Protein AF-0000000076689898 (afdb_homodimer)

Organism: Amanita muscaria (strain Koide BX008) (NCBI:txid946122)

Foldseek 3Di:
DPPPPPPPPPDDPPDPPPPPDDDQPDPPPPPVVPPDQKDKDAQFFAFDQAALLLHGQFFAAEEEEAEAAQQQSSVLVVLLVSLLHRDGIEIEAEQQQFFDFDDPVLQVCVVVLNHFCLDPVRGPVVLVLVQLVLQRSQFKDWTWGADLLSRGIDPHTDIDGDHNYYYYYYNQQLQDPSSLVSHPAYEYEDDDPVVSLVSQQVCCVPPVVDDNVSSVVSCVPHRVVSCVPGRVVSNVVHPYYAYSPPRVVVSNVVSVVVVVVSVVSVVVHQPRLLPPPVLDPDPDDDPPPPCDVVNLQAAADDDDPVLVVLVVLLLDPPRDLVSNLVSLLVLLLVQLVVLCVLFDKDWDWDFDPPPRDIDIDIDGPADAEAEEAEPDQQVSNVNSNCVNDPPHYYWYWYWDADQPSRTITTNDGGGDPQLSAQVSQCRYQYEYGGAEQAQCRSVSSVLSNSVSSNHDLLSYEYEYAEYEPSHCSNSCCSSRVNHHYTYHYYAYDKDWDWAQAPCDPRNVPSGTGTDIATVVHSPDNSVSD/DPPPPPPPPPPDPPDPPPPPDDPQPDPPPPPPPPPDQKDKDAAFFAFDQAALLLHGQFFAAEEEEAEAAQQQSSVLVVVLVVVLHRDGIEIEAEQQQFFDFDDPVQQVCVVVLNHFCLDPVRGPVVLVLVQLVLQRSQFKDWTWGADLLSRGIDPHTDIDGDHNYYYYYYNQQLQDPSSLVSHPAYEYEDDDPVSSLVSQQVCCVPPVVDDNVSSVVSCVPHRVVSCVPGRVVSNVVHPYYAYSPPRVVVSNVVSVVVVVVSVVSVVVHQPPLQDLPVLDPDPDDDPPPPCDVVNLQAAADDDDPVLVVLVVLLLDPPRDLVSNLVSLLVLLLVQLVVLCVLFDKDWDWDADPPPRDIDIDIDGPADAEAEEAEPDQQVSNVNSNCVNDPPHYYWYWYWDADQPSRTITTNDGGGDPQLSAQVSQCRYQYEYGGAEQAQCRSVSSVLSNSVSSNHDLLSYEYEYAEYEPSHCSNSCCSSRVNHHYTYHYYAYDKDWDWAQAPCDPRNVPSGTGTDIATVVHSPDNSVSD

Secondary structure (DSSP, 8-state):
-----------------------TTS----------SSEEEE-SPBPP-B-TTS-B--PPEEEEEEE-TTSSHHHHHHHHHHHH-S-SEEEEEEGGGGBPP--HHHHHHHHTT-S-TTSGGGB-HHHHHHHHHHHHTT--EEEEEEETTTTEEEEEEEEE---SEEEEEETTTTT-HHHHTT-SEEEEEE--HHHHHHHHHHHHHHHS---HHHHHHHIIIIIHHHIIIIIGGGGGG-SEEEESSS-HHHHHHHHHHHHHHHHHHHHHHHHHHS-SGGGS--SSSS------GGGGTEEEPP--HHHHHHHHHHH-TT--HHHHHHHHHHHHHHHHHHHGGGS-EEEEEEE-TTTT-EEEEEEE--S-EEEEEEETGGGGGHHHHHHHSTT--EEEEEEEE-TTT--EEEEEEE--GGGSSHHHHTT-EEEEE-SEESS-HHHHHHHHHHHHTT--GGGEEEEEEEEETTTTHHHHHHH-TTSEEEEEEEE-EEEEEEEPPP-BTTBTT-PPEEEEEEES----HHHH-/-----------------------TTS----------SSEEEE-SPBPP-B-TTS-B--PPEEEEEEE-TTSSHHHHHHHHHHHH-S-SEEEEEEGGGGBPP--HHHHHHHHTT-S-TTSGGGB-HHHHHHHHHHHHTT--EEEEEEETTTTEEEEEEEEE---SEEEEEETTTTT-HHHHHH-SEEEEEE--HHHHHHHHHHHHHHHS---HHHHHHHIIIIIHHHIIIIIGGGGGG-SEEEESSS-HHHHHHHHHHHHHHHHHHHHHHHHHHS-GGGGS--SSSS------GGGGTEEEPP--HHHHHHHHHHH-TT--HHHHHHHHHHHHHHHHHHHGGGS-EEEEEEE-TTT--EEEEEEE--S-EEEEEEETGGGGGHHHHHHHSTT--EEEEEEEE-TTT--EEEEEEE--GGGSSHHHHTT-EEEEE-SEESS-HHHHHHHHHHHHTT--GGGEEEEEEEEETTTTHHHHHHH-TTSEEEEEEEE-EEEEEEEPPP-BTTBTT-PPEEEEEEES----HHHH-

pLDDT: mean 81.01, std 20.51, range [20.47, 98.69]

Sequence (1058 aa):
MPDEFIQNDSSNPLAPNEVQVIPPDLPSRNLWIKPQKNTVLVSHGRPPWYDEDGVRRGDAFVIGIAGGSASGKTHVAEQIVKSLGSIPTVIILSQDSFYKFHTPEELELAHANKLDFDHPDALDIPMFASCLADLKACKQSNIPVYSFSEHQRLAETKYLYGATVIIAEGIMALHDAALRELYDLKIFVQCDSDLMLARRIKRDLEQRGRNVEGVLDQYLRFVKPSYDNFVRPTSSHADIIVPGHNNKVAIELICTHIRRQLQERSHQFRSKLAIPHRYLPSRGGSPLGKDKSEDLNLSVHPQTPQLQGIYTILRSKDTSRQDFIFFADRLATMLIEFALQHLPYTPHHIVTPVDESVFNGLKIDSKYMCGVTILRSGGTFERGFRRVINDSPVGSLLIQSDAQTGEPLLLHVQLPIYVRFRHIAEKAYVFLMDAQIGTAAAAFMSIRVLLDHGVKQDHIVFVTFLVAKGGGISVLRRAFPHVKFVCGAVDDVMKERWVEGYRGEGNPEGLPKKIWVMQPGMGQIGVFIMPDEFIQNDSSNPLAPNEVQVIPPDLPSRNLWIKPQKNTVLVSHGRPPWYDEDGVRRGDAFVIGIAGGSASGKTHVAEQIVKSLGSIPTVIILSQDSFYKFHTPEELELAHANKLDFDHPDALDIPMFASCLADLKACKQSNIPVYSFSEHQRLAETKYLYGATVIIAEGIMALHDAALRELYDLKIFVQCDSDLMLARRIKRDLEQRGRNVEGVLDQYLRFVKPSYDNFVRPTSSHADIIVPGHNNKVAIELICTHIRRQLQERSHQFRSKLAIPHRYLPSRGGSPLGKDKSEDLNLSVHPQTPQLQGIYTILRSKDTSRQDFIFFADRLATMLIEFALQHLPYTPHHIVTPVDESVFNGLKIDSKYMCGVTILRSGGTFERGFRRVINDSPVGSLLIQSDAQTGEPLLLHVQLPIYVRFRHIAEKAYVFLMDAQIGTAAAAFMSIRVLLDHGVKQDHIVFVTFLVAKGGGISVLRRAFPHVKFVCGAVDDVMKERWVEGYRGEGNPEGLPKKIWVMQPGMGQIGVFI

Nearest PDB structures (foldseek):
  6n53-assembly1_A-2  TM=9.751E-01  e=2.437E-23  Homo sapiens
  1uej-assembly1_A  TM=9.728E-01  e=6.730E-23  Homo sapiens
  1uei-assembly2_B  TM=9.731E-01  e=1.183E-22  Homo sapiens
  7sql-assembly1_C  TM=9.240E-01  e=1.499E-21  Homo sapiens
  1ufq-assembly1_B  TM=9.291E-01  e=6.146E-21  Homo sapiens

Solvent-accessible surface area (backbone atoms only — not comparable to full-atom values): 56890 Å² total; per-residue (Å²): 131,84,75,74,76,75,76,70,78,78,70,80,71,78,70,75,82,71,76,70,74,58,62,82,83,57,69,90,60,77,75,74,64,70,89,48,71,69,40,78,45,54,55,42,51,38,60,78,51,44,49,82,58,64,46,74,74,57,62,31,48,26,34,30,30,15,22,53,74,57,16,36,41,71,56,51,54,51,49,43,58,62,66,54,57,82,43,30,21,39,31,36,44,42,50,71,31,30,44,46,77,59,50,74,68,52,40,55,32,43,77,67,66,68,50,65,73,58,42,77,83,34,41,36,56,69,60,49,42,50,46,50,48,31,31,29,66,45,16,49,32,67,41,57,36,48,36,76,91,71,60,32,49,50,90,56,61,44,75,45,70,63,38,49,30,35,38,36,35,28,50,56,41,54,55,44,67,75,45,48,70,64,38,74,41,36,35,22,26,44,55,56,66,66,57,16,50,54,45,36,52,55,47,36,43,74,75,64,74,46,55,72,68,57,51,52,50,41,33,67,69,37,44,52,52,27,34,66,69,51,30,59,63,29,50,75,74,33,78,42,78,38,53,40,60,95,38,65,68,59,44,51,52,51,41,51,50,51,52,51,54,51,52,61,62,48,64,73,52,58,77,73,68,65,55,65,63,78,65,44,79,72,85,69,78,77,68,79,67,87,71,46,70,74,70,68,65,55,49,63,47,78,87,41,65,48,55,39,24,49,49,36,50,50,23,26,59,82,49,50,70,68,57,42,54,52,49,43,29,44,49,27,31,54,49,47,59,60,48,48,57,78,52,57,67,39,83,40,78,38,43,18,66,50,74,62,35,80,42,87,27,31,36,74,67,65,90,39,57,34,36,33,22,37,37,62,32,7,56,55,33,51,65,14,41,51,66,72,44,72,97,46,50,65,21,38,33,33,49,46,60,38,84,84,74,58,44,52,19,46,66,43,82,42,75,29,75,55,46,63,36,52,85,45,5,54,58,22,36,35,39,38,28,32,43,60,39,46,73,30,55,62,60,49,53,50,52,49,54,42,44,34,25,41,30,42,54,71,30,31,37,37,41,28,51,35,35,23,63,57,36,21,54,62,51,46,41,67,40,42,67,54,42,42,42,32,28,56,43,74,34,61,42,63,40,83,38,76,40,82,29,62,68,40,97,84,28,76,79,28,54,61,39,82,39,79,41,52,42,65,46,56,52,75,60,36,77,78,101,130,82,78,76,76,77,76,72,76,78,67,79,72,77,71,75,81,72,75,68,75,57,63,82,82,58,69,89,62,76,74,71,65,73,88,48,72,69,40,77,45,52,55,42,49,38,60,78,52,45,50,83,57,64,45,74,73,58,62,29,48,25,33,27,31,16,23,53,73,57,16,36,41,71,56,50,53,50,49,42,56,62,66,54,57,80,43,30,22,38,31,35,44,43,50,70,31,31,44,48,76,59,52,75,70,51,41,54,31,45,77,67,66,67,51,66,74,59,42,78,82,35,41,37,58,68,58,47,40,49,44,50,49,31,32,29,67,46,16,49,31,69,41,56,36,49,36,75,91,72,59,32,48,50,92,59,61,44,75,46,68,64,37,48,30,34,40,36,34,28,52,56,41,54,55,45,65,75,44,48,71,65,38,76,41,36,35,22,26,45,56,58,67,67,56,14,51,54,45,38,53,54,46,34,43,74,75,64,73,47,54,71,68,57,50,53,49,40,33,68,69,37,44,51,54,28,34,66,70,51,31,58,63,31,49,76,71,33,76,42,77,38,53,41,60,94,38,66,67,59,45,51,53,51,42,52,50,51,52,50,54,51,50,60,61,48,66,74,53,59,78,73,70,65,56,66,63,79,66,43,80,72,85,68,81,79,69,79,64,87,71,46,70,75,72,68,66,55,48,63,49,81,87,42,66,49,54,40,23,50,49,36,50,51,22,26,60,81,50,48,69,69,56,41,53,52,52,44,29,45,49,28,31,54,49,48,60,60,48,48,56,76,52,57,68,39,82,40,77,38,43,18,65,66,72,64,39,78,43,88,28,31,35,73,66,64,90,39,57,35,37,34,23,37,36,62,31,6,55,54,35,52,66,13,40,50,65,72,44,73,96,45,50,65,20,39,33,34,51,44,59,38,83,85,73,57,44,53,19,47,66,43,84,42,73,27,75,56,46,64,37,51,86,45,6,52,58,24,35,35,40,37,28,32,43,61,37,44,74,30,54,62,57,50,53,51,54,50,51,43,44,33,26,41,30,42,54,71,32,32,37,37,40,29,51,35,34,23,62,60,37,20,55,61,49,47,42,68,41,40,69,52,42,42,41,32,28,56,44,76,35,61,42,62,40,83,37,75,41,81,27,62,67,40,96,84,27,76,81,29,54,61,40,82,38,79,40,48,41,59,44,56,51,76,61,37,77,77,103

InterPro domains:
  IPR000764 Uridine kinase-like [TIGR00235] (60-262)
  IPR000764 Uridine kinase-like [cd02023] (62-261)
  IPR000836 Phosphoribosyltransferase domain [PF14681] (302-497)
  IPR006083 Phosphoribulokinase/uridine kinase [PF00485] (62-244)
  IPR027417 P-loop containing nucleoside triphosphate hydrolase [G3DSA:3.40.50.300] (60-272)
  IPR027417 P-loop containing nucleoside triphosphate hydrolase [SSF52540] (58-245)
  IPR029057 Phosphoribosyltransferase-like [G3DSA:3.40.50.2020] (290-528)
  IPR029057 Phosphoribosyltransferase-like [SSF53271] (300-498)

Structure (mmCIF, N/CA/C/O backbone):
data_AF-0000000076689898-model_v1
#
loop_
_entity.id
_entity.type
_entity.pdbx_description
1 polymer 'Uridine kinase'
#
loop_
_atom_site.group_PDB
_atom_site.id
_atom_site.type_symbol
_atom_site.label_atom_id
_atom_site.label_alt_id
_atom_site.label_comp_id
_atom_site.label_asym_id
_atom_site.label_entity_id
_atom_site.label_seq_id
_atom_site.pdbx_PDB_ins_code
_atom_site.Cartn_x
_atom_site.Cartn_y
_atom_site.Cartn_z
_atom_site.occupancy
_atom_site.B_iso_or_equiv
_atom_site.auth_seq_id
_atom_site.auth_comp_id
_atom_site.auth_asym_id
_atom_site.auth_atom_id
_atom_site.pdbx_PDB_model_num
ATOM 1 N N . MET A 1 1 ? -37.219 12.062 -17.141 1 20.52 1 MET A N 1
ATOM 2 C CA . MET A 1 1 ? -36.812 13.43 -17.438 1 20.52 1 MET A CA 1
ATOM 3 C C . MET A 1 1 ? -35.312 13.586 -17.266 1 20.52 1 MET A C 1
ATOM 5 O O . MET A 1 1 ? -34.688 12.977 -16.375 1 20.52 1 MET A O 1
ATOM 9 N N . PRO A 1 2 ? -34.5 13.984 -18.328 1 20.73 2 PRO A N 1
ATOM 10 C CA . PRO A 1 2 ? -33.094 13.914 -18.719 1 20.73 2 PRO A CA 1
ATOM 11 C C . PRO A 1 2 ? -32.188 14.719 -17.797 1 20.73 2 PRO A C 1
ATOM 13 O O . PRO A 1 2 ? -32.344 15.93 -17.656 1 20.73 2 PRO A O 1
ATOM 16 N N . ASP A 1 3 ? -32.125 14.305 -16.547 1 20.62 3 ASP A N 1
ATOM 17 C CA . ASP A 1 3 ? -31.641 15.195 -15.492 1 20.62 3 ASP A CA 1
ATOM 18 C C . ASP A 1 3 ? -30.297 15.797 -15.852 1 20.62 3 ASP A C 1
ATOM 20 O O . ASP A 1 3 ? -29.359 15.07 -16.219 1 20.62 3 ASP A O 1
ATOM 24 N N . GLU A 1 4 ? -30.266 16.938 -16.453 1 21.14 4 GLU A N 1
ATOM 25 C CA . GLU A 1 4 ? -29.281 17.859 -17.016 1 21.14 4 GLU A CA 1
ATOM 26 C C . GLU A 1 4 ? -28.078 18 -16.109 1 21.14 4 GLU A C 1
ATOM 28 O O . GLU A 1 4 ? -28.219 18.297 -14.922 1 21.14 4 GLU A O 1
ATOM 33 N N . PHE A 1 5 ? -27.031 17.234 -16.375 1 20.97 5 PHE A N 1
ATOM 34 C CA . PHE A 1 5 ? -25.672 17.156 -15.875 1 20.97 5 PHE A CA 1
ATOM 35 C C . PHE A 1 5 ? -25.062 18.547 -15.703 1 20.97 5 PHE A C 1
ATOM 37 O O . PHE A 1 5 ? -24.859 19.266 -16.688 1 20.97 5 PHE A O 1
ATOM 44 N N . ILE A 1 6 ? -25.547 19.219 -14.602 1 20.47 6 ILE A N 1
ATOM 45 C CA . ILE A 1 6 ? -25.141 20.594 -14.305 1 20.47 6 ILE A CA 1
ATOM 46 C C . ILE A 1 6 ? -23.641 20.734 -14.492 1 20.47 6 ILE A C 1
ATOM 48 O O . ILE A 1 6 ? -22.859 19.938 -13.945 1 20.47 6 ILE A O 1
ATOM 52 N N . GLN A 1 7 ? -23.125 21.219 -15.625 1 22.7 7 GLN A N 1
ATOM 53 C CA . GLN A 1 7 ? -21.812 21.719 -16.062 1 22.7 7 GLN A CA 1
ATOM 54 C C . GLN A 1 7 ? -21.156 22.562 -14.984 1 22.7 7 GLN A C 1
ATOM 56 O O . GLN A 1 7 ? -21.531 23.719 -14.789 1 22.7 7 GLN A O 1
ATOM 61 N N . ASN A 1 8 ? -21.188 22.047 -13.766 1 22.83 8 ASN A N 1
ATOM 62 C CA . ASN A 1 8 ? -20.672 22.969 -12.758 1 22.83 8 ASN A CA 1
ATOM 63 C C . ASN A 1 8 ? -19.297 23.516 -13.133 1 22.83 8 ASN A C 1
ATOM 65 O O . ASN A 1 8 ? -18.375 22.75 -13.422 1 22.83 8 ASN A O 1
ATOM 69 N N . ASP A 1 9 ? -19.234 24.641 -13.773 1 24.61 9 ASP A N 1
ATOM 70 C CA . ASP A 1 9 ? -18.141 25.547 -14.125 1 24.61 9 ASP A CA 1
ATOM 71 C C . ASP A 1 9 ? -17.172 25.703 -12.953 1 24.61 9 ASP A C 1
ATOM 73 O O . ASP A 1 9 ? -17.516 26.297 -11.922 1 24.61 9 ASP A O 1
ATOM 77 N N . SER A 1 10 ? -16.516 24.625 -12.609 1 26.83 10 SER A N 1
ATOM 78 C CA . SER A 1 10 ? -15.539 24.5 -11.531 1 26.83 10 SER A CA 1
ATOM 79 C C . SER A 1 10 ? -14.531 25.641 -11.578 1 26.83 10 SER A C 1
ATOM 81 O O . SER A 1 10 ? -13.703 25.703 -12.484 1 26.83 10 SER A O 1
ATOM 83 N N . SER A 1 11 ? -14.914 26.875 -11.234 1 25.22 11 SER A N 1
ATOM 84 C CA . SER A 1 11 ? -14.18 28.125 -11.094 1 25.22 11 SER A CA 1
ATOM 85 C C . SER A 1 11 ? -12.797 27.891 -10.484 1 25.22 11 SER A C 1
ATOM 87 O O . SER A 1 11 ? -12.57 26.875 -9.828 1 25.22 11 SER A O 1
ATOM 89 N N . ASN A 1 12 ? -11.773 28.688 -10.977 1 24.59 12 ASN A N 1
ATOM 90 C CA . ASN A 1 12 ? -10.328 28.844 -10.852 1 24.59 12 ASN A CA 1
ATOM 91 C C . ASN A 1 12 ? -9.898 28.875 -9.391 1 24.59 12 ASN A C 1
ATOM 93 O O . ASN A 1 12 ? -10.211 29.828 -8.672 1 24.59 12 ASN A O 1
ATOM 97 N N . PRO A 1 13 ? -9.867 27.766 -8.727 1 28.39 13 PRO A N 1
ATOM 98 C CA . PRO A 1 13 ? -9.438 27.875 -7.332 1 28.39 13 PRO A CA 1
ATOM 99 C C . PRO A 1 13 ? -8.203 28.75 -7.164 1 28.39 13 PRO A C 1
ATOM 101 O O . PRO A 1 13 ? -7.277 28.688 -7.977 1 28.39 13 PRO A O 1
ATOM 104 N N . LEU A 1 14 ? -8.367 29.938 -6.684 1 26.89 14 LEU A N 1
ATOM 105 C CA . LEU A 1 14 ? -7.281 30.859 -6.352 1 26.89 14 LEU A CA 1
ATOM 106 C C . LEU A 1 14 ? -6.066 30.094 -5.824 1 26.89 14 LEU A C 1
ATOM 108 O O . LEU A 1 14 ? -6.199 29.234 -4.949 1 26.89 14 LEU A O 1
ATOM 112 N N . ALA A 1 15 ? -4.98 30.062 -6.625 1 27.86 15 ALA A N 1
ATOM 113 C CA . ALA A 1 15 ? -3.641 29.531 -6.418 1 27.86 15 ALA A CA 1
ATOM 114 C C . ALA A 1 15 ? -3.135 29.828 -5.012 1 27.86 15 ALA A C 1
ATOM 116 O O . ALA A 1 15 ? -3.357 30.922 -4.492 1 27.86 15 ALA A O 1
ATOM 117 N N . PRO A 1 16 ? -2.854 28.734 -4.301 1 29.41 16 PRO A N 1
ATOM 118 C CA . PRO A 1 16 ? -2.33 28.922 -2.943 1 29.41 16 PRO A CA 1
ATOM 119 C C . PRO A 1 16 ? -1.322 30.062 -2.848 1 29.41 16 PRO A C 1
ATOM 121 O O . PRO A 1 16 ? -0.649 30.375 -3.832 1 29.41 16 PRO A O 1
ATOM 124 N N . ASN A 1 17 ? -1.64 31.031 -2.049 1 30.64 17 ASN A N 1
ATOM 125 C CA . ASN A 1 17 ? -0.781 32.188 -1.755 1 30.64 17 ASN A CA 1
ATOM 126 C C . ASN A 1 17 ? 0.681 31.75 -1.621 1 30.64 17 ASN A C 1
ATOM 128 O O . ASN A 1 17 ? 1.012 30.891 -0.807 1 30.64 17 ASN A O 1
ATOM 132 N N . GLU A 1 18 ? 1.424 31.844 -2.682 1 30.36 18 GLU A N 1
ATOM 133 C CA . GLU A 1 18 ? 2.85 31.578 -2.834 1 30.36 18 GLU A CA 1
ATOM 134 C C . GLU A 1 18 ? 3.658 32.219 -1.717 1 30.36 18 GLU A C 1
ATOM 136 O O . GLU A 1 18 ? 3.615 33.438 -1.544 1 30.36 18 GLU A O 1
ATOM 141 N N . VAL A 1 19 ? 3.832 31.562 -0.716 1 30.86 19 VAL A N 1
ATOM 142 C CA . VAL A 1 19 ? 4.93 32 0.141 1 30.86 19 VAL A CA 1
ATOM 143 C C . VAL A 1 19 ? 6.18 32.25 -0.704 1 30.86 19 VAL A C 1
ATOM 145 O O . VAL A 1 19 ? 6.625 31.359 -1.438 1 30.86 19 VAL A O 1
ATOM 148 N N . GLN A 1 20 ? 6.379 33.375 -1.168 1 30.52 20 GLN A N 1
ATOM 149 C CA . GLN A 1 20 ? 7.613 33.656 -1.893 1 30.52 20 GLN A CA 1
ATOM 150 C C . GLN A 1 20 ? 8.836 33.438 -1.01 1 30.52 20 GLN A C 1
ATOM 152 O O . GLN A 1 20 ? 9.016 34.125 -0.005 1 30.52 20 GLN A O 1
ATOM 157 N N . VAL A 1 21 ? 9.25 32.281 -1.034 1 31.58 21 VAL A N 1
ATOM 158 C CA . VAL A 1 21 ? 10.539 32 -0.404 1 31.58 21 VAL A CA 1
ATOM 159 C C . VAL A 1 21 ? 11.641 32.781 -1.127 1 31.58 21 VAL A C 1
ATOM 161 O O . VAL A 1 21 ? 11.805 32.656 -2.344 1 31.58 21 VAL A O 1
ATOM 164 N N . ILE A 1 22 ? 12.164 33.781 -0.568 1 32.34 22 ILE A N 1
ATOM 165 C CA . ILE A 1 22 ? 13.312 34.469 -1.137 1 32.34 22 ILE A CA 1
ATOM 166 C C . ILE A 1 22 ? 14.578 33.656 -0.938 1 32.34 22 ILE A C 1
ATOM 168 O O . ILE A 1 22 ? 14.914 33.281 0.191 1 32.34 22 ILE A O 1
ATOM 172 N N . PRO A 1 23 ? 15.07 32.969 -1.912 1 32.19 23 PRO A N 1
ATOM 173 C CA . PRO A 1 23 ? 16.344 32.281 -1.731 1 32.19 23 PRO A CA 1
ATOM 174 C C . PRO A 1 23 ? 17.391 33.156 -1.042 1 32.19 23 PRO A C 1
ATOM 176 O O . PRO A 1 23 ? 17.359 34.375 -1.17 1 32.19 23 PRO A O 1
ATOM 179 N N . PRO A 1 24 ? 18.188 32.531 -0.131 1 32.34 24 PRO A N 1
ATOM 180 C CA . PRO A 1 24 ? 19.172 33.312 0.617 1 32.34 24 PRO A CA 1
ATOM 181 C C . PRO A 1 24 ? 20.047 34.188 -0.285 1 32.34 24 PRO A C 1
ATOM 183 O O . PRO A 1 24 ? 20.453 35.281 0.118 1 32.34 24 PRO A O 1
ATOM 186 N N . ASP A 1 25 ? 20.797 33.5 -1.261 1 31.83 25 ASP A N 1
ATOM 187 C CA . ASP A 1 25 ? 21.828 34.188 -2.021 1 31.83 25 ASP A CA 1
ATOM 188 C C . ASP A 1 25 ? 21.234 35.188 -2.99 1 31.83 25 ASP A C 1
ATOM 190 O O . ASP A 1 25 ? 21.875 35.594 -3.963 1 31.83 25 ASP A O 1
ATOM 194 N N . LEU A 1 26 ? 19.922 35.219 -3.193 1 31.23 26 LEU A N 1
ATOM 195 C CA . LEU A 1 26 ? 19.625 36.219 -4.227 1 31.23 26 LEU A CA 1
ATOM 196 C C . LEU A 1 26 ? 20.031 37.625 -3.766 1 31.23 26 LEU A C 1
ATOM 198 O O . LEU A 1 26 ? 19.812 37.969 -2.609 1 31.23 26 LEU A O 1
ATOM 202 N N . PRO A 1 27 ? 20.969 38.344 -4.508 1 30.05 27 PRO A N 1
ATOM 203 C CA . PRO A 1 27 ? 21.109 39.781 -4.281 1 30.05 27 PRO A CA 1
ATOM 204 C C . PRO A 1 27 ? 19.797 40.469 -3.885 1 30.05 27 PRO A C 1
ATOM 206 O O . PRO A 1 27 ? 18.719 39.906 -4.113 1 30.05 27 PRO A O 1
ATOM 209 N N . SER A 1 28 ? 19.844 41.688 -3.219 1 28.73 28 SER A N 1
ATOM 210 C CA . SER A 1 28 ? 18.766 42.594 -2.828 1 28.73 28 SER A CA 1
ATOM 211 C C . SER A 1 28 ? 17.672 42.656 -3.898 1 28.73 28 SER A C 1
ATOM 213 O O . SER A 1 28 ? 17.672 43.531 -4.75 1 28.73 28 SER A O 1
ATOM 215 N N . ARG A 1 29 ? 17.375 41.594 -4.621 1 30.39 29 ARG A N 1
ATOM 216 C CA . ARG A 1 29 ? 16.297 41.875 -5.555 1 30.39 29 ARG A CA 1
ATOM 217 C C . ARG A 1 29 ? 15.125 42.562 -4.848 1 30.39 29 ARG A C 1
ATOM 219 O O . ARG A 1 29 ? 14.828 42.25 -3.693 1 30.39 29 ARG A O 1
ATOM 226 N N . ASN A 1 30 ? 14.805 43.719 -5.375 1 29.27 30 ASN A N 1
ATOM 227 C CA . ASN A 1 30 ? 13.672 44.562 -5.027 1 29.27 30 ASN A CA 1
ATOM 228 C C . ASN A 1 30 ? 12.438 43.719 -4.66 1 29.27 30 ASN A C 1
ATOM 230 O O . ASN A 1 30 ? 11.906 43 -5.496 1 29.27 30 ASN A O 1
ATOM 234 N N . LEU A 1 31 ? 12.531 43.094 -3.506 1 34.06 31 LEU A N 1
ATOM 235 C CA . LEU A 1 31 ? 11.289 42.531 -3.002 1 34.06 31 LEU A CA 1
ATOM 236 C C . LEU A 1 31 ? 10.086 43.375 -3.426 1 34.06 31 LEU A C 1
ATOM 238 O O . LEU A 1 31 ? 9.891 44.469 -2.93 1 34.06 31 LEU A O 1
ATOM 242 N N . TRP A 1 32 ? 9.828 43.406 -4.688 1 29.2 32 TRP A N 1
ATOM 243 C CA . TRP A 1 32 ? 8.57 44.062 -5.047 1 29.2 32 TRP A CA 1
ATOM 244 C C . TRP A 1 32 ? 7.402 43.438 -4.289 1 29.2 32 TRP A C 1
ATOM 246 O O . TRP A 1 32 ? 7.117 42.25 -4.441 1 29.2 32 TRP A O 1
ATOM 256 N N . ILE A 1 33 ? 7.359 43.75 -3.084 1 35.09 33 ILE A N 1
ATOM 257 C CA . ILE A 1 33 ? 6.164 43.375 -2.328 1 35.09 33 ILE A CA 1
ATOM 258 C C . ILE A 1 33 ? 4.922 43.906 -3.053 1 35.09 33 ILE A C 1
ATOM 260 O O . ILE A 1 33 ? 4.762 45.094 -3.244 1 35.09 33 ILE A O 1
ATOM 264 N N . LYS A 1 34 ? 4.379 43.188 -3.797 1 37.31 34 LYS A N 1
ATOM 265 C CA . LYS A 1 34 ? 3.053 43.656 -4.203 1 37.31 34 LYS A CA 1
ATOM 266 C C . LYS A 1 34 ? 2.217 44.062 -2.994 1 37.31 34 LYS A C 1
ATOM 268 O O . LYS A 1 34 ? 2.135 43.312 -2.012 1 37.31 34 LYS A O 1
ATOM 273 N N . PRO A 1 35 ? 1.995 45.281 -2.879 1 40.72 35 PRO A N 1
ATOM 274 C CA . PRO A 1 35 ? 1.277 45.906 -1.75 1 40.72 35 PRO A CA 1
ATOM 275 C C . PRO A 1 35 ? -0.001 45.125 -1.397 1 40.72 35 PRO A C 1
ATOM 277 O O . PRO A 1 35 ? -1.032 45.312 -2.049 1 40.72 35 PRO A O 1
ATOM 280 N N . GLN A 1 36 ? 0.176 43.812 -1.103 1 49.78 36 GLN A N 1
ATOM 281 C CA . GLN A 1 36 ? -1.047 43.25 -0.534 1 49.78 36 GLN A CA 1
ATOM 282 C C . GLN A 1 36 ? -1.173 43.625 0.946 1 49.78 36 GLN A C 1
ATOM 284 O O . GLN A 1 36 ? -0.167 43.781 1.639 1 49.78 36 GLN A O 1
ATOM 289 N N . LYS A 1 37 ? -2.27 44.094 1.363 1 56.81 37 LYS A N 1
ATOM 290 C CA . LYS A 1 37 ? -2.564 44.656 2.676 1 56.81 37 LYS A CA 1
ATOM 291 C C . LYS A 1 37 ? -1.986 43.812 3.791 1 56.81 37 LYS A C 1
ATOM 293 O O . LYS A 1 37 ? -1.44 44.312 4.77 1 56.81 37 LYS A O 1
ATOM 298 N N . ASN A 1 38 ? -2.18 42.531 3.754 1 56.47 38 ASN A N 1
ATOM 299 C CA . ASN A 1 38 ? -1.592 41.656 4.75 1 56.47 38 ASN A CA 1
ATOM 300 C C . ASN A 1 38 ? -0.427 40.844 4.172 1 56.47 38 ASN A C 1
ATOM 302 O O . ASN A 1 38 ? -0.611 40.062 3.248 1 56.47 38 ASN A O 1
ATOM 306 N N . THR A 1 39 ? 0.866 41.344 4.543 1 59.22 39 THR A N 1
ATOM 307 C CA . THR A 1 39 ? 2.043 40.75 3.908 1 59.22 39 THR A CA 1
ATOM 308 C C . THR A 1 39 ? 2.867 39.969 4.918 1 59.22 39 THR A C 1
ATOM 310 O O . THR A 1 39 ? 2.967 40.344 6.086 1 59.22 39 THR A O 1
ATOM 313 N N . VAL A 1 40 ? 3.137 38.75 4.578 1 59.88 40 VAL A N 1
ATOM 314 C CA . VAL A 1 40 ? 4.062 37.938 5.359 1 59.88 40 VAL A CA 1
ATOM 315 C C . VAL A 1 40 ? 5.422 37.875 4.672 1 59.88 40 VAL A C 1
ATOM 317 O O . VAL A 1 40 ? 5.52 37.531 3.49 1 59.88 40 VAL A O 1
ATOM 320 N N . LEU A 1 41 ? 6.473 38.438 5.383 1 59 41 LEU A N 1
ATOM 321 C CA . LEU A 1 41 ? 7.828 38.375 4.848 1 59 41 LEU A CA 1
ATOM 322 C C . LEU A 1 41 ? 8.68 37.375 5.625 1 59 41 LEU A C 1
ATOM 324 O O . LEU A 1 41 ? 8.719 37.406 6.855 1 59 41 LEU A O 1
ATOM 328 N N . VAL A 1 42 ? 9.125 36.344 4.93 1 57.38 42 VAL A N 1
ATOM 329 C CA . VAL A 1 42 ? 9.953 35.312 5.57 1 57.38 42 VAL A CA 1
ATOM 330 C C . VAL A 1 42 ? 11.398 35.438 5.074 1 57.38 42 VAL A C 1
ATOM 332 O O . VAL A 1 42 ? 11.641 35.5 3.865 1 57.38 42 VAL A O 1
ATOM 335 N N . SER A 1 43 ? 12.367 35.812 5.875 1 59.22 43 SER A N 1
ATOM 336 C CA . SER A 1 43 ? 13.742 35.969 5.418 1 59.22 43 SER A CA 1
ATOM 337 C C . SER A 1 43 ? 14.594 34.781 5.828 1 59.22 43 SER A C 1
ATOM 339 O O . SER A 1 43 ? 15.406 34.281 5.039 1 59.22 43 SER A O 1
ATOM 341 N N . HIS A 1 44 ? 14.547 34.438 7.1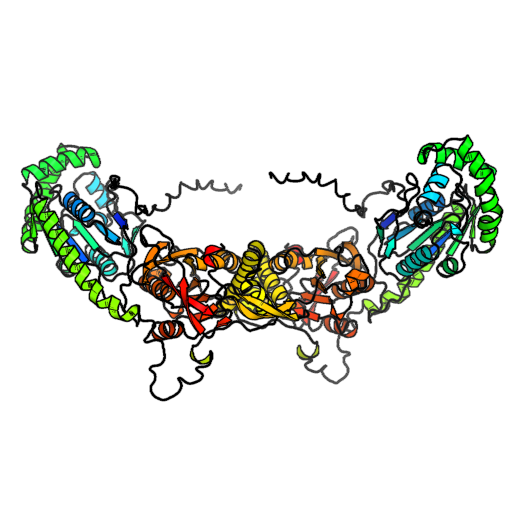48 1 72.94 44 HIS A N 1
ATOM 342 C CA . HIS A 1 44 ? 15.375 33.344 7.695 1 72.94 44 HIS A CA 1
ATOM 343 C C . HIS A 1 44 ? 14.547 32.375 8.5 1 72.94 44 HIS A C 1
ATOM 345 O O . HIS A 1 44 ? 13.336 32.531 8.656 1 72.94 44 HIS A O 1
ATOM 351 N N . GLY A 1 45 ? 15.102 31.281 8.828 1 80.44 45 GLY A N 1
ATOM 352 C CA . GLY A 1 45 ? 14.414 30.281 9.633 1 80.44 45 GLY A CA 1
ATOM 353 C C . GLY A 1 45 ? 14.055 30.781 11.023 1 80.44 45 GLY A C 1
ATOM 354 O O . GLY A 1 45 ? 14.766 31.609 11.594 1 80.44 45 GLY A O 1
ATOM 355 N N . ARG A 1 46 ? 12.961 30.469 11.523 1 83.12 46 ARG A N 1
ATOM 356 C CA . ARG A 1 46 ? 12.5 30.844 12.859 1 83.12 46 ARG A CA 1
ATOM 357 C C . ARG A 1 46 ? 13.117 29.953 13.922 1 83.12 46 ARG A C 1
ATOM 359 O O . ARG A 1 46 ? 12.961 28.734 13.883 1 83.12 46 ARG A O 1
ATOM 366 N N . PRO A 1 47 ? 13.82 30.5 14.828 1 83.31 47 PRO A N 1
ATOM 367 C CA . PRO A 1 47 ? 14.352 29.719 15.945 1 83.31 47 PRO A CA 1
ATOM 368 C C . PRO A 1 47 ? 13.273 29.312 16.953 1 83.31 47 PRO A C 1
ATOM 370 O O . PRO A 1 47 ? 12.133 29.766 16.859 1 83.31 47 PRO A O 1
ATOM 373 N N . PRO A 1 48 ? 13.641 28.5 17.891 1 85.56 48 PRO A N 1
ATOM 374 C CA . PRO A 1 48 ? 12.641 28.047 18.859 1 85.56 48 PRO A CA 1
ATOM 375 C C . PRO A 1 48 ? 12.07 29.188 19.703 1 85.56 48 PRO A C 1
ATOM 377 O O . PRO A 1 48 ? 12.812 30.078 20.109 1 85.56 48 PRO A O 1
ATOM 380 N N . TRP A 1 49 ? 10.859 29.297 19.875 1 85.12 49 TRP A N 1
ATOM 381 C CA . TRP A 1 49 ? 10.156 30.297 20.688 1 85.12 49 TRP A CA 1
ATOM 382 C C . TRP A 1 49 ? 9.617 29.656 21.969 1 85.12 49 TRP A C 1
ATOM 384 O O . TRP A 1 49 ? 8.734 30.234 22.609 1 85.12 49 TRP A O 1
ATOM 394 N N . TYR A 1 50 ? 10.039 28.438 22.328 1 87.12 50 TYR A N 1
ATOM 395 C CA . TYR A 1 50 ? 9.609 27.641 23.469 1 87.12 50 TYR A CA 1
ATOM 396 C C . TYR A 1 50 ? 10.805 27.188 24.297 1 87.12 50 TYR A C 1
ATOM 398 O O . TYR A 1 50 ? 11.945 27.219 23.812 1 87.12 50 TYR A O 1
ATOM 406 N N . ASP A 1 51 ? 10.578 26.781 25.547 1 85.56 51 ASP A N 1
ATOM 407 C CA . ASP A 1 51 ? 11.641 26.266 26.406 1 85.56 51 ASP A CA 1
ATOM 408 C C . ASP A 1 51 ? 11.695 24.734 26.359 1 85.56 51 ASP A C 1
ATOM 410 O O . ASP A 1 51 ? 11.07 24.125 25.5 1 85.56 51 ASP A O 1
ATOM 414 N N . GLU A 1 52 ? 12.453 24.094 27.219 1 81.44 52 GLU A N 1
ATOM 415 C CA . GLU A 1 52 ? 12.695 22.656 27.203 1 81.44 52 GLU A CA 1
ATOM 416 C C . GLU A 1 52 ? 11.438 21.875 27.578 1 81.44 52 GLU A C 1
ATOM 418 O O . GLU A 1 52 ? 11.32 20.688 27.25 1 81.44 52 GLU A O 1
ATOM 423 N N . ASP A 1 53 ? 10.539 22.594 28.234 1 85.69 53 ASP A N 1
ATOM 424 C CA . ASP A 1 53 ? 9.297 21.938 28.625 1 85.69 53 ASP A CA 1
ATOM 425 C C . ASP A 1 53 ? 8.188 22.203 27.609 1 85.69 53 ASP A C 1
ATOM 427 O O . ASP A 1 53 ? 7.047 21.781 27.812 1 85.69 53 ASP A O 1
ATOM 431 N N . GLY A 1 54 ? 8.531 22.953 26.578 1 86.44 54 GLY A N 1
ATOM 432 C CA . GLY A 1 54 ? 7.562 23.219 25.531 1 86.44 54 GLY A CA 1
ATOM 433 C C . GLY A 1 54 ? 6.715 24.453 25.797 1 86.44 54 GLY A C 1
ATOM 434 O O . GLY A 1 54 ? 5.766 24.734 25.078 1 86.44 54 GLY A O 1
ATOM 435 N N . VAL A 1 55 ? 7.059 25.109 26.797 1 86.94 55 VAL A N 1
ATOM 436 C CA . VAL A 1 55 ? 6.297 26.297 27.156 1 86.94 55 VAL A CA 1
ATOM 437 C C . VAL A 1 55 ? 6.812 27.5 26.375 1 86.94 55 VAL A C 1
ATOM 439 O O . VAL A 1 55 ? 8.023 27.688 26.234 1 86.94 55 VAL A O 1
ATOM 442 N N . ARG A 1 56 ? 5.914 28.25 25.969 1 84.75 56 ARG A N 1
ATOM 443 C CA . ARG A 1 56 ? 6.258 29.438 25.188 1 84.75 56 ARG A CA 1
ATOM 444 C C . ARG A 1 56 ? 7.043 30.438 26.016 1 84.75 56 ARG A C 1
ATOM 446 O O . ARG A 1 56 ? 6.691 30.703 27.172 1 84.75 56 ARG A O 1
ATOM 453 N N . ARG A 1 57 ? 8.086 31.031 25.547 1 75.25 57 ARG A N 1
ATOM 454 C CA . ARG A 1 57 ? 8.891 31.984 26.312 1 75.25 57 ARG A CA 1
ATOM 455 C C . ARG A 1 57 ? 8.875 33.375 25.656 1 75.25 57 ARG A C 1
ATOM 457 O O . ARG A 1 57 ? 9.086 34.375 26.328 1 75.25 57 ARG A O 1
ATOM 464 N N . GLY A 1 58 ? 8.625 33.406 24.422 1 75.5 58 GLY A N 1
ATOM 465 C CA . GLY A 1 58 ? 8.664 34.719 23.797 1 75.5 58 GLY A CA 1
ATOM 466 C C . GLY A 1 58 ? 7.469 35 22.906 1 75.5 58 GLY A C 1
ATOM 467 O O . GLY A 1 58 ? 6.969 34.094 22.234 1 75.5 58 GLY A O 1
ATOM 468 N N . ASP A 1 59 ? 6.898 36.281 23.156 1 85.62 59 ASP A N 1
ATOM 469 C CA . ASP A 1 59 ? 5.84 36.75 22.266 1 85.62 59 ASP A CA 1
ATOM 470 C C . ASP A 1 59 ? 6.418 37.5 21.062 1 85.62 59 ASP A C 1
ATOM 472 O O . ASP A 1 59 ? 7.59 37.875 21.078 1 85.62 59 ASP A O 1
ATOM 476 N N . ALA A 1 60 ? 5.66 37.5 20.078 1 90.38 60 ALA A N 1
ATOM 477 C CA . ALA A 1 60 ? 6.059 38.344 18.953 1 90.38 60 ALA A CA 1
ATOM 478 C C . ALA A 1 60 ? 6.148 39.812 19.344 1 90.38 60 ALA A C 1
ATOM 480 O O . ALA A 1 60 ? 5.43 40.25 20.25 1 90.38 60 ALA A O 1
ATOM 481 N N . PHE A 1 61 ? 7.125 40.438 18.75 1 92.06 61 PHE A N 1
ATOM 482 C CA . PHE A 1 61 ? 7.227 41.875 18.953 1 92.06 61 PHE A CA 1
ATOM 483 C C . PHE A 1 61 ? 6.203 42.625 18.109 1 92.06 61 PHE A C 1
ATOM 485 O O . PHE A 1 61 ? 6.227 42.531 16.875 1 92.06 61 PHE A O 1
ATOM 492 N N . VAL A 1 62 ? 5.32 43.406 18.75 1 95.69 62 VAL A N 1
ATOM 493 C CA . VAL A 1 62 ? 4.211 44 18.031 1 95.69 62 VAL A CA 1
ATOM 494 C C . VAL A 1 62 ? 4.422 45.531 17.953 1 95.69 62 VAL A C 1
ATOM 496 O O . VAL A 1 62 ? 4.605 46.188 18.984 1 95.69 62 VAL A O 1
ATOM 499 N N . ILE A 1 63 ? 4.367 46.062 16.781 1 95.5 63 ILE A N 1
ATOM 500 C CA . ILE A 1 63 ? 4.48 47.5 16.516 1 95.5 63 ILE A CA 1
ATOM 501 C C . ILE A 1 63 ? 3.137 48.062 16.047 1 95.5 63 ILE A C 1
ATOM 503 O O . ILE A 1 63 ? 2.582 47.594 15.055 1 95.5 63 ILE A O 1
ATOM 507 N N . GLY A 1 64 ? 2.617 49 16.766 1 96.94 64 GLY A N 1
ATOM 508 C CA . GLY A 1 64 ? 1.437 49.719 16.312 1 96.94 64 GLY A CA 1
ATOM 509 C C . GLY A 1 64 ? 1.763 51 15.617 1 96.94 64 GLY A C 1
ATOM 510 O O . GLY A 1 64 ? 2.494 51.844 16.141 1 96.94 64 GLY A O 1
ATOM 511 N N . ILE A 1 65 ? 1.245 51.156 14.406 1 96.25 65 ILE A N 1
ATOM 512 C CA . ILE A 1 65 ? 1.478 52.375 13.641 1 96.25 65 ILE A CA 1
ATOM 513 C C . ILE A 1 65 ? 0.143 53.062 13.297 1 96.25 65 ILE A C 1
ATOM 515 O O . ILE A 1 65 ? -0.699 52.438 12.625 1 96.25 65 ILE A O 1
ATOM 519 N N . ALA A 1 66 ? -0.019 54.219 13.766 1 96.88 66 ALA A N 1
ATOM 520 C CA . ALA A 1 66 ? -1.229 54.969 13.469 1 96.88 66 ALA A CA 1
ATOM 521 C C . ALA A 1 66 ? -0.894 56.281 12.734 1 96.88 66 ALA A C 1
ATOM 523 O O . ALA A 1 66 ? 0.263 56.688 12.711 1 96.88 66 ALA A O 1
ATOM 524 N N . GLY A 1 67 ? -1.82 56.906 12.141 1 94.12 67 GLY A N 1
ATOM 525 C CA . GLY A 1 67 ? -1.712 58.156 11.398 1 94.12 67 GLY A CA 1
ATOM 526 C C . GLY A 1 67 ? -2.916 58.438 10.516 1 94.12 67 GLY A C 1
ATOM 527 O O . GLY A 1 67 ? -3.693 57.531 10.219 1 94.12 67 GLY A O 1
ATOM 528 N N . GLY A 1 68 ? -2.994 59.625 10.148 1 92.19 68 GLY A N 1
ATOM 529 C CA . GLY A 1 68 ? -4.117 60 9.305 1 92.19 68 GLY A CA 1
ATOM 530 C C . GLY A 1 68 ? -4.109 59.312 7.957 1 92.19 68 GLY A C 1
ATOM 531 O O . GLY A 1 68 ? -3.115 58.688 7.578 1 92.19 68 GLY A O 1
ATOM 532 N N . SER A 1 69 ? -5.285 59.312 7.281 1 90.19 69 SER A N 1
ATOM 533 C CA . SER A 1 69 ? -5.383 58.75 5.938 1 90.19 69 SER A CA 1
ATOM 534 C C . SER A 1 69 ? -4.391 59.438 4.992 1 90.19 69 SER A C 1
ATOM 536 O O . SER A 1 69 ? -4.316 60.656 4.922 1 90.19 69 SER A O 1
ATOM 538 N N . ALA A 1 70 ? -3.512 58.719 4.34 1 88.81 70 ALA A N 1
ATOM 539 C CA . ALA A 1 70 ? -2.5 59.156 3.385 1 88.81 70 ALA A CA 1
ATOM 540 C C . ALA A 1 70 ? -1.378 59.906 4.086 1 88.81 70 ALA A C 1
ATOM 542 O O . ALA A 1 70 ? -0.738 60.781 3.486 1 88.81 70 ALA A O 1
ATOM 543 N N . SER A 1 71 ? -1.192 59.688 5.414 1 91.12 71 SER A N 1
ATOM 544 C CA . SER A 1 71 ? -0.11 60.312 6.164 1 91.12 71 SER A CA 1
ATOM 545 C C . SER A 1 71 ? 1.234 59.656 5.84 1 91.12 71 SER A C 1
ATOM 547 O O . SER A 1 71 ? 2.287 60.25 6.09 1 91.12 71 SER A O 1
ATOM 549 N N . GLY A 1 72 ? 1.225 58.469 5.398 1 89.25 72 GLY A N 1
ATOM 550 C CA . GLY A 1 72 ? 2.439 57.719 5.105 1 89.25 72 GLY A CA 1
ATOM 551 C C . GLY A 1 72 ? 2.648 56.531 6.023 1 89.25 72 GLY A C 1
ATOM 552 O O . GLY A 1 72 ? 3.725 55.938 6.039 1 89.25 72 GLY A O 1
ATOM 553 N N . LYS A 1 73 ? 1.696 56.188 6.852 1 89.25 73 LYS A N 1
ATOM 554 C CA . LYS A 1 73 ? 1.806 55.094 7.789 1 89.25 73 LYS A CA 1
ATOM 555 C C . LYS A 1 73 ? 2.182 53.781 7.07 1 89.25 73 LYS A C 1
ATOM 557 O O . LYS A 1 73 ? 3.055 53.062 7.527 1 89.25 73 LYS A O 1
ATOM 562 N N . THR A 1 74 ? 1.455 53.5 5.918 1 87.25 74 THR A N 1
ATOM 563 C CA . THR A 1 74 ? 1.738 52.281 5.156 1 87.25 74 THR A CA 1
ATOM 564 C C . THR A 1 74 ? 3.172 52.281 4.633 1 87.25 74 THR A C 1
ATOM 566 O O . THR A 1 74 ? 3.859 51.25 4.668 1 87.25 74 THR A O 1
ATOM 569 N N . HIS A 1 75 ? 3.598 53.406 4.18 1 87.19 75 HIS A N 1
ATOM 570 C CA . HIS A 1 75 ? 4.965 53.531 3.689 1 87.19 75 HIS A CA 1
ATOM 571 C C . HIS A 1 75 ? 5.977 53.312 4.809 1 87.19 75 HIS A C 1
ATOM 573 O O . HIS A 1 75 ? 6.992 52.656 4.613 1 87.19 75 HIS A O 1
ATOM 579 N N . VAL A 1 76 ? 5.766 53.906 5.914 1 90.12 76 VAL A N 1
ATOM 580 C CA . VAL A 1 76 ? 6.641 53.75 7.07 1 90.12 76 VAL A CA 1
ATOM 581 C C . VAL A 1 76 ? 6.719 52.25 7.457 1 90.12 76 VAL A C 1
ATOM 583 O O . VAL A 1 76 ? 7.805 51.75 7.707 1 90.12 76 VAL A O 1
ATOM 586 N N . ALA A 1 77 ? 5.594 51.625 7.57 1 89.19 77 ALA A N 1
ATOM 587 C CA . ALA A 1 77 ? 5.543 50.219 7.883 1 89.19 77 ALA A CA 1
ATOM 588 C C . ALA A 1 77 ? 6.391 49.406 6.902 1 89.19 77 ALA A C 1
ATOM 590 O O . ALA A 1 77 ? 7.172 48.531 7.312 1 89.19 77 ALA A O 1
ATOM 591 N N . GLU A 1 78 ? 6.242 49.656 5.672 1 87.25 78 GLU A N 1
ATOM 592 C CA . GLU A 1 78 ? 6.984 48.938 4.629 1 87.25 78 GLU A CA 1
ATOM 593 C C . GLU A 1 78 ? 8.484 49.188 4.766 1 87.25 78 GLU A C 1
ATOM 595 O O . GLU A 1 78 ? 9.281 48.25 4.578 1 87.25 78 GLU A O 1
ATOM 600 N N . GLN A 1 79 ? 8.828 50.375 5.035 1 87.38 79 GLN A N 1
ATOM 601 C CA . GLN A 1 79 ? 10.234 50.719 5.176 1 87.38 79 GLN A CA 1
ATOM 602 C C . GLN A 1 79 ? 10.859 50.031 6.383 1 87.38 79 GLN A C 1
ATOM 604 O O . GLN A 1 79 ? 12.023 49.625 6.34 1 87.38 79 GLN A O 1
ATOM 609 N N . ILE A 1 80 ? 10.109 49.969 7.379 1 87.75 80 ILE A N 1
ATOM 610 C CA . ILE A 1 80 ? 10.586 49.281 8.562 1 87.75 80 ILE A CA 1
ATOM 611 C C . ILE A 1 80 ? 10.875 47.812 8.203 1 87.75 80 ILE A C 1
ATOM 613 O O . ILE A 1 80 ? 11.93 47.281 8.547 1 87.75 80 ILE A O 1
ATOM 617 N N . VAL A 1 81 ? 9.984 47.188 7.539 1 84.31 81 VAL A N 1
ATOM 618 C CA . VAL A 1 81 ? 10.125 45.812 7.137 1 84.31 81 VAL A CA 1
ATOM 619 C C . VAL A 1 81 ? 11.367 45.625 6.27 1 84.31 81 VAL A C 1
ATOM 621 O O . VAL A 1 81 ? 12.148 44.719 6.465 1 84.31 81 VAL A O 1
ATOM 624 N N . LYS A 1 82 ? 11.531 46.5 5.371 1 82.25 82 LYS A N 1
ATOM 625 C CA . LYS A 1 82 ? 12.672 46.438 4.465 1 82.25 82 LYS A CA 1
ATOM 626 C C . LYS A 1 82 ? 13.984 46.625 5.219 1 82.25 82 LYS A C 1
ATOM 628 O O . LYS A 1 82 ? 14.992 46 4.902 1 82.25 82 LYS A O 1
ATOM 633 N N . SER A 1 83 ? 13.914 47.438 6.102 1 84.25 83 SER A N 1
ATOM 634 C CA . SER A 1 83 ? 15.125 47.781 6.828 1 84.25 83 SER A CA 1
ATOM 635 C C . SER A 1 83 ? 15.508 46.719 7.84 1 84.25 83 SER A C 1
ATOM 637 O O . SER A 1 83 ? 16.672 46.594 8.234 1 84.25 83 SER A O 1
ATOM 639 N N . LEU A 1 84 ? 14.578 46.062 8.406 1 82 84 LEU A N 1
ATOM 640 C CA . LEU A 1 84 ? 14.844 45.031 9.391 1 82 84 LEU A CA 1
ATOM 641 C C . LEU A 1 84 ? 15.625 43.875 8.758 1 82 84 LEU A C 1
ATOM 643 O O . LEU A 1 84 ? 16.422 43.219 9.438 1 82 84 LEU A O 1
ATOM 647 N N . GLY A 1 85 ? 15.648 43.688 7.59 1 65.06 85 GLY A N 1
ATOM 648 C CA . GLY A 1 85 ? 16.484 42.75 6.867 1 65.06 85 GLY A CA 1
ATOM 649 C C . GLY A 1 85 ? 16.141 41.281 7.16 1 65.06 85 GLY A C 1
ATOM 650 O O . GLY A 1 85 ? 15.047 40.844 6.84 1 65.06 85 GLY A O 1
ATOM 651 N N . SER A 1 86 ? 17.062 40.656 8.109 1 66.25 86 SER A N 1
ATOM 652 C CA . SER A 1 86 ? 17.172 39.219 8.328 1 66.25 86 SER A CA 1
ATOM 653 C C . SER A 1 86 ? 16.266 38.781 9.484 1 66.25 86 SER A C 1
ATOM 655 O O . SER A 1 86 ? 16.75 38.25 10.477 1 66.25 86 SER A O 1
ATOM 657 N N . ILE A 1 87 ? 15.016 39.188 9.43 1 68.62 87 ILE A N 1
ATOM 658 C CA . ILE A 1 87 ? 14.062 38.719 10.43 1 68.62 87 ILE A CA 1
ATOM 659 C C . ILE A 1 87 ? 13.266 37.531 9.875 1 68.62 87 ILE A C 1
ATOM 661 O O . ILE A 1 87 ? 12.828 37.562 8.719 1 68.62 87 ILE A O 1
ATOM 665 N N . PRO A 1 88 ? 13.125 36.531 10.742 1 68.44 88 PRO A N 1
ATOM 666 C CA . PRO A 1 88 ? 12.5 35.312 10.25 1 68.44 88 PRO A CA 1
ATOM 667 C C . PRO A 1 88 ? 11.141 35.562 9.602 1 68.44 88 PRO A C 1
ATOM 669 O O . PRO A 1 88 ? 10.898 35.094 8.477 1 68.44 88 PRO A O 1
ATOM 672 N N . THR A 1 89 ? 10.211 36.188 10.32 1 80 89 THR A N 1
ATOM 673 C CA . THR A 1 89 ? 8.883 36.438 9.766 1 80 89 THR A CA 1
ATOM 674 C C . THR A 1 89 ? 8.297 37.719 10.297 1 80 89 THR A C 1
ATOM 676 O O . THR A 1 89 ? 8.25 37.938 11.516 1 80 89 THR A O 1
ATOM 679 N N . VAL A 1 90 ? 8.031 38.594 9.375 1 85.12 90 VAL A N 1
ATOM 680 C CA . VAL A 1 90 ? 7.332 39.844 9.711 1 85.12 90 VAL A CA 1
ATOM 681 C C . VAL A 1 90 ? 5.941 39.844 9.086 1 85.12 90 VAL A C 1
ATOM 683 O O . VAL A 1 90 ? 5.785 39.5 7.906 1 85.12 90 VAL A O 1
ATOM 686 N N . ILE A 1 91 ? 4.953 40.156 9.953 1 87.94 91 ILE A N 1
ATOM 687 C CA . ILE A 1 91 ? 3.584 40.219 9.461 1 87.94 91 ILE A CA 1
ATOM 688 C C . ILE A 1 91 ? 3.08 41.656 9.57 1 87.94 91 ILE A C 1
ATOM 690 O O . ILE A 1 91 ? 3.271 42.312 10.594 1 87.94 91 ILE A O 1
ATOM 694 N N . ILE A 1 92 ? 2.57 42.125 8.484 1 89.62 92 ILE A N 1
ATOM 695 C CA . ILE A 1 92 ? 1.863 43.406 8.523 1 89.62 92 ILE A CA 1
ATOM 696 C C . ILE A 1 92 ? 0.358 43.156 8.578 1 89.62 92 ILE A C 1
ATOM 698 O O . ILE A 1 92 ? -0.207 42.531 7.676 1 89.62 92 ILE A O 1
ATOM 702 N N . LEU A 1 93 ? -0.218 43.594 9.602 1 92.06 93 LEU A N 1
ATOM 703 C CA . LEU A 1 93 ? -1.661 43.469 9.789 1 92.06 93 LEU A CA 1
ATOM 704 C C . LEU A 1 93 ? -2.336 44.844 9.602 1 92.06 93 LEU A C 1
ATOM 706 O O . LEU A 1 93 ? -2.156 45.75 10.414 1 92.06 93 LEU A O 1
ATOM 710 N N . SER A 1 94 ? -3.143 44.938 8.602 1 92.81 94 SER A N 1
ATOM 711 C CA . SER A 1 94 ? -3.822 46.188 8.297 1 92.81 94 SER A CA 1
ATOM 712 C C . SER A 1 94 ? -5.172 46.281 9.008 1 92.81 94 SER A C 1
ATOM 714 O O . SER A 1 94 ? -5.984 45.375 8.914 1 92.81 94 SER A O 1
ATOM 716 N N . GLN A 1 95 ? -5.387 47.344 9.617 1 93.75 95 GLN A N 1
ATOM 717 C CA . GLN A 1 95 ? -6.664 47.594 10.289 1 93.75 95 GLN A CA 1
ATOM 718 C C . GLN A 1 95 ? -7.816 47.594 9.289 1 93.75 95 GLN A C 1
ATOM 720 O O . GLN A 1 95 ? -8.953 47.281 9.641 1 93.75 95 GLN A O 1
ATOM 725 N N . ASP A 1 96 ? -7.535 47.844 8.039 1 90.56 96 ASP A N 1
ATOM 726 C CA . ASP A 1 96 ? -8.547 47.938 6.988 1 90.56 96 ASP A CA 1
ATOM 727 C C . ASP A 1 96 ? -9.242 46.594 6.793 1 90.56 96 ASP A C 1
ATOM 729 O O . ASP A 1 96 ? -10.367 46.531 6.285 1 90.56 96 ASP A O 1
ATOM 733 N N . SER A 1 97 ? -8.555 45.594 7.203 1 93.25 97 SER A N 1
ATOM 734 C CA . SER A 1 97 ? -9.125 44.25 7.035 1 93.25 97 SER A CA 1
ATOM 735 C C . SER A 1 97 ? -10.25 44 8.039 1 93.25 97 SER A C 1
ATOM 737 O O . SER A 1 97 ? -11.023 43.062 7.887 1 93.25 97 SER A O 1
ATOM 739 N N . PHE A 1 98 ? -10.43 44.875 8.961 1 95.75 98 PHE A N 1
ATOM 740 C CA . PHE A 1 98 ? -11.297 44.594 10.086 1 95.75 98 PHE A CA 1
ATOM 741 C C . PHE A 1 98 ? -12.508 45.5 10.102 1 95.75 98 PHE A C 1
ATOM 743 O O . PHE A 1 98 ? -13.102 45.75 11.156 1 95.75 98 PHE A O 1
ATOM 750 N N . TYR A 1 99 ? -12.828 46.094 8.977 1 94.5 99 TYR A N 1
ATOM 751 C CA . TYR A 1 99 ? -14.117 46.781 8.891 1 94.5 99 TYR A CA 1
ATOM 752 C C . TYR A 1 99 ? -15.258 45.781 9.164 1 94.5 99 TYR A C 1
ATOM 754 O O . TYR A 1 99 ? -15.172 44.625 8.812 1 94.5 99 TYR A O 1
ATOM 762 N N . LYS A 1 100 ? -16.281 46.281 9.742 1 94.31 100 LYS A N 1
ATOM 763 C CA . LYS A 1 100 ? -17.438 45.438 10.078 1 94.31 100 LYS A CA 1
ATOM 764 C C . LYS A 1 100 ? -18.203 45.031 8.82 1 94.31 100 LYS A C 1
ATOM 766 O O . LYS A 1 100 ? -18.078 45.688 7.777 1 94.31 100 LYS A O 1
ATOM 771 N N . PHE A 1 101 ? -18.891 43.875 9 1 94 101 PHE A N 1
ATOM 772 C CA . PHE A 1 101 ? -19.812 43.469 7.953 1 94 101 PHE A CA 1
ATOM 773 C C . PHE A 1 101 ? -20.984 44.406 7.84 1 94 101 PHE A C 1
ATOM 775 O O . PHE A 1 101 ? -21.547 44.844 8.852 1 94 101 PHE A O 1
ATOM 782 N N . HIS A 1 102 ? -21.359 44.719 6.59 1 93.5 102 HIS A N 1
ATOM 783 C CA . HIS A 1 102 ? -22.406 45.719 6.383 1 93.5 102 HIS A CA 1
ATOM 784 C C . HIS A 1 102 ? -23.703 45.062 5.922 1 93.5 102 HIS A C 1
ATOM 786 O O . HIS A 1 102 ? -23.672 44.125 5.133 1 93.5 102 HIS A O 1
ATOM 792 N N . THR A 1 103 ? -24.766 45.594 6.441 1 93.5 103 THR A N 1
ATOM 793 C CA . THR A 1 103 ? -26.078 45.188 5.984 1 93.5 103 THR A CA 1
ATOM 794 C C . THR A 1 103 ? -26.375 45.719 4.594 1 93.5 103 THR A C 1
ATOM 796 O O . THR A 1 103 ? -25.656 46.625 4.109 1 93.5 103 THR A O 1
ATOM 799 N N . PRO A 1 104 ? -27.438 45.188 3.98 1 92.75 104 PRO A N 1
ATOM 800 C CA . PRO A 1 104 ? -27.781 45.719 2.66 1 92.75 104 PRO A CA 1
ATOM 801 C C . PRO A 1 104 ? -28.062 47.219 2.68 1 92.75 104 PRO A C 1
ATOM 803 O O . PRO A 1 104 ? -27.688 47.938 1.746 1 92.75 104 PRO A O 1
ATOM 806 N N . GLU A 1 105 ? -28.703 47.656 3.695 1 92.94 105 GLU A N 1
ATOM 807 C CA . GLU A 1 105 ? -28.984 49.094 3.822 1 92.94 105 GLU A CA 1
ATOM 808 C C . GLU A 1 105 ? -27.703 49.906 3.961 1 92.94 105 GLU A C 1
ATOM 810 O O . GLU A 1 105 ? -27.547 50.969 3.342 1 92.94 105 GLU A O 1
ATOM 815 N N . GLU A 1 106 ? -26.859 49.406 4.758 1 91.69 106 GLU A N 1
ATOM 816 C CA . GLU A 1 106 ? -25.578 50.062 4.957 1 91.69 106 GLU A CA 1
ATOM 817 C C . GLU A 1 106 ? -24.766 50.062 3.672 1 91.69 106 GLU A C 1
ATOM 819 O O . GLU A 1 106 ? -24.031 51.031 3.393 1 91.69 106 GLU A O 1
ATOM 824 N N . LEU A 1 107 ? -24.844 49.094 2.908 1 91.25 107 LEU A N 1
ATOM 825 C CA . LEU A 1 107 ? -24.125 48.969 1.648 1 91.25 107 LEU A CA 1
ATOM 826 C C . LEU A 1 107 ? -24.594 50.031 0.655 1 91.25 107 LEU A C 1
ATOM 828 O O . LEU A 1 107 ? -23.781 50.594 -0.089 1 91.25 107 LEU A O 1
ATOM 832 N N . GLU A 1 108 ? -25.844 50.188 0.632 1 91.31 108 GLU A N 1
ATOM 833 C CA . GLU A 1 108 ? -26.391 51.25 -0.229 1 91.31 108 GLU A CA 1
ATOM 834 C C . GLU A 1 108 ? -25.828 52.594 0.148 1 91.31 108 GLU A C 1
ATOM 836 O O . GLU A 1 108 ? -25.469 53.406 -0.727 1 91.31 108 GLU A O 1
ATOM 841 N N . LEU A 1 109 ? -25.812 52.812 1.414 1 89.38 109 LEU A N 1
ATOM 842 C CA . LEU A 1 109 ? -25.25 54.094 1.898 1 89.38 109 LEU A CA 1
ATOM 843 C C . LEU A 1 109 ? -23.766 54.188 1.541 1 89.38 109 LEU A C 1
ATOM 845 O O . LEU A 1 109 ? -23.297 55.281 1.207 1 89.38 109 LEU A O 1
ATOM 849 N N . ALA A 1 110 ? -23.078 53.188 1.644 1 86.25 110 ALA A N 1
ATOM 850 C CA . ALA A 1 110 ? -21.656 53.188 1.34 1 86.25 110 ALA A CA 1
ATOM 851 C C . ALA A 1 110 ? -21.391 53.531 -0.126 1 86.25 110 ALA A C 1
ATOM 853 O O . ALA A 1 110 ? -20.516 54.312 -0.439 1 86.25 110 ALA A O 1
ATOM 854 N N . HIS A 1 111 ? -22.156 52.938 -0.978 1 85.12 111 HIS A N 1
ATOM 855 C CA . HIS A 1 111 ? -22 53.188 -2.404 1 85.12 111 HIS A CA 1
ATOM 856 C C . HIS A 1 111 ? -22.391 54.594 -2.762 1 85.12 111 HIS A C 1
ATOM 858 O O . HIS A 1 111 ? -21.906 55.156 -3.756 1 85.12 111 HIS A O 1
ATOM 864 N N . ALA A 1 112 ? -23.234 55.125 -1.878 1 83.12 112 ALA A N 1
ATOM 865 C CA . ALA A 1 112 ? -23.641 56.5 -2.086 1 83.12 112 ALA A CA 1
ATOM 866 C C . ALA A 1 112 ? -22.703 57.469 -1.374 1 83.12 112 ALA A C 1
ATOM 868 O O . ALA A 1 112 ? -22.984 58.688 -1.314 1 83.12 112 ALA A O 1
ATOM 869 N N . ASN A 1 113 ? -21.625 56.969 -0.811 1 80.69 113 ASN A N 1
ATOM 870 C CA . ASN A 1 113 ? -20.641 57.75 -0.079 1 80.69 113 ASN A CA 1
ATOM 871 C C . ASN A 1 113 ? -21.266 58.438 1.144 1 80.69 113 ASN A C 1
ATOM 873 O O . ASN A 1 113 ? -20.922 59.562 1.472 1 80.69 113 ASN A O 1
ATOM 877 N N . LYS A 1 114 ? -22.188 57.812 1.738 1 85.56 114 LYS A N 1
ATOM 878 C CA . LYS A 1 114 ? -22.891 58.406 2.867 1 85.56 114 LYS A CA 1
ATOM 879 C C . LYS A 1 114 ? -22.641 57.625 4.152 1 85.56 114 LYS A C 1
ATOM 881 O O . LYS A 1 114 ? -23.188 57.938 5.207 1 85.56 114 LYS A O 1
ATOM 886 N N . LEU A 1 115 ? -21.891 56.656 4.039 1 87.56 115 LEU A N 1
ATOM 887 C CA . LEU A 1 115 ? -21.531 55.875 5.219 1 87.56 115 LEU A CA 1
ATOM 888 C C . LEU A 1 115 ? -20.203 56.344 5.789 1 87.56 115 LEU A C 1
ATOM 890 O O . LEU A 1 115 ? -19.25 56.562 5.039 1 87.56 115 LEU A O 1
ATOM 894 N N . ASP A 1 116 ? -20.094 56.438 7.086 1 90.25 116 ASP A N 1
ATOM 895 C CA . ASP A 1 116 ? -18.891 56.906 7.758 1 90.25 116 ASP A CA 1
ATOM 896 C C . ASP A 1 116 ? -17.969 55.75 8.102 1 90.25 116 ASP A C 1
ATOM 898 O O . ASP A 1 116 ? -18.094 55.156 9.172 1 90.25 116 ASP A O 1
ATOM 902 N N . PHE A 1 117 ? -16.953 55.594 7.293 1 88.62 117 PHE A N 1
ATOM 903 C CA . PHE A 1 117 ? -15.984 54.531 7.512 1 88.62 117 PHE A CA 1
ATOM 904 C C . PHE A 1 117 ? -14.875 54.969 8.461 1 88.62 117 PHE A C 1
ATOM 906 O O . PHE A 1 117 ? -14.07 54.188 8.922 1 88.62 117 PHE A O 1
ATOM 913 N N . ASP A 1 118 ? -14.875 56.188 8.781 1 89.38 118 ASP A N 1
ATOM 914 C CA . ASP A 1 118 ? -13.773 56.781 9.547 1 89.38 118 ASP A CA 1
ATOM 915 C C . ASP A 1 118 ? -14.148 56.938 11.016 1 89.38 118 ASP A C 1
ATOM 917 O O . ASP A 1 118 ? -13.383 57.5 11.797 1 89.38 118 ASP A O 1
ATOM 921 N N . HIS A 1 119 ? -15.297 56.469 11.383 1 92.44 119 HIS A N 1
ATOM 922 C CA . HIS A 1 119 ? -15.672 56.375 12.789 1 92.44 119 HIS A CA 1
ATOM 923 C C . HIS A 1 119 ? -15.156 55.062 13.414 1 92.44 119 HIS A C 1
ATOM 925 O O . HIS A 1 119 ? -15.141 54.031 12.766 1 92.44 119 HIS A O 1
ATOM 931 N N . PRO A 1 120 ? -14.734 55.156 14.688 1 93.31 120 PRO A N 1
ATOM 932 C CA . PRO A 1 120 ? -14.234 53.938 15.352 1 93.31 120 PRO A CA 1
ATOM 933 C C . PRO A 1 120 ? -15.234 52.812 15.312 1 93.31 120 PRO A C 1
ATOM 935 O O . PRO A 1 120 ? -14.836 51.625 15.305 1 93.31 120 PRO A O 1
ATOM 938 N N . ASP A 1 121 ? -16.5 53.094 15.195 1 92.38 121 ASP A N 1
ATOM 939 C CA . ASP A 1 121 ? -17.562 52.094 15.219 1 92.38 121 ASP A CA 1
ATOM 940 C C . ASP A 1 121 ? -17.609 51.312 13.906 1 92.38 121 ASP A C 1
ATOM 942 O O . ASP A 1 121 ? -18.25 50.25 13.82 1 92.38 121 ASP A O 1
ATOM 946 N N . ALA A 1 122 ? -16.969 51.812 12.938 1 93.12 122 ALA A N 1
ATOM 947 C CA . ALA A 1 122 ? -16.938 51.125 11.656 1 93.12 122 ALA A CA 1
ATOM 948 C C . ALA A 1 122 ? -16.016 49.906 11.695 1 93.12 122 ALA A C 1
ATOM 950 O O . ALA A 1 122 ? -16.094 49.031 10.844 1 93.12 122 ALA A O 1
ATOM 951 N N . LEU A 1 123 ? -15.156 49.875 12.664 1 94.88 123 LEU A N 1
ATOM 952 C CA . LEU A 1 123 ? -14.141 48.812 12.758 1 94.88 123 LEU A CA 1
ATOM 953 C C . LEU A 1 123 ? -14.531 47.781 13.805 1 94.88 123 LEU A C 1
ATOM 955 O O . LEU A 1 123 ? -15.117 48.125 14.836 1 94.88 123 LEU A O 1
ATOM 959 N N . ASP A 1 124 ? -14.305 46.562 13.5 1 95.56 124 ASP A N 1
ATOM 960 C CA . ASP A 1 124 ? -14.461 45.469 14.453 1 95.56 124 ASP A CA 1
ATOM 961 C C . ASP A 1 124 ? -13.219 45.344 15.336 1 95.56 124 ASP A C 1
ATOM 963 O O . ASP A 1 124 ? -12.43 44.406 15.172 1 95.56 124 ASP A O 1
ATOM 967 N N . ILE A 1 125 ? -13.148 46.125 16.328 1 94.56 125 ILE A N 1
ATOM 968 C CA . ILE A 1 125 ? -11.953 46.281 17.156 1 94.56 125 ILE A CA 1
ATOM 969 C C . ILE A 1 125 ? -11.734 45 17.953 1 94.56 125 ILE A C 1
ATOM 971 O O . ILE A 1 125 ? -10.609 44.5 18.047 1 94.56 125 ILE A O 1
ATOM 975 N N . PRO A 1 126 ? -12.797 44.406 18.516 1 95.06 126 PRO A N 1
ATOM 976 C CA . PRO A 1 126 ? -12.586 43.156 19.25 1 95.06 126 PRO A CA 1
ATOM 977 C C . PRO A 1 126 ? -11.961 42.062 18.375 1 95.06 126 PRO A C 1
ATOM 979 O O . PRO A 1 126 ? -11.062 41.344 18.828 1 95.06 126 PRO A O 1
ATOM 982 N N . MET A 1 127 ? -12.414 41.938 17.203 1 95.75 127 MET A N 1
ATOM 983 C CA . MET A 1 127 ? -11.836 40.969 16.297 1 95.75 127 MET A CA 1
ATOM 984 C C . MET A 1 127 ? -10.375 41.281 15.992 1 95.75 127 MET A C 1
ATOM 986 O O . MET A 1 127 ? -9.531 40.375 15.977 1 95.75 127 MET A O 1
ATOM 990 N N . PHE A 1 128 ? -10.133 42.531 15.727 1 96.19 128 PHE A N 1
ATOM 991 C CA . PHE A 1 128 ? -8.766 43 15.477 1 96.19 128 PHE A CA 1
ATOM 992 C C . PHE A 1 128 ? -7.855 42.656 16.656 1 96.19 128 PHE A C 1
ATOM 994 O O . PHE A 1 128 ? -6.789 42.062 16.469 1 96.19 128 PHE A O 1
ATOM 1001 N N . ALA A 1 129 ? -8.281 42.938 17.781 1 96.31 129 ALA A N 1
ATOM 1002 C CA . ALA A 1 129 ? -7.508 42.656 19 1 96.31 129 ALA A CA 1
ATOM 1003 C C . ALA A 1 129 ? -7.297 41.156 19.203 1 96.31 129 ALA A C 1
ATOM 1005 O O . ALA A 1 129 ? -6.211 40.75 19.594 1 96.31 129 ALA A O 1
ATOM 1006 N N . SER A 1 130 ? -8.305 40.469 19.016 1 95.88 130 SER A N 1
ATOM 1007 C CA . SER A 1 130 ? -8.219 39.031 19.188 1 95.88 130 SER A CA 1
ATOM 1008 C C . SER A 1 130 ? -7.207 38.406 18.234 1 95.88 130 SER A C 1
ATOM 1010 O O . SER A 1 130 ? -6.371 37.594 18.641 1 95.88 130 SER A O 1
ATOM 1012 N N . CYS A 1 131 ? -7.332 38.75 16.969 1 95.5 131 CYS A N 1
ATOM 1013 C CA . CYS A 1 131 ? -6.395 38.25 15.977 1 95.5 131 CYS A CA 1
ATOM 1014 C C . CYS A 1 131 ? -4.965 38.656 16.312 1 95.5 131 CYS A C 1
ATOM 1016 O O . CYS A 1 131 ? -4.051 37.812 16.219 1 95.5 131 CYS A O 1
ATOM 1018 N N . LEU A 1 132 ? -4.801 39.844 16.672 1 96.06 132 LEU A N 1
ATOM 1019 C CA . LEU A 1 132 ? -3.479 40.344 17.031 1 96.06 132 LEU A CA 1
ATOM 1020 C C . LEU A 1 132 ? -2.934 39.625 18.266 1 96.06 132 LEU A C 1
ATOM 1022 O O . LEU A 1 132 ? -1.751 39.281 18.312 1 96.06 132 LEU A O 1
ATOM 1026 N N . ALA A 1 133 ? -3.754 39.438 19.234 1 95.88 133 ALA A N 1
ATOM 1027 C CA . ALA A 1 133 ? -3.355 38.719 20.438 1 95.88 133 ALA A CA 1
ATOM 1028 C C . ALA A 1 133 ? -2.904 37.312 20.125 1 95.88 133 ALA A C 1
ATOM 1030 O O . ALA A 1 133 ? -1.92 36.812 20.688 1 95.88 133 ALA A O 1
ATOM 1031 N N . ASP A 1 134 ? -3.672 36.688 19.344 1 94.5 134 ASP A N 1
ATOM 1032 C CA . ASP A 1 134 ? -3.305 35.344 18.922 1 94.5 134 ASP A CA 1
ATOM 1033 C C . ASP A 1 134 ? -1.924 35.312 18.266 1 94.5 134 ASP A C 1
ATOM 1035 O O . ASP A 1 134 ? -1.069 34.5 18.625 1 94.5 134 ASP A O 1
ATOM 1039 N N . LEU A 1 135 ? -1.754 36.156 17.297 1 94.12 135 LEU A N 1
ATOM 1040 C CA . LEU A 1 135 ? -0.487 36.219 16.578 1 94.12 135 LEU A CA 1
ATOM 1041 C C . LEU A 1 135 ? 0.661 36.562 17.516 1 94.12 135 LEU A C 1
ATOM 1043 O O . LEU A 1 135 ? 1.758 36 17.406 1 94.12 135 LEU A O 1
ATOM 1047 N N . LYS A 1 136 ? 0.421 37.5 18.422 1 94.44 136 LYS A N 1
ATOM 1048 C CA . LYS A 1 136 ? 1.439 37.875 19.391 1 94.44 136 LYS A CA 1
ATOM 1049 C C . LYS A 1 136 ? 1.843 36.656 20.25 1 94.44 136 LYS A C 1
ATOM 1051 O O . LYS A 1 136 ? 3.02 36.5 20.578 1 94.44 136 LYS A O 1
ATOM 1056 N N . ALA A 1 137 ? 0.877 35.875 20.594 1 92.69 137 ALA A N 1
ATOM 1057 C CA . ALA A 1 137 ? 1.109 34.688 21.422 1 92.69 137 ALA A CA 1
ATOM 1058 C C . ALA A 1 137 ? 1.652 33.531 20.578 1 92.69 137 ALA A C 1
ATOM 1060 O O . ALA A 1 137 ? 1.669 32.375 21.016 1 92.69 137 ALA A O 1
ATOM 1061 N N . CYS A 1 138 ? 1.97 33.719 19.391 1 90.25 138 CYS A N 1
ATOM 1062 C CA . CYS A 1 138 ? 2.578 32.781 18.469 1 90.25 138 CYS A CA 1
ATOM 1063 C C . CYS A 1 138 ? 1.576 31.719 18.047 1 90.25 138 CYS A C 1
ATOM 1065 O O . CYS A 1 138 ? 1.959 30.578 17.734 1 90.25 138 CYS A O 1
ATOM 1067 N N . LYS A 1 139 ? 0.356 32.094 18.109 1 92.81 139 LYS A N 1
ATOM 1068 C CA . LYS A 1 139 ? -0.696 31.219 17.625 1 92.81 139 LYS A CA 1
ATOM 1069 C C . LYS A 1 139 ? -1.133 31.594 16.219 1 92.81 139 LYS A C 1
ATOM 1071 O O . LYS A 1 139 ? -0.861 32.688 15.758 1 92.81 139 LYS A O 1
ATOM 1076 N N . GLN A 1 140 ? -1.709 30.578 15.578 1 92.56 140 GLN A N 1
ATOM 1077 C CA . GLN A 1 140 ? -2.271 30.875 14.266 1 92.56 140 GLN A CA 1
ATOM 1078 C C . GLN A 1 140 ? -3.539 31.719 14.383 1 92.56 140 GLN A C 1
ATOM 1080 O O . GLN A 1 140 ? -4.203 31.703 15.422 1 92.56 140 GLN A O 1
ATOM 1085 N N . SER A 1 141 ? -3.785 32.469 13.359 1 93.75 141 SER A N 1
ATOM 1086 C CA . SER A 1 141 ? -5.02 33.25 13.297 1 93.75 141 SER A CA 1
ATOM 1087 C C . SER A 1 141 ? -5.547 33.344 11.875 1 93.75 141 SER A C 1
ATOM 1089 O O . SER A 1 141 ? -4.797 33.156 10.914 1 93.75 141 SER A O 1
ATOM 1091 N N . ASN A 1 142 ? -6.852 33.531 11.781 1 93.88 142 ASN A N 1
ATOM 1092 C CA . ASN A 1 142 ? -7.508 33.75 10.5 1 93.88 142 ASN A CA 1
ATOM 1093 C C . ASN A 1 142 ? -7.977 35.219 10.375 1 93.88 142 ASN A C 1
ATOM 1095 O O . ASN A 1 142 ? -8.969 35.594 11 1 93.88 142 ASN A O 1
ATOM 1099 N N . ILE A 1 143 ? -7.336 35.938 9.484 1 94.31 143 ILE A N 1
ATOM 1100 C CA . ILE A 1 143 ? -7.578 37.344 9.336 1 94.31 143 ILE A CA 1
ATOM 1101 C C . ILE A 1 143 ? -8.688 37.594 8.312 1 94.31 143 ILE A C 1
ATOM 1103 O O . ILE A 1 143 ? -8.656 37.031 7.215 1 94.31 143 ILE A O 1
ATOM 1107 N N . PRO A 1 144 ? -9.641 38.406 8.695 1 94.56 144 PRO A N 1
ATOM 1108 C CA . PRO A 1 144 ? -10.68 38.719 7.711 1 94.56 144 PRO A CA 1
ATOM 1109 C C . PRO A 1 144 ? -10.141 39.469 6.496 1 94.56 144 PRO A C 1
ATOM 1111 O O . PRO A 1 144 ? -9.086 40.125 6.578 1 94.56 144 PRO A O 1
ATOM 1114 N N . VAL A 1 145 ? -10.867 39.406 5.445 1 92.31 145 VAL A N 1
ATOM 1115 C CA . VAL A 1 145 ? -10.555 40.125 4.215 1 92.31 145 VAL A CA 1
ATOM 1116 C C . VAL A 1 145 ? -11.688 41.094 3.875 1 92.31 145 VAL A C 1
ATOM 1118 O O . VAL A 1 145 ? -12.859 40.688 3.885 1 92.31 145 VAL A O 1
ATOM 1121 N N . TYR A 1 146 ? -11.266 42.312 3.629 1 91.38 146 TYR A N 1
ATOM 1122 C CA . TYR A 1 146 ? -12.258 43.312 3.289 1 91.38 146 TYR A CA 1
ATOM 1123 C C . TYR A 1 146 ? -12.086 43.781 1.852 1 91.38 146 TYR A C 1
ATOM 1125 O O . TYR A 1 146 ? -10.969 44.094 1.423 1 91.38 146 TYR A O 1
ATOM 1133 N N . SER A 1 147 ? -13.148 43.875 1.123 1 87.75 147 SER A N 1
ATOM 1134 C CA . SER A 1 147 ? -13.148 44.406 -0.238 1 87.75 147 SER A CA 1
ATOM 1135 C C . SER A 1 147 ? -13.578 45.875 -0.263 1 87.75 147 SER A C 1
ATOM 1137 O O . SER A 1 147 ? -14.727 46.188 0.054 1 87.75 147 SER A O 1
ATOM 1139 N N . PHE A 1 148 ? -12.75 46.656 -0.687 1 81.56 148 PHE A N 1
ATOM 1140 C CA . PHE A 1 148 ? -13.07 48.094 -0.76 1 81.56 148 PHE A CA 1
ATOM 1141 C C . PHE A 1 148 ? -14 48.375 -1.936 1 81.56 148 PHE A C 1
ATOM 1143 O O . PHE A 1 148 ? -14.812 49.312 -1.883 1 81.56 148 PHE A O 1
ATOM 1150 N N . SER A 1 149 ? -13.789 47.625 -2.98 1 80.69 149 SER A N 1
ATOM 1151 C CA . SER A 1 149 ? -14.664 47.812 -4.137 1 80.69 149 SER A CA 1
ATOM 1152 C C . SER A 1 149 ? -16.109 47.406 -3.801 1 80.69 149 SER A C 1
ATOM 1154 O O . SER A 1 149 ? -17.047 48.094 -4.18 1 80.69 149 SER A O 1
ATOM 1156 N N . GLU A 1 150 ? -16.188 46.375 -2.957 1 85.31 150 GLU A N 1
ATOM 1157 C CA . GLU A 1 150 ? -17.516 45.906 -2.604 1 85.31 150 GLU A CA 1
ATOM 1158 C C . GLU A 1 150 ? -18 46.5 -1.286 1 85.31 150 GLU A C 1
ATOM 1160 O O . GLU A 1 150 ? -19.172 46.406 -0.945 1 85.31 150 GLU A O 1
ATOM 1165 N N . HIS A 1 151 ? -17.141 47.125 -0.683 1 87 151 HIS A N 1
ATOM 1166 C CA . HIS A 1 151 ? -17.406 47.719 0.629 1 87 151 HIS A CA 1
ATOM 1167 C C . HIS A 1 151 ? -17.953 46.656 1.592 1 87 151 HIS A C 1
ATOM 1169 O O . HIS A 1 151 ? -18.953 46.906 2.275 1 87 151 HIS A O 1
ATOM 1175 N N . GLN A 1 152 ? -17.297 45.5 1.521 1 91 152 GLN A N 1
ATOM 1176 C CA . GLN A 1 152 ? -17.828 44.375 2.311 1 91 152 GLN A CA 1
ATOM 1177 C C . GLN A 1 152 ? -16.703 43.438 2.775 1 91 152 GLN A C 1
ATOM 1179 O O . GLN A 1 152 ? -15.711 43.25 2.072 1 91 152 GLN A O 1
ATOM 1184 N N . ARG A 1 153 ? -16.938 42.906 3.996 1 92.81 153 ARG A N 1
ATOM 1185 C CA . ARG A 1 153 ? -16.094 41.812 4.445 1 92.81 153 ARG A CA 1
ATOM 1186 C C . ARG A 1 153 ? -16.406 40.531 3.691 1 92.81 153 ARG A C 1
ATOM 1188 O O . ARG A 1 153 ? -17.562 40.094 3.623 1 92.81 153 ARG A O 1
ATOM 1195 N N . LEU A 1 154 ? -15.43 39.938 3.201 1 92.44 154 LEU A N 1
ATOM 1196 C CA . LEU A 1 154 ? -15.609 38.719 2.42 1 92.44 154 LEU A CA 1
ATOM 1197 C C . LEU A 1 154 ? -15.695 37.469 3.328 1 92.44 154 LEU A C 1
ATOM 1199 O O . LEU A 1 154 ? -15.383 37.562 4.516 1 92.44 154 LEU A O 1
ATOM 1203 N N . ALA A 1 155 ? -16.172 36.406 2.742 1 90.69 155 ALA A N 1
ATOM 1204 C CA . ALA A 1 155 ? -16.266 35.156 3.48 1 90.69 155 ALA A CA 1
ATOM 1205 C C . ALA A 1 155 ? -14.898 34.531 3.68 1 90.69 155 ALA A C 1
ATOM 1207 O O . ALA A 1 155 ? -14.656 33.875 4.691 1 90.69 155 ALA A O 1
ATOM 1208 N N . GLU A 1 156 ? -14.078 34.75 2.834 1 90.88 156 GLU A N 1
ATOM 1209 C CA . GLU A 1 156 ? -12.734 34.188 2.887 1 90.88 156 GLU A CA 1
ATOM 1210 C C . GLU A 1 156 ? -11.883 34.875 3.955 1 90.88 156 GLU A C 1
ATOM 1212 O O . GLU A 1 156 ? -12.117 36.031 4.297 1 90.88 156 GLU A O 1
ATOM 1217 N N . THR A 1 157 ? -11.039 34.156 4.594 1 92.06 157 THR A N 1
ATOM 1218 C CA . THR A 1 157 ? -10.07 34.688 5.555 1 92.06 157 THR A CA 1
ATOM 1219 C C . THR A 1 157 ? -8.648 34.312 5.141 1 92.06 157 THR A C 1
ATOM 1221 O O . THR A 1 157 ? -8.453 33.469 4.273 1 92.06 157 THR A O 1
ATOM 1224 N N . LYS A 1 158 ? -7.777 35 5.688 1 90.69 158 LYS A N 1
ATOM 1225 C CA . LYS A 1 158 ? -6.367 34.719 5.441 1 90.69 158 LYS A CA 1
ATOM 1226 C C . LYS A 1 158 ? -5.707 34.094 6.672 1 90.69 158 LYS A C 1
ATOM 1228 O O . LYS A 1 158 ? -5.727 34.688 7.754 1 90.69 158 LYS A O 1
ATOM 1233 N N . TYR A 1 159 ? -5.191 32.938 6.41 1 89.69 159 TYR A N 1
ATOM 1234 C CA . TYR A 1 159 ? -4.492 32.188 7.449 1 89.69 159 TYR A CA 1
ATOM 1235 C C . TYR A 1 159 ? -3.09 32.75 7.668 1 89.69 159 TYR A C 1
ATOM 1237 O O . TYR A 1 159 ? -2.322 32.906 6.719 1 89.69 159 TYR A O 1
ATOM 1245 N N . LEU A 1 160 ? -2.736 33.188 9 1 90.44 160 LEU A N 1
ATOM 1246 C CA . LEU A 1 160 ? -1.406 33.688 9.328 1 90.44 160 LEU A CA 1
ATOM 1247 C C . LEU A 1 160 ? -0.834 32.969 10.539 1 90.44 160 LEU A C 1
ATOM 1249 O O . LEU A 1 160 ? -1.566 32.656 11.484 1 90.44 160 LEU A O 1
ATOM 1253 N N . TYR A 1 161 ? 0.476 32.75 10.461 1 90.06 161 TYR A N 1
ATOM 1254 C CA . TYR A 1 161 ? 1.184 32.094 11.57 1 90.06 161 TYR A CA 1
ATOM 1255 C C . TYR A 1 161 ? 2.668 32.438 11.539 1 90.06 161 TYR A C 1
ATOM 1257 O O . TYR A 1 161 ? 3.219 32.75 10.477 1 90.06 161 TYR A O 1
ATOM 1265 N N . GLY A 1 162 ? 3.248 32.469 12.789 1 83.94 162 GLY A N 1
ATOM 1266 C CA . GLY A 1 162 ? 4.695 32.406 12.891 1 83.94 162 GLY A CA 1
ATOM 1267 C C . GLY A 1 162 ? 5.359 33.781 12.883 1 83.94 162 GLY A C 1
ATOM 1268 O O . GLY A 1 162 ? 6.484 33.938 12.398 1 83.94 162 GLY A O 1
ATOM 1269 N N . ALA A 1 163 ? 4.82 34.719 13.367 1 85.75 163 ALA A N 1
ATOM 1270 C CA . ALA A 1 163 ? 5.387 36.062 13.32 1 85.75 163 ALA A CA 1
ATOM 1271 C C . ALA A 1 163 ? 6.387 36.281 14.453 1 85.75 163 ALA A C 1
ATOM 1273 O O . ALA A 1 163 ? 6.148 35.844 15.594 1 85.75 163 ALA A O 1
ATOM 1274 N N . THR A 1 164 ? 7.508 36.75 14.008 1 86 164 THR A N 1
ATOM 1275 C CA . THR A 1 164 ? 8.445 37.25 15.008 1 86 164 THR A CA 1
ATOM 1276 C C . THR A 1 164 ? 8.172 38.719 15.336 1 86 164 THR A C 1
ATOM 1278 O O . THR A 1 164 ? 8.281 39.125 16.484 1 86 164 THR A O 1
ATOM 1281 N N . VAL A 1 165 ? 7.855 39.375 14.258 1 89.94 165 VAL A N 1
ATOM 1282 C CA . VAL A 1 165 ? 7.465 40.781 14.375 1 89.94 165 VAL A CA 1
ATOM 1283 C C . VAL A 1 165 ? 6.125 41 13.68 1 89.94 165 VAL A C 1
ATOM 1285 O O . VAL A 1 165 ? 5.883 40.5 12.594 1 89.94 165 VAL A O 1
ATOM 1288 N N . ILE A 1 166 ? 5.293 41.781 14.352 1 93.44 166 ILE A N 1
ATOM 1289 C CA . ILE A 1 166 ? 3.996 42.125 13.773 1 93.44 166 ILE A CA 1
ATOM 1290 C C . ILE A 1 166 ? 3.848 43.656 13.711 1 93.44 166 ILE A C 1
ATOM 1292 O O . ILE A 1 166 ? 4.09 44.344 14.703 1 93.44 166 ILE A O 1
ATOM 1296 N N . ILE A 1 167 ? 3.547 44.125 12.539 1 94 167 ILE A N 1
ATOM 1297 C CA . ILE A 1 167 ? 3.234 45.531 12.383 1 94 167 ILE A CA 1
ATOM 1298 C C . ILE A 1 167 ? 1.734 45.719 12.156 1 94 167 ILE A C 1
ATOM 1300 O O . ILE A 1 167 ? 1.202 45.281 11.133 1 94 167 ILE A O 1
ATOM 1304 N N . ALA A 1 168 ? 1.109 46.219 13.141 1 95.94 168 ALA A N 1
ATOM 1305 C CA . ALA A 1 168 ? -0.304 46.562 13.016 1 95.94 168 ALA A CA 1
ATOM 1306 C C . ALA A 1 168 ? -0.476 48.031 12.602 1 95.94 168 ALA A C 1
ATOM 1308 O O . ALA A 1 168 ? -0.132 48.938 13.367 1 95.94 168 ALA A O 1
ATOM 1309 N N . GLU A 1 169 ? -1.013 48.25 11.445 1 94.56 169 GLU A N 1
ATOM 1310 C CA . GLU A 1 169 ? -1.118 49.625 10.977 1 94.56 169 GLU A CA 1
ATOM 1311 C C . GLU A 1 169 ? -2.562 50 10.648 1 94.56 169 GLU A C 1
ATOM 1313 O O . GLU A 1 169 ? -3.33 49.156 10.188 1 94.56 169 GLU A O 1
ATOM 1318 N N . GLY A 1 170 ? -2.895 51.219 10.883 1 94.31 170 GLY A N 1
ATOM 1319 C CA . GLY A 1 170 ? -4.227 51.719 10.602 1 94.31 170 GLY A CA 1
ATOM 1320 C C . GLY A 1 170 ? -4.453 53.125 11.117 1 94.31 170 GLY A C 1
ATOM 1321 O O . GLY A 1 170 ? -3.666 53.625 11.922 1 94.31 170 GLY A O 1
ATOM 1322 N N . ILE A 1 171 ? -5.535 53.75 10.68 1 93.62 171 ILE A N 1
ATOM 1323 C CA . ILE A 1 171 ? -5.852 55.094 11.055 1 93.62 171 ILE A CA 1
ATOM 1324 C C . ILE A 1 171 ? -6.172 55.188 12.547 1 93.62 171 ILE A C 1
ATOM 1326 O O . ILE A 1 171 ? -5.82 56.156 13.227 1 93.62 171 ILE A O 1
ATOM 1330 N N . MET A 1 172 ? -6.723 54.188 13.078 1 94.69 172 MET A N 1
ATOM 1331 C CA . MET A 1 172 ? -7.137 54.188 14.477 1 94.69 172 MET A CA 1
ATOM 1332 C C . MET A 1 172 ? -6.422 53.094 15.258 1 94.69 172 MET A C 1
ATOM 1334 O O . MET A 1 172 ? -6.977 52.531 16.219 1 94.69 172 MET A O 1
ATOM 1338 N N . ALA A 1 173 ? -5.246 52.781 14.844 1 95.81 173 ALA A N 1
ATOM 1339 C CA . ALA A 1 173 ? -4.504 51.688 15.469 1 95.81 173 ALA A CA 1
ATOM 1340 C C . ALA A 1 173 ? -4.184 52 16.922 1 95.81 173 ALA A C 1
ATOM 1342 O O . ALA A 1 173 ? -4.016 51.094 17.734 1 95.81 173 ALA A O 1
ATOM 1343 N N . LEU A 1 174 ? -4.129 53.281 17.281 1 96.88 174 LEU A N 1
ATOM 1344 C CA . LEU A 1 174 ? -3.756 53.625 18.641 1 96.88 174 LEU A CA 1
ATOM 1345 C C . LEU A 1 174 ? -4.969 54.125 19.422 1 96.88 174 LEU A C 1
ATOM 1347 O O . LEU A 1 174 ? -4.828 54.625 20.547 1 96.88 174 LEU A O 1
ATOM 1351 N N . HIS A 1 175 ? -6.137 53.969 18.906 1 96.06 175 HIS A N 1
ATOM 1352 C CA . HIS A 1 175 ? -7.344 54.531 19.5 1 96.06 175 HIS A CA 1
ATOM 1353 C C . HIS A 1 175 ? -7.824 53.688 20.672 1 96.06 175 HIS A C 1
ATOM 1355 O O . HIS A 1 175 ? -8.156 54.219 21.734 1 96.06 175 HIS A O 1
ATOM 1361 N N . ASP A 1 176 ? -7.93 52.469 20.5 1 95.56 176 ASP A N 1
ATOM 1362 C CA . ASP A 1 176 ? -8.516 51.562 21.484 1 95.56 176 ASP A CA 1
ATOM 1363 C C . ASP A 1 176 ? -7.473 51.094 22.5 1 95.56 176 ASP A C 1
ATOM 1365 O O . ASP A 1 176 ? -6.348 50.75 22.125 1 95.56 176 ASP A O 1
ATOM 1369 N N . ALA A 1 177 ? -7.863 51.031 23.734 1 95.31 177 ALA A N 1
ATOM 1370 C CA . ALA A 1 177 ? -6.949 50.719 24.828 1 95.31 177 ALA A CA 1
ATOM 1371 C C . ALA A 1 177 ? -6.547 49.25 24.766 1 95.31 177 ALA A C 1
ATOM 1373 O O . ALA A 1 177 ? -5.406 48.875 25.078 1 95.31 177 ALA A O 1
ATOM 1374 N N . ALA A 1 178 ? -7.473 48.469 24.438 1 94.19 178 ALA A N 1
ATOM 1375 C CA . ALA A 1 178 ? -7.188 47.031 24.359 1 94.19 178 ALA A CA 1
ATOM 1376 C C . ALA A 1 178 ? -6.109 46.75 23.328 1 94.19 178 ALA A C 1
ATOM 1378 O O . ALA A 1 178 ? -5.254 45.875 23.531 1 94.19 178 ALA A O 1
ATOM 1379 N N . LEU A 1 179 ? -6.137 47.438 22.219 1 96.31 179 LEU A N 1
ATOM 1380 C CA . LEU A 1 179 ? -5.117 47.281 21.172 1 96.31 179 LEU A CA 1
ATOM 1381 C C . LEU A 1 179 ? -3.773 47.812 21.656 1 96.31 179 LEU A C 1
ATOM 1383 O O . LEU A 1 179 ? -2.732 47.219 21.438 1 96.31 179 LEU A O 1
ATOM 1387 N N . ARG A 1 180 ? -3.775 48.875 22.344 1 97.12 180 ARG A N 1
ATOM 1388 C CA . ARG A 1 180 ? -2.549 49.531 22.812 1 97.12 180 ARG A CA 1
ATOM 1389 C C . ARG A 1 180 ? -1.812 48.625 23.797 1 97.12 180 ARG A C 1
ATOM 1391 O O . ARG A 1 180 ? -0.581 48.625 23.859 1 97.12 180 ARG A O 1
ATOM 1398 N N . GLU A 1 181 ? -2.562 47.875 24.531 1 96.25 181 GLU A N 1
ATOM 1399 C CA . GLU A 1 181 ? -1.965 46.969 25.5 1 96.25 181 GLU A CA 1
ATOM 1400 C C . GLU A 1 181 ? -1.178 45.875 24.812 1 96.25 181 GLU A C 1
ATOM 1402 O O . GLU A 1 181 ? -0.285 45.281 25.422 1 96.25 181 GLU A O 1
ATOM 1407 N N . LEU A 1 182 ? -1.504 45.594 23.625 1 96.75 182 LEU A N 1
ATOM 1408 C CA . LEU A 1 182 ? -0.854 44.5 22.875 1 96.75 182 LEU A CA 1
ATOM 1409 C C . LEU A 1 182 ? 0.434 45 22.219 1 96.75 182 LEU A C 1
ATOM 1411 O O . LEU A 1 182 ? 1.285 44.188 21.844 1 96.75 182 LEU A O 1
ATOM 1415 N N . TYR A 1 183 ? 0.593 46.312 22.062 1 97.25 183 TYR A N 1
ATOM 1416 C CA . TYR A 1 183 ? 1.733 46.844 21.344 1 97.25 183 TYR A CA 1
ATOM 1417 C C . TYR A 1 183 ? 2.967 46.906 22.234 1 97.25 183 TYR A C 1
ATOM 1419 O O . TYR A 1 183 ? 2.869 47.25 23.406 1 97.25 183 TYR A O 1
ATOM 1427 N N . ASP A 1 184 ? 4.086 46.562 21.672 1 94.75 184 ASP A N 1
ATOM 1428 C CA . ASP A 1 184 ? 5.375 46.75 22.344 1 94.75 184 ASP A CA 1
ATOM 1429 C C . ASP A 1 184 ? 5.984 48.094 21.984 1 94.75 184 ASP A C 1
ATOM 1431 O O . ASP A 1 184 ? 6.785 48.656 22.75 1 94.75 184 ASP A O 1
ATOM 1435 N N . LEU A 1 185 ? 5.715 48.562 20.844 1 95.62 185 LEU A N 1
ATOM 1436 C CA . LEU A 1 185 ? 6.133 49.875 20.344 1 95.62 185 LEU A CA 1
ATOM 1437 C C . LEU A 1 185 ? 4.988 50.562 19.609 1 95.62 185 LEU A C 1
ATOM 1439 O O . LEU A 1 185 ? 4.336 49.969 18.75 1 95.62 185 LEU A O 1
ATOM 1443 N N . LYS A 1 186 ? 4.734 51.781 19.969 1 97.56 186 LYS A N 1
ATOM 1444 C CA . LYS A 1 186 ? 3.66 52.594 19.359 1 97.56 186 LYS A CA 1
ATOM 1445 C C . LYS A 1 186 ? 4.223 53.75 18.578 1 97.56 186 LYS A C 1
ATOM 1447 O O . LYS A 1 186 ? 4.914 54.625 19.141 1 97.56 186 LYS A O 1
ATOM 1452 N N . ILE A 1 187 ? 3.836 53.844 17.312 1 96.25 187 ILE A N 1
ATOM 1453 C CA . ILE A 1 187 ? 4.34 54.875 16.422 1 96.25 187 ILE A CA 1
ATOM 1454 C C . ILE A 1 187 ? 3.174 55.688 15.852 1 96.25 187 ILE A C 1
ATOM 1456 O O . ILE A 1 187 ? 2.148 55.094 15.469 1 96.25 187 ILE A O 1
ATOM 1460 N N . PHE A 1 188 ? 3.316 56.969 15.883 1 96.88 188 PHE A N 1
ATOM 1461 C CA . PHE A 1 188 ? 2.357 57.812 15.211 1 96.88 188 PHE A CA 1
ATOM 1462 C C . PHE A 1 188 ? 3.025 58.594 14.062 1 96.88 188 PHE A C 1
ATOM 1464 O O . PHE A 1 188 ? 4.039 59.25 14.266 1 96.88 188 PHE A O 1
ATOM 1471 N N . VAL A 1 189 ? 2.51 58.469 12.906 1 95.75 189 VAL A N 1
ATOM 1472 C CA . VAL A 1 189 ? 3.051 59.156 11.742 1 95.75 189 VAL A CA 1
ATOM 1473 C C . VAL A 1 189 ? 2.35 60.5 11.562 1 95.75 189 VAL A C 1
ATOM 1475 O O . VAL A 1 189 ? 1.145 60.562 11.305 1 95.75 189 VAL A O 1
ATOM 1478 N N . GLN A 1 190 ? 3.07 61.469 11.648 1 93.75 190 GLN A N 1
ATOM 1479 C CA . GLN A 1 190 ? 2.533 62.812 11.562 1 93.75 190 GLN A CA 1
ATOM 1480 C C . GLN A 1 190 ? 2.795 63.438 10.188 1 93.75 190 GLN A C 1
ATOM 1482 O O . GLN A 1 190 ? 3.889 63.281 9.633 1 93.75 190 GLN A O 1
ATOM 1487 N N . CYS A 1 191 ? 1.746 64.062 9.641 1 91.5 191 CYS A N 1
ATOM 1488 C CA . CYS A 1 191 ? 1.798 64.75 8.359 1 91.5 191 CYS A CA 1
ATOM 1489 C C . CYS A 1 191 ? 0.799 65.875 8.32 1 91.5 191 CYS A C 1
ATOM 1491 O O . CYS A 1 191 ? -0.25 65.812 8.969 1 91.5 191 CYS A O 1
ATOM 1493 N N . ASP A 1 192 ? 1.175 66.875 7.516 1 89 192 ASP A N 1
ATOM 1494 C CA . ASP A 1 192 ? 0.288 68 7.41 1 89 192 ASP A CA 1
ATOM 1495 C C . ASP A 1 192 ? -1.01 67.625 6.695 1 89 192 ASP A C 1
ATOM 1497 O O . ASP A 1 192 ? -0.999 66.875 5.738 1 89 192 ASP A O 1
ATOM 1501 N N . SER A 1 193 ? -2.074 68.312 7.109 1 88.56 193 SER A N 1
ATOM 1502 C CA . SER A 1 193 ? -3.4 67.938 6.613 1 88.56 193 SER A CA 1
ATOM 1503 C C . SER A 1 193 ? -3.518 68.188 5.113 1 88.56 193 SER A C 1
ATOM 1505 O O . SER A 1 193 ? -4.191 67.438 4.398 1 88.56 193 SER A O 1
ATOM 1507 N N . ASP A 1 194 ? -2.918 69.25 4.738 1 84.38 194 ASP A N 1
ATOM 1508 C CA . ASP A 1 194 ? -3.002 69.562 3.318 1 84.38 194 ASP A CA 1
ATOM 1509 C C . ASP A 1 194 ? -2.285 68.562 2.465 1 84.38 194 ASP A C 1
ATOM 1511 O O . ASP A 1 194 ? -2.779 68.125 1.403 1 84.38 194 ASP A O 1
ATOM 1515 N N . LEU A 1 195 ? -1.259 68.188 2.928 1 85.44 195 LEU A N 1
ATOM 1516 C CA . LEU A 1 195 ? -0.513 67.188 2.215 1 85.44 195 LEU A CA 1
ATOM 1517 C C . LEU A 1 195 ? -1.261 65.812 2.24 1 85.44 195 LEU A C 1
ATOM 1519 O O . LEU A 1 195 ? -1.298 65.125 1.237 1 85.44 195 LEU A O 1
ATOM 1523 N N . MET A 1 196 ? -1.81 65.5 3.328 1 88.19 196 MET A N 1
ATOM 1524 C CA . MET A 1 196 ? -2.594 64.25 3.455 1 88.19 196 MET A CA 1
ATOM 1525 C C . MET A 1 196 ? -3.764 64.25 2.475 1 88.19 196 MET A C 1
ATOM 1527 O O . MET A 1 196 ? -4.023 63.25 1.811 1 88.19 196 MET A O 1
ATOM 1531 N N . LEU A 1 197 ? -4.387 65.375 2.402 1 87.06 197 LEU A N 1
ATOM 1532 C CA . LEU A 1 197 ? -5.52 65.5 1.492 1 87.06 197 LEU A CA 1
ATOM 1533 C C . LEU A 1 197 ? -5.074 65.312 0.043 1 87.06 197 LEU A C 1
ATOM 1535 O O . LEU A 1 197 ? -5.715 64.625 -0.733 1 87.06 197 LEU A O 1
ATOM 1539 N N . ALA A 1 198 ? -3.977 66 -0.255 1 84.56 198 ALA A N 1
ATOM 1540 C CA . ALA A 1 198 ? -3.455 65.938 -1.617 1 84.56 198 ALA A CA 1
ATOM 1541 C C . ALA A 1 198 ? -3.135 64.438 -1.991 1 84.56 198 ALA A C 1
ATOM 1543 O O . ALA A 1 198 ? -3.5 64 -3.074 1 84.56 198 ALA A O 1
ATOM 1544 N N . ARG A 1 199 ? -2.518 63.781 -1.188 1 88.06 199 ARG A N 1
ATOM 1545 C CA . ARG A 1 199 ? -2.127 62.406 -1.41 1 88.06 199 ARG A CA 1
ATOM 1546 C C . ARG A 1 199 ? -3.35 61.5 -1.498 1 88.06 199 ARG A C 1
ATOM 1548 O O . ARG A 1 199 ? -3.375 60.562 -2.295 1 88.06 199 ARG A O 1
ATOM 1555 N N . ARG A 1 200 ? -4.328 61.719 -0.655 1 87.62 200 ARG A N 1
ATOM 1556 C CA . ARG A 1 200 ? -5.551 60.938 -0.646 1 87.62 200 ARG A CA 1
ATOM 1557 C C . ARG A 1 200 ? -6.297 61.062 -1.973 1 87.62 200 ARG A C 1
ATOM 1559 O O . ARG A 1 200 ? -6.789 60.062 -2.512 1 87.62 200 ARG A O 1
ATOM 1566 N N . ILE A 1 201 ? -6.352 62.281 -2.396 1 84.81 201 ILE A N 1
ATOM 1567 C CA . ILE A 1 201 ? -7.031 62.5 -3.666 1 84.81 201 ILE A CA 1
ATOM 1568 C C . ILE A 1 201 ? -6.355 61.688 -4.773 1 84.81 201 ILE A C 1
ATOM 1570 O O . ILE A 1 201 ? -7.02 60.969 -5.523 1 84.81 201 ILE A O 1
ATOM 1574 N N . LYS A 1 202 ? -5.086 61.812 -4.809 1 87 202 LYS A N 1
ATOM 1575 C CA . LYS A 1 202 ? -4.328 61.094 -5.824 1 87 202 LYS A CA 1
ATOM 1576 C C . LYS A 1 202 ? -4.543 59.594 -5.711 1 87 202 LYS A C 1
ATOM 1578 O O . LYS A 1 202 ? -4.84 58.938 -6.703 1 87 202 LYS A O 1
ATOM 1583 N N . ARG A 1 203 ? -4.406 59 -4.566 1 84.12 203 ARG A N 1
ATOM 1584 C CA . ARG A 1 203 ? -4.523 57.562 -4.297 1 84.12 203 ARG A CA 1
ATOM 1585 C C . ARG A 1 203 ? -5.926 57.062 -4.625 1 84.12 203 ARG A C 1
ATOM 1587 O O . ARG A 1 203 ? -6.086 56.031 -5.266 1 84.12 203 ARG A O 1
ATOM 1594 N N . ASP A 1 204 ? -6.996 57.719 -4.145 1 80.19 204 ASP A N 1
ATOM 1595 C CA . ASP A 1 204 ? -8.367 57.25 -4.293 1 80.19 204 ASP A CA 1
ATOM 1596 C C . ASP A 1 204 ? -8.82 57.344 -5.75 1 80.19 204 ASP A C 1
ATOM 1598 O O . ASP A 1 204 ? -9.609 56.5 -6.199 1 80.19 204 ASP A O 1
ATOM 1602 N N . LEU A 1 205 ? -8.273 58.312 -6.406 1 80.69 205 LEU A N 1
ATOM 1603 C CA . LEU A 1 205 ? -8.594 58.406 -7.824 1 80.69 205 LEU A CA 1
ATOM 1604 C C . LEU A 1 205 ? -7.914 57.281 -8.609 1 80.69 205 LEU A C 1
ATOM 1606 O O . LEU A 1 205 ? -8.531 56.656 -9.477 1 80.69 205 LEU A O 1
ATOM 1610 N N . GLU A 1 206 ? -6.719 57 -8.312 1 82.12 206 GLU A N 1
ATOM 1611 C CA . GLU A 1 206 ? -5.906 56.062 -9.086 1 82.12 206 GLU A CA 1
ATOM 1612 C C . GLU A 1 206 ? -6.168 54.625 -8.664 1 82.12 206 GLU A C 1
ATOM 1614 O O . GLU A 1 206 ? -6.234 53.719 -9.508 1 82.12 206 GLU A O 1
ATOM 1619 N N . GLN A 1 207 ? -6.359 54.438 -7.359 1 77.56 207 GLN A N 1
ATOM 1620 C CA . GLN A 1 207 ? -6.312 53.062 -6.867 1 77.56 207 GLN A CA 1
ATOM 1621 C C . GLN A 1 207 ? -7.691 52.594 -6.422 1 77.56 207 GLN A C 1
ATOM 1623 O O . GLN A 1 207 ? -7.938 51.375 -6.32 1 77.56 207 GLN A O 1
ATOM 1628 N N . ARG A 1 208 ? -8.586 53.531 -6.145 1 73.5 208 ARG A N 1
ATOM 1629 C CA . ARG A 1 208 ? -9.836 53.094 -5.531 1 73.5 208 ARG A CA 1
ATOM 1630 C C . ARG A 1 208 ? -11.023 53.469 -6.414 1 73.5 208 ARG A C 1
ATOM 1632 O O . ARG A 1 208 ? -12.18 53.25 -6.023 1 73.5 208 ARG A O 1
ATOM 1639 N N . GLY A 1 209 ? -10.758 54.062 -7.57 1 71.19 209 GLY A N 1
ATOM 1640 C CA . GLY A 1 209 ? -11.789 54.344 -8.562 1 71.19 209 GLY A CA 1
ATOM 1641 C C . GLY A 1 209 ? -12.812 55.344 -8.109 1 71.19 209 GLY A C 1
ATOM 1642 O O . GLY A 1 209 ? -13.992 55.25 -8.445 1 71.19 209 GLY A O 1
ATOM 1643 N N . ARG A 1 210 ? -12.414 56.281 -7.289 1 77.5 210 ARG A N 1
ATOM 1644 C CA . ARG A 1 210 ? -13.336 57.281 -6.789 1 77.5 210 ARG A CA 1
ATOM 1645 C C . ARG A 1 210 ? -13.219 58.594 -7.594 1 77.5 210 ARG A C 1
ATOM 1647 O O . ARG A 1 210 ? -12.289 58.75 -8.391 1 77.5 210 ARG A O 1
ATOM 1654 N N . ASN A 1 211 ? -14.25 59.469 -7.508 1 80.75 211 ASN A N 1
ATOM 1655 C CA . ASN A 1 211 ? -14.172 60.781 -8.164 1 80.75 211 ASN A CA 1
ATOM 1656 C C . ASN A 1 211 ? -13.805 61.875 -7.176 1 80.75 211 ASN A C 1
ATOM 1658 O O . ASN A 1 211 ? -13.969 61.719 -5.969 1 80.75 211 ASN A O 1
ATOM 1662 N N . VAL A 1 212 ? -13.25 63.031 -7.73 1 83.81 212 VAL A N 1
ATOM 1663 C CA . VAL A 1 212 ? -12.664 64.062 -6.922 1 83.81 212 VAL A CA 1
ATOM 1664 C C . VAL A 1 212 ? -13.734 64.688 -6.031 1 83.81 212 VAL A C 1
ATOM 1666 O O . VAL A 1 212 ? -13.484 65 -4.855 1 83.81 212 VAL A O 1
ATOM 1669 N N . GLU A 1 213 ? -14.875 64.938 -6.562 1 82.31 213 GLU A N 1
ATOM 1670 C CA . GLU A 1 213 ? -15.953 65.562 -5.793 1 82.31 213 GLU A CA 1
ATOM 1671 C C . GLU A 1 213 ? -16.359 64.688 -4.613 1 82.31 213 GLU A C 1
ATOM 1673 O O . GLU A 1 213 ? -16.547 65.188 -3.498 1 82.31 213 GLU A O 1
ATOM 1678 N N . GLY A 1 214 ? -16.469 63.562 -4.898 1 78.94 214 GLY A N 1
ATOM 1679 C CA . GLY A 1 214 ? -16.828 62.625 -3.85 1 78.94 214 GLY A CA 1
ATOM 1680 C C . GLY A 1 214 ? -15.781 62.531 -2.756 1 78.94 214 GLY A C 1
ATOM 1681 O O . GLY A 1 214 ? -16.125 62.469 -1.571 1 78.94 214 GLY A O 1
ATOM 1682 N N . VAL A 1 215 ? -14.57 62.531 -3.141 1 83.81 215 VAL A N 1
ATOM 1683 C CA . VAL A 1 215 ? -13.461 62.438 -2.191 1 83.81 215 VAL A CA 1
ATOM 1684 C C . VAL A 1 215 ? -13.453 63.656 -1.28 1 83.81 215 VAL A C 1
ATOM 1686 O O . VAL A 1 215 ? -13.281 63.531 -0.066 1 83.81 215 VAL A O 1
ATOM 1689 N N . LEU A 1 216 ? -13.617 64.75 -1.885 1 85.75 216 LEU A N 1
ATOM 1690 C CA . LEU A 1 216 ? -13.586 66 -1.123 1 85.75 216 LEU A CA 1
ATOM 1691 C C . LEU A 1 216 ? -14.773 66.125 -0.169 1 85.75 216 LEU A C 1
ATOM 1693 O O . LEU A 1 216 ? -14.633 66.562 0.968 1 85.75 216 LEU A O 1
ATOM 1697 N N . ASP A 1 217 ? -15.875 65.688 -0.674 1 85.44 217 ASP A N 1
ATOM 1698 C CA . ASP A 1 217 ? -17.062 65.688 0.175 1 85.44 217 ASP A CA 1
ATOM 1699 C C . ASP A 1 217 ? -16.875 64.75 1.382 1 85.44 217 ASP A C 1
ATOM 1701 O O . ASP A 1 217 ? -17.172 65.125 2.514 1 85.44 217 ASP A O 1
ATOM 1705 N N . GLN A 1 218 ? -16.469 63.625 1.133 1 84.81 218 GLN A N 1
ATOM 1706 C CA . GLN A 1 218 ? -16.203 62.656 2.195 1 84.81 218 GLN A CA 1
ATOM 1707 C C . GLN A 1 218 ? -15.164 63.188 3.172 1 84.81 218 GLN A C 1
ATOM 1709 O O . GLN A 1 218 ? -15.242 62.938 4.375 1 84.81 218 GLN A O 1
ATOM 1714 N N . TYR A 1 219 ? -14.156 63.781 2.572 1 87.06 219 TYR A N 1
ATOM 1715 C CA . TYR A 1 219 ? -13.078 64.312 3.4 1 87.06 219 TYR A CA 1
ATOM 1716 C C . TYR A 1 219 ? -13.609 65.312 4.395 1 87.06 219 TYR A C 1
ATOM 1718 O O . TYR A 1 219 ? -13.312 65.25 5.586 1 87.06 219 TYR A O 1
ATOM 1726 N N . LEU A 1 220 ? -14.406 66.25 3.963 1 88.56 220 LEU A N 1
ATOM 1727 C CA . LEU A 1 220 ? -14.898 67.312 4.805 1 88.56 220 LEU A CA 1
ATOM 1728 C C . LEU A 1 220 ? -15.961 66.812 5.777 1 88.56 220 LEU A C 1
ATOM 1730 O O . LEU A 1 220 ? -16.031 67.25 6.922 1 88.56 220 LEU A O 1
ATOM 1734 N N . ARG A 1 221 ? -16.656 65.875 5.359 1 89.06 221 ARG A N 1
ATOM 1735 C CA . ARG A 1 221 ? -17.781 65.375 6.16 1 89.06 221 ARG A CA 1
ATOM 1736 C C . ARG A 1 221 ? -17.312 64.375 7.219 1 89.06 221 ARG A C 1
ATOM 1738 O O . ARG A 1 221 ? -17.828 64.375 8.344 1 89.06 221 ARG A O 1
ATOM 1745 N N . PHE A 1 222 ? -16.453 63.562 6.781 1 89.38 222 PHE A N 1
ATOM 1746 C CA . PHE A 1 222 ? -16.188 62.406 7.656 1 89.38 222 PHE A CA 1
ATOM 1747 C C . PHE A 1 222 ? -14.711 62.344 8.023 1 89.38 222 PHE A C 1
ATOM 1749 O O . PHE A 1 222 ? -14.359 62.219 9.195 1 89.38 222 PHE A O 1
ATOM 1756 N N . VAL A 1 223 ? -13.789 62.469 7.117 1 90.06 223 VAL A N 1
ATOM 1757 C CA . VAL A 1 223 ? -12.383 62.156 7.293 1 90.06 223 VAL A CA 1
ATOM 1758 C C . VAL A 1 223 ? -11.719 63.156 8.211 1 90.06 223 VAL A C 1
ATOM 1760 O O . VAL A 1 223 ? -11.086 62.812 9.203 1 90.06 223 VAL A O 1
ATOM 1763 N N . LYS A 1 224 ? -11.891 64.438 7.855 1 92.19 224 LYS A N 1
ATOM 1764 C CA . LYS A 1 224 ? -11.242 65.5 8.625 1 92.19 224 LYS A CA 1
ATOM 1765 C C . LYS A 1 224 ? -11.758 65.5 10.055 1 92.19 224 LYS A C 1
ATOM 1767 O O . LYS A 1 224 ? -10.977 65.562 11.008 1 92.19 224 LYS A O 1
ATOM 1772 N N . PRO A 1 225 ? -13.023 65.438 10.234 1 92.12 225 PRO A N 1
ATOM 1773 C CA . PRO A 1 225 ? -13.523 65.375 11.609 1 92.12 225 PRO A CA 1
ATOM 1774 C C . PRO A 1 225 ? -13.023 64.188 12.375 1 92.12 225 PRO A C 1
ATOM 1776 O O . PRO A 1 225 ? -12.688 64.25 13.555 1 92.12 225 PRO A O 1
ATOM 1779 N N . SER A 1 226 ? -13.062 63.125 11.719 1 93.19 226 SER A N 1
ATOM 1780 C CA . SER A 1 226 ? -12.562 61.906 12.344 1 93.19 226 SER A CA 1
ATOM 1781 C C . SER A 1 226 ? -11.102 62.062 12.75 1 93.19 226 SER A C 1
ATOM 1783 O O . SER A 1 226 ? -10.711 61.625 13.844 1 93.19 226 SER A O 1
ATOM 1785 N N . TYR A 1 227 ? -10.289 62.594 11.883 1 93.88 227 TYR A N 1
ATOM 1786 C CA . TYR A 1 227 ? -8.875 62.781 12.18 1 93.88 227 TYR A CA 1
ATOM 1787 C C . TYR A 1 227 ? -8.703 63.656 13.414 1 93.88 227 TYR A C 1
ATOM 1789 O O . TYR A 1 227 ? -7.906 63.344 14.305 1 93.88 227 TYR A O 1
ATOM 1797 N N . ASP A 1 228 ? -9.445 64.688 13.5 1 93.62 228 ASP A N 1
ATOM 1798 C CA . ASP A 1 228 ? -9.297 65.688 14.578 1 93.62 228 ASP A CA 1
ATOM 1799 C C . ASP A 1 228 ? -9.82 65.125 15.898 1 93.62 228 ASP A C 1
ATOM 1801 O O . ASP A 1 228 ? -9.273 65.438 16.969 1 93.62 228 ASP A O 1
ATOM 1805 N N . ASN A 1 229 ? -10.766 64.312 15.805 1 94.12 229 ASN A N 1
ATOM 1806 C CA . ASN A 1 229 ? -11.438 63.875 17.031 1 94.12 229 ASN A CA 1
ATOM 1807 C C . ASN A 1 229 ? -10.914 62.5 17.516 1 94.12 229 ASN A C 1
ATOM 1809 O O . ASN A 1 229 ? -10.875 62.25 18.719 1 94.12 229 ASN A O 1
ATOM 1813 N N . PHE A 1 230 ? -10.523 61.688 16.547 1 94.25 230 PHE A N 1
ATOM 1814 C CA . PHE A 1 230 ? -10.289 60.312 16.953 1 94.25 230 PHE A CA 1
ATOM 1815 C C . PHE A 1 230 ? -8.859 59.906 16.641 1 94.25 230 PHE A C 1
ATOM 1817 O O . PHE A 1 230 ? -8.32 58.969 17.266 1 94.25 230 PHE A O 1
ATOM 1824 N N . VAL A 1 231 ? -8.18 60.469 15.695 1 95.62 231 VAL A N 1
ATOM 1825 C CA . VAL A 1 231 ? -6.887 59.969 15.219 1 95.62 231 VAL A CA 1
ATOM 1826 C C . VAL A 1 231 ? -5.773 60.844 15.812 1 95.62 231 VAL A C 1
ATOM 1828 O O . VAL A 1 231 ? -4.957 60.344 16.594 1 95.62 231 VAL A O 1
ATOM 1831 N N . ARG A 1 232 ? -5.832 62.062 15.547 1 94.31 232 ARG A N 1
ATOM 1832 C CA . ARG A 1 232 ? -4.773 63 15.945 1 94.31 232 ARG A CA 1
ATOM 1833 C C . ARG A 1 232 ? -4.547 62.938 17.453 1 94.31 232 ARG A C 1
ATOM 1835 O O . ARG A 1 232 ? -3.402 62.906 17.906 1 94.31 232 ARG A O 1
ATOM 1842 N N . PRO A 1 233 ? -5.57 62.875 18.25 1 95.06 233 PRO A N 1
ATOM 1843 C CA . PRO A 1 233 ? -5.355 62.875 19.688 1 95.06 233 PRO A CA 1
ATOM 1844 C C . PRO A 1 233 ? -4.59 61.625 20.156 1 95.06 233 PRO A C 1
ATOM 1846 O O . PRO A 1 233 ? -3.996 61.625 21.234 1 95.06 233 PRO A O 1
ATOM 1849 N N . THR A 1 234 ? -4.656 60.594 19.406 1 95.75 234 THR A N 1
ATOM 1850 C CA . THR A 1 234 ? -4.027 59.344 19.828 1 95.75 234 THR A CA 1
ATOM 1851 C C . THR A 1 234 ? -2.508 59.469 19.734 1 95.75 234 THR A C 1
ATOM 1853 O O . THR A 1 234 ? -1.79 58.594 20.219 1 95.75 234 THR A O 1
ATOM 1856 N N . SER A 1 235 ? -1.944 60.469 19.125 1 95.69 235 SER A N 1
ATOM 1857 C CA . SER A 1 235 ? -0.507 60.719 19.094 1 95.69 235 SER A CA 1
ATOM 1858 C C . SER A 1 235 ? 0.068 60.812 20.5 1 95.69 235 SER A C 1
ATOM 1860 O O . SER A 1 235 ? 1.249 60.531 20.719 1 95.69 235 SER A O 1
ATOM 1862 N N . SER A 1 236 ? -0.792 61.125 21.422 1 95.75 236 SER A N 1
ATOM 1863 C CA . SER A 1 236 ? -0.361 61.25 22.812 1 95.75 236 SER A CA 1
ATOM 1864 C C . SER A 1 236 ? -0.012 59.875 23.391 1 95.75 236 SER A C 1
ATOM 1866 O O . SER A 1 236 ? 0.708 59.781 24.391 1 95.75 236 SER A O 1
ATOM 1868 N N . HIS A 1 237 ? -0.516 58.875 22.828 1 96.12 237 HIS A N 1
ATOM 1869 C CA . HIS A 1 237 ? -0.248 57.531 23.297 1 96.12 237 HIS A CA 1
ATOM 1870 C C . HIS A 1 237 ? 1.002 56.938 22.641 1 96.12 237 HIS A C 1
ATOM 1872 O O . HIS A 1 237 ? 1.472 55.875 23.016 1 96.12 237 HIS A O 1
ATOM 1878 N N . ALA A 1 238 ? 1.581 57.594 21.656 1 96.56 238 ALA A N 1
ATOM 1879 C CA . ALA A 1 238 ? 2.701 57.062 20.875 1 96.56 238 ALA A CA 1
ATOM 1880 C C . ALA A 1 238 ? 4.004 57.156 21.672 1 96.56 238 ALA A C 1
ATOM 1882 O O . ALA A 1 238 ? 4.199 58.094 22.453 1 96.56 238 ALA A O 1
ATOM 1883 N N . ASP A 1 239 ? 4.812 56.188 21.453 1 94.12 239 ASP A N 1
ATOM 1884 C CA . ASP A 1 239 ? 6.168 56.25 22 1 94.12 239 ASP A CA 1
ATOM 1885 C C . ASP A 1 239 ? 7.07 57.125 21.125 1 94.12 239 ASP A C 1
ATOM 1887 O O . ASP A 1 239 ? 8.023 57.719 21.641 1 94.12 239 ASP A O 1
ATOM 1891 N N . ILE A 1 240 ? 6.801 57.094 19.859 1 93.75 240 ILE A N 1
ATOM 1892 C CA . ILE A 1 240 ? 7.586 57.875 18.906 1 93.75 240 ILE A CA 1
ATOM 1893 C C . ILE A 1 240 ? 6.664 58.5 17.844 1 93.75 240 ILE A C 1
ATOM 1895 O O . ILE A 1 240 ? 5.73 57.844 17.375 1 93.75 240 ILE A O 1
ATOM 1899 N N . ILE A 1 241 ? 6.93 59.688 17.5 1 94.31 241 ILE A N 1
ATOM 1900 C CA . ILE A 1 241 ? 6.242 60.344 16.406 1 94.31 241 ILE A CA 1
ATOM 1901 C C . ILE A 1 241 ? 7.195 60.5 15.211 1 94.31 241 ILE A C 1
ATOM 1903 O O . ILE A 1 241 ? 8.297 61.031 15.359 1 94.31 241 ILE A O 1
ATOM 1907 N N . VAL A 1 242 ? 6.781 60 14.086 1 94.06 242 VAL A N 1
ATOM 1908 C CA . VAL A 1 242 ? 7.598 60 12.883 1 94.06 242 VAL A CA 1
ATOM 1909 C C . VAL A 1 242 ? 6.969 60.906 11.82 1 94.06 242 VAL A C 1
ATOM 1911 O O . VAL A 1 242 ? 5.754 60.875 11.609 1 94.06 242 VAL A O 1
ATOM 1914 N N . PRO A 1 243 ? 7.797 61.688 11.234 1 91.44 243 PRO A N 1
ATOM 1915 C CA . PRO A 1 243 ? 7.23 62.469 10.141 1 91.44 243 PRO A CA 1
ATOM 1916 C C . PRO A 1 243 ? 6.816 61.625 8.945 1 91.44 243 PRO A C 1
ATOM 1918 O O . PRO A 1 243 ? 7.469 60.625 8.641 1 91.44 243 PRO A O 1
ATOM 1921 N N . GLY A 1 244 ? 5.781 62.062 8.297 1 87.88 244 GLY A N 1
ATOM 1922 C CA . GLY A 1 244 ? 5.266 61.344 7.141 1 87.88 244 GLY A CA 1
ATOM 1923 C C . GLY A 1 244 ? 6.16 61.438 5.922 1 87.88 244 GLY A C 1
ATOM 1924 O O . GLY A 1 244 ? 5.914 60.781 4.906 1 87.88 244 GLY A O 1
ATOM 1925 N N . HIS A 1 245 ? 7.141 62.281 5.992 1 83.19 245 HIS A N 1
ATOM 1926 C CA . HIS A 1 245 ? 8.125 62.438 4.93 1 83.19 245 HIS A CA 1
ATOM 1927 C C . HIS A 1 245 ? 9.516 62.656 5.496 1 83.19 245 HIS A C 1
ATOM 1929 O O . HIS A 1 245 ? 9.664 63.125 6.633 1 83.19 245 HIS A O 1
ATOM 1935 N N . ASN A 1 246 ? 10.562 62.281 4.676 1 84.25 246 ASN A N 1
ATOM 1936 C CA . ASN A 1 246 ? 11.953 62.469 5.062 1 84.25 246 ASN A CA 1
ATOM 1937 C C . ASN A 1 246 ? 12.242 61.844 6.43 1 84.25 246 ASN A C 1
ATOM 1939 O O . ASN A 1 246 ? 12.75 62.531 7.328 1 84.25 246 ASN A O 1
ATOM 1943 N N . ASN A 1 247 ? 11.82 60.625 6.598 1 88 247 ASN A N 1
ATOM 1944 C CA . ASN A 1 247 ? 11.867 59.969 7.91 1 88 247 ASN A CA 1
ATOM 1945 C C . ASN A 1 247 ? 12.906 58.844 7.949 1 88 247 ASN A C 1
ATOM 1947 O O . ASN A 1 247 ? 12.789 57.906 8.742 1 88 247 ASN A O 1
ATOM 1951 N N . LYS A 1 248 ? 13.93 58.812 7.145 1 89.88 248 LYS A N 1
ATOM 1952 C CA . LYS A 1 248 ? 14.93 57.75 7.035 1 89.88 248 LYS A CA 1
ATOM 1953 C C . LYS A 1 248 ? 15.641 57.531 8.367 1 89.88 248 LYS A C 1
ATOM 1955 O O . LYS A 1 248 ? 15.844 56.375 8.781 1 89.88 248 LYS A O 1
ATOM 1960 N N . VAL A 1 249 ? 16 58.594 8.984 1 85.25 249 VAL A N 1
ATOM 1961 C CA . VAL A 1 249 ? 16.734 58.5 10.242 1 85.25 249 VAL A CA 1
ATOM 1962 C C . VAL A 1 249 ? 15.844 57.875 11.32 1 85.25 249 VAL A C 1
ATOM 1964 O O . VAL A 1 249 ? 16.297 57.031 12.078 1 85.25 249 VAL A O 1
ATOM 1967 N N . ALA A 1 250 ? 14.625 58.375 11.375 1 88.31 250 ALA A N 1
ATOM 1968 C CA . ALA A 1 250 ? 13.688 57.844 12.352 1 88.31 250 ALA A CA 1
ATOM 1969 C C . ALA A 1 250 ? 13.484 56.344 12.164 1 88.31 250 ALA A C 1
ATOM 1971 O O . ALA A 1 250 ? 13.453 55.562 13.133 1 88.31 250 ALA A O 1
ATOM 1972 N N . ILE A 1 251 ? 13.375 55.906 10.969 1 91.69 251 ILE A N 1
ATOM 1973 C CA . ILE A 1 251 ? 13.172 54.5 10.633 1 91.69 251 ILE A CA 1
ATOM 1974 C C . ILE A 1 251 ? 14.383 53.688 11.07 1 91.69 251 ILE A C 1
ATOM 1976 O O . ILE A 1 251 ? 14.242 52.594 11.625 1 91.69 251 ILE A O 1
ATOM 1980 N N . GLU A 1 252 ? 15.516 54.188 10.805 1 89.69 252 GLU A N 1
ATOM 1981 C CA . GLU A 1 252 ? 16.734 53.469 11.195 1 89.69 252 GLU A CA 1
ATOM 1982 C C . GLU A 1 252 ? 16.812 53.312 12.711 1 89.69 252 GLU A C 1
ATOM 1984 O O . GLU A 1 252 ? 17.25 52.281 13.211 1 89.69 252 GLU A O 1
ATOM 1989 N N . LEU A 1 253 ? 16.453 54.312 13.375 1 86.75 253 LEU A N 1
ATOM 1990 C CA . LEU A 1 253 ? 16.469 54.281 14.836 1 86.75 253 LEU A CA 1
ATOM 1991 C C . LEU A 1 253 ? 15.469 53.25 15.352 1 86.75 253 LEU A C 1
ATOM 1993 O O . LEU A 1 253 ? 15.766 52.5 16.281 1 86.75 253 LEU A O 1
ATOM 1997 N N . ILE A 1 254 ? 14.367 53.281 14.797 1 90.38 254 ILE A N 1
ATOM 1998 C CA . ILE A 1 254 ? 13.32 52.344 15.172 1 90.38 254 ILE A CA 1
ATOM 1999 C C . ILE A 1 254 ? 13.805 50.906 14.922 1 90.38 254 ILE A C 1
ATOM 2001 O O . ILE A 1 254 ? 13.656 50.031 15.781 1 90.38 254 ILE A O 1
ATOM 2005 N N . CYS A 1 255 ? 14.383 50.656 13.781 1 90.56 255 CYS A N 1
ATOM 2006 C CA . CYS A 1 255 ? 14.867 49.312 13.414 1 90.56 255 CYS A CA 1
ATOM 2007 C C . CYS A 1 255 ? 15.969 48.875 14.367 1 90.56 255 CYS A C 1
ATOM 2009 O O . CYS A 1 255 ? 16.031 47.688 14.727 1 90.56 255 CYS A O 1
ATOM 2011 N N . THR A 1 256 ? 16.812 49.719 14.695 1 88.88 256 THR A N 1
ATOM 2012 C CA . THR A 1 256 ? 17.859 49.406 15.648 1 88.88 256 THR A CA 1
ATOM 2013 C C . THR A 1 256 ? 17.266 48.969 16.984 1 88.88 256 THR A C 1
ATOM 2015 O O . THR A 1 256 ? 17.734 48 17.609 1 88.88 256 THR A O 1
ATOM 2018 N N . HIS A 1 257 ? 16.312 49.688 17.375 1 89.31 257 HIS A N 1
ATOM 2019 C CA . HIS A 1 257 ? 15.625 49.344 18.625 1 89.31 257 HIS A CA 1
ATOM 2020 C C . HIS A 1 257 ? 14.969 47.969 18.547 1 89.31 257 HIS A C 1
ATOM 2022 O O . HIS A 1 257 ? 15.07 47.188 19.484 1 89.31 257 HIS A O 1
ATOM 2028 N N . ILE A 1 258 ? 14.289 47.75 17.516 1 87.31 258 ILE A N 1
ATOM 2029 C CA . ILE A 1 258 ? 13.602 46.5 17.328 1 87.31 258 ILE A CA 1
ATOM 2030 C C . ILE A 1 258 ? 14.617 45.344 17.344 1 87.31 258 ILE A C 1
ATOM 2032 O O . ILE A 1 258 ? 14.406 44.312 18.016 1 87.31 258 ILE A O 1
ATOM 2036 N N . ARG A 1 259 ? 15.695 45.469 16.641 1 85.62 259 ARG A N 1
ATOM 2037 C CA . ARG A 1 259 ? 16.75 44.469 16.609 1 85.62 259 ARG A CA 1
ATOM 2038 C C . ARG A 1 259 ? 17.281 44.188 18 1 85.62 259 ARG A C 1
ATOM 2040 O O . ARG A 1 259 ? 17.516 43.031 18.359 1 85.62 259 ARG A O 1
ATOM 2047 N N . ARG A 1 260 ? 17.5 45.219 18.688 1 85.56 260 ARG A N 1
ATOM 2048 C CA . ARG A 1 260 ? 18 45.062 20.062 1 85.56 260 ARG A CA 1
ATOM 2049 C C . ARG A 1 260 ? 17 44.281 20.922 1 85.56 260 ARG A C 1
ATOM 2051 O O . ARG A 1 260 ? 17.391 43.406 21.688 1 85.56 260 ARG A O 1
ATOM 2058 N N . GLN A 1 261 ? 15.766 44.625 20.812 1 83.19 261 GLN A N 1
ATOM 2059 C CA . GLN A 1 261 ? 14.727 43.938 21.578 1 83.19 261 GLN A CA 1
ATOM 2060 C C . GLN A 1 261 ? 14.641 42.469 21.188 1 83.19 261 GLN A C 1
ATOM 2062 O O . GLN A 1 261 ? 14.438 41.625 22.062 1 83.19 261 GLN A O 1
ATOM 2067 N N . LEU A 1 262 ? 14.758 42.188 19.969 1 81.06 262 LEU A N 1
ATOM 2068 C CA . LEU A 1 262 ? 14.711 40.812 19.484 1 81.06 262 LEU A CA 1
ATOM 2069 C C . LEU A 1 262 ? 15.914 40.031 20 1 81.06 262 LEU A C 1
ATOM 2071 O O . LEU A 1 262 ? 15.789 38.844 20.344 1 81.06 262 LEU A O 1
ATOM 2075 N N . GLN A 1 263 ? 17.062 40.562 19.969 1 77.12 263 GLN A N 1
ATOM 2076 C CA . GLN A 1 263 ? 18.266 39.938 20.469 1 77.12 263 GLN A CA 1
ATOM 2077 C C . GLN A 1 263 ? 18.156 39.625 21.969 1 77.12 263 GLN A C 1
ATOM 2079 O O . GLN A 1 263 ? 18.578 38.562 22.422 1 77.12 263 GLN A O 1
ATOM 2084 N N . GLU A 1 264 ? 17.656 40.469 22.672 1 76.38 264 GLU A N 1
ATOM 2085 C CA . GLU A 1 264 ? 17.469 40.281 24.109 1 76.38 264 GLU A CA 1
ATOM 2086 C C . GLU A 1 264 ? 16.5 39.125 24.375 1 76.38 264 GLU A C 1
ATOM 2088 O O . GLU A 1 264 ? 16.719 38.344 25.312 1 76.38 264 GLU A O 1
ATOM 2093 N N . ARG A 1 265 ? 15.547 39.062 23.609 1 72.25 265 ARG A N 1
ATOM 2094 C CA . ARG A 1 265 ? 14.562 38 23.75 1 72.25 265 ARG A CA 1
ATOM 2095 C C . ARG A 1 265 ? 15.156 36.625 23.375 1 72.25 265 ARG A C 1
ATOM 2097 O O . ARG A 1 265 ? 14.789 35.625 23.953 1 72.25 265 ARG A O 1
ATOM 2104 N N . SER A 1 266 ? 15.961 36.531 22.344 1 68 266 SER A N 1
ATOM 2105 C CA . SER A 1 266 ? 16.594 35.281 21.875 1 68 266 SER A CA 1
ATOM 2106 C C . SER A 1 266 ? 17.594 34.75 22.891 1 68 266 SER A C 1
ATOM 2108 O O . SER A 1 266 ? 17.703 33.531 23.062 1 68 266 SER A O 1
ATOM 2110 N N . HIS A 1 267 ? 18.5 35.438 23.344 1 55.84 267 HIS A N 1
ATOM 2111 C CA . HIS A 1 267 ? 19.547 35.062 24.281 1 55.84 267 HIS A CA 1
ATOM 2112 C C . HIS A 1 267 ? 18.953 34.406 25.516 1 55.84 267 HIS A C 1
ATOM 2114 O O . HIS A 1 267 ? 19.594 33.531 26.109 1 55.84 267 HIS A O 1
ATOM 2120 N N . GLN A 1 268 ? 17.938 34.594 25.797 1 53.09 268 GLN A N 1
ATOM 2121 C CA . GLN A 1 268 ? 17.312 33.969 26.969 1 53.09 268 GLN A CA 1
ATOM 2122 C C . GLN A 1 268 ? 17.016 32.5 26.703 1 53.09 268 GLN A C 1
ATOM 2124 O O . GLN A 1 268 ? 17.031 31.688 27.625 1 53.09 268 GLN A O 1
ATOM 2129 N N . PHE A 1 269 ? 16.922 32.062 25.438 1 51.03 269 PHE A N 1
ATOM 2130 C CA . PHE A 1 269 ? 16.406 30.719 25.109 1 51.03 269 PHE A CA 1
ATOM 2131 C C . PHE A 1 269 ? 17.547 29.781 24.766 1 51.03 269 PHE A C 1
ATOM 2133 O O . PHE A 1 269 ? 17.469 28.578 25.062 1 51.03 269 PHE A O 1
ATOM 2140 N N . ARG A 1 270 ? 18.594 30.109 23.953 1 46.16 270 ARG A N 1
ATOM 2141 C CA . ARG A 1 270 ? 19.625 29.266 23.359 1 46.16 270 ARG A CA 1
ATOM 2142 C C . ARG A 1 270 ? 20.391 28.5 24.438 1 46.16 270 ARG A C 1
ATOM 2144 O O . ARG A 1 270 ? 20.781 27.344 24.219 1 46.16 270 ARG A O 1
ATOM 2151 N N . SER A 1 271 ? 20.641 29.078 25.453 1 42.5 271 SER A N 1
ATOM 2152 C CA . SER A 1 271 ? 21.594 28.438 26.328 1 42.5 271 SER A CA 1
ATOM 2153 C C . SER A 1 271 ? 21.109 27.062 26.766 1 42.5 271 SER A C 1
ATOM 2155 O O . SER A 1 271 ? 21.906 26.156 27 1 42.5 271 SER A O 1
ATOM 2157 N N . LYS A 1 272 ? 19.844 26.766 26.859 1 44.06 272 LYS A N 1
ATOM 2158 C CA . LYS A 1 272 ? 19.438 25.547 27.547 1 44.06 272 LYS A CA 1
ATOM 2159 C C . LYS A 1 272 ? 19.016 24.469 26.547 1 44.06 272 LYS A C 1
ATOM 2161 O O . LYS A 1 272 ? 18.844 23.297 26.906 1 44.06 272 LYS A O 1
ATOM 2166 N N . LEU A 1 273 ? 18.688 24.828 25.344 1 43.09 273 LEU A N 1
ATOM 2167 C CA . LEU A 1 273 ? 18.094 23.828 24.453 1 43.09 273 LEU A CA 1
ATOM 2168 C C . LEU A 1 273 ? 19.172 23.031 23.719 1 43.09 273 LEU A C 1
ATOM 2170 O O . LEU A 1 273 ? 18.891 21.938 23.203 1 43.09 273 LEU A O 1
ATOM 2174 N N . ALA A 1 274 ? 20.422 23.656 23.422 1 37.97 274 ALA A N 1
ATOM 2175 C CA . ALA A 1 274 ? 21.406 22.922 22.656 1 37.97 274 ALA A CA 1
ATOM 2176 C C . ALA A 1 274 ? 21.906 21.703 23.406 1 37.97 274 ALA A C 1
ATOM 2178 O O . ALA A 1 274 ? 22.859 21.031 22.984 1 37.97 274 ALA A O 1
ATOM 2179 N N . ILE A 1 275 ? 22.016 21.734 24.75 1 38.22 275 ILE A N 1
ATOM 2180 C CA . ILE A 1 275 ? 22.953 20.891 25.484 1 38.22 275 ILE A CA 1
ATOM 2181 C C . ILE A 1 275 ? 22.594 19.422 25.281 1 38.22 275 ILE A C 1
ATOM 2183 O O . ILE A 1 275 ? 21.547 18.953 25.719 1 38.22 275 ILE A O 1
ATOM 2187 N N . PRO A 1 276 ? 23.047 18.875 24.328 1 39.09 276 PRO A N 1
ATOM 2188 C CA . PRO A 1 276 ? 23.125 17.406 24.422 1 39.09 276 PRO A CA 1
ATOM 2189 C C . PRO A 1 276 ? 23.516 16.922 25.812 1 39.09 276 PRO A C 1
ATOM 2191 O O . PRO A 1 276 ? 23.438 15.727 26.094 1 39.09 276 PRO A O 1
ATOM 2194 N N . HIS A 1 277 ? 24.344 17.688 26.562 1 37.56 277 HIS A N 1
ATOM 2195 C CA . HIS A 1 277 ? 25.062 17.25 27.75 1 37.56 277 HIS A CA 1
ATOM 2196 C C . HIS A 1 277 ? 24.094 16.781 28.828 1 37.56 277 HIS A C 1
ATOM 2198 O O . HIS A 1 277 ? 24.484 16.047 29.734 1 37.56 277 HIS A O 1
ATOM 2204 N N . ARG A 1 278 ? 23.109 17.562 29.047 1 38.78 278 ARG A N 1
ATOM 2205 C CA . ARG A 1 278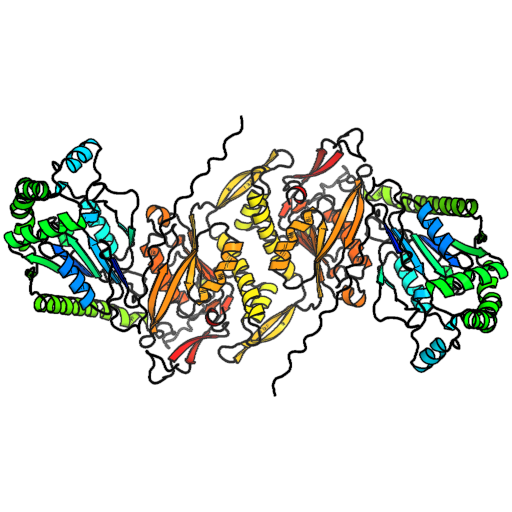 ? 22.219 17.125 30.125 1 38.78 278 ARG A CA 1
ATOM 2206 C C . ARG A 1 278 ? 21.562 15.789 29.781 1 38.78 278 ARG A C 1
ATOM 2208 O O . ARG A 1 278 ? 20.875 15.203 30.625 1 38.78 278 ARG A O 1
ATOM 2215 N N . TYR A 1 279 ? 21.656 15.508 28.547 1 38.22 279 TYR A N 1
ATOM 2216 C CA . TYR A 1 279 ? 20.984 14.258 28.203 1 38.22 279 TYR A CA 1
ATOM 2217 C C . TYR A 1 279 ? 21.812 13.055 28.625 1 38.22 279 TYR A C 1
ATOM 2219 O O . TYR A 1 279 ? 21.406 11.906 28.422 1 38.22 279 TYR A O 1
ATOM 2227 N N . LEU A 1 280 ? 23.203 13.336 28.766 1 36.81 280 LEU A N 1
ATOM 2228 C CA . LEU A 1 280 ? 24.047 12.242 29.266 1 36.81 280 LEU A CA 1
ATOM 2229 C C . LEU A 1 280 ? 23.844 12.031 30.75 1 36.81 280 LEU A C 1
ATOM 2231 O O . LEU A 1 280 ? 23.656 12.992 31.5 1 36.81 280 LEU A O 1
ATOM 2235 N N . PRO A 1 281 ? 23.703 10.898 31.281 1 33.97 281 PRO A N 1
ATOM 2236 C CA . PRO A 1 281 ? 23.719 10.633 32.719 1 33.97 281 PRO A CA 1
ATOM 2237 C C . PRO A 1 281 ? 24.812 11.406 33.469 1 33.97 281 PRO A C 1
ATOM 2239 O O . PRO A 1 281 ? 25.906 11.609 32.906 1 33.97 281 PRO A O 1
ATOM 2242 N N . SER A 1 282 ? 24.641 12.461 34.25 1 30.45 282 SER A N 1
ATOM 2243 C CA . SER A 1 282 ? 25.656 12.805 35.25 1 30.45 282 SER A CA 1
ATOM 2244 C C . SER A 1 282 ? 26.453 11.57 35.656 1 30.45 282 SER A C 1
ATOM 2246 O O . SER A 1 282 ? 25.922 10.461 35.719 1 30.45 282 SER A O 1
ATOM 2248 N N . ARG A 1 283 ? 27.797 11.508 35.781 1 32.62 283 ARG A N 1
ATOM 2249 C CA . ARG A 1 283 ? 28.688 10.508 36.375 1 32.62 283 ARG A CA 1
ATOM 2250 C C . ARG A 1 283 ? 28.156 10.008 37.688 1 32.62 283 ARG A C 1
ATOM 2252 O O . ARG A 1 283 ? 28.828 9.258 38.406 1 32.62 283 ARG A O 1
ATOM 2259 N N . GLY A 1 284 ? 27.703 10.883 38.688 1 30.95 284 GLY A N 1
ATOM 2260 C CA . GLY A 1 284 ? 27.484 10.227 39.969 1 30.95 284 GLY A CA 1
ATOM 2261 C C . GLY A 1 284 ? 26.719 8.914 39.844 1 30.95 284 GLY A C 1
ATOM 2262 O O . GLY A 1 284 ? 26.172 8.609 38.781 1 30.95 284 GLY A O 1
ATOM 2263 N N . GLY A 1 285 ? 26.438 8.227 41.094 1 31.78 285 GLY A N 1
ATOM 2264 C CA . GLY A 1 285 ? 26.312 6.812 41.406 1 31.78 285 GLY A CA 1
ATOM 2265 C C . GLY A 1 285 ? 25.344 6.078 40.5 1 31.78 285 GLY A C 1
ATOM 2266 O O . GLY A 1 285 ? 25.703 5.082 39.844 1 31.78 285 GLY A O 1
ATOM 2267 N N . SER A 1 286 ? 23.938 6.129 40.938 1 31.11 286 SER A N 1
ATOM 2268 C CA . SER A 1 286 ? 23.25 4.879 40.625 1 31.11 286 SER A CA 1
ATOM 2269 C C . SER A 1 286 ? 23.078 4.699 39.125 1 31.11 286 SER A C 1
ATOM 2271 O O . SER A 1 286 ? 22.828 5.664 38.375 1 31.11 286 SER A O 1
ATOM 2273 N N . PRO A 1 287 ? 23.781 3.676 38.406 1 32.41 287 PRO A N 1
ATOM 2274 C CA . PRO A 1 287 ? 23.547 3.221 37.031 1 32.41 287 PRO A CA 1
ATOM 2275 C C . PRO A 1 287 ? 22.156 3.602 36.531 1 32.41 287 PRO A C 1
ATOM 2277 O O . PRO A 1 287 ? 21.172 3.461 37.25 1 32.41 287 PRO A O 1
ATOM 2280 N N . LEU A 1 288 ? 22.047 4.715 35.906 1 34.47 288 LEU A N 1
ATOM 2281 C CA . LEU A 1 288 ? 20.75 4.969 35.312 1 34.47 288 LEU A CA 1
ATOM 2282 C C . LEU A 1 288 ? 20.047 3.662 34.969 1 34.47 288 LEU A C 1
ATOM 2284 O O . LEU A 1 288 ? 20.594 2.812 34.281 1 34.47 288 LEU A O 1
ATOM 2288 N N . GLY A 1 289 ? 19.344 3.127 35.844 1 34.62 289 GLY A N 1
ATOM 2289 C CA . GLY A 1 289 ? 18.625 1.864 35.719 1 34.62 289 GLY A CA 1
ATOM 2290 C C . GLY A 1 289 ? 18.156 1.569 34.312 1 34.62 289 GLY A C 1
ATOM 2291 O O . GLY A 1 289 ? 18.078 2.473 33.469 1 34.62 289 GLY A O 1
ATOM 2292 N N . LYS A 1 290 ? 18.219 0.341 33.75 1 38.72 290 LYS A N 1
ATOM 2293 C CA . LYS A 1 290 ? 17.562 -0.283 32.625 1 38.72 290 LYS A CA 1
ATOM 2294 C C . LYS A 1 290 ? 16.25 0.425 32.281 1 38.72 290 LYS A C 1
ATOM 2296 O O . LYS A 1 290 ? 15.195 0.074 32.812 1 38.72 290 LYS A O 1
ATOM 2301 N N . ASP A 1 291 ? 16.172 1.642 32.156 1 38.41 291 ASP A N 1
ATOM 2302 C CA . ASP A 1 291 ? 14.875 2.176 31.75 1 38.41 291 ASP A CA 1
ATOM 2303 C C . ASP A 1 291 ? 14.312 1.415 30.547 1 38.41 291 ASP A C 1
ATOM 2305 O O . ASP A 1 291 ? 14.859 1.495 29.453 1 38.41 291 ASP A O 1
ATOM 2309 N N . LYS A 1 292 ? 13.719 0.405 30.562 1 50.12 292 LYS A N 1
ATOM 2310 C CA . LYS A 1 292 ? 12.992 -0.453 29.625 1 50.12 292 LYS A CA 1
ATOM 2311 C C . LYS A 1 292 ? 12.031 0.36 28.766 1 50.12 292 LYS A C 1
ATOM 2313 O O . LYS A 1 292 ? 11.453 1.345 29.234 1 50.12 292 LYS A O 1
ATOM 2318 N N . SER A 1 293 ? 12.242 0.271 27.359 1 56.38 293 SER A N 1
ATOM 2319 C CA . SER A 1 293 ? 11.242 0.768 26.422 1 56.38 293 SER A CA 1
ATOM 2320 C C . SER A 1 293 ? 9.891 0.968 27.094 1 56.38 293 SER A C 1
ATOM 2322 O O . SER A 1 293 ? 9.141 1.879 26.75 1 56.38 293 SER A O 1
ATOM 2324 N N . GLU A 1 294 ? 9.664 0.225 28.078 1 58.84 294 GLU A N 1
ATOM 2325 C CA . GLU A 1 294 ? 8.398 0.298 28.797 1 58.84 294 GLU A CA 1
ATOM 2326 C C . GLU A 1 294 ? 8.25 1.628 29.531 1 58.84 294 GLU A C 1
ATOM 2328 O O . GLU A 1 294 ? 7.145 2.146 29.672 1 58.84 294 GLU A O 1
ATOM 2333 N N . ASP A 1 295 ? 9.469 2.209 29.812 1 64.12 295 ASP A N 1
ATOM 2334 C CA . ASP A 1 295 ? 9.406 3.43 30.609 1 64.12 295 ASP A CA 1
ATOM 2335 C C . ASP A 1 295 ? 9.141 4.648 29.734 1 64.12 295 ASP A C 1
ATOM 2337 O O . ASP A 1 295 ? 8.633 5.664 30.203 1 64.12 295 ASP A O 1
ATOM 2341 N N . LEU A 1 296 ? 9.406 4.492 28.5 1 76.81 296 LEU A N 1
ATOM 2342 C CA . LEU A 1 296 ? 9.273 5.637 27.609 1 76.81 296 LEU A CA 1
ATOM 2343 C C . LEU A 1 296 ? 7.879 5.699 27.016 1 76.81 296 LEU A C 1
ATOM 2345 O O . LEU A 1 296 ? 7.539 6.656 26.312 1 76.81 296 LEU A O 1
ATOM 2349 N N . ASN A 1 297 ? 6.949 4.848 27.391 1 84.19 297 ASN A N 1
ATOM 2350 C CA . ASN A 1 297 ? 5.574 4.828 26.906 1 84.19 297 ASN A CA 1
ATOM 2351 C C . ASN A 1 297 ? 5.52 4.918 25.375 1 84.19 297 ASN A C 1
ATOM 2353 O O . ASN A 1 297 ? 4.781 5.734 24.828 1 84.19 297 ASN A O 1
ATOM 2357 N N . LEU A 1 298 ? 6.422 4.207 24.75 1 92.12 298 LEU A N 1
ATOM 2358 C CA . LEU A 1 298 ? 6.445 4.105 23.297 1 92.12 298 LEU A CA 1
ATOM 2359 C C . LEU A 1 298 ? 5.59 2.934 22.812 1 92.12 298 LEU A C 1
ATOM 2361 O O . LEU A 1 298 ? 5.57 1.877 23.453 1 92.12 298 LEU A O 1
ATOM 2365 N N . SER A 1 299 ? 4.781 3.16 21.812 1 95.38 299 SER A N 1
ATOM 2366 C CA . SER A 1 299 ? 4.125 2.057 21.109 1 95.38 299 SER A CA 1
ATOM 2367 C C . SER A 1 299 ? 5.016 1.486 20.016 1 95.38 299 SER A C 1
ATOM 2369 O O . SER A 1 299 ? 5.066 2.023 18.906 1 95.38 299 SER A O 1
ATOM 2371 N N . VAL A 1 300 ? 5.691 0.416 20.328 1 95.5 300 VAL A N 1
ATOM 2372 C CA . VAL A 1 300 ? 6.629 -0.198 19.406 1 95.5 300 VAL A CA 1
ATOM 2373 C C . VAL A 1 300 ? 5.941 -1.338 18.656 1 95.5 300 VAL A C 1
ATOM 2375 O O . VAL A 1 300 ? 5.297 -2.193 19.266 1 95.5 300 VAL A O 1
ATOM 2378 N N . HIS A 1 301 ? 6.043 -1.27 17.297 1 95.62 301 HIS A N 1
ATOM 2379 C CA . HIS A 1 301 ? 5.488 -2.352 16.5 1 95.62 301 HIS A CA 1
ATOM 2380 C C . HIS A 1 301 ? 6.059 -3.701 16.922 1 95.62 301 HIS A C 1
ATOM 2382 O O . HIS A 1 301 ? 7.254 -3.818 17.188 1 95.62 301 HIS A O 1
ATOM 2388 N N . PRO A 1 302 ? 5.195 -4.773 16.969 1 92.75 302 PRO A N 1
ATOM 2389 C CA . PRO A 1 302 ? 5.715 -6.098 17.312 1 92.75 302 PRO A CA 1
ATOM 2390 C C . PRO A 1 302 ? 6.875 -6.523 16.422 1 92.75 302 PRO A C 1
ATOM 2392 O O . PRO A 1 302 ? 6.809 -6.363 15.195 1 92.75 302 PRO A O 1
ATOM 2395 N N . GLN A 1 303 ? 7.898 -7.066 17.047 1 92.88 303 GLN A N 1
ATOM 2396 C CA . GLN A 1 303 ? 9.117 -7.41 16.312 1 92.88 303 GLN A CA 1
ATOM 2397 C C . GLN A 1 303 ? 9 -8.781 15.664 1 92.88 303 GLN A C 1
ATOM 2399 O O . GLN A 1 303 ? 9.641 -9.742 16.094 1 92.88 303 GLN A O 1
ATOM 2404 N N . THR A 1 304 ? 8.297 -8.883 14.539 1 92.75 304 THR A N 1
ATOM 2405 C CA . THR A 1 304 ? 8.141 -10.109 13.773 1 92.75 304 THR A CA 1
ATOM 2406 C C . THR A 1 304 ? 9.359 -10.352 12.883 1 92.75 304 THR A C 1
ATOM 2408 O O . THR A 1 304 ? 10.125 -9.43 12.609 1 92.75 304 THR A O 1
ATOM 2411 N N . PRO A 1 305 ? 9.625 -11.586 12.461 1 91.56 305 PRO A N 1
ATOM 2412 C CA . PRO A 1 305 ? 10.742 -11.852 11.555 1 91.56 305 PRO A CA 1
ATOM 2413 C C . PRO A 1 305 ? 10.672 -11.016 10.281 1 91.56 305 PRO A C 1
ATOM 2415 O O . PRO A 1 305 ? 11.703 -10.555 9.781 1 91.56 305 PRO A O 1
ATOM 2418 N N . GLN A 1 306 ? 9.469 -10.891 9.867 1 91.44 306 GLN A N 1
ATOM 2419 C CA . GLN A 1 306 ? 9.281 -10.086 8.672 1 91.44 306 GLN A CA 1
ATOM 2420 C C . GLN A 1 306 ? 9.727 -8.641 8.891 1 91.44 306 GLN A C 1
ATOM 2422 O O . GLN A 1 306 ? 10.414 -8.062 8.047 1 91.44 306 GLN A O 1
ATOM 2427 N N . LEU A 1 307 ? 9.336 -8.07 10.008 1 94.62 307 LEU A N 1
ATOM 2428 C CA . LEU A 1 307 ? 9.742 -6.707 10.336 1 94.62 307 LEU A CA 1
ATOM 2429 C C . LEU A 1 307 ? 11.266 -6.613 10.469 1 94.62 307 LEU A C 1
ATOM 2431 O O . LEU A 1 307 ? 11.883 -5.68 9.953 1 94.62 307 LEU A O 1
ATOM 2435 N N . GLN A 1 308 ? 11.836 -7.562 11.109 1 94.12 308 GLN A N 1
ATOM 2436 C CA . GLN A 1 308 ? 13.281 -7.59 11.266 1 94.12 308 GLN A CA 1
ATOM 2437 C C . GLN A 1 308 ? 13.977 -7.699 9.906 1 94.12 308 GLN A C 1
ATOM 2439 O O . GLN A 1 308 ? 15.039 -7.113 9.703 1 94.12 308 GLN A O 1
ATOM 2444 N N . GLY A 1 309 ? 13.375 -8.477 9.047 1 93.94 309 GLY A N 1
ATOM 2445 C CA . GLY A 1 309 ? 13.898 -8.555 7.691 1 93.94 309 GLY A CA 1
ATOM 2446 C C . GLY A 1 309 ? 13.898 -7.219 6.973 1 93.94 309 GLY A C 1
ATOM 2447 O O . GLY A 1 309 ? 14.859 -6.879 6.281 1 93.94 309 GLY A O 1
ATOM 2448 N N . ILE A 1 310 ? 12.836 -6.496 7.141 1 95.12 310 ILE A N 1
ATOM 2449 C CA . ILE A 1 310 ? 12.727 -5.176 6.527 1 95.12 310 ILE A CA 1
ATOM 2450 C C . ILE A 1 310 ? 13.828 -4.27 7.066 1 95.12 310 ILE A C 1
ATOM 2452 O O . ILE A 1 310 ? 14.508 -3.586 6.293 1 95.12 310 ILE A O 1
ATOM 2456 N N . TYR A 1 311 ? 14.039 -4.23 8.367 1 94.44 311 TYR A N 1
ATOM 2457 C CA . TYR A 1 311 ? 15.07 -3.387 8.961 1 94.44 311 TYR A CA 1
ATOM 2458 C C . TYR A 1 311 ? 16.453 -3.811 8.508 1 94.44 311 TYR A C 1
ATOM 2460 O O . TYR A 1 311 ? 17.344 -2.973 8.344 1 94.44 311 TYR A O 1
ATOM 2468 N N . THR A 1 312 ? 16.672 -5.148 8.352 1 94 312 THR A N 1
ATOM 2469 C CA . THR A 1 312 ? 17.953 -5.621 7.836 1 94 312 THR A CA 1
ATOM 2470 C C . THR A 1 312 ? 18.266 -4.988 6.48 1 94 312 THR A C 1
ATOM 2472 O O . THR A 1 312 ? 19.375 -4.531 6.238 1 94 312 THR A O 1
ATOM 2475 N N . ILE A 1 313 ? 17.281 -4.961 5.652 1 93.88 313 ILE A N 1
ATOM 2476 C CA . ILE A 1 313 ? 17.438 -4.395 4.316 1 93.88 313 ILE A CA 1
ATOM 2477 C C . ILE A 1 313 ? 17.672 -2.887 4.422 1 93.88 313 ILE A C 1
ATOM 2479 O O . ILE A 1 313 ? 18.578 -2.346 3.787 1 93.88 313 ILE A O 1
ATOM 2483 N N . LEU A 1 314 ? 16.922 -2.172 5.281 1 93.31 314 LEU A N 1
ATOM 2484 C CA . LEU A 1 314 ? 16.953 -0.715 5.371 1 93.31 314 LEU A CA 1
ATOM 2485 C C . LEU A 1 314 ? 18.234 -0.238 6.059 1 93.31 314 LEU A C 1
ATOM 2487 O O . LEU A 1 314 ? 18.672 0.893 5.844 1 93.31 314 LEU A O 1
ATOM 2491 N N . ARG A 1 315 ? 18.844 -1.049 6.852 1 91.69 315 ARG A N 1
ATOM 2492 C CA . ARG A 1 315 ? 20.031 -0.685 7.598 1 91.69 315 ARG A CA 1
ATOM 2493 C C . ARG A 1 315 ? 21.297 -1.01 6.801 1 91.69 315 ARG A C 1
ATOM 2495 O O . ARG A 1 315 ? 22.391 -0.581 7.164 1 91.69 315 ARG A O 1
ATOM 2502 N N . SER A 1 316 ? 21.156 -1.736 5.703 1 91.88 316 SER A N 1
ATOM 2503 C CA . SER A 1 316 ? 22.312 -2.203 4.945 1 91.88 316 SER A CA 1
ATOM 2504 C C . SER A 1 316 ? 22.859 -1.101 4.047 1 91.88 316 SER A C 1
ATOM 2506 O O . SER A 1 316 ? 22.109 -0.43 3.34 1 91.88 316 SER A O 1
ATOM 2508 N N . LYS A 1 317 ? 24.125 -0.957 3.998 1 88.81 317 LYS A N 1
ATOM 2509 C CA . LYS A 1 317 ? 24.766 0.022 3.133 1 88.81 317 LYS A CA 1
ATOM 2510 C C . LYS A 1 317 ? 24.688 -0.395 1.668 1 88.81 317 LYS A C 1
ATOM 2512 O O . LYS A 1 317 ? 24.797 0.443 0.771 1 88.81 317 LYS A O 1
ATOM 2517 N N . ASP A 1 318 ? 24.422 -1.698 1.439 1 90.56 318 ASP A N 1
ATOM 2518 C CA . ASP A 1 318 ? 24.453 -2.25 0.088 1 90.56 318 ASP A CA 1
ATOM 2519 C C . ASP A 1 318 ? 23.062 -2.242 -0.546 1 90.56 318 ASP A C 1
ATOM 2521 O O . ASP A 1 318 ? 22.906 -2.611 -1.712 1 90.56 318 ASP A O 1
ATOM 2525 N N . THR A 1 319 ? 22.078 -1.809 0.233 1 91.38 319 THR A N 1
ATOM 2526 C CA . THR A 1 319 ? 20.734 -1.79 -0.314 1 91.38 319 THR A CA 1
ATOM 2527 C C . THR A 1 319 ? 20.625 -0.772 -1.446 1 91.38 319 THR A C 1
ATOM 2529 O O . THR A 1 319 ? 21.062 0.372 -1.305 1 91.38 319 THR A O 1
ATOM 2532 N N . SER A 1 320 ? 20.078 -1.226 -2.6 1 91.38 320 SER A N 1
ATOM 2533 C CA . SER A 1 320 ? 19.875 -0.314 -3.719 1 91.38 320 SER A CA 1
ATOM 2534 C C . SER A 1 320 ? 18.844 0.752 -3.373 1 91.38 320 SER A C 1
ATOM 2536 O O . SER A 1 320 ? 18.031 0.567 -2.463 1 91.38 320 SER A O 1
ATOM 2538 N N . ARG A 1 321 ? 18.891 1.86 -4.094 1 89.81 321 ARG A N 1
ATOM 2539 C CA . ARG A 1 321 ? 17.938 2.945 -3.879 1 89.81 321 ARG A CA 1
ATOM 2540 C C . ARG A 1 321 ? 16.5 2.469 -4.098 1 89.81 321 ARG A C 1
ATOM 2542 O O . ARG A 1 321 ? 15.609 2.805 -3.324 1 89.81 321 ARG A O 1
ATOM 2549 N N . GLN A 1 322 ? 16.312 1.701 -5.125 1 90.56 322 GLN A N 1
ATOM 2550 C CA . GLN A 1 322 ? 14.984 1.196 -5.449 1 90.56 322 GLN A CA 1
ATOM 2551 C C . GLN A 1 322 ? 14.445 0.306 -4.332 1 90.56 322 GLN A C 1
ATOM 2553 O O . GLN A 1 322 ? 13.289 0.445 -3.922 1 90.56 322 GLN A O 1
ATOM 2558 N N . ASP A 1 323 ? 15.328 -0.552 -3.844 1 91.75 323 ASP A N 1
ATOM 2559 C CA . ASP A 1 323 ? 14.922 -1.427 -2.748 1 91.75 323 ASP A CA 1
ATOM 2560 C C . ASP A 1 323 ? 14.641 -0.624 -1.479 1 91.75 323 ASP A C 1
ATOM 2562 O O . ASP A 1 323 ? 13.688 -0.912 -0.755 1 91.75 323 ASP A O 1
ATOM 2566 N N . PHE A 1 324 ? 15.469 0.381 -1.266 1 92.75 324 PHE A N 1
ATOM 2567 C CA . PHE A 1 324 ? 15.281 1.198 -0.072 1 92.75 324 PHE A CA 1
ATOM 2568 C C . PHE A 1 324 ? 13.914 1.875 -0.088 1 92.75 324 PHE A C 1
ATOM 2570 O O . PHE A 1 324 ? 13.18 1.829 0.902 1 92.75 324 PHE A O 1
ATOM 2577 N N . ILE A 1 325 ? 13.602 2.459 -1.2 1 91.69 325 ILE A N 1
ATOM 2578 C CA . ILE A 1 325 ? 12.328 3.166 -1.334 1 91.69 325 ILE A CA 1
ATOM 2579 C C . ILE A 1 325 ? 11.172 2.188 -1.155 1 91.69 325 ILE A C 1
ATOM 2581 O O . ILE A 1 325 ? 10.211 2.479 -0.443 1 91.69 325 ILE A O 1
ATOM 2585 N N . PHE A 1 326 ? 11.273 1.045 -1.772 1 93.12 326 PHE A N 1
ATOM 2586 C CA . PHE A 1 326 ? 10.219 0.041 -1.71 1 93.12 326 PHE A CA 1
ATOM 2587 C C . PHE A 1 326 ? 9.977 -0.399 -0.271 1 93.12 326 PHE A C 1
ATOM 2589 O O . PHE A 1 326 ? 8.828 -0.432 0.188 1 93.12 326 PHE A O 1
ATOM 2596 N N . PHE A 1 327 ? 11.008 -0.745 0.433 1 94.56 327 PHE A N 1
ATOM 2597 C CA . PHE A 1 327 ? 10.852 -1.3 1.772 1 94.56 327 PHE A CA 1
ATOM 2598 C C . PHE A 1 327 ? 10.531 -0.202 2.779 1 94.56 327 PHE A C 1
ATOM 2600 O O . PHE A 1 327 ? 9.859 -0.451 3.783 1 94.56 327 PHE A O 1
ATOM 2607 N N . ALA A 1 328 ? 11.008 1.04 2.535 1 94.5 328 ALA A N 1
ATOM 2608 C CA . ALA A 1 328 ? 10.602 2.162 3.377 1 94.5 328 ALA A CA 1
ATOM 2609 C C . ALA A 1 328 ? 9.102 2.418 3.262 1 94.5 328 ALA A C 1
ATOM 2611 O O . ALA A 1 328 ? 8.422 2.662 4.266 1 94.5 328 ALA A O 1
ATOM 2612 N N . ASP A 1 329 ? 8.625 2.348 2.061 1 94.19 329 ASP A N 1
ATOM 2613 C CA . ASP A 1 329 ? 7.195 2.514 1.829 1 94.19 329 ASP A CA 1
ATOM 2614 C C . ASP A 1 329 ? 6.395 1.421 2.535 1 94.19 329 ASP A C 1
ATOM 2616 O O . ASP A 1 329 ? 5.344 1.694 3.121 1 94.19 329 ASP A O 1
ATOM 2620 N N . ARG A 1 330 ? 6.891 0.246 2.369 1 95.62 330 ARG A N 1
ATOM 2621 C CA . ARG A 1 330 ? 6.25 -0.887 3.031 1 95.62 330 ARG A CA 1
ATOM 2622 C C . ARG A 1 330 ? 6.223 -0.694 4.543 1 95.62 330 ARG A C 1
ATOM 2624 O O . ARG A 1 330 ? 5.191 -0.902 5.184 1 95.62 330 ARG A O 1
ATOM 2631 N N . LEU A 1 331 ? 7.352 -0.312 5.082 1 96.69 331 LEU A N 1
ATOM 2632 C CA . LEU A 1 331 ? 7.445 -0.081 6.52 1 96.69 331 LEU A CA 1
ATOM 2633 C C . LEU A 1 331 ? 6.523 1.058 6.949 1 96.69 331 LEU A C 1
ATOM 2635 O O . LEU A 1 331 ? 5.855 0.966 7.98 1 96.69 331 LEU A O 1
ATOM 2639 N N . ALA A 1 332 ? 6.508 2.148 6.172 1 97 332 ALA A N 1
ATOM 2640 C CA . ALA A 1 332 ? 5.625 3.279 6.449 1 97 332 ALA A CA 1
ATOM 2641 C C . ALA A 1 332 ? 4.168 2.836 6.52 1 97 332 ALA A C 1
ATOM 2643 O O . ALA A 1 332 ? 3.445 3.201 7.449 1 97 332 ALA A O 1
ATOM 2644 N N . THR A 1 333 ? 3.775 2.031 5.551 1 96.56 333 THR A N 1
ATOM 2645 C CA . THR A 1 333 ? 2.404 1.535 5.5 1 96.56 333 THR A CA 1
ATOM 2646 C C . THR A 1 333 ? 2.078 0.718 6.746 1 96.56 333 THR A C 1
ATOM 2648 O O . THR A 1 333 ? 1.028 0.908 7.363 1 96.56 333 THR A O 1
ATOM 2651 N N . MET A 1 334 ? 2.99 -0.138 7.125 1 96.56 334 MET A N 1
ATOM 2652 C CA . MET A 1 334 ? 2.814 -0.983 8.305 1 96.56 334 MET A CA 1
ATOM 2653 C C . MET A 1 334 ? 2.664 -0.136 9.562 1 96.56 334 MET A C 1
ATOM 2655 O O . MET A 1 334 ? 1.8 -0.406 10.398 1 96.56 334 MET A O 1
ATOM 2659 N N . LEU A 1 335 ? 3.439 0.857 9.68 1 97.62 335 LEU A N 1
ATOM 2660 C CA . LEU A 1 335 ? 3.457 1.663 10.898 1 97.62 335 LEU A CA 1
ATOM 2661 C C . LEU A 1 335 ? 2.225 2.557 10.977 1 97.62 335 LEU A C 1
ATOM 2663 O O . LEU A 1 335 ? 1.7 2.805 12.062 1 97.62 335 LEU A O 1
ATOM 2667 N N . ILE A 1 336 ? 1.784 3.127 9.836 1 97.38 336 ILE A N 1
ATOM 2668 C CA . ILE A 1 336 ? 0.572 3.938 9.836 1 97.38 336 ILE A CA 1
ATOM 2669 C C . ILE A 1 336 ? -0.625 3.078 10.242 1 97.38 336 ILE A C 1
ATOM 2671 O O . ILE A 1 336 ? -1.473 3.51 11.023 1 97.38 336 ILE A O 1
ATOM 2675 N N . GLU A 1 337 ? -0.681 1.831 9.711 1 95.62 337 GLU A N 1
ATOM 2676 C CA . GLU A 1 337 ? -1.727 0.902 10.133 1 95.62 337 GLU A CA 1
ATOM 2677 C C . GLU A 1 337 ? -1.691 0.673 11.641 1 95.62 337 GLU A C 1
ATOM 2679 O O . GLU A 1 337 ? -2.73 0.707 12.297 1 95.62 337 GLU A O 1
ATOM 2684 N N . PHE A 1 338 ? -0.523 0.465 12.125 1 96.12 338 PHE A N 1
ATOM 2685 C CA . PHE A 1 338 ? -0.332 0.225 13.547 1 96.12 338 PHE A CA 1
ATOM 2686 C C . PHE A 1 338 ? -0.737 1.448 14.367 1 96.12 338 PHE A C 1
ATOM 2688 O O . PHE A 1 338 ? -1.323 1.318 15.438 1 96.12 338 PHE A O 1
ATOM 2695 N N . ALA A 1 339 ? -0.487 2.615 13.844 1 97.19 339 ALA A N 1
ATOM 2696 C CA . ALA A 1 339 ? -0.755 3.875 14.531 1 97.19 339 ALA A CA 1
ATOM 2697 C C . ALA A 1 339 ? -2.254 4.141 14.625 1 97.19 339 ALA A C 1
ATOM 2699 O O . ALA A 1 339 ? -2.715 4.82 15.547 1 97.19 339 ALA A O 1
ATOM 2700 N N . LEU A 1 340 ? -3.021 3.611 13.688 1 95.31 340 LEU A N 1
ATOM 2701 C CA . LEU A 1 340 ? -4.457 3.861 13.641 1 95.31 340 LEU A CA 1
ATOM 2702 C C . LEU A 1 340 ? -5.148 3.299 14.883 1 95.31 340 LEU A C 1
ATOM 2704 O O . LEU A 1 340 ? -6.277 3.686 15.195 1 95.31 340 LEU A O 1
ATOM 2708 N N . GLN A 1 341 ? -4.496 2.385 15.57 1 91.94 341 GLN A N 1
ATOM 2709 C CA . GLN A 1 341 ? -5.09 1.789 16.766 1 91.94 341 GLN A CA 1
ATOM 2710 C C . GLN A 1 341 ? -5.223 2.814 17.891 1 91.94 341 GLN A C 1
ATOM 2712 O O . GLN A 1 341 ? -5.949 2.592 18.859 1 91.94 341 GLN A O 1
ATOM 2717 N N . HIS A 1 342 ? -4.508 3.928 17.75 1 91 342 HIS A N 1
ATOM 2718 C CA . HIS A 1 342 ? -4.488 4.941 18.812 1 91 342 HIS A CA 1
ATOM 2719 C C . HIS A 1 342 ? -5.566 5.996 18.578 1 91 342 HIS A C 1
ATOM 2721 O O . HIS A 1 342 ? -5.695 6.941 19.344 1 91 342 HIS A O 1
ATOM 2727 N N . LEU A 1 343 ? -6.363 5.867 17.531 1 94.38 343 LEU A N 1
ATOM 2728 C CA . LEU A 1 343 ? -7.5 6.75 17.297 1 94.38 343 LEU A CA 1
ATOM 2729 C C . LEU A 1 343 ? -8.727 6.277 18.062 1 94.38 343 LEU A C 1
ATOM 2731 O O . LEU A 1 343 ? -8.789 5.129 18.5 1 94.38 343 LEU A O 1
ATOM 2735 N N . PRO A 1 344 ? -9.594 7.156 18.312 1 94.5 344 PRO A N 1
ATOM 2736 C CA . PRO A 1 344 ? -10.828 6.754 19 1 94.5 344 PRO A CA 1
ATOM 2737 C C . PRO A 1 344 ? -11.781 5.973 18.094 1 94.5 344 PRO A C 1
ATOM 2739 O O . PRO A 1 344 ? -11.938 6.312 16.922 1 94.5 344 PRO A O 1
ATOM 2742 N N . TYR A 1 345 ? -12.344 4.863 18.609 1 95.06 345 TYR A N 1
ATOM 2743 C CA . TYR A 1 345 ? -13.32 4.043 17.891 1 95.06 345 TYR A CA 1
ATOM 2744 C C . TYR A 1 345 ? -14.617 3.947 18.688 1 95.06 345 TYR A C 1
ATOM 2746 O O . TYR A 1 345 ? -14.609 3.932 19.922 1 95.06 345 TYR A O 1
ATOM 2754 N N . THR A 1 346 ? -15.703 3.961 18.031 1 94.94 346 THR A N 1
ATOM 2755 C CA . THR A 1 346 ? -17.016 3.809 18.641 1 94.94 346 THR A CA 1
ATOM 2756 C C . THR A 1 346 ? -17.766 2.637 18.016 1 94.94 346 THR A C 1
ATOM 2758 O O . THR A 1 346 ? -17.547 2.293 16.859 1 94.94 346 THR A O 1
ATOM 2761 N N . PRO A 1 347 ? -18.609 1.977 18.844 1 94.5 347 PRO A N 1
ATOM 2762 C CA . PRO A 1 347 ? -19.422 0.909 18.281 1 94.5 347 PRO A CA 1
ATOM 2763 C C . PRO A 1 347 ? -20.312 1.397 17.125 1 94.5 347 PRO A C 1
ATOM 2765 O O . PRO A 1 347 ? -20.812 2.525 17.172 1 94.5 347 PRO A O 1
ATOM 2768 N N . HIS A 1 348 ? -20.438 0.635 16.094 1 93.19 348 HIS A N 1
ATOM 2769 C CA . HIS A 1 348 ? -21.234 0.956 14.914 1 93.19 348 HIS A CA 1
ATOM 2770 C C . HIS A 1 348 ? -21.984 -0.27 14.406 1 93.19 348 HIS A C 1
ATOM 2772 O O . HIS A 1 348 ? -21.375 -1.289 14.078 1 93.19 348 HIS A O 1
ATOM 2778 N N . HIS A 1 349 ? -23.234 -0.183 14.367 1 92.31 349 HIS A N 1
ATOM 2779 C CA . HIS A 1 349 ? -24.078 -1.278 13.891 1 92.31 349 HIS A CA 1
ATOM 2780 C C . HIS A 1 349 ? -24.359 -1.146 12.406 1 92.31 349 HIS A C 1
ATOM 2782 O O . HIS A 1 349 ? -24.734 -0.065 11.93 1 92.31 349 HIS A O 1
ATOM 2788 N N . ILE A 1 350 ? -24.125 -2.209 11.711 1 91.12 350 ILE A N 1
ATOM 2789 C CA . ILE A 1 350 ? -24.391 -2.178 10.281 1 91.12 350 ILE A CA 1
ATOM 2790 C C . ILE A 1 350 ? -25.234 -3.391 9.875 1 91.12 350 ILE A C 1
ATOM 2792 O O . ILE A 1 350 ? -25.406 -4.32 10.664 1 91.12 350 ILE A O 1
ATOM 2796 N N . VAL A 1 351 ? -25.75 -3.326 8.648 1 89.19 351 VAL A N 1
ATOM 2797 C CA . VAL A 1 351 ? -26.5 -4.434 8.07 1 89.19 351 VAL A CA 1
ATOM 2798 C C . VAL A 1 351 ? -25.688 -5.082 6.953 1 89.19 351 VAL A C 1
ATOM 2800 O O . VAL A 1 351 ? -25.125 -4.387 6.094 1 89.19 351 VAL A O 1
ATOM 2803 N N . THR A 1 352 ? -25.531 -6.418 7.039 1 85.62 352 THR A N 1
ATOM 2804 C CA . THR A 1 352 ? -24.734 -7.148 6.051 1 85.62 352 THR A CA 1
ATOM 2805 C C . THR A 1 352 ? -25.578 -7.484 4.824 1 85.62 352 THR A C 1
ATOM 2807 O O . THR A 1 352 ? -26.812 -7.547 4.906 1 85.62 352 THR A O 1
ATOM 2810 N N . PRO A 1 353 ? -24.922 -7.699 3.711 1 80 353 PRO A N 1
ATOM 2811 C CA . PRO A 1 353 ? -25.672 -8.039 2.498 1 80 353 PRO A CA 1
ATOM 2812 C C . PRO A 1 353 ? -26.219 -9.461 2.521 1 80 353 PRO A C 1
ATOM 2814 O O . PRO A 1 353 ? -27.125 -9.797 1.757 1 80 353 PRO A O 1
ATOM 2817 N N . VAL A 1 354 ? -25.578 -10.5 3.301 1 71.88 354 VAL A N 1
ATOM 2818 C CA . VAL A 1 354 ? -25.922 -11.922 3.348 1 71.88 354 VAL A CA 1
ATOM 2819 C C . VAL A 1 354 ? -27.172 -12.125 4.211 1 71.88 354 VAL A C 1
ATOM 2821 O O . VAL A 1 354 ? -27.109 -12.016 5.438 1 71.88 354 VAL A O 1
ATOM 2824 N N . ASP A 1 355 ? -28.234 -11.578 4.297 1 71.06 355 ASP A N 1
ATOM 2825 C CA . ASP A 1 355 ? -29.5 -11.828 4.98 1 71.06 355 ASP A CA 1
ATOM 2826 C C . ASP A 1 355 ? -29.906 -10.633 5.828 1 71.06 355 ASP A C 1
ATOM 2828 O O . ASP A 1 355 ? -30.547 -10.789 6.867 1 71.06 355 ASP A O 1
ATOM 2832 N N . GLU A 1 356 ? -29.312 -9.594 5.527 1 76.44 356 GLU A N 1
ATOM 2833 C CA . GLU A 1 356 ? -29.641 -8.367 6.242 1 76.44 356 GLU A CA 1
ATOM 2834 C C . GLU A 1 356 ? -29.422 -8.531 7.746 1 76.44 356 GLU A C 1
ATOM 2836 O O . GLU A 1 356 ? -30.266 -8.102 8.547 1 76.44 356 GLU A O 1
ATOM 2841 N N . SER A 1 357 ? -28.453 -9.32 7.992 1 78.12 357 SER A N 1
ATOM 2842 C CA . SER A 1 357 ? -28.094 -9.508 9.398 1 78.12 357 SER A CA 1
ATOM 2843 C C . SER A 1 357 ? -27.344 -8.305 9.953 1 78.12 357 SER A C 1
ATOM 2845 O O . SER A 1 357 ? -26.672 -7.59 9.203 1 78.12 357 SER A O 1
ATOM 2847 N N . VAL A 1 358 ? -27.625 -8.125 11.258 1 84.19 358 VAL A N 1
ATOM 2848 C CA . VAL A 1 358 ? -26.984 -7 11.922 1 84.19 358 VAL A CA 1
ATOM 2849 C C . VAL A 1 358 ? -25.609 -7.418 12.445 1 84.19 358 VAL A C 1
ATOM 2851 O O . VAL A 1 358 ? -25.453 -8.516 12.992 1 84.19 358 VAL A O 1
ATOM 2854 N N . PHE A 1 359 ? -24.625 -6.602 12.102 1 87.62 359 PHE A N 1
ATOM 2855 C CA . PHE A 1 359 ? -23.266 -6.816 12.578 1 87.62 359 PHE A CA 1
ATOM 2856 C C . PHE A 1 359 ? -22.797 -5.656 13.453 1 87.62 359 PHE A C 1
ATOM 2858 O O . PHE A 1 359 ? -22.953 -4.492 13.086 1 87.62 359 PHE A O 1
ATOM 2865 N N . ASN A 1 360 ? -22.328 -6.035 14.664 1 89.75 360 ASN A N 1
ATOM 2866 C CA . ASN A 1 360 ? -21.797 -5.039 15.586 1 89.75 360 ASN A CA 1
ATOM 2867 C C . ASN A 1 360 ? -20.297 -4.836 15.398 1 89.75 360 ASN A C 1
ATOM 2869 O O . ASN A 1 360 ? -19.5 -5.676 15.812 1 89.75 360 ASN A O 1
ATOM 2873 N N . GLY A 1 361 ? -19.984 -3.684 14.75 1 92.88 361 GLY A N 1
ATOM 2874 C CA . GLY A 1 361 ? -18.578 -3.398 14.508 1 92.88 361 GLY A CA 1
ATOM 2875 C C . GLY A 1 361 ? -18.125 -2.094 15.125 1 92.88 361 GLY A C 1
ATOM 2876 O O . GLY A 1 361 ? -18.688 -1.634 16.109 1 92.88 361 GLY A O 1
ATOM 2877 N N . LEU A 1 362 ? -16.953 -1.657 14.734 1 93.12 362 LEU A N 1
ATOM 2878 C CA . LEU A 1 362 ? -16.375 -0.409 15.203 1 93.12 362 LEU A CA 1
ATOM 2879 C C . LEU A 1 362 ? -16.156 0.563 14.039 1 93.12 362 LEU A C 1
ATOM 2881 O O . LEU A 1 362 ? -16.016 0.143 12.891 1 93.12 362 LEU A O 1
ATOM 2885 N N . LYS A 1 363 ? -16.281 1.823 14.328 1 93.38 363 LYS A N 1
ATOM 2886 C CA . LYS A 1 363 ? -15.969 2.887 13.383 1 93.38 363 LYS A CA 1
ATOM 2887 C C . LYS A 1 363 ? -15.086 3.955 14.023 1 93.38 363 LYS A C 1
ATOM 2889 O O . LYS A 1 363 ? -15.188 4.215 15.219 1 93.38 363 LYS A O 1
ATOM 2894 N N . ILE A 1 364 ? -14.203 4.477 13.258 1 91.19 364 ILE A N 1
ATOM 2895 C CA . ILE A 1 364 ? -13.352 5.559 13.734 1 91.19 364 ILE A CA 1
ATOM 2896 C C . ILE A 1 364 ? -14.211 6.766 14.117 1 91.19 364 ILE A C 1
ATOM 2898 O O . ILE A 1 364 ? -15.109 7.156 13.359 1 91.19 364 ILE A O 1
ATOM 2902 N N . ASP A 1 365 ? -13.914 7.266 15.273 1 90.88 365 ASP A N 1
ATOM 2903 C CA . ASP A 1 365 ? -14.648 8.43 15.766 1 90.88 365 ASP A CA 1
ATOM 2904 C C . ASP A 1 365 ? -13.859 9.719 15.531 1 90.88 365 ASP A C 1
ATOM 2906 O O . ASP A 1 365 ? -13.477 10.398 16.484 1 90.88 365 ASP A O 1
ATOM 2910 N N . SER A 1 366 ? -13.492 10.055 14.352 1 89.31 366 SER A N 1
ATOM 2911 C CA . SER A 1 366 ? -12.812 11.289 13.969 1 89.31 366 SER A CA 1
ATOM 2912 C C . SER A 1 366 ? -13.18 11.711 12.555 1 89.31 366 SER A C 1
ATOM 2914 O O . SER A 1 366 ? -13.125 10.898 11.625 1 89.31 366 SER A O 1
ATOM 2916 N N . LYS A 1 367 ? -13.562 12.914 12.477 1 88.44 367 LYS A N 1
ATOM 2917 C CA . LYS A 1 367 ? -13.969 13.445 11.18 1 88.44 367 LYS A CA 1
ATOM 2918 C C . LYS A 1 367 ? -12.781 14.062 10.445 1 88.44 367 LYS A C 1
ATOM 2920 O O . LYS A 1 367 ? -12.742 14.055 9.211 1 88.44 367 LYS A O 1
ATOM 2925 N N . TYR A 1 368 ? -11.844 14.57 11.227 1 94.69 368 TYR A N 1
ATOM 2926 C CA . TYR A 1 368 ? -10.719 15.281 10.625 1 94.69 368 TYR A CA 1
ATOM 2927 C C . TYR A 1 368 ? -9.406 14.57 10.922 1 94.69 368 TYR A C 1
ATOM 2929 O O . TYR A 1 368 ? -8.938 14.562 12.062 1 94.69 368 TYR A O 1
ATOM 2937 N N . MET A 1 369 ? -8.914 13.867 9.938 1 96.06 369 MET A N 1
ATOM 2938 C CA . MET A 1 369 ? -7.602 13.227 10.023 1 96.06 369 MET A CA 1
ATOM 2939 C C . MET A 1 369 ? -6.664 13.766 8.945 1 96.06 369 MET A C 1
ATOM 2941 O O . MET A 1 369 ? -7.066 13.93 7.797 1 96.06 369 MET A O 1
ATOM 2945 N N . CYS A 1 370 ? -5.469 14.109 9.336 1 97.94 370 CYS A N 1
ATOM 2946 C CA . CYS A 1 370 ? -4.52 14.602 8.352 1 97.94 370 CYS A CA 1
ATOM 2947 C C . CYS A 1 370 ? -3.094 14.211 8.719 1 97.94 370 CYS A C 1
ATOM 2949 O O . CYS A 1 370 ? -2.854 13.664 9.797 1 97.94 370 CYS A O 1
ATOM 2951 N N . GLY A 1 371 ? -2.252 14.305 7.727 1 98.25 371 GLY A N 1
ATOM 2952 C CA . GLY A 1 371 ? -0.841 14.023 7.938 1 98.25 371 GLY A CA 1
ATOM 2953 C C . GLY A 1 371 ? 0.036 15.258 7.812 1 98.25 371 GLY A C 1
ATOM 2954 O O . GLY A 1 371 ? -0.28 16.172 7.055 1 98.25 371 GLY A O 1
ATOM 2955 N N . VAL A 1 372 ? 1.106 15.32 8.602 1 98.56 372 VAL A N 1
ATOM 2956 C CA . VAL A 1 372 ? 2.146 16.328 8.469 1 98.56 372 VAL A CA 1
ATOM 2957 C C . VAL A 1 372 ? 3.52 15.664 8.445 1 98.56 372 VAL A C 1
ATOM 2959 O O . VAL A 1 372 ? 3.875 14.922 9.359 1 98.56 372 VAL A O 1
ATOM 2962 N N . THR A 1 373 ? 4.27 15.891 7.422 1 97.62 373 THR A N 1
ATOM 2963 C CA . THR A 1 373 ? 5.602 15.305 7.293 1 97.62 373 THR A CA 1
ATOM 2964 C C . THR A 1 373 ? 6.676 16.328 7.68 1 97.62 373 THR A C 1
ATOM 2966 O O . THR A 1 373 ? 6.574 17.5 7.336 1 97.62 373 THR A O 1
ATOM 2969 N N . ILE A 1 374 ? 7.613 15.891 8.461 1 96.38 374 ILE A N 1
ATOM 2970 C CA . ILE A 1 374 ? 8.789 16.703 8.75 1 96.38 374 ILE A CA 1
ATOM 2971 C C . ILE A 1 374 ? 9.859 16.453 7.684 1 96.38 374 ILE A C 1
ATOM 2973 O O . ILE A 1 374 ? 10.43 15.367 7.609 1 96.38 374 ILE A O 1
ATOM 2977 N N . LEU A 1 375 ? 10.055 17.406 6.906 1 90.88 375 LEU A N 1
ATOM 2978 C CA . LEU A 1 375 ? 11.016 17.281 5.82 1 90.88 375 LEU A CA 1
ATOM 2979 C C . LEU A 1 375 ? 12.445 17.469 6.332 1 90.88 375 LEU A C 1
ATOM 2981 O O . LEU A 1 375 ? 12.68 18.266 7.242 1 90.88 375 LEU A O 1
ATOM 2985 N N . ARG A 1 376 ? 13.352 16.656 5.844 1 78.81 376 ARG A N 1
ATOM 2986 C CA . ARG A 1 376 ? 13.242 15.969 4.562 1 78.81 376 ARG A CA 1
ATOM 2987 C C . ARG A 1 376 ? 12.867 14.5 4.766 1 78.81 376 ARG A C 1
ATOM 2989 O O . ARG A 1 376 ? 12.102 13.938 3.975 1 78.81 376 ARG A O 1
ATOM 2996 N N . SER A 1 377 ? 13.172 13.875 5.855 1 87.38 377 SER A N 1
ATOM 2997 C CA . SER A 1 377 ? 13.086 12.422 6.031 1 87.38 377 SER A CA 1
ATOM 2998 C C . SER A 1 377 ? 11.641 11.969 6.215 1 87.38 377 SER A C 1
ATOM 3000 O O . SER A 1 377 ? 11.289 10.852 5.84 1 87.38 377 SER A O 1
ATOM 3002 N N . GLY A 1 378 ? 10.805 12.836 6.695 1 93.38 378 GLY A N 1
ATOM 3003 C CA . GLY A 1 378 ? 9.406 12.477 6.906 1 93.38 378 GLY A CA 1
ATOM 3004 C C . GLY A 1 378 ? 8.664 12.188 5.613 1 93.38 378 GLY A C 1
ATOM 3005 O O . GLY A 1 378 ? 7.609 11.555 5.625 1 93.38 378 GLY A O 1
ATOM 3006 N N . GLY A 1 379 ? 9.195 12.672 4.535 1 92.06 379 GLY A N 1
ATOM 3007 C CA . GLY A 1 379 ? 8.578 12.445 3.234 1 92.06 379 GLY A CA 1
ATOM 3008 C C . GLY A 1 379 ? 8.453 10.977 2.883 1 92.06 379 GLY A C 1
ATOM 3009 O O . GLY A 1 379 ? 7.598 10.594 2.076 1 92.06 379 GLY A O 1
ATOM 3010 N N . THR A 1 380 ? 9.242 10.125 3.434 1 92.31 380 THR A N 1
ATOM 3011 C CA . THR A 1 380 ? 9.242 8.695 3.17 1 92.31 380 THR A CA 1
ATOM 3012 C C . THR A 1 380 ? 7.938 8.055 3.645 1 92.31 380 THR A C 1
ATOM 3014 O O . THR A 1 380 ? 7.594 6.949 3.223 1 92.31 380 THR A O 1
ATOM 3017 N N . PHE A 1 381 ? 7.211 8.766 4.449 1 95.88 381 PHE A N 1
ATOM 3018 C CA . PHE A 1 381 ? 5.988 8.211 5.02 1 95.88 381 PHE A CA 1
ATOM 3019 C C . PHE A 1 381 ? 4.785 8.547 4.141 1 95.88 381 PHE A C 1
ATOM 3021 O O . PHE A 1 381 ? 3.717 7.953 4.297 1 95.88 381 PHE A O 1
ATOM 3028 N N . GLU A 1 382 ? 4.906 9.539 3.305 1 93.88 382 GLU A N 1
ATOM 3029 C CA . GLU A 1 382 ? 3.74 10.117 2.648 1 93.88 382 GLU A CA 1
ATOM 3030 C C . GLU A 1 382 ? 2.982 9.062 1.841 1 93.88 382 GLU A C 1
ATOM 3032 O O . GLU A 1 382 ? 1.757 8.969 1.932 1 93.88 382 GLU A O 1
ATOM 3037 N N . ARG A 1 383 ? 3.697 8.258 1.028 1 93.12 383 ARG A N 1
ATOM 3038 C CA . ARG A 1 383 ? 3.039 7.234 0.219 1 93.12 383 ARG A CA 1
ATOM 3039 C C . ARG A 1 383 ? 2.336 6.207 1.099 1 93.12 383 ARG A C 1
ATOM 3041 O O . ARG A 1 383 ? 1.193 5.828 0.829 1 93.12 383 ARG A O 1
ATOM 3048 N N . GLY A 1 384 ? 3.033 5.723 2.102 1 94.81 384 GLY A N 1
ATOM 3049 C CA . GLY A 1 384 ? 2.432 4.781 3.029 1 94.81 384 GLY A CA 1
ATOM 3050 C C . GLY A 1 384 ? 1.207 5.336 3.734 1 94.81 384 GLY A C 1
ATOM 3051 O O . GLY A 1 384 ? 0.225 4.617 3.939 1 94.81 384 GLY A O 1
ATOM 3052 N N . PHE A 1 385 ? 1.283 6.582 4.043 1 96.94 385 PHE A N 1
ATOM 3053 C CA . PHE A 1 385 ? 0.166 7.25 4.699 1 96.94 385 PHE A CA 1
ATOM 3054 C C . PHE A 1 385 ? -1.064 7.258 3.799 1 96.94 385 PHE A C 1
ATOM 3056 O O . PHE A 1 385 ? -2.162 6.902 4.234 1 96.94 385 PHE A O 1
ATOM 3063 N N . ARG A 1 386 ? -0.953 7.598 2.57 1 93.94 386 ARG A N 1
ATOM 3064 C CA . ARG A 1 386 ? -2.057 7.723 1.624 1 93.94 386 ARG A CA 1
ATOM 3065 C C . ARG A 1 386 ? -2.637 6.355 1.275 1 93.94 386 ARG A C 1
ATOM 3067 O O . ARG A 1 386 ? -3.812 6.246 0.921 1 93.94 386 ARG A O 1
ATOM 3074 N N . ARG A 1 387 ? -1.828 5.34 1.429 1 91.31 387 ARG A N 1
ATOM 3075 C CA . ARG A 1 387 ? -2.297 3.986 1.156 1 91.31 387 ARG A CA 1
ATOM 3076 C C . ARG A 1 387 ? -3.254 3.508 2.244 1 91.31 387 ARG A C 1
ATOM 3078 O O . ARG A 1 387 ? -4.105 2.654 1.995 1 91.31 387 ARG A O 1
ATOM 3085 N N . VAL A 1 388 ? -3.08 4.043 3.389 1 94.44 388 VAL A N 1
ATOM 3086 C CA . VAL A 1 388 ? -3.844 3.568 4.535 1 94.44 388 VAL A CA 1
ATOM 3087 C C . VAL A 1 388 ? -5.031 4.492 4.789 1 94.44 388 VAL A C 1
ATOM 3089 O O . VAL A 1 388 ? -6.129 4.031 5.105 1 94.44 388 VAL A O 1
ATOM 3092 N N . ILE A 1 389 ? -4.781 5.793 4.727 1 93 389 ILE A N 1
ATOM 3093 C CA . ILE A 1 389 ? -5.824 6.781 4.977 1 93 389 ILE A CA 1
ATOM 3094 C C . ILE A 1 389 ? -6.152 7.523 3.682 1 93 389 ILE A C 1
ATOM 3096 O O . ILE A 1 389 ? -5.379 8.375 3.232 1 93 389 ILE A O 1
ATOM 3100 N N . ASN A 1 390 ? -7.344 7.219 3.271 1 85.88 390 ASN A N 1
ATOM 3101 C CA . ASN A 1 390 ? -7.762 7.742 1.975 1 85.88 390 ASN A CA 1
ATOM 3102 C C . ASN A 1 390 ? -8.234 9.195 2.08 1 85.88 390 ASN A C 1
ATOM 3104 O O . ASN A 1 390 ? -8.898 9.562 3.049 1 85.88 390 ASN A O 1
ATOM 3108 N N . ASP A 1 391 ? -7.898 10.008 1.098 1 84 391 ASP A N 1
ATOM 3109 C CA . ASP A 1 391 ? -8.422 11.352 0.892 1 84 391 ASP A CA 1
ATOM 3110 C C . ASP A 1 391 ? -8.117 12.25 2.09 1 84 391 ASP A C 1
ATOM 3112 O O . ASP A 1 391 ? -8.961 13.039 2.516 1 84 391 ASP A O 1
ATOM 3116 N N . SER A 1 392 ? -7.051 12.008 2.762 1 92.94 392 SER A N 1
ATOM 3117 C CA . SER A 1 392 ? -6.641 12.859 3.873 1 92.94 392 SER A CA 1
ATOM 3118 C C . SER A 1 392 ? -5.562 13.852 3.443 1 92.94 392 SER A C 1
ATOM 3120 O O . SER A 1 392 ? -4.59 13.469 2.783 1 92.94 392 SER A O 1
ATOM 3122 N N . PRO A 1 393 ? -5.758 15.164 3.771 1 96.31 393 PRO A N 1
ATOM 3123 C CA . PRO A 1 393 ? -4.746 16.156 3.389 1 96.31 393 PRO A CA 1
ATOM 3124 C C . PRO A 1 393 ? -3.426 15.961 4.129 1 96.31 393 PRO A C 1
ATOM 3126 O O . PRO A 1 393 ? -3.416 15.508 5.277 1 96.31 393 PRO A O 1
ATOM 3129 N N . VAL A 1 394 ? -2.361 16.219 3.404 1 97.06 394 VAL A N 1
ATOM 3130 C CA . VAL A 1 394 ? -1.029 16.109 3.988 1 97.06 394 VAL A CA 1
ATOM 3131 C C . VAL A 1 394 ? -0.298 17.453 3.859 1 97.06 394 VAL A C 1
ATOM 3133 O O . VAL A 1 394 ? -0.368 18.094 2.814 1 97.06 394 VAL A O 1
ATOM 3136 N N . GLY A 1 395 ? 0.242 17.953 4.965 1 97.38 395 GLY A N 1
ATOM 3137 C CA . GLY A 1 395 ? 1.108 19.125 4.984 1 97.38 395 GLY A CA 1
ATOM 3138 C C . GLY A 1 395 ? 2.555 18.781 5.297 1 97.38 395 GLY A C 1
ATOM 3139 O O . GLY A 1 395 ? 2.928 17.609 5.352 1 97.38 395 GLY A O 1
ATOM 3140 N N . SER A 1 396 ? 3.379 19.828 5.414 1 97 396 SER A N 1
ATOM 3141 C CA . SER A 1 396 ? 4.793 19.578 5.652 1 97 396 SER A CA 1
ATOM 3142 C C . SER A 1 396 ? 5.434 20.703 6.453 1 97 396 SER A C 1
ATOM 3144 O O . SER A 1 396 ? 4.934 21.828 6.453 1 97 396 SER A O 1
ATOM 3146 N N . LEU A 1 397 ? 6.453 20.375 7.195 1 96.12 397 LEU A N 1
ATOM 3147 C CA . LEU A 1 397 ? 7.332 21.297 7.914 1 96.12 397 LEU A CA 1
ATOM 3148 C C . LEU A 1 397 ? 8.789 21.062 7.535 1 96.12 397 LEU A C 1
ATOM 3150 O O . LEU A 1 397 ? 9.25 19.922 7.504 1 96.12 397 LEU A O 1
ATOM 3154 N N . LEU A 1 398 ? 9.445 22.109 7.176 1 93.31 398 LEU A N 1
ATOM 3155 C CA . LEU A 1 398 ? 10.883 22.016 6.934 1 93.31 398 LEU A CA 1
ATOM 3156 C C . LEU A 1 398 ? 11.672 22.609 8.102 1 93.31 398 LEU A C 1
ATOM 3158 O O . LEU A 1 398 ? 11.617 23.812 8.344 1 93.31 398 LEU A O 1
ATOM 3162 N N . ILE A 1 399 ? 12.312 21.75 8.797 1 90.12 399 ILE A N 1
ATOM 3163 C CA . ILE A 1 399 ? 13.109 22.141 9.953 1 90.12 399 ILE A CA 1
ATOM 3164 C C . ILE A 1 399 ? 14.562 21.703 9.758 1 90.12 399 ILE A C 1
ATOM 3166 O O . ILE A 1 399 ? 14.828 20.531 9.469 1 90.12 399 ILE A O 1
ATOM 3170 N N . GLN A 1 400 ? 15.414 22.609 9.836 1 83.12 400 GLN A N 1
ATOM 3171 C CA . GLN A 1 400 ? 16.828 22.312 9.664 1 83.12 400 GLN A CA 1
ATOM 3172 C C . GLN A 1 400 ? 17.656 22.859 10.828 1 83.12 400 GLN A C 1
ATOM 3174 O O . GLN A 1 400 ? 17.281 23.859 11.445 1 83.12 400 GLN A O 1
ATOM 3179 N N . SER A 1 401 ? 18.703 22.141 11.07 1 77.06 401 SER A N 1
ATOM 3180 C CA . SER A 1 401 ? 19.609 22.609 12.109 1 77.06 401 SER A CA 1
ATOM 3181 C C . SER A 1 401 ? 20.531 23.719 11.586 1 77.06 401 SER A C 1
ATOM 3183 O O . SER A 1 401 ? 21.047 23.625 10.469 1 77.06 401 SER A O 1
ATOM 3185 N N . ASP A 1 402 ? 20.562 24.703 12.383 1 73.94 402 ASP A N 1
ATOM 3186 C CA . ASP A 1 402 ? 21.516 25.75 12.047 1 73.94 402 ASP A CA 1
ATOM 3187 C C . ASP A 1 402 ? 22.953 25.203 12.016 1 73.94 402 ASP A C 1
ATOM 3189 O O . ASP A 1 402 ? 23.328 24.422 12.883 1 73.94 402 ASP A O 1
ATOM 3193 N N . ALA A 1 403 ? 23.703 25.531 11.055 1 66.62 403 ALA A N 1
ATOM 3194 C CA . ALA A 1 403 ? 25.047 24.984 10.836 1 66.62 403 ALA A CA 1
ATOM 3195 C C . ALA A 1 403 ? 25.984 25.375 11.977 1 66.62 403 ALA A C 1
ATOM 3197 O O . ALA A 1 403 ? 26.859 24.594 12.359 1 66.62 403 ALA A O 1
ATOM 3198 N N . GLN A 1 404 ? 25.797 26.547 12.477 1 64.75 404 GLN A N 1
ATOM 3199 C CA . GLN A 1 404 ? 26.719 27.078 13.469 1 64.75 404 GLN A CA 1
ATOM 3200 C C . GLN A 1 404 ? 26.297 26.703 14.883 1 64.75 404 GLN A C 1
ATOM 3202 O O . GLN A 1 404 ? 27.109 26.266 15.688 1 64.75 404 GLN A O 1
ATOM 3207 N N . THR A 1 405 ? 25.062 26.844 15.18 1 65.69 405 THR A N 1
ATOM 3208 C CA . THR A 1 405 ? 24.594 26.703 16.547 1 65.69 405 THR A CA 1
ATOM 3209 C C . THR A 1 405 ? 23.984 25.328 16.781 1 65.69 405 THR A C 1
ATOM 3211 O O . THR A 1 405 ? 23.859 24.875 17.922 1 65.69 405 THR A O 1
ATOM 3214 N N . GLY A 1 406 ? 23.547 24.656 15.719 1 71.38 406 GLY A N 1
ATOM 3215 C CA . GLY A 1 406 ? 22.875 23.375 15.844 1 71.38 406 GLY A CA 1
ATOM 3216 C C . GLY A 1 406 ? 21.406 23.5 16.234 1 71.38 406 GLY A C 1
ATOM 3217 O O . GLY A 1 406 ? 20.703 22.5 16.328 1 71.38 406 GLY A O 1
ATOM 3218 N N . GLU A 1 407 ? 20.969 24.719 16.438 1 76.12 407 GLU A N 1
ATOM 3219 C CA . GLU A 1 407 ? 19.578 24.938 16.812 1 76.12 407 GLU A CA 1
ATOM 3220 C C . GLU A 1 407 ? 18.641 24.641 15.641 1 76.12 407 GLU A C 1
ATOM 3222 O O . GLU A 1 407 ? 18.969 24.938 14.484 1 76.12 407 GLU A O 1
ATOM 3227 N N . PRO A 1 408 ? 17.484 24.094 16.047 1 85.56 408 PRO A N 1
ATOM 3228 C CA . PRO A 1 408 ? 16.531 23.875 14.953 1 85.56 408 PRO A CA 1
ATOM 3229 C C . PRO A 1 408 ? 15.93 25.188 14.438 1 85.56 408 PRO A C 1
ATOM 3231 O O . PRO A 1 408 ? 15.664 26.094 15.219 1 85.56 408 PRO A O 1
ATOM 3234 N N . LEU A 1 409 ? 15.82 25.297 13.109 1 86.12 409 LEU A N 1
ATOM 3235 C CA . LEU A 1 409 ? 15.203 26.438 12.453 1 86.12 409 LEU A CA 1
ATOM 3236 C C . LEU A 1 409 ? 13.984 26 11.641 1 86.12 409 LEU A C 1
ATOM 3238 O O . LEU A 1 409 ? 14.07 25.062 10.852 1 86.12 409 LEU A O 1
ATOM 3242 N N . LEU A 1 410 ? 12.891 26.609 11.938 1 89.69 410 LEU A N 1
ATOM 3243 C CA . LEU A 1 410 ? 11.711 26.391 11.102 1 89.69 410 LEU A CA 1
ATOM 3244 C C . LEU A 1 410 ? 11.812 27.172 9.805 1 89.69 410 LEU A C 1
ATOM 3246 O O . LEU A 1 410 ? 11.734 28.406 9.812 1 89.69 410 LEU A O 1
ATOM 3250 N N . LEU A 1 411 ? 11.906 26.531 8.727 1 87.19 411 LEU A N 1
ATOM 3251 C CA . LEU A 1 411 ? 12.172 27.203 7.461 1 87.19 411 LEU A CA 1
ATOM 3252 C C . LEU A 1 411 ? 10.898 27.312 6.633 1 87.19 411 LEU A C 1
ATOM 3254 O O . LEU A 1 411 ? 10.742 28.266 5.859 1 87.19 411 LEU A O 1
ATOM 3258 N N . HIS A 1 412 ? 10.094 26.312 6.789 1 88 412 HIS A N 1
ATOM 3259 C CA . HIS A 1 412 ? 8.875 26.297 5.984 1 88 412 HIS A CA 1
ATOM 3260 C C . HIS A 1 412 ? 7.73 25.641 6.73 1 88 412 HIS A C 1
ATOM 3262 O O . HIS A 1 412 ? 7.93 24.625 7.402 1 88 412 HIS A O 1
ATOM 3268 N N . VAL A 1 413 ? 6.535 26.25 6.539 1 92.19 413 VAL A N 1
ATOM 3269 C CA . VAL A 1 413 ? 5.328 25.719 7.156 1 92.19 413 VAL A CA 1
ATOM 3270 C C . VAL A 1 413 ? 4.219 25.609 6.109 1 92.19 413 VAL A C 1
ATOM 3272 O O . VAL A 1 413 ? 3.799 26.609 5.539 1 92.19 413 VAL A O 1
ATOM 3275 N N . GLN A 1 414 ? 3.803 24.469 5.785 1 94.25 414 GLN A N 1
ATOM 3276 C CA . GLN A 1 414 ? 2.637 24.172 4.961 1 94.25 414 GLN A CA 1
ATOM 3277 C C . GLN A 1 414 ? 1.742 23.125 5.625 1 94.25 414 GLN A C 1
ATOM 3279 O O . GLN A 1 414 ? 1.918 21.922 5.41 1 94.25 414 GLN A O 1
ATOM 3284 N N . LEU A 1 415 ? 0.762 23.641 6.32 1 96.62 415 LEU A N 1
ATOM 3285 C CA . LEU A 1 415 ? -0.074 22.719 7.09 1 96.62 415 LEU A CA 1
ATOM 3286 C C . LEU A 1 415 ? -1.365 22.406 6.344 1 96.62 415 LEU A C 1
ATOM 3288 O O . LEU A 1 415 ? -1.814 23.203 5.508 1 96.62 415 LEU A O 1
ATOM 3292 N N . PRO A 1 416 ? -1.924 21.281 6.605 1 96.81 416 PRO A N 1
ATOM 3293 C CA . PRO A 1 416 ? -3.197 20.922 5.973 1 96.81 416 PRO A CA 1
ATOM 3294 C C . PRO A 1 416 ? -4.352 21.797 6.441 1 96.81 416 PRO A C 1
ATOM 3296 O O . PRO A 1 416 ? -4.285 22.391 7.52 1 96.81 416 PRO A O 1
ATOM 3299 N N . ILE A 1 417 ? -5.387 21.812 5.68 1 95.06 417 ILE A N 1
ATOM 3300 C CA . ILE A 1 417 ? -6.531 22.703 5.902 1 95.06 417 ILE A CA 1
ATOM 3301 C C . ILE A 1 417 ? -7.168 22.391 7.254 1 95.06 417 ILE A C 1
ATOM 3303 O O . ILE A 1 417 ? -7.676 23.281 7.93 1 95.06 417 ILE A O 1
ATOM 3307 N N . TYR A 1 418 ? -7.105 21.172 7.734 1 95.81 418 TYR A N 1
ATOM 3308 C CA . TYR A 1 418 ? -7.773 20.734 8.953 1 95.81 418 TYR A CA 1
ATOM 3309 C C . TYR A 1 418 ? -7.105 21.328 10.188 1 95.81 418 TYR A C 1
ATOM 3311 O O . TYR A 1 418 ? -7.664 21.281 11.289 1 95.81 418 TYR A O 1
ATOM 3319 N N . VAL A 1 419 ? -5.891 21.906 9.969 1 96.44 419 VAL A N 1
ATOM 3320 C CA . VAL A 1 419 ? -5.164 22.453 11.109 1 96.44 419 VAL A CA 1
ATOM 3321 C C . VAL A 1 419 ? -5.078 23.969 10.977 1 96.44 419 VAL A C 1
ATOM 3323 O O . VAL A 1 419 ? -4.547 24.641 11.867 1 96.44 419 VAL A O 1
ATOM 3326 N N . ARG A 1 420 ? -5.676 24.547 9.953 1 94.69 420 ARG A N 1
ATOM 3327 C CA . ARG A 1 420 ? -5.516 25.984 9.688 1 94.69 420 ARG A CA 1
ATOM 3328 C C . ARG A 1 420 ? -6.676 26.781 10.266 1 94.69 420 ARG A C 1
ATOM 3330 O O . ARG A 1 420 ? -6.684 28.016 10.195 1 94.69 420 ARG A O 1
ATOM 3337 N N . PHE A 1 421 ? -7.633 26.094 10.766 1 93.69 421 PHE A N 1
ATOM 3338 C CA . PHE A 1 421 ? -8.734 26.688 11.508 1 93.69 421 PHE A CA 1
ATOM 3339 C C . PHE A 1 421 ? -8.82 26.109 12.914 1 93.69 421 PHE A C 1
ATOM 3341 O O . PHE A 1 421 ? -8.961 24.891 13.078 1 93.69 421 PHE A O 1
ATOM 3348 N N . ARG A 1 422 ? -8.836 26.922 13.867 1 91.5 422 ARG A N 1
ATOM 3349 C CA . ARG A 1 422 ? -8.734 26.484 15.258 1 91.5 422 ARG A CA 1
ATOM 3350 C C . ARG A 1 422 ? -9.891 25.562 15.625 1 91.5 422 ARG A C 1
ATOM 3352 O O . ARG A 1 422 ? -9.688 24.547 16.312 1 91.5 422 ARG A O 1
ATOM 3359 N N . HIS A 1 423 ? -11.07 25.875 15.203 1 91.56 423 HIS A N 1
ATOM 3360 C CA . HIS A 1 423 ? -12.242 25.094 15.586 1 91.56 423 HIS A CA 1
ATOM 3361 C C . HIS A 1 423 ? -12.211 23.703 14.961 1 91.56 423 HIS A C 1
ATOM 3363 O O . HIS A 1 423 ? -12.805 22.766 15.492 1 91.56 423 HIS A O 1
ATOM 3369 N N . ILE A 1 424 ? -11.508 23.516 13.906 1 95.19 424 ILE A N 1
ATOM 3370 C CA . ILE A 1 424 ? -11.328 22.219 13.266 1 95.19 424 ILE A CA 1
ATOM 3371 C C . ILE A 1 424 ? -10.117 21.516 13.859 1 95.19 424 ILE A C 1
ATOM 3373 O O . ILE A 1 424 ? -10.164 20.312 14.148 1 95.19 424 ILE A O 1
ATOM 3377 N N . ALA A 1 425 ? -9.094 22.312 14.133 1 96.38 425 ALA A N 1
ATOM 3378 C CA . ALA A 1 425 ? -7.828 21.781 14.617 1 96.38 425 ALA A CA 1
ATOM 3379 C C . ALA A 1 425 ? -8.008 21.078 15.961 1 96.38 425 ALA A C 1
ATOM 3381 O O . ALA A 1 425 ? -7.363 20.062 16.234 1 96.38 425 ALA A O 1
ATOM 3382 N N . GLU A 1 426 ? -8.883 21.594 16.719 1 95.81 426 GLU A N 1
ATOM 3383 C CA . GLU A 1 426 ? -9.117 21.047 18.047 1 95.81 426 GLU A CA 1
ATOM 3384 C C . GLU A 1 426 ? -9.703 19.641 17.953 1 95.81 426 GLU A C 1
ATOM 3386 O O . GLU A 1 426 ? -9.555 18.828 18.891 1 95.81 426 GLU A O 1
ATOM 3391 N N . LYS A 1 427 ? -10.297 19.344 16.844 1 96.25 427 LYS A N 1
ATOM 3392 C CA . LYS A 1 427 ? -10.953 18.047 16.656 1 96.25 427 LYS A CA 1
ATOM 3393 C C . LYS A 1 427 ? -10.125 17.141 15.742 1 96.25 427 LYS A C 1
ATOM 3395 O O . LYS A 1 427 ? -10.461 15.969 15.562 1 96.25 427 LYS A O 1
ATOM 3400 N N . ALA A 1 428 ? -9.133 17.688 15.203 1 97 428 ALA A N 1
ATOM 3401 C CA . ALA A 1 428 ? -8.375 16.953 14.188 1 97 428 ALA A CA 1
ATOM 3402 C C . ALA A 1 428 ? -7.359 16.016 14.836 1 97 428 ALA A C 1
ATOM 3404 O O . ALA A 1 428 ? -6.762 16.344 15.859 1 97 428 ALA A O 1
ATOM 3405 N N . TYR A 1 429 ? -7.238 14.852 14.32 1 97.75 429 TYR A N 1
ATOM 3406 C CA . TYR A 1 429 ? -6.125 13.961 14.633 1 97.75 429 TYR A CA 1
ATOM 3407 C C . TYR A 1 429 ? -5.02 14.086 13.594 1 97.75 429 TYR A C 1
ATOM 3409 O O . TYR A 1 429 ? -5.277 14 12.391 1 97.75 429 TYR A O 1
ATOM 3417 N N . VAL A 1 430 ? -3.814 14.32 14.047 1 98.44 430 VAL A N 1
ATOM 3418 C CA . VAL A 1 430 ? -2.707 14.602 13.141 1 98.44 430 VAL A CA 1
ATOM 3419 C C . VAL A 1 430 ? -1.647 13.508 13.258 1 98.44 430 VAL A C 1
ATOM 3421 O O . VAL A 1 430 ? -1.147 13.234 14.352 1 98.44 430 VAL A O 1
ATOM 3424 N N . PHE A 1 431 ? -1.378 12.859 12.156 1 98.5 431 PHE A N 1
ATOM 3425 C CA . PHE A 1 431 ? -0.226 11.977 12.07 1 98.5 431 PHE A CA 1
ATOM 3426 C C . PHE A 1 431 ? 1.036 12.75 11.719 1 98.5 431 PHE A C 1
ATOM 3428 O O . PHE A 1 431 ? 1.204 13.195 10.578 1 98.5 431 PHE A O 1
ATOM 3435 N N . LEU A 1 432 ? 1.851 12.977 12.719 1 98.69 432 LEU A N 1
ATOM 3436 C CA . LEU A 1 432 ? 3.135 13.648 12.531 1 98.69 432 LEU A CA 1
ATOM 3437 C C . LEU A 1 432 ? 4.23 12.633 12.203 1 98.69 432 LEU A C 1
ATOM 3439 O O . LEU A 1 432 ? 4.469 11.703 12.977 1 98.69 432 LEU A O 1
ATOM 3443 N N . MET A 1 433 ? 4.875 12.836 11.062 1 98.19 433 MET A N 1
ATOM 3444 C CA . MET A 1 433 ? 5.688 11.742 10.523 1 98.19 433 MET A CA 1
ATOM 3445 C C . MET A 1 433 ? 7.121 12.203 10.281 1 98.19 433 MET A C 1
ATOM 3447 O O . MET A 1 433 ? 7.352 13.219 9.625 1 98.19 433 MET A O 1
ATOM 3451 N N . ASP A 1 434 ? 8.055 11.523 10.789 1 96 434 ASP A N 1
ATOM 3452 C CA . ASP A 1 434 ? 9.492 11.672 10.578 1 96 434 ASP A CA 1
ATOM 3453 C C . ASP A 1 434 ? 10.188 10.312 10.562 1 96 434 ASP A C 1
ATOM 3455 O O . ASP A 1 434 ? 9.695 9.352 11.148 1 96 434 ASP A O 1
ATOM 3459 N N . ALA A 1 435 ? 11.289 10.242 9.828 1 93.69 435 ALA A N 1
ATOM 3460 C CA . ALA A 1 435 ? 11.938 8.945 9.68 1 93.69 435 ALA A CA 1
ATOM 3461 C C . ALA A 1 435 ? 12.578 8.5 10.992 1 93.69 435 ALA A C 1
ATOM 3463 O O . ALA A 1 435 ? 12.562 7.312 11.336 1 93.69 435 ALA A O 1
ATOM 3464 N N . GLN A 1 436 ? 13.133 9.477 11.688 1 90.81 436 GLN A N 1
ATOM 3465 C CA . GLN A 1 436 ? 13.875 9.109 12.891 1 90.81 436 GLN A CA 1
ATOM 3466 C C . GLN A 1 436 ? 13.742 10.188 13.969 1 90.81 436 GLN A C 1
ATOM 3468 O O . GLN A 1 436 ? 13.625 11.375 13.656 1 90.81 436 GLN A O 1
ATOM 3473 N N . ILE A 1 437 ? 13.742 9.711 15.203 1 90.25 437 ILE A N 1
ATOM 3474 C CA . ILE A 1 437 ? 13.883 10.609 16.344 1 90.25 437 ILE A CA 1
ATOM 3475 C C . ILE A 1 437 ? 15.258 10.414 16.984 1 90.25 437 ILE A C 1
ATOM 3477 O O . ILE A 1 437 ? 15.469 9.453 17.734 1 90.25 437 ILE A O 1
ATOM 3481 N N . GLY A 1 438 ? 16.156 11.266 16.641 1 87.19 438 GLY A N 1
ATOM 3482 C CA . GLY A 1 438 ? 17.469 11.289 17.25 1 87.19 438 GLY A CA 1
ATOM 3483 C C . GLY A 1 438 ? 17.562 12.234 18.438 1 87.19 438 GLY A C 1
ATOM 3484 O O . GLY A 1 438 ? 17.156 11.883 19.547 1 87.19 438 GLY A O 1
ATOM 3485 N N . THR A 1 439 ? 17.984 13.484 18.141 1 80.44 439 THR A N 1
ATOM 3486 C CA . THR A 1 439 ? 18.078 14.508 19.172 1 80.44 439 THR A CA 1
ATOM 3487 C C . THR A 1 439 ? 16.688 15.008 19.562 1 80.44 439 THR A C 1
ATOM 3489 O O . THR A 1 439 ? 16.516 15.617 20.609 1 80.44 439 THR A O 1
ATOM 3492 N N . ALA A 1 440 ? 15.68 14.844 18.734 1 88.31 440 ALA A N 1
ATOM 3493 C CA . ALA A 1 440 ? 14.266 15.164 18.953 1 88.31 440 ALA A CA 1
ATOM 3494 C C . ALA A 1 440 ? 14 16.641 18.688 1 88.31 440 ALA A C 1
ATOM 3496 O O . ALA A 1 440 ? 12.898 17.141 18.953 1 88.31 440 ALA A O 1
ATOM 3497 N N . ALA A 1 441 ? 14.969 17.359 18.172 1 87.75 441 ALA A N 1
ATOM 3498 C CA . ALA A 1 441 ? 14.797 18.797 17.969 1 87.75 441 ALA A CA 1
ATOM 3499 C C . ALA A 1 441 ? 13.688 19.078 16.969 1 87.75 441 ALA A C 1
ATOM 3501 O O . ALA A 1 441 ? 12.797 19.891 17.234 1 87.75 441 ALA A O 1
ATOM 3502 N N . ALA A 1 442 ? 13.75 18.406 15.836 1 91.38 442 ALA A N 1
ATOM 3503 C CA . ALA A 1 442 ? 12.742 18.625 14.805 1 91.38 442 ALA A CA 1
ATOM 3504 C C . ALA A 1 442 ? 11.367 18.172 15.266 1 91.38 442 ALA A C 1
ATOM 3506 O O . ALA A 1 442 ? 10.367 18.844 15.023 1 91.38 442 ALA A O 1
ATOM 3507 N N . ALA A 1 443 ? 11.352 17.062 15.938 1 94.75 443 ALA A N 1
ATOM 3508 C CA . ALA A 1 443 ? 10.094 16.547 16.484 1 94.75 443 ALA A CA 1
ATOM 3509 C C . ALA A 1 443 ? 9.492 17.531 17.484 1 94.75 443 ALA A C 1
ATOM 3511 O O . ALA A 1 443 ? 8.297 17.828 17.438 1 94.75 443 ALA A O 1
ATOM 3512 N N . PHE A 1 444 ? 10.297 18.031 18.328 1 94.31 444 PHE A N 1
ATOM 3513 C CA . PHE A 1 444 ? 9.867 18.969 19.375 1 94.31 444 PHE A CA 1
ATOM 3514 C C . PHE A 1 444 ? 9.234 20.203 18.75 1 94.31 444 PHE A C 1
ATOM 3516 O O . PHE A 1 444 ? 8.117 20.578 19.094 1 94.31 444 PHE A O 1
ATOM 3523 N N . MET A 1 445 ? 9.953 20.781 17.844 1 93.56 445 MET A N 1
ATOM 3524 C CA . MET A 1 445 ? 9.477 22 17.203 1 93.56 445 MET A CA 1
ATOM 3525 C C . MET A 1 445 ? 8.18 21.75 16.438 1 93.56 445 MET A C 1
ATOM 3527 O O . MET A 1 445 ? 7.266 22.578 16.469 1 93.56 445 MET A O 1
ATOM 3531 N N . SER A 1 446 ? 8.078 20.641 15.773 1 97.06 446 SER A N 1
ATOM 3532 C CA . SER A 1 446 ? 6.887 20.312 15 1 97.06 446 SER A CA 1
ATOM 3533 C C . SER A 1 446 ? 5.664 20.156 15.898 1 97.06 446 SER A C 1
ATOM 3535 O O . SER A 1 446 ? 4.57 20.609 15.547 1 97.06 446 SER A O 1
ATOM 3537 N N . ILE A 1 447 ? 5.852 19.5 17.016 1 97.5 447 ILE A N 1
ATOM 3538 C CA . ILE A 1 447 ? 4.75 19.328 17.953 1 97.5 447 ILE A CA 1
ATOM 3539 C C . ILE A 1 447 ? 4.297 20.703 18.453 1 97.5 447 ILE A C 1
ATOM 3541 O O . ILE A 1 447 ? 3.094 20.969 18.531 1 97.5 447 ILE A O 1
ATOM 3545 N N . ARG A 1 448 ? 5.238 21.578 18.719 1 94.69 448 ARG A N 1
ATOM 3546 C CA . ARG A 1 448 ? 4.918 22.922 19.188 1 94.69 448 ARG A CA 1
ATOM 3547 C C . ARG A 1 448 ? 4.109 23.672 18.125 1 94.69 448 ARG A C 1
ATOM 3549 O O . ARG A 1 448 ? 3.168 24.391 18.469 1 94.69 448 ARG A O 1
ATOM 3556 N N . VAL A 1 449 ? 4.5 23.562 16.906 1 95.81 449 VAL A N 1
ATOM 3557 C CA . VAL A 1 449 ? 3.793 24.219 15.805 1 95.81 449 VAL A CA 1
ATOM 3558 C C . VAL A 1 449 ? 2.34 23.75 15.773 1 95.81 449 VAL A C 1
ATOM 3560 O O . VAL A 1 449 ? 1.423 24.562 15.617 1 95.81 449 VAL A O 1
ATOM 3563 N N . LEU A 1 450 ? 2.141 22.453 15.945 1 97.88 450 LEU A N 1
ATOM 3564 C CA . LEU A 1 450 ? 0.784 21.922 15.914 1 97.88 450 LEU A CA 1
ATOM 3565 C C . LEU A 1 450 ? -0.026 22.438 17.109 1 97.88 450 LEU A C 1
ATOM 3567 O O . LEU A 1 450 ? -1.197 22.797 16.953 1 97.88 450 LEU A O 1
ATOM 3571 N N . LEU A 1 451 ? 0.625 22.5 18.234 1 96.81 451 LEU A N 1
ATOM 3572 C CA . LEU A 1 451 ? -0.054 23.016 19.422 1 96.81 451 LEU A CA 1
ATOM 3573 C C . LEU A 1 451 ? -0.419 24.484 19.25 1 96.81 451 LEU A C 1
ATOM 3575 O O . LEU A 1 451 ? -1.492 24.922 19.672 1 96.81 451 LEU A O 1
ATOM 3579 N N . ASP A 1 452 ? 0.445 25.25 18.609 1 95.31 452 ASP A N 1
ATOM 3580 C CA . ASP A 1 452 ? 0.191 26.656 18.328 1 95.31 452 ASP A CA 1
ATOM 3581 C C . ASP A 1 452 ? -1.029 26.828 17.422 1 95.31 452 ASP A C 1
ATOM 3583 O O . ASP A 1 452 ? -1.613 27.906 17.344 1 95.31 452 ASP A O 1
ATOM 3587 N N . HIS A 1 453 ? -1.43 25.766 16.75 1 97.06 453 HIS A N 1
ATOM 3588 C CA . HIS A 1 453 ? -2.562 25.828 15.836 1 97.06 453 HIS A CA 1
ATOM 3589 C C . HIS A 1 453 ? -3.828 25.281 16.5 1 97.06 453 HIS A C 1
ATOM 3591 O O . HIS A 1 453 ? -4.879 25.203 15.852 1 97.06 453 HIS A O 1
ATOM 3597 N N . GLY A 1 454 ? -3.693 24.875 17.75 1 95.94 454 GLY A N 1
ATOM 3598 C CA . GLY A 1 454 ? -4.867 24.469 18.516 1 95.94 454 GLY A CA 1
ATOM 3599 C C . GLY A 1 454 ? -5.066 22.953 18.531 1 95.94 454 GLY A C 1
ATOM 3600 O O . GLY A 1 454 ? -6.035 22.469 19.109 1 95.94 454 GLY A O 1
ATOM 3601 N N . VAL A 1 455 ? -4.184 22.203 17.891 1 97.88 455 VAL A N 1
ATOM 3602 C CA . VAL A 1 455 ? -4.281 20.75 17.938 1 97.88 455 VAL A CA 1
ATOM 3603 C C . VAL A 1 455 ? -4.023 20.266 19.375 1 97.88 455 VAL A C 1
ATOM 3605 O O . VAL A 1 455 ? -3.08 20.719 20.016 1 97.88 455 VAL A O 1
ATOM 3608 N N . LYS A 1 456 ? -4.836 19.438 19.844 1 97.38 456 LYS A N 1
ATOM 3609 C CA . LYS A 1 456 ? -4.641 18.891 21.188 1 97.38 456 LYS A CA 1
ATOM 3610 C C . LYS A 1 456 ? -3.482 17.891 21.219 1 97.38 456 LYS A C 1
ATOM 3612 O O . LYS A 1 456 ? -3.271 17.156 20.25 1 97.38 456 LYS A O 1
ATOM 3617 N N . GLN A 1 457 ? -2.793 17.859 22.297 1 97 457 GLN A N 1
ATOM 3618 C CA . GLN A 1 457 ? -1.635 16.984 22.438 1 97 457 GLN A CA 1
ATOM 3619 C C . GLN A 1 457 ? -2.018 15.531 22.219 1 97 457 GLN A C 1
ATOM 3621 O O . GLN A 1 457 ? -1.291 14.789 21.547 1 97 457 GLN A O 1
ATOM 3626 N N . ASP A 1 458 ? -3.131 15.086 22.75 1 97.06 458 ASP A N 1
ATOM 3627 C CA . ASP A 1 458 ? -3.541 13.688 22.672 1 97.06 458 ASP A CA 1
ATOM 3628 C C . ASP A 1 458 ? -4.102 13.359 21.297 1 97.06 458 ASP A C 1
ATOM 3630 O O . ASP A 1 458 ? -4.461 12.211 21.016 1 97.06 458 ASP A O 1
ATOM 3634 N N . HIS A 1 459 ? -4.18 14.344 20.406 1 97.94 459 HIS A N 1
ATOM 3635 C CA . HIS A 1 459 ? -4.617 14.125 19.031 1 97.94 459 HIS A CA 1
ATOM 3636 C C . HIS A 1 459 ? -3.424 14.031 18.078 1 97.94 459 HIS A C 1
ATOM 3638 O O . HIS A 1 459 ? -3.598 13.906 16.875 1 97.94 459 HIS A O 1
ATOM 3644 N N . ILE A 1 460 ? -2.254 14.109 18.656 1 98.31 460 ILE A N 1
ATOM 3645 C CA . ILE A 1 460 ? -1.046 14 17.844 1 98.31 460 ILE A CA 1
ATOM 3646 C C . ILE A 1 460 ? -0.465 12.594 17.969 1 98.31 460 ILE A C 1
ATOM 3648 O O . ILE A 1 460 ? -0.171 12.133 19.078 1 98.31 460 ILE A O 1
ATOM 3652 N N . VAL A 1 461 ? -0.405 11.906 16.859 1 98.25 461 VAL A N 1
ATOM 3653 C CA . VAL A 1 461 ? 0.261 10.609 16.781 1 98.25 461 VAL A CA 1
ATOM 3654 C C . VAL A 1 461 ? 1.563 10.75 15.992 1 98.25 461 VAL A C 1
ATOM 3656 O O . VAL A 1 461 ? 1.545 10.922 14.773 1 98.25 461 VAL A O 1
ATOM 3659 N N . PHE A 1 462 ? 2.67 10.703 16.688 1 98.44 462 PHE A N 1
ATOM 3660 C CA . PHE A 1 462 ? 3.979 10.789 16.047 1 98.44 462 PHE A CA 1
ATOM 3661 C C . PHE A 1 462 ? 4.438 9.414 15.57 1 98.44 462 PHE A C 1
ATOM 3663 O O . PHE A 1 462 ? 4.586 8.492 16.359 1 98.44 462 PHE A O 1
ATOM 3670 N N . VAL A 1 463 ? 4.637 9.266 14.25 1 98.31 463 VAL A N 1
ATOM 3671 C CA . VAL A 1 463 ? 5.02 7.984 13.664 1 98.31 463 VAL A CA 1
ATOM 3672 C C . VAL A 1 463 ? 6.441 8.078 13.109 1 98.31 463 VAL A C 1
ATOM 3674 O O . VAL A 1 463 ? 6.762 9.008 12.367 1 98.31 463 VAL A O 1
ATOM 3677 N N . THR A 1 464 ? 7.297 7.16 13.477 1 97.19 464 THR A N 1
ATOM 3678 C CA . THR A 1 464 ? 8.688 7.172 13.039 1 97.19 464 THR A CA 1
ATOM 3679 C C . THR A 1 464 ? 9.211 5.75 12.852 1 97.19 464 THR A C 1
ATOM 3681 O O . THR A 1 464 ? 8.664 4.805 13.422 1 97.19 464 THR A O 1
ATOM 3684 N N . PHE A 1 465 ? 10.25 5.598 11.969 1 96.31 465 PHE A N 1
ATOM 3685 C CA . PHE A 1 465 ? 10.844 4.285 11.75 1 96.31 465 PHE A CA 1
ATOM 3686 C C . PHE A 1 465 ? 11.672 3.855 12.961 1 96.31 465 PHE A C 1
ATOM 3688 O O . PHE A 1 465 ? 11.625 2.691 13.367 1 96.31 465 PHE A O 1
ATOM 3695 N N . LEU A 1 466 ? 12.422 4.844 13.453 1 93.31 466 LEU A N 1
ATOM 3696 C CA . LEU A 1 466 ? 13.445 4.508 14.438 1 93.31 466 LEU A CA 1
ATOM 3697 C C . LEU A 1 466 ? 13.531 5.582 15.516 1 93.31 466 LEU A C 1
ATOM 3699 O O . LEU A 1 466 ? 13.508 6.777 15.211 1 93.31 466 LEU A O 1
ATOM 3703 N N . VAL A 1 467 ? 13.617 5.129 16.75 1 92 467 VAL A N 1
ATOM 3704 C CA . VAL A 1 467 ? 13.812 6.027 17.891 1 92 467 VAL A CA 1
ATOM 3705 C C . VAL A 1 467 ? 15.117 5.684 18.609 1 92 467 VAL A C 1
ATOM 3707 O O . VAL A 1 467 ? 15.43 4.508 18.812 1 92 467 VAL A O 1
ATOM 3710 N N . ALA A 1 468 ? 15.867 6.68 18.875 1 86.88 468 ALA A N 1
ATOM 3711 C CA . ALA A 1 468 ? 17.047 6.477 19.703 1 86.88 468 ALA A CA 1
ATOM 3712 C C . ALA A 1 468 ? 16.703 6.602 21.188 1 86.88 468 ALA A C 1
ATOM 3714 O O . ALA A 1 468 ? 16.359 7.684 21.656 1 86.88 468 ALA A O 1
ATOM 3715 N N . LYS A 1 469 ? 16.906 5.566 21.859 1 83.62 469 LYS A N 1
ATOM 3716 C CA . LYS A 1 469 ? 16.547 5.523 23.281 1 83.62 469 LYS A CA 1
ATOM 3717 C C . LYS A 1 469 ? 17.344 6.562 24.078 1 83.62 469 LYS A C 1
ATOM 3719 O O . LYS A 1 469 ? 16.797 7.215 24.969 1 83.62 469 LYS A O 1
ATOM 3724 N N . GLY A 1 470 ? 18.594 6.621 23.812 1 77.19 470 GLY A N 1
ATOM 3725 C CA . GLY A 1 470 ? 19.438 7.574 24.516 1 77.19 470 GLY A CA 1
ATOM 3726 C C . GLY A 1 470 ? 19.375 8.969 23.922 1 77.19 470 GLY A C 1
ATOM 3727 O O . GLY A 1 470 ? 20.172 9.836 24.281 1 77.19 470 GLY A O 1
ATOM 3728 N N . GLY A 1 471 ? 18.422 9.172 23.109 1 80.19 471 GLY A N 1
ATOM 3729 C CA . GLY A 1 471 ? 18.297 10.469 22.453 1 80.19 471 GLY A CA 1
ATOM 3730 C C . GLY A 1 471 ? 17.281 11.375 23.125 1 80.19 471 GLY A C 1
ATOM 3731 O O . GLY A 1 471 ? 17.203 11.43 24.344 1 80.19 471 GLY A O 1
ATOM 3732 N N . GLY A 1 472 ? 16.609 12.148 22.297 1 83.12 472 GLY A N 1
ATOM 3733 C CA . GLY A 1 472 ? 15.742 13.195 22.797 1 83.12 472 GLY A CA 1
ATOM 3734 C C . GLY A 1 472 ? 14.336 12.695 23.109 1 83.12 472 GLY A C 1
ATOM 3735 O O . GLY A 1 472 ? 13.461 13.484 23.453 1 83.12 472 GLY A O 1
ATOM 3736 N N . ILE A 1 473 ? 14.07 11.367 23 1 89.12 473 ILE A N 1
ATOM 3737 C CA . ILE A 1 473 ? 12.727 10.852 23.203 1 89.12 473 ILE A CA 1
ATOM 3738 C C . ILE A 1 473 ? 12.289 11.094 24.656 1 89.12 473 ILE A C 1
ATOM 3740 O O . ILE A 1 473 ? 11.109 11.352 24.922 1 89.12 473 ILE A O 1
ATO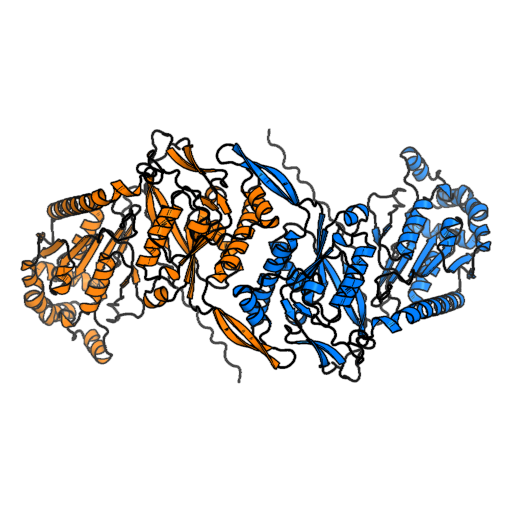M 3744 N N . SER A 1 474 ? 13.148 11.086 25.562 1 85.88 474 SER A N 1
ATOM 3745 C CA . SER A 1 474 ? 12.812 11.336 26.969 1 85.88 474 SER A CA 1
ATOM 3746 C C . SER A 1 474 ? 12.352 12.773 27.172 1 85.88 474 SER A C 1
ATOM 3748 O O . SER A 1 474 ? 11.438 13.031 27.953 1 85.88 474 SER A O 1
ATOM 3750 N N . VAL A 1 475 ? 13.016 13.672 26.5 1 86.25 475 VAL A N 1
ATOM 3751 C CA . VAL A 1 475 ? 12.648 15.078 26.562 1 86.25 475 VAL A CA 1
ATOM 3752 C C . VAL A 1 475 ? 11.258 15.281 25.969 1 86.25 475 VAL A C 1
ATOM 3754 O O . VAL A 1 475 ? 10.438 16.016 26.531 1 86.25 475 VAL A O 1
ATOM 3757 N N . LEU A 1 476 ? 11.008 14.656 24.859 1 92.31 476 LEU A N 1
ATOM 3758 C CA . LEU A 1 476 ? 9.711 14.758 24.203 1 92.31 476 LEU A CA 1
ATOM 3759 C C . LEU A 1 476 ? 8.602 14.242 25.125 1 92.31 476 LEU A C 1
ATOM 3761 O O . LEU A 1 476 ? 7.543 14.867 25.234 1 92.31 476 LEU A O 1
ATOM 3765 N N . ARG A 1 477 ? 8.875 13.211 25.75 1 91.25 477 ARG A N 1
ATOM 3766 C CA . ARG A 1 477 ? 7.875 12.594 26.609 1 91.25 477 ARG A CA 1
ATOM 3767 C C . ARG A 1 477 ? 7.586 13.469 27.828 1 91.25 477 ARG A C 1
ATOM 3769 O O . ARG A 1 477 ? 6.449 13.516 28.312 1 91.25 477 ARG A O 1
ATOM 3776 N N . ARG A 1 478 ? 8.547 14.039 28.297 1 88.19 478 ARG A N 1
ATOM 3777 C CA . ARG A 1 478 ? 8.375 14.93 29.438 1 88.19 478 ARG A CA 1
ATOM 3778 C C . ARG A 1 478 ? 7.594 16.172 29.047 1 88.19 478 ARG A C 1
ATOM 3780 O O . ARG A 1 478 ? 6.668 16.578 29.75 1 88.19 478 ARG A O 1
ATOM 3787 N N . ALA A 1 479 ? 8.008 16.75 27.953 1 91 479 ALA A N 1
ATOM 3788 C CA . ALA A 1 479 ? 7.402 18 27.516 1 91 479 ALA A CA 1
ATOM 3789 C C . ALA A 1 479 ? 5.98 17.781 27 1 91 479 ALA A C 1
ATOM 3791 O O . ALA A 1 479 ? 5.109 18.625 27.172 1 91 479 ALA A O 1
ATOM 3792 N N . PHE A 1 480 ? 5.758 16.641 26.359 1 95.06 480 PHE A N 1
ATOM 3793 C CA . PHE A 1 480 ? 4.477 16.344 25.734 1 95.06 480 PHE A CA 1
ATOM 3794 C C . PHE A 1 480 ? 3.998 14.945 26.125 1 95.06 480 PHE A C 1
ATOM 3796 O O . PHE A 1 480 ? 3.932 14.047 25.297 1 95.06 480 PHE A O 1
ATOM 3803 N N . PRO A 1 481 ? 3.547 14.75 27.266 1 94 481 PRO A N 1
ATOM 3804 C CA . PRO A 1 481 ? 3.232 13.422 27.797 1 94 481 PRO A CA 1
ATOM 3805 C C . PRO A 1 481 ? 2.018 12.789 27.125 1 94 481 PRO A C 1
ATOM 3807 O O . PRO A 1 481 ? 1.842 11.57 27.188 1 94 481 PRO A O 1
ATOM 3810 N N . HIS A 1 482 ? 1.178 13.586 26.453 1 95.81 482 HIS A N 1
ATOM 3811 C CA . HIS A 1 482 ? -0.06 13.031 25.922 1 95.81 482 HIS A CA 1
ATOM 3812 C C . HIS A 1 482 ? 0.065 12.742 24.422 1 95.81 482 HIS A C 1
ATOM 3814 O O . HIS A 1 482 ? -0.863 12.211 23.812 1 95.81 482 HIS A O 1
ATOM 3820 N N . VAL A 1 483 ? 1.2 13.102 23.828 1 97 483 VAL A N 1
ATOM 3821 C CA . VAL A 1 483 ? 1.454 12.727 22.438 1 97 483 VAL A CA 1
ATOM 3822 C C . VAL A 1 483 ? 1.706 11.227 22.344 1 97 483 VAL A C 1
ATOM 3824 O O . VAL A 1 483 ? 2.393 10.648 23.188 1 97 483 VAL A O 1
ATOM 3827 N N . LYS A 1 484 ? 1.111 10.578 21.359 1 97.12 484 LYS A N 1
ATOM 3828 C CA . LYS A 1 484 ? 1.35 9.148 21.141 1 97.12 484 LYS A CA 1
ATOM 3829 C C . LYS A 1 484 ? 2.527 8.93 20.188 1 97.12 484 LYS A C 1
ATOM 3831 O O . LYS A 1 484 ? 2.506 9.398 19.047 1 97.12 484 LYS A O 1
ATOM 3836 N N . PHE A 1 485 ? 3.5 8.25 20.703 1 97.12 485 PHE A N 1
ATOM 3837 C CA . PHE A 1 485 ? 4.668 7.945 19.891 1 97.12 485 PHE A CA 1
ATOM 3838 C C . PHE A 1 485 ? 4.637 6.5 19.406 1 97.12 485 PHE A C 1
ATOM 3840 O O . PHE A 1 485 ? 4.621 5.574 20.219 1 97.12 485 PHE A O 1
ATOM 3847 N N . VAL A 1 486 ? 4.605 6.309 18.078 1 97.44 486 VAL A N 1
ATOM 3848 C CA . VAL A 1 486 ? 4.578 5 17.422 1 97.44 486 VAL A CA 1
ATOM 3849 C C . VAL A 1 486 ? 5.852 4.801 16.609 1 97.44 486 VAL A C 1
ATOM 3851 O O . VAL A 1 486 ? 6.227 5.664 15.812 1 97.44 486 VAL A O 1
ATOM 3854 N N . CYS A 1 487 ? 6.582 3.693 16.812 1 96.75 487 CYS A N 1
ATOM 3855 C CA . CYS A 1 487 ? 7.801 3.469 16.047 1 96.75 487 CYS A CA 1
ATOM 3856 C C . CYS A 1 487 ? 7.961 1.993 15.703 1 96.75 487 CYS A C 1
ATOM 3858 O O . CYS A 1 487 ? 7.23 1.146 16.219 1 96.75 487 CYS A O 1
ATOM 3860 N N . GLY A 1 488 ? 8.797 1.747 14.727 1 96.44 488 GLY A N 1
ATOM 3861 C CA . GLY A 1 488 ? 9.055 0.376 14.312 1 96.44 488 GLY A CA 1
ATOM 3862 C C . GLY A 1 488 ? 10.141 -0.302 15.125 1 96.44 488 GLY A C 1
ATOM 3863 O O . GLY A 1 488 ? 10.094 -1.517 15.336 1 96.44 488 GLY A O 1
ATOM 3864 N N . ALA A 1 489 ? 11.117 0.465 15.508 1 94 489 ALA A N 1
ATOM 3865 C CA . ALA A 1 489 ? 12.234 -0.08 16.266 1 94 489 ALA A CA 1
ATOM 3866 C C . ALA A 1 489 ? 12.867 0.988 17.156 1 94 489 ALA A C 1
ATOM 3868 O O . ALA A 1 489 ? 12.656 2.186 16.938 1 94 489 ALA A O 1
ATOM 3869 N N . VAL A 1 490 ? 13.578 0.543 18.188 1 91.69 490 VAL A N 1
ATOM 3870 C CA . VAL A 1 490 ? 14.289 1.42 19.109 1 91.69 490 VAL A CA 1
ATOM 3871 C C . VAL A 1 490 ? 15.766 1.032 19.172 1 91.69 490 VAL A C 1
ATOM 3873 O O . VAL A 1 490 ? 16.094 -0.134 19.391 1 91.69 490 VAL A O 1
ATOM 3876 N N . ASP A 1 491 ? 16.594 1.988 18.859 1 87.12 491 ASP A N 1
ATOM 3877 C CA . ASP A 1 491 ? 18.031 1.775 18.953 1 87.12 491 ASP A CA 1
ATOM 3878 C C . ASP A 1 491 ? 18.578 2.307 20.281 1 87.12 491 ASP A C 1
ATOM 3880 O O . ASP A 1 491 ? 17.938 3.148 20.922 1 87.12 491 ASP A O 1
ATOM 3884 N N . ASP A 1 492 ? 19.719 1.853 20.641 1 75.94 492 ASP A N 1
ATOM 3885 C CA . ASP A 1 492 ? 20.234 2.146 21.984 1 75.94 492 ASP A CA 1
ATOM 3886 C C . ASP A 1 492 ? 21 3.471 22 1 75.94 492 ASP A C 1
ATOM 3888 O O . ASP A 1 492 ? 20.734 4.332 22.844 1 75.94 492 ASP A O 1
ATOM 3892 N N . VAL A 1 493 ? 22 3.545 21.047 1 69.5 493 VAL A N 1
ATOM 3893 C CA . VAL A 1 493 ? 23 4.578 21.344 1 69.5 493 VAL A CA 1
ATOM 3894 C C . VAL A 1 493 ? 22.984 5.629 20.234 1 69.5 493 VAL A C 1
ATOM 3896 O O . VAL A 1 493 ? 22.672 5.316 19.078 1 69.5 493 VAL A O 1
ATOM 3899 N N . MET A 1 494 ? 23.062 6.828 20.688 1 71.31 494 MET A N 1
ATOM 3900 C CA . MET A 1 494 ? 23.438 7.914 19.781 1 71.31 494 MET A CA 1
ATOM 3901 C C . MET A 1 494 ? 24.922 8.258 19.938 1 71.31 494 MET A C 1
ATOM 3903 O O . MET A 1 494 ? 25.438 8.305 21.047 1 71.31 494 MET A O 1
ATOM 3907 N N . LYS A 1 495 ? 25.578 8.188 18.844 1 68.94 495 LYS A N 1
ATOM 3908 C CA . LYS A 1 495 ? 27 8.523 18.891 1 68.94 495 LYS A CA 1
ATOM 3909 C C . LYS A 1 495 ? 27.297 9.812 18.141 1 68.94 495 LYS A C 1
ATOM 3911 O O . LYS A 1 495 ? 26.641 10.109 17.125 1 68.94 495 LYS A O 1
ATOM 3916 N N . GLU A 1 496 ? 28.219 10.531 18.75 1 65.69 496 GLU A N 1
ATOM 3917 C CA . GLU A 1 496 ? 28.672 11.758 18.094 1 65.69 496 GLU A CA 1
ATOM 3918 C C . GLU A 1 496 ? 29.625 11.445 16.938 1 65.69 496 GLU A C 1
ATOM 3920 O O . GLU A 1 496 ? 30.484 10.555 17.062 1 65.69 496 GLU A O 1
ATOM 3925 N N . ARG A 1 497 ? 29.312 11.953 15.781 1 62.97 497 ARG A N 1
ATOM 3926 C CA . ARG A 1 497 ? 30.203 11.781 14.641 1 62.97 497 ARG A CA 1
ATOM 3927 C C . ARG A 1 497 ? 30.531 13.117 13.992 1 62.97 497 ARG A C 1
ATOM 3929 O O . ARG A 1 497 ? 29.703 14.039 14 1 62.97 497 ARG A O 1
ATOM 3936 N N . TRP A 1 498 ? 31.812 13.148 13.625 1 59.91 498 TRP A N 1
ATOM 3937 C CA . TRP A 1 498 ? 32.25 14.336 12.898 1 59.91 498 TRP A CA 1
ATOM 3938 C C . TRP A 1 498 ? 32.125 14.133 11.391 1 59.91 498 TRP A C 1
ATOM 3940 O O . TRP A 1 498 ? 32.5 13.086 10.867 1 59.91 498 TRP A O 1
ATOM 3950 N N . VAL A 1 499 ? 31.234 14.758 10.703 1 59.66 499 VAL A N 1
ATOM 3951 C CA . VAL A 1 499 ? 31.141 14.656 9.25 1 59.66 499 VAL A CA 1
ATOM 3952 C C . VAL A 1 499 ? 31.906 15.812 8.602 1 59.66 499 VAL A C 1
ATOM 3954 O O . VAL A 1 499 ? 31.953 16.922 9.156 1 59.66 499 VAL A O 1
ATOM 3957 N N . GLU A 1 500 ? 32.594 15.422 7.516 1 56.31 500 GLU A N 1
ATOM 3958 C CA . GLU A 1 500 ? 33.344 16.438 6.797 1 56.31 500 GLU A CA 1
ATOM 3959 C C . GLU A 1 500 ? 32.438 17.578 6.348 1 56.31 500 GLU A C 1
ATOM 3961 O O . GLU A 1 500 ? 31.328 17.359 5.891 1 56.31 500 GLU A O 1
ATOM 3966 N N . GLY A 1 501 ? 32.656 18.75 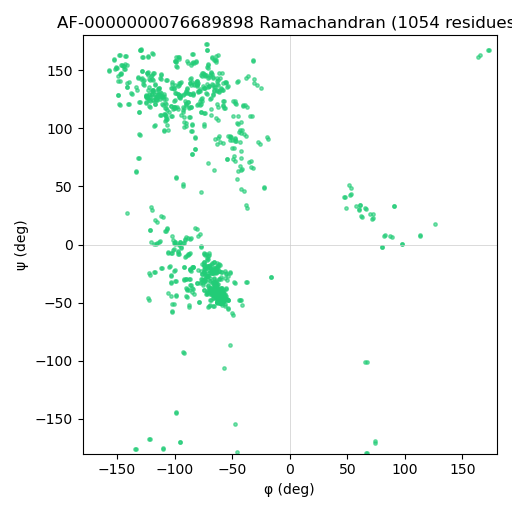6.812 1 53.38 501 GLY A N 1
ATOM 3967 C CA . GLY A 1 501 ? 31.891 19.953 6.484 1 53.38 501 GLY A CA 1
ATOM 3968 C C . GLY A 1 501 ? 31.891 20.266 5 1 53.38 501 GLY A C 1
ATOM 3969 O O . GLY A 1 501 ? 32.844 19.938 4.289 1 53.38 501 GLY A O 1
ATOM 3970 N N . TYR A 1 502 ? 30.828 20.328 4.332 1 53.75 502 TYR A N 1
ATOM 3971 C CA . TYR A 1 502 ? 30.812 20.859 2.973 1 53.75 502 TYR A CA 1
ATOM 3972 C C . TYR A 1 502 ? 31.078 22.359 2.971 1 53.75 502 TYR A C 1
ATOM 3974 O O . TYR A 1 502 ? 30.5 23.094 3.771 1 53.75 502 TYR A O 1
ATOM 3982 N N . ARG A 1 503 ? 32.125 22.672 2.154 1 53.38 503 ARG A N 1
ATOM 3983 C CA . ARG A 1 503 ? 32.375 24.094 1.957 1 53.38 503 ARG A CA 1
ATOM 3984 C C . ARG A 1 503 ? 31.188 24.781 1.302 1 53.38 503 ARG A C 1
ATOM 3986 O O . ARG A 1 503 ? 30.766 24.391 0.21 1 53.38 503 ARG A O 1
ATOM 3993 N N . GLY A 1 504 ? 30.25 25.359 2.078 1 49.06 504 GLY A N 1
ATOM 3994 C CA . GLY A 1 504 ? 29.172 26.172 1.53 1 49.06 504 GLY A CA 1
ATOM 3995 C C . GLY A 1 504 ? 28.969 27.469 2.295 1 49.06 504 GLY A C 1
ATOM 3996 O O . GLY A 1 504 ? 29.828 27.875 3.092 1 49.06 504 GLY A O 1
ATOM 3997 N N . GLU A 1 505 ? 28 28.25 1.981 1 48.75 505 GLU A N 1
ATOM 3998 C CA . GLU A 1 505 ? 27.781 29.594 2.492 1 48.75 505 GLU A CA 1
ATOM 3999 C C . GLU A 1 505 ? 27.891 29.641 4.012 1 48.75 505 GLU A C 1
ATOM 4001 O O . GLU A 1 505 ? 28.453 30.578 4.574 1 48.75 505 GLU A O 1
ATOM 4006 N N . GLY A 1 506 ? 27.531 28.641 4.629 1 49.41 506 GLY A N 1
ATOM 4007 C CA . GLY A 1 506 ? 27.531 28.688 6.082 1 49.41 506 GLY A CA 1
ATOM 4008 C C . GLY A 1 506 ? 28.719 27.969 6.703 1 49.41 506 GLY A C 1
ATOM 4009 O O . GLY A 1 506 ? 28.891 28 7.922 1 49.41 506 GLY A O 1
ATOM 4010 N N . ASN A 1 507 ? 29.5 27.266 5.836 1 53.72 507 ASN A N 1
ATOM 4011 C CA . ASN A 1 507 ? 30.719 26.578 6.273 1 53.72 507 ASN A CA 1
ATOM 4012 C C . ASN A 1 507 ? 31.891 26.859 5.34 1 53.72 507 ASN A C 1
ATOM 4014 O O . ASN A 1 507 ? 32.375 25.953 4.641 1 53.72 507 ASN A O 1
ATOM 4018 N N . PRO A 1 508 ? 32.219 28.125 5.305 1 59.44 508 PRO A N 1
ATOM 4019 C CA . PRO A 1 508 ? 33.281 28.5 4.34 1 59.44 508 PRO A CA 1
ATOM 4020 C C . PRO A 1 508 ? 34.562 27.688 4.508 1 59.44 508 PRO A C 1
ATOM 4022 O O . PRO A 1 508 ? 35.281 27.438 3.535 1 59.44 508 PRO A O 1
ATOM 4025 N N . GLU A 1 509 ? 34.844 27.266 5.699 1 61.44 509 GLU A N 1
ATOM 4026 C CA . GLU A 1 509 ? 36.125 26.625 5.938 1 61.44 509 GLU A CA 1
ATOM 4027 C C . GLU A 1 509 ? 36 25.109 5.848 1 61.44 509 GLU A C 1
ATOM 4029 O O . GLU A 1 509 ? 37 24.391 5.91 1 61.44 509 GLU A O 1
ATOM 4034 N N . GLY A 1 510 ? 34.781 24.656 5.527 1 56.94 510 GLY A N 1
ATOM 4035 C CA . GLY A 1 510 ? 34.562 23.219 5.395 1 56.94 510 GLY A CA 1
ATOM 4036 C C . GLY A 1 510 ? 34.812 22.453 6.68 1 56.94 510 GLY A C 1
ATOM 4037 O O . GLY A 1 510 ? 35.344 21.344 6.656 1 56.94 510 GLY A O 1
ATOM 4038 N N . LEU A 1 511 ? 34.688 23.156 7.75 1 59.28 511 LEU A N 1
ATOM 4039 C CA . LEU A 1 511 ? 34.938 22.547 9.055 1 59.28 511 LEU A CA 1
ATOM 4040 C C . LEU A 1 511 ? 33.938 21.422 9.32 1 59.28 511 LEU A C 1
ATOM 4042 O O . LEU A 1 511 ? 32.781 21.484 8.914 1 59.28 511 LEU A O 1
ATOM 4046 N N . PRO A 1 512 ? 34.562 20.422 9.859 1 60.75 512 PRO A N 1
ATOM 4047 C CA . PRO A 1 512 ? 33.75 19.266 10.156 1 60.75 512 PRO A CA 1
ATOM 4048 C C . PRO A 1 512 ? 32.594 19.594 11.125 1 60.75 512 PRO A C 1
ATOM 4050 O O . PRO A 1 512 ? 32.719 20.5 11.938 1 60.75 512 PRO A O 1
ATOM 4053 N N . LYS A 1 513 ? 31.469 19.156 10.797 1 61.12 513 LYS A N 1
ATOM 4054 C CA . LYS A 1 513 ? 30.297 19.344 11.648 1 61.12 513 LYS A CA 1
ATOM 4055 C C . LYS A 1 513 ? 30.031 18.109 12.516 1 61.12 513 LYS A C 1
ATOM 4057 O O . LYS A 1 513 ? 30.172 16.984 12.055 1 61.12 513 LYS A O 1
ATOM 4062 N N . LYS A 1 514 ? 29.875 18.453 13.828 1 60.94 514 LYS A N 1
ATOM 4063 C CA . LYS A 1 514 ? 29.5 17.406 14.766 1 60.94 514 LYS A CA 1
ATOM 4064 C C . LYS A 1 514 ? 28.031 17.031 14.609 1 60.94 514 LYS A C 1
ATOM 4066 O O . LYS A 1 514 ? 27.156 17.891 14.625 1 60.94 514 LYS A O 1
ATOM 4071 N N . ILE A 1 515 ? 27.875 15.805 14.156 1 64.12 515 ILE A N 1
ATOM 4072 C CA . ILE A 1 515 ? 26.484 15.367 14.023 1 64.12 515 ILE A CA 1
ATOM 4073 C C . ILE A 1 515 ? 26.25 14.148 14.914 1 64.12 515 ILE A C 1
ATOM 4075 O O . ILE A 1 515 ? 27.188 13.445 15.273 1 64.12 515 ILE A O 1
ATOM 4079 N N . TRP A 1 516 ? 25.078 14.062 15.438 1 66.62 516 TRP A N 1
ATOM 4080 C CA . TRP A 1 516 ? 24.672 12.883 16.203 1 66.62 516 TRP A CA 1
ATOM 4081 C C . TRP A 1 516 ? 24.016 11.844 15.289 1 66.62 516 TRP A C 1
ATOM 4083 O O . TRP A 1 516 ? 23.156 12.18 14.477 1 66.62 516 TRP A O 1
ATOM 4093 N N . VAL A 1 517 ? 24.641 10.688 15.367 1 69.81 517 VAL A N 1
ATOM 4094 C CA . VAL A 1 517 ? 24.094 9.641 14.508 1 69.81 517 VAL A CA 1
ATOM 4095 C C . VAL A 1 517 ? 23.625 8.461 15.367 1 69.81 517 VAL A C 1
ATOM 4097 O O . VAL A 1 517 ? 24.219 8.164 16.406 1 69.81 517 VAL A O 1
ATOM 4100 N N . MET A 1 518 ? 22.547 7.887 14.977 1 76.88 518 MET A N 1
ATOM 4101 C CA . MET A 1 518 ? 22 6.711 15.648 1 76.88 518 MET A CA 1
ATOM 4102 C C . MET A 1 518 ? 22.766 5.453 15.242 1 76.88 518 MET A C 1
ATOM 4104 O O . MET A 1 518 ? 23.109 5.285 14.07 1 76.88 518 MET A O 1
ATOM 4108 N N . GLN A 1 519 ? 23.125 4.625 16.219 1 75.81 519 GLN A N 1
ATOM 4109 C CA . GLN A 1 519 ? 23.75 3.33 15.977 1 75.81 519 GLN A CA 1
ATOM 4110 C C . GLN A 1 519 ? 22.891 2.189 16.484 1 75.81 519 GLN A C 1
ATOM 4112 O O . GLN A 1 519 ? 22.469 2.193 17.641 1 75.81 519 GLN A O 1
ATOM 4117 N N . PRO A 1 520 ? 22.609 1.164 15.719 1 79.31 520 PRO A N 1
ATOM 4118 C CA . PRO A 1 520 ? 23.109 0.994 14.352 1 79.31 520 PRO A CA 1
ATOM 4119 C C . PRO A 1 520 ? 22.484 1.988 13.375 1 79.31 520 PRO A C 1
ATOM 4121 O O . PRO A 1 520 ? 23.141 2.398 12.406 1 79.31 520 PRO A O 1
ATOM 4124 N N . GLY A 1 521 ? 21.344 2.379 13.602 1 79.94 521 GLY A N 1
ATOM 4125 C CA . GLY A 1 521 ? 20.688 3.393 12.797 1 79.94 521 GLY A CA 1
ATOM 4126 C C . GLY A 1 521 ? 20.391 2.934 11.375 1 79.94 521 GLY A C 1
ATOM 4127 O O . GLY A 1 521 ? 20.641 1.773 11.039 1 79.94 521 GLY A O 1
ATOM 4128 N N . MET A 1 522 ? 19.797 3.754 10.484 1 83.25 522 MET A N 1
ATOM 4129 C CA . MET A 1 522 ? 19.484 3.49 9.086 1 83.25 522 MET A CA 1
ATOM 4130 C C . MET A 1 522 ? 20.172 4.5 8.164 1 83.25 522 MET A C 1
ATOM 4132 O O . MET A 1 522 ? 19.859 4.566 6.973 1 83.25 522 MET A O 1
ATOM 4136 N N . GLY A 1 523 ? 21.078 5.215 8.703 1 74.19 523 GLY A N 1
ATOM 4137 C CA . GLY A 1 523 ? 21.688 6.273 7.918 1 74.19 523 GLY A CA 1
ATOM 4138 C C . GLY A 1 523 ? 20.797 7.477 7.727 1 74.19 523 GLY A C 1
ATOM 4139 O O . GLY A 1 523 ? 19.797 7.625 8.43 1 74.19 523 GLY A O 1
ATOM 4140 N N . GLN A 1 524 ? 21.203 8.398 6.836 1 65.69 524 GLN A N 1
ATOM 4141 C CA . GLN A 1 524 ? 20.406 9.586 6.562 1 65.69 524 GLN A CA 1
ATOM 4142 C C . GLN A 1 524 ? 19.297 9.281 5.547 1 65.69 524 GLN A C 1
ATOM 4144 O O . GLN A 1 524 ? 19.578 9.07 4.367 1 65.69 524 GLN A O 1
ATOM 4149 N N . ILE A 1 525 ? 18.156 8.93 5.891 1 65.81 525 ILE A N 1
ATOM 4150 C CA . ILE A 1 525 ? 17.047 8.469 5.07 1 65.81 525 ILE A CA 1
ATOM 4151 C C . ILE A 1 525 ? 16.562 9.602 4.172 1 65.81 525 ILE A C 1
ATOM 4153 O O . ILE A 1 525 ? 16.203 9.375 3.016 1 65.81 525 ILE A O 1
ATOM 4157 N N . GLY A 1 526 ? 16.625 10.883 4.426 1 54.12 526 GLY A N 1
ATOM 4158 C CA . GLY A 1 526 ? 16.094 11.984 3.637 1 54.12 526 GLY A CA 1
ATOM 4159 C C . GLY A 1 526 ? 16.938 12.297 2.412 1 54.12 526 GLY A C 1
ATOM 4160 O O . GLY A 1 526 ? 16.469 12.961 1.484 1 54.12 526 GLY A O 1
ATOM 4161 N N . VAL A 1 527 ? 18.172 11.828 2.342 1 42.59 527 VAL A N 1
ATOM 4162 C CA . VAL A 1 527 ? 19.062 12.117 1.218 1 42.59 527 VAL A CA 1
ATOM 4163 C C . VAL A 1 527 ? 18.812 11.109 0.097 1 42.59 527 VAL A C 1
ATOM 4165 O O . VAL A 1 527 ? 19.047 11.406 -1.076 1 42.59 527 VAL A O 1
ATOM 4168 N N . PHE A 1 528 ? 18.312 10.055 0.394 1 40.62 528 PHE A N 1
ATOM 4169 C CA . PHE A 1 528 ? 18.125 9.023 -0.624 1 40.62 528 PHE A CA 1
ATOM 4170 C C . PHE A 1 528 ? 16.797 9.227 -1.347 1 40.62 528 PHE A C 1
ATOM 4172 O O . PHE A 1 528 ? 16.562 8.641 -2.408 1 40.62 528 PHE A O 1
ATOM 4179 N N . ILE A 1 529 ? 15.891 9.914 -0.753 1 41.47 529 ILE A N 1
ATOM 4180 C CA . ILE A 1 529 ? 14.57 10.008 -1.376 1 41.47 529 ILE A CA 1
ATOM 4181 C C . ILE A 1 529 ? 14.422 11.359 -2.07 1 41.47 529 ILE A C 1
ATOM 4183 O O . ILE A 1 529 ? 14.812 12.391 -1.519 1 41.47 529 ILE A O 1
ATOM 4187 N N . MET B 1 1 ? 37.188 4.027 -21.906 1 20.81 1 MET B N 1
ATOM 4188 C CA . MET B 1 1 ? 36.688 3.363 -23.094 1 20.81 1 MET B CA 1
ATOM 4189 C C . MET B 1 1 ? 35.156 3.146 -23 1 20.81 1 MET B C 1
ATOM 4191 O O . MET B 1 1 ? 34.656 2.84 -21.938 1 20.81 1 MET B O 1
ATOM 4195 N N . PRO B 1 2 ? 34.281 3.711 -23.891 1 21.56 2 PRO B N 1
ATOM 4196 C CA . PRO B 1 2 ? 32.875 4.121 -23.922 1 21.56 2 PRO B CA 1
ATOM 4197 C C . PRO B 1 2 ? 31.922 2.934 -23.922 1 21.56 2 PRO B C 1
ATOM 4199 O O . PRO B 1 2 ? 31.984 2.08 -24.797 1 21.56 2 PRO B O 1
ATOM 4202 N N . ASP B 1 3 ? 31.828 2.219 -22.828 1 21.3 3 ASP B N 1
ATOM 4203 C CA . ASP B 1 3 ? 31.312 0.854 -22.781 1 21.3 3 ASP B CA 1
ATOM 4204 C C . ASP B 1 3 ? 29.953 0.765 -23.453 1 21.3 3 ASP B C 1
ATOM 4206 O O . ASP B 1 3 ? 29.031 1.519 -23.125 1 21.3 3 ASP B O 1
ATOM 4210 N N . GLU B 1 4 ? 29.922 0.5 -24.734 1 21.98 4 GLU B N 1
ATOM 4211 C CA . GLU B 1 4 ? 28.875 0.367 -25.75 1 21.98 4 GLU B CA 1
ATOM 4212 C C . GLU B 1 4 ? 27.688 -0.428 -25.219 1 21.98 4 GLU B C 1
ATOM 4214 O O . GLU B 1 4 ? 27.844 -1.562 -24.75 1 21.98 4 GLU B O 1
ATOM 4219 N N . PHE B 1 5 ? 26.75 0.238 -24.609 1 21.41 5 PHE B N 1
ATOM 4220 C CA . PHE B 1 5 ? 25.438 -0.12 -24.078 1 21.41 5 PHE B CA 1
ATOM 4221 C C . PHE B 1 5 ? 24.688 -1.033 -25.047 1 21.41 5 PHE B C 1
ATOM 4223 O O . PHE B 1 5 ? 24.391 -0.638 -26.188 1 21.41 5 PHE B O 1
ATOM 4230 N N . ILE B 1 6 ? 25.047 -2.373 -25 1 21.2 6 ILE B N 1
ATOM 4231 C CA . ILE B 1 6 ? 24.547 -3.438 -25.875 1 21.2 6 ILE B CA 1
ATOM 4232 C C . ILE B 1 6 ? 23.047 -3.297 -26.062 1 21.2 6 ILE B C 1
ATOM 4234 O O . ILE B 1 6 ? 22.297 -3.189 -25.078 1 21.2 6 ILE B O 1
ATOM 4238 N N . GLN B 1 7 ? 22.562 -2.715 -27.125 1 22.72 7 GLN B N 1
ATOM 4239 C CA . GLN B 1 7 ? 21.234 -2.613 -27.734 1 22.72 7 GLN B CA 1
ATOM 4240 C C . GLN B 1 7 ? 20.516 -3.959 -27.703 1 22.72 7 GLN B C 1
ATOM 4242 O O . GLN B 1 7 ? 20.812 -4.844 -28.516 1 22.72 7 GLN B O 1
ATOM 4247 N N . ASN B 1 8 ? 20.531 -4.598 -26.562 1 22.78 8 ASN B N 1
ATOM 4248 C CA . ASN B 1 8 ? 19.953 -5.938 -26.609 1 22.78 8 ASN B CA 1
ATOM 4249 C C . ASN B 1 8 ? 18.562 -5.926 -27.25 1 22.78 8 ASN B C 1
ATOM 4251 O O . ASN B 1 8 ? 17.688 -5.18 -26.828 1 22.78 8 ASN B O 1
ATOM 4255 N N . ASP B 1 9 ? 18.5 -6.133 -28.531 1 24.61 9 ASP B N 1
ATOM 4256 C CA . ASP B 1 9 ? 17.359 -6.359 -29.406 1 24.61 9 ASP B CA 1
ATOM 4257 C C . ASP B 1 9 ? 16.359 -7.324 -28.766 1 24.61 9 ASP B C 1
ATOM 4259 O O . ASP B 1 9 ? 16.672 -8.5 -28.547 1 24.61 9 ASP B O 1
ATOM 4263 N N . SER B 1 10 ? 15.727 -6.863 -27.703 1 26.98 10 SER B N 1
ATOM 4264 C CA . SER B 1 10 ? 14.68 -7.535 -26.938 1 26.98 10 SER B CA 1
ATOM 4265 C C . SER B 1 10 ? 13.672 -8.219 -27.859 1 26.98 10 SER B C 1
ATOM 4267 O O . SER B 1 10 ? 12.867 -7.555 -28.5 1 26.98 10 SER B O 1
ATOM 4269 N N . SER B 1 11 ? 14.109 -9.242 -28.641 1 25.31 11 SER B N 1
ATOM 4270 C CA . SER B 1 11 ? 13.32 -10.109 -29.5 1 25.31 11 SER B CA 1
ATOM 4271 C C . SER B 1 11 ? 11.961 -10.422 -28.875 1 25.31 11 SER B C 1
ATOM 4273 O O . SER B 1 11 ? 11.789 -10.312 -27.672 1 25.31 11 SER B O 1
ATOM 4275 N N . ASN B 1 12 ? 10.93 -10.547 -29.781 1 24.88 12 ASN B N 1
ATOM 4276 C CA . ASN B 1 12 ? 9.484 -10.742 -29.734 1 24.88 12 ASN B CA 1
ATOM 4277 C C . ASN B 1 12 ? 9.109 -11.898 -28.812 1 24.88 12 ASN B C 1
ATOM 4279 O O . ASN B 1 12 ? 9.422 -13.055 -29.094 1 24.88 12 ASN B O 1
ATOM 4283 N N . PRO B 1 13 ? 9.203 -11.703 -27.516 1 28.16 13 PRO B N 1
ATOM 4284 C CA . PRO B 1 13 ? 8.789 -12.859 -26.703 1 28.16 13 PRO B CA 1
ATOM 4285 C C . PRO B 1 13 ? 7.535 -13.539 -27.234 1 28.16 13 PRO B C 1
ATOM 4287 O O . PRO B 1 13 ? 6.582 -12.859 -27.641 1 28.16 13 PRO B O 1
ATOM 4290 N N . LEU B 1 14 ? 7.707 -14.586 -27.938 1 25.45 14 LEU B N 1
ATOM 4291 C CA . LEU B 1 14 ? 6.578 -15.383 -28.391 1 25.45 14 LEU B CA 1
ATOM 4292 C C . LEU B 1 14 ? 5.441 -15.359 -27.375 1 25.45 14 LEU B C 1
ATOM 4294 O O . LEU B 1 14 ? 5.672 -15.516 -26.172 1 25.45 14 LEU B O 1
ATOM 4298 N N . ALA B 1 15 ? 4.332 -14.68 -27.781 1 29.06 15 ALA B N 1
ATOM 4299 C CA . ALA B 1 15 ? 3.039 -14.531 -27.109 1 29.06 15 ALA B CA 1
ATOM 4300 C C . ALA B 1 15 ? 2.621 -15.828 -26.438 1 29.06 15 ALA B C 1
ATOM 4302 O O . ALA B 1 15 ? 2.857 -16.922 -26.953 1 29.06 15 ALA B O 1
ATOM 4303 N N . PRO B 1 16 ? 2.443 -15.734 -25.109 1 29.55 16 PRO B N 1
ATOM 4304 C CA . PRO B 1 16 ? 1.986 -16.906 -24.344 1 29.55 16 PRO B CA 1
ATOM 4305 C C . PRO B 1 16 ? 0.972 -17.75 -25.109 1 29.55 16 PRO B C 1
ATOM 4307 O O . PRO B 1 16 ? 0.246 -17.234 -25.953 1 29.55 16 PRO B O 1
ATOM 4310 N N . ASN B 1 17 ? 1.345 -18.969 -25.359 1 30.36 17 ASN B N 1
ATOM 4311 C CA . ASN B 1 17 ? 0.482 -19.953 -25.984 1 30.36 17 ASN B CA 1
ATOM 4312 C C . ASN B 1 17 ? -0.959 -19.844 -25.5 1 30.36 17 ASN B C 1
ATOM 4314 O O . ASN B 1 17 ? -1.222 -19.922 -24.297 1 30.36 17 ASN B O 1
ATOM 4318 N N . GLU B 1 18 ? -1.741 -19.094 -26.234 1 30.31 18 GLU B N 1
ATOM 4319 C CA . GLU B 1 18 ? -3.172 -18.859 -26.047 1 30.31 18 GLU B CA 1
ATOM 4320 C C . GLU B 1 18 ? -3.916 -20.172 -25.828 1 30.31 18 GLU B C 1
ATOM 4322 O O . GLU B 1 18 ? -3.861 -21.062 -26.688 1 30.31 18 GLU B O 1
ATOM 4327 N N . VAL B 1 19 ? -4 -20.531 -24.656 1 32.75 19 VAL B N 1
ATOM 4328 C CA . VAL B 1 19 ? -5.035 -21.531 -24.406 1 32.75 19 VAL B CA 1
ATOM 4329 C C . VAL B 1 19 ? -6.34 -21.109 -25.078 1 32.75 19 VAL B C 1
ATOM 4331 O O . VAL B 1 19 ? -6.828 -20 -24.844 1 32.75 19 VAL B O 1
ATOM 4334 N N . GLN B 1 20 ? -6.566 -21.5 -26.25 1 30.61 20 GLN B N 1
ATOM 4335 C CA . GLN B 1 20 ? -7.824 -21.203 -26.922 1 30.61 20 GLN B CA 1
ATOM 4336 C C . GLN B 1 20 ? -9.016 -21.734 -26.141 1 30.61 20 GLN B C 1
ATOM 4338 O O . GLN B 1 20 ? -9.164 -22.953 -26 1 30.61 20 GLN B O 1
ATOM 4343 N N . VAL B 1 21 ? -9.438 -20.938 -25.281 1 32.12 21 VAL B N 1
ATOM 4344 C CA . VAL B 1 21 ? -10.703 -21.281 -24.656 1 32.12 21 VAL B CA 1
ATOM 4345 C C . VAL B 1 21 ? -11.828 -21.266 -25.688 1 32.12 21 VAL B C 1
ATOM 4347 O O . VAL B 1 21 ? -12.023 -20.266 -26.391 1 32.12 21 VAL B O 1
ATOM 4350 N N . ILE B 1 22 ? -12.344 -22.359 -26.062 1 32.38 22 ILE B N 1
ATOM 4351 C CA . ILE B 1 22 ? -13.516 -22.406 -26.938 1 32.38 22 ILE B CA 1
ATOM 4352 C C . ILE B 1 22 ? -14.766 -22.031 -26.141 1 32.38 22 ILE B C 1
ATOM 4354 O O . ILE B 1 22 ? -15.07 -22.641 -25.125 1 32.38 22 ILE B O 1
ATOM 4358 N N . PRO B 1 23 ? -15.281 -20.859 -26.281 1 32.09 23 PRO B N 1
ATOM 4359 C CA . PRO B 1 23 ? -16.562 -20.578 -25.609 1 32.09 23 PRO B CA 1
ATOM 4360 C C . PRO B 1 23 ? -17.578 -21.703 -25.797 1 32.09 23 PRO B C 1
ATOM 4362 O O . PRO B 1 23 ? -17.547 -22.391 -26.812 1 32.09 23 PRO B O 1
ATOM 4365 N N . PRO B 1 24 ? -18.344 -22.031 -24.734 1 32.78 24 PRO B N 1
ATOM 4366 C CA . PRO B 1 24 ? -19.312 -23.109 -24.844 1 32.78 24 PRO B CA 1
ATOM 4367 C C . PRO B 1 24 ? -20.203 -22.984 -26.078 1 32.78 24 PRO B C 1
ATOM 4369 O O . PRO B 1 24 ? -20.609 -24 -26.672 1 32.78 24 PRO B O 1
ATOM 4372 N N . ASP B 1 25 ? -20.984 -21.812 -26.141 1 31.98 25 ASP B N 1
ATOM 4373 C CA . ASP B 1 25 ? -22.031 -21.688 -27.141 1 31.98 25 ASP B CA 1
ATOM 4374 C C . ASP B 1 25 ? -21.438 -21.531 -28.547 1 31.98 25 ASP B C 1
ATOM 4376 O O . ASP B 1 25 ? -22.094 -21.031 -29.453 1 31.98 25 ASP B O 1
ATOM 4380 N N . LEU B 1 26 ? -20.156 -21.375 -28.703 1 30.92 26 LEU B N 1
ATOM 4381 C CA . LEU B 1 26 ? -19.875 -21.203 -30.125 1 30.92 26 LEU B CA 1
ATOM 4382 C C . LEU B 1 26 ? -20.266 -22.438 -30.906 1 30.92 26 LEU B C 1
ATOM 4384 O O . LEU B 1 26 ? -20 -23.562 -30.469 1 30.92 26 LEU B O 1
ATOM 4388 N N . PRO B 1 27 ? -21.266 -22.344 -31.906 1 30.23 27 PRO B N 1
ATOM 4389 C CA . PRO B 1 27 ? -21.406 -23.438 -32.875 1 30.23 27 PRO B CA 1
ATOM 4390 C C . PRO B 1 27 ? -20.078 -24.125 -33.188 1 30.23 27 PRO B C 1
ATOM 4392 O O . PRO B 1 27 ? -19.016 -23.547 -32.969 1 30.23 27 PRO B O 1
ATOM 4395 N N . SER B 1 28 ? -20.109 -25.406 -33.688 1 28.97 28 SER B N 1
ATOM 4396 C CA . SER B 1 28 ? -19.016 -26.25 -34.219 1 28.97 28 SER B CA 1
ATOM 4397 C C . SER B 1 28 ? -18.016 -25.406 -35 1 28.97 28 SER B C 1
ATOM 4399 O O . SER B 1 28 ? -18.078 -25.344 -36.219 1 28.97 28 SER B O 1
ATOM 4401 N N . ARG B 1 29 ? -17.75 -24.125 -34.688 1 31.14 29 ARG B N 1
ATOM 4402 C CA . ARG B 1 29 ? -16.703 -23.609 -35.562 1 31.14 29 ARG B CA 1
ATOM 4403 C C . ARG B 1 29 ? -15.523 -24.562 -35.656 1 31.14 29 ARG B C 1
ATOM 4405 O O . ARG B 1 29 ? -15.188 -25.219 -34.656 1 31.14 29 ARG B O 1
ATOM 4412 N N . ASN B 1 30 ? -15.227 -24.938 -36.875 1 29.44 30 ASN B N 1
ATOM 4413 C CA . ASN B 1 30 ? -14.086 -25.75 -37.281 1 29.44 30 ASN B CA 1
ATOM 4414 C C . ASN B 1 30 ? -12.859 -25.469 -36.406 1 29.44 30 ASN B C 1
ATOM 4416 O O . ASN B 1 30 ? -12.32 -24.359 -36.438 1 29.44 30 ASN B O 1
ATOM 4420 N N . LEU B 1 31 ? -12.938 -25.922 -35.219 1 34.06 31 LEU B N 1
ATOM 4421 C CA . LEU B 1 31 ? -11.688 -25.922 -34.469 1 34.06 31 LEU B CA 1
ATOM 4422 C C . LEU B 1 31 ? -10.5 -26.188 -35.375 1 34.06 31 LEU B C 1
ATOM 4424 O O . LEU B 1 31 ? -10.352 -27.297 -35.906 1 34.06 31 LEU B O 1
ATOM 4428 N N . TRP B 1 32 ? -10.25 -25.234 -36.25 1 30.31 32 TRP B N 1
ATOM 4429 C CA . TRP B 1 32 ? -8.992 -25.391 -36.969 1 30.31 32 TRP B CA 1
ATOM 4430 C C . TRP B 1 32 ? -7.828 -25.547 -36 1 30.31 32 TRP B C 1
ATOM 4432 O O . TRP B 1 32 ? -7.57 -24.672 -35.188 1 30.31 32 TRP B O 1
ATOM 4442 N N . ILE B 1 33 ? -7.816 -26.641 -35.469 1 34.44 33 ILE B N 1
ATOM 4443 C CA . ILE B 1 33 ? -6.602 -26.969 -34.75 1 34.44 33 ILE B CA 1
ATOM 4444 C C . ILE B 1 33 ? -5.379 -26.719 -35.625 1 34.44 33 ILE B C 1
ATOM 4446 O O . ILE B 1 33 ? -5.207 -27.359 -36.656 1 34.44 33 ILE B O 1
ATOM 4450 N N . LYS B 1 34 ? -4.934 -25.609 -35.531 1 40.03 34 LYS B N 1
ATOM 4451 C CA . LYS B 1 34 ? -3.604 -25.562 -36.125 1 40.03 34 LYS B CA 1
ATOM 4452 C C . LYS B 1 34 ? -2.76 -26.75 -35.688 1 40.03 34 LYS B C 1
ATOM 4454 O O . LYS B 1 34 ? -2.598 -27 -34.5 1 40.03 34 LYS B O 1
ATOM 4459 N N . PRO B 1 35 ? -2.553 -27.781 -36.531 1 40.28 35 PRO B N 1
ATOM 4460 C CA . PRO B 1 35 ? -1.832 -29.031 -36.219 1 40.28 35 PRO B CA 1
ATOM 4461 C C . PRO B 1 35 ? -0.524 -28.781 -35.469 1 40.28 35 PRO B C 1
ATOM 4463 O O . PRO B 1 35 ? 0.494 -28.453 -36.094 1 40.28 35 PRO B O 1
ATOM 4466 N N . GLN B 1 36 ? -0.644 -28.234 -34.281 1 49.66 36 GLN B N 1
ATOM 4467 C CA . GLN B 1 36 ? 0.615 -28.266 -33.531 1 49.66 36 GLN B CA 1
ATOM 4468 C C . GLN B 1 36 ? 0.801 -29.594 -32.812 1 49.66 36 GLN B C 1
ATOM 4470 O O . GLN B 1 36 ? -0.177 -30.25 -32.438 1 49.66 36 GLN B O 1
ATOM 4475 N N . LYS B 1 37 ? 1.895 -30.219 -32.969 1 57.03 37 LYS B N 1
ATOM 4476 C CA . LYS B 1 37 ? 2.225 -31.578 -32.531 1 57.03 37 LYS B CA 1
ATOM 4477 C C . LYS B 1 37 ? 1.714 -31.859 -31.125 1 57.03 37 LYS B C 1
ATOM 4479 O O . LYS B 1 37 ? 1.199 -32.938 -30.859 1 57.03 37 LYS B O 1
ATOM 4484 N N . ASN B 1 38 ? 1.922 -31.031 -30.172 1 57.09 38 ASN B N 1
ATOM 4485 C CA . ASN B 1 38 ? 1.402 -31.203 -28.828 1 57.09 38 ASN B CA 1
ATOM 4486 C C . ASN B 1 38 ? 0.236 -30.266 -28.547 1 57.09 38 ASN B C 1
ATOM 4488 O O . ASN B 1 38 ? 0.415 -29.047 -28.5 1 57.09 38 ASN B O 1
ATOM 4492 N N . THR B 1 39 ? -1.044 -30.875 -28.688 1 59.34 39 THR B N 1
ATOM 4493 C CA . THR B 1 39 ? -2.225 -30.016 -28.609 1 59.34 39 THR B CA 1
ATOM 4494 C C . THR B 1 39 ? -3.01 -30.297 -27.328 1 59.34 39 THR B C 1
ATOM 4496 O O . THR B 1 39 ? -3.092 -31.438 -26.875 1 59.34 39 THR B O 1
ATOM 4499 N N . VAL B 1 40 ? -3.271 -29.25 -26.609 1 60.28 40 VAL B N 1
ATOM 4500 C CA . VAL B 1 40 ? -4.16 -29.328 -25.453 1 60.28 40 VAL B CA 1
ATOM 4501 C C . VAL B 1 40 ? -5.543 -28.797 -25.828 1 60.28 40 VAL B C 1
ATOM 4503 O O . VAL B 1 40 ? -5.668 -27.688 -26.344 1 60.28 40 VAL B O 1
ATOM 4506 N N . LEU B 1 41 ? -6.562 -29.703 -25.75 1 60.09 41 LEU B N 1
ATOM 4507 C CA . LEU B 1 41 ? -7.93 -29.281 -26.016 1 60.09 41 LEU B CA 1
ATOM 4508 C C . LEU B 1 41 ? -8.742 -29.25 -24.719 1 60.09 41 LEU B C 1
ATOM 4510 O O . LEU B 1 41 ? -8.75 -30.203 -23.953 1 60.09 41 LEU B O 1
ATOM 4514 N N . VAL B 1 42 ? -9.203 -28.062 -24.375 1 57.84 42 VAL B N 1
ATOM 4515 C CA . VAL B 1 42 ? -10.008 -27.906 -23.172 1 57.84 42 VAL B CA 1
ATOM 4516 C C . VAL B 1 42 ? -11.461 -27.609 -23.547 1 57.84 42 VAL B C 1
ATOM 4518 O O . VAL B 1 42 ? -11.734 -26.75 -24.375 1 57.84 42 VAL B O 1
ATOM 4521 N N . SER B 1 43 ? -12.414 -28.484 -23.297 1 59.78 43 SER B N 1
ATOM 4522 C CA . SER B 1 43 ? -13.805 -28.234 -23.656 1 59.78 43 SER B CA 1
ATOM 4523 C C . SER B 1 43 ? -14.617 -27.781 -22.453 1 59.78 43 SER B C 1
ATOM 4525 O O . SER B 1 43 ? -15.445 -26.875 -22.562 1 59.78 43 SER B O 1
ATOM 4527 N N . HIS B 1 44 ? -14.523 -28.578 -21.328 1 73.12 44 HIS B N 1
ATOM 4528 C CA . HIS B 1 44 ? -15.328 -28.312 -20.141 1 73.12 44 HIS B CA 1
ATOM 4529 C C . HIS B 1 44 ? -14.453 -28.266 -18.891 1 73.12 44 HIS B C 1
ATOM 4531 O O . HIS B 1 44 ? -13.242 -28.469 -18.953 1 73.12 44 HIS B O 1
ATOM 4537 N N . GLY B 1 45 ? -15 -27.797 -17.828 1 80.62 45 GLY B N 1
ATOM 4538 C CA . GLY B 1 45 ? -14.273 -27.75 -16.578 1 80.62 45 GLY B CA 1
ATOM 4539 C C . GLY B 1 45 ? -13.875 -29.125 -16.062 1 80.62 45 GLY B C 1
ATOM 4540 O O . GLY B 1 45 ? -14.57 -30.109 -16.297 1 80.62 45 GLY B O 1
ATOM 4541 N N . ARG B 1 46 ? -12.758 -29.281 -15.523 1 83.25 46 ARG B N 1
ATOM 4542 C CA . ARG B 1 46 ? -12.25 -30.531 -14.969 1 83.25 46 ARG B CA 1
ATOM 4543 C C . ARG B 1 46 ? -12.82 -30.766 -13.57 1 83.25 46 ARG B C 1
ATOM 4545 O O . ARG B 1 46 ? -12.648 -29.938 -12.672 1 83.25 46 ARG B O 1
ATOM 4552 N N . PRO B 1 47 ? -13.508 -31.828 -13.383 1 83.31 47 PRO B N 1
ATOM 4553 C CA . PRO B 1 47 ? -13.992 -32.188 -12.047 1 83.31 47 PRO B CA 1
ATOM 4554 C C . PRO B 1 47 ? -12.875 -32.656 -11.125 1 83.31 47 PRO B C 1
ATOM 4556 O O . PRO B 1 47 ? -11.742 -32.844 -11.57 1 83.31 47 PRO B O 1
ATOM 4559 N N . PRO B 1 48 ? -13.195 -32.844 -9.875 1 85.69 48 PRO B N 1
ATOM 4560 C CA . PRO B 1 48 ? -12.164 -33.281 -8.938 1 85.69 48 PRO B CA 1
ATOM 4561 C C . PRO B 1 48 ? -11.586 -34.656 -9.273 1 85.69 48 PRO B C 1
ATOM 4563 O O . PRO B 1 48 ? -12.328 -35.562 -9.664 1 85.69 48 PRO B O 1
ATOM 4566 N N . TRP B 1 49 ? -10.359 -34.844 -9.289 1 85.38 49 TRP B N 1
ATOM 4567 C CA . TRP B 1 49 ? -9.656 -36.094 -9.531 1 85.38 49 TRP B CA 1
ATOM 4568 C C . TRP B 1 49 ? -9.062 -36.625 -8.242 1 85.38 49 TRP B C 1
ATOM 4570 O O . TRP B 1 49 ? -8.18 -37.5 -8.273 1 85.38 49 TRP B O 1
ATOM 4580 N N . TYR B 1 50 ? -9.461 -36.125 -7.059 1 87.25 50 TYR B N 1
ATOM 4581 C CA . TYR B 1 50 ? -8.984 -36.469 -5.723 1 87.25 50 TYR B CA 1
ATOM 4582 C C . TYR B 1 50 ? -10.148 -36.812 -4.801 1 87.25 50 TYR B C 1
ATOM 4584 O O . TYR B 1 50 ? -11.297 -36.469 -5.098 1 87.25 50 TYR B O 1
ATOM 4592 N N . ASP B 1 51 ? -9.867 -37.5 -3.686 1 85.56 51 ASP B N 1
ATOM 4593 C CA . ASP B 1 51 ? -10.898 -37.844 -2.705 1 85.56 51 ASP B CA 1
ATOM 4594 C C . ASP B 1 51 ? -10.93 -36.812 -1.577 1 85.56 51 ASP B C 1
ATOM 4596 O O . ASP B 1 51 ? -10.32 -35.75 -1.683 1 85.56 51 ASP B O 1
ATOM 4600 N N . GLU B 1 52 ? -11.656 -37.062 -0.5 1 81.38 52 GLU B N 1
ATOM 4601 C CA . GLU B 1 52 ? -11.875 -36.094 0.59 1 81.38 52 GLU B CA 1
ATOM 4602 C C . GLU B 1 52 ? -10.594 -35.875 1.383 1 81.38 52 GLU B C 1
ATOM 4604 O O . GLU B 1 52 ? -10.469 -34.844 2.074 1 81.38 52 GLU B O 1
ATOM 4609 N N . ASP B 1 53 ? -9.688 -36.812 1.231 1 85.69 53 ASP B N 1
ATOM 4610 C CA . ASP B 1 53 ? -8.422 -36.688 1.946 1 85.69 53 ASP B CA 1
ATOM 4611 C C . ASP B 1 53 ? -7.348 -36.062 1.049 1 85.69 53 ASP B C 1
ATOM 4613 O O . ASP B 1 53 ? -6.191 -35.938 1.457 1 85.69 53 ASP B O 1
ATOM 4617 N N . GLY B 1 54 ? -7.73 -35.75 -0.181 1 86.5 54 GLY B N 1
ATOM 4618 C CA . GLY B 1 54 ? -6.801 -35.125 -1.104 1 86.5 54 GLY B CA 1
ATOM 4619 C C . GLY B 1 54 ? -5.969 -36.125 -1.885 1 86.5 54 GLY B C 1
ATOM 4620 O O . GLY B 1 54 ? -5.043 -35.75 -2.605 1 86.5 54 GLY B O 1
ATOM 4621 N N . VAL B 1 55 ? -6.297 -37.312 -1.723 1 87 55 VAL B N 1
ATOM 4622 C CA . VAL B 1 55 ? -5.543 -38.344 -2.41 1 87 55 VAL B CA 1
ATOM 4623 C C . VAL B 1 55 ? -6.105 -38.562 -3.816 1 87 55 VAL B C 1
ATOM 4625 O O . VAL B 1 55 ? -7.324 -38.594 -4.008 1 87 55 VAL B O 1
ATOM 4628 N N . ARG B 1 56 ? -5.238 -38.719 -4.688 1 84.75 56 ARG B N 1
ATOM 4629 C CA . ARG B 1 56 ? -5.629 -38.906 -6.082 1 84.75 56 ARG B CA 1
ATOM 4630 C C . ARG B 1 56 ? -6.398 -40.188 -6.27 1 84.75 56 ARG B C 1
ATOM 4632 O O . ARG B 1 56 ? -6.008 -41.25 -5.738 1 84.75 56 ARG B O 1
ATOM 4639 N N . ARG B 1 57 ? -7.457 -40.219 -6.98 1 75.31 57 ARG B N 1
ATOM 4640 C CA . ARG B 1 57 ? -8.25 -41.438 -7.18 1 75.31 57 ARG B CA 1
ATOM 4641 C C . ARG B 1 57 ? -8.273 -41.844 -8.648 1 75.31 57 ARG B C 1
ATOM 4643 O O . ARG B 1 57 ? -8.477 -43.031 -8.977 1 75.31 57 ARG B O 1
ATOM 4650 N N . GLY B 1 58 ? -8.062 -40.938 -9.508 1 75.44 58 GLY B N 1
ATOM 4651 C CA . GLY B 1 58 ? -8.125 -41.344 -10.906 1 75.44 58 GLY B CA 1
ATOM 4652 C C . GLY B 1 58 ? -6.953 -40.812 -11.719 1 75.44 58 GLY B C 1
ATOM 4653 O O . GLY B 1 58 ? -6.441 -39.719 -11.453 1 75.44 58 GLY B O 1
ATOM 4654 N N . ASP B 1 59 ? -6.406 -41.812 -12.586 1 85.88 59 ASP B N 1
ATOM 4655 C CA . ASP B 1 59 ? -5.379 -41.438 -13.555 1 85.88 59 ASP B CA 1
ATOM 4656 C C . ASP B 1 59 ? -6 -41 -14.883 1 85.88 59 ASP B C 1
ATOM 4658 O O . ASP B 1 59 ? -7.176 -41.281 -15.141 1 85.88 59 ASP B O 1
ATOM 4662 N N . ALA B 1 60 ? -5.266 -40.281 -15.562 1 90.56 60 ALA B N 1
ATOM 4663 C CA . ALA B 1 60 ? -5.711 -39.938 -16.922 1 90.56 60 ALA B CA 1
ATOM 4664 C C . ALA B 1 60 ? -5.809 -41.219 -17.766 1 90.56 60 ALA B C 1
ATOM 4666 O O . ALA B 1 60 ? -5.07 -42.188 -17.562 1 90.56 60 ALA B O 1
ATOM 4667 N N . PHE B 1 61 ? -6.812 -41.188 -18.594 1 92.12 61 PHE B N 1
ATOM 4668 C CA . PHE B 1 61 ? -6.93 -42.281 -19.562 1 92.12 61 PHE B CA 1
ATOM 4669 C C . PHE B 1 61 ? -5.949 -42.094 -20.719 1 92.12 61 PHE B C 1
ATOM 4671 O O . PHE B 1 61 ? -6.012 -41.094 -21.438 1 92.12 61 PHE B O 1
ATOM 4678 N N . VAL B 1 62 ? -5.059 -43.062 -20.906 1 95.75 62 VAL B N 1
ATOM 4679 C CA . VAL B 1 62 ? -3.982 -42.906 -21.875 1 95.75 62 VAL B CA 1
ATOM 4680 C C . VAL B 1 62 ? -4.215 -43.844 -23.062 1 95.75 62 VAL B C 1
ATOM 4682 O O . VAL B 1 62 ? -4.379 -45.031 -22.891 1 95.75 62 VAL B O 1
ATOM 4685 N N . ILE B 1 63 ? -4.203 -43.281 -24.266 1 95.44 63 ILE B N 1
ATOM 4686 C CA . ILE B 1 63 ? -4.348 -44.031 -25.516 1 95.44 63 ILE B CA 1
ATOM 4687 C C . ILE B 1 63 ? -3.027 -44 -26.281 1 95.44 63 ILE B C 1
ATOM 4689 O O . ILE B 1 63 ? -2.498 -42.938 -26.578 1 95.44 63 ILE B O 1
ATOM 4693 N N . GLY B 1 64 ? -2.506 -45.156 -26.531 1 96.94 64 GLY B N 1
ATOM 4694 C CA . GLY B 1 64 ? -1.348 -45.25 -27.406 1 96.94 64 GLY B CA 1
ATOM 4695 C C . GLY B 1 64 ? -1.712 -45.562 -28.844 1 96.94 64 GLY B C 1
ATOM 4696 O O . GLY B 1 64 ? -2.438 -46.531 -29.109 1 96.94 64 GLY B O 1
ATOM 4697 N N . ILE B 1 65 ? -1.23 -44.75 -29.766 1 96.19 65 ILE B N 1
ATOM 4698 C CA . ILE B 1 65 ? -1.505 -44.969 -31.188 1 96.19 65 ILE B CA 1
ATOM 4699 C C . ILE B 1 65 ? -0.19 -45.125 -31.953 1 96.19 65 ILE B C 1
ATOM 4701 O O . ILE B 1 65 ? 0.637 -44.188 -31.953 1 96.19 65 ILE B O 1
ATOM 4705 N N . ALA B 1 66 ? -0.031 -46.219 -32.531 1 96.88 66 ALA B N 1
ATOM 4706 C CA . ALA B 1 66 ? 1.159 -46.469 -33.344 1 96.88 66 ALA B CA 1
ATOM 4707 C C . ALA B 1 66 ? 0.785 -46.75 -34.812 1 96.88 66 ALA B C 1
ATOM 4709 O O . ALA B 1 66 ? -0.379 -47.031 -35.094 1 96.88 66 ALA B O 1
ATOM 4710 N N . GLY B 1 67 ? 1.685 -46.688 -35.688 1 94.06 67 GLY B N 1
ATOM 4711 C CA . GLY B 1 67 ? 1.536 -46.938 -37.125 1 94.06 67 GLY B CA 1
ATOM 4712 C C . GLY B 1 67 ? 2.705 -46.406 -37.938 1 94.06 67 GLY B C 1
ATOM 4713 O O . GLY B 1 67 ? 3.484 -45.594 -37.469 1 94.06 67 GLY B O 1
ATOM 4714 N N . GLY B 1 68 ? 2.758 -46.938 -39.094 1 92.06 68 GLY B N 1
ATOM 4715 C CA . GLY B 1 68 ? 3.848 -46.5 -39.969 1 92.06 68 GLY B CA 1
ATOM 4716 C C . GLY B 1 68 ? 3.803 -45.031 -40.312 1 92.06 68 GLY B C 1
ATOM 4717 O O . GLY B 1 68 ? 2.801 -44.375 -40.062 1 92.06 68 GLY B O 1
ATOM 4718 N N . SER B 1 69 ? 4.957 -44.5 -40.812 1 89.88 69 SER B N 1
ATOM 4719 C CA . SER B 1 69 ? 5.012 -43.125 -41.25 1 89.88 69 SER B CA 1
ATOM 4720 C C . SER B 1 69 ? 3.982 -42.844 -42.344 1 89.88 69 SER B C 1
ATOM 4722 O O . SER B 1 69 ? 3.895 -43.594 -43.312 1 89.88 69 SER B O 1
ATOM 4724 N N . ALA B 1 70 ? 3.096 -41.906 -42.188 1 88.56 70 ALA B N 1
ATOM 4725 C CA . ALA B 1 70 ? 2.047 -41.469 -43.125 1 88.56 70 ALA B CA 1
ATOM 4726 C C . ALA B 1 70 ? 0.943 -42.531 -43.188 1 88.56 70 ALA B C 1
ATOM 4728 O O . ALA B 1 70 ? 0.276 -42.656 -44.219 1 88.56 70 ALA B O 1
ATOM 4729 N N . SER B 1 71 ? 0.799 -43.375 -42.156 1 91.06 71 SER B N 1
ATOM 4730 C CA . SER B 1 71 ? -0.264 -44.375 -42.094 1 91.06 71 SER B CA 1
ATOM 4731 C C . SER B 1 71 ? -1.611 -43.75 -41.781 1 91.06 71 SER B C 1
ATOM 4733 O O . SER B 1 71 ? -2.662 -44.344 -42.031 1 91.06 71 SER B O 1
ATOM 4735 N N . GLY B 1 72 ? -1.597 -42.625 -41.156 1 89.06 72 GLY B N 1
ATOM 4736 C CA . GLY B 1 72 ? -2.812 -41.938 -40.75 1 89.06 72 GLY B CA 1
ATOM 4737 C C . GLY B 1 72 ? -2.979 -41.875 -39.25 1 89.06 72 GLY B C 1
ATOM 4738 O O . GLY B 1 72 ? -4.047 -41.5 -38.75 1 89.06 72 GLY B O 1
ATOM 4739 N N . LYS B 1 73 ? -2 -42.281 -38.5 1 88.94 73 LYS B N 1
ATOM 4740 C CA . LYS B 1 73 ? -2.066 -42.281 -37.031 1 88.94 73 LYS B CA 1
ATOM 4741 C C . LYS B 1 73 ? -2.447 -40.906 -36.5 1 88.94 73 LYS B C 1
ATOM 4743 O O . LYS B 1 73 ? -3.293 -40.781 -35.625 1 88.94 73 LYS B O 1
ATOM 4748 N N . THR B 1 74 ? -1.75 -39.812 -37.031 1 87.06 74 THR B N 1
ATOM 4749 C CA . THR B 1 74 ? -2.041 -38.438 -36.594 1 87.06 74 THR B CA 1
ATOM 4750 C C . THR B 1 74 ? -3.49 -38.062 -36.906 1 87.06 74 THR B C 1
ATOM 4752 O O . THR B 1 74 ? -4.164 -37.438 -36.094 1 87.06 74 THR B O 1
ATOM 4755 N N . HIS B 1 75 ? -3.947 -38.469 -38.031 1 86.94 75 HIS B N 1
ATOM 4756 C CA . HIS B 1 75 ? -5.328 -38.219 -38.406 1 86.94 75 HIS B CA 1
ATOM 4757 C C . HIS B 1 75 ? -6.301 -38.938 -37.5 1 86.94 75 HIS B C 1
ATOM 4759 O O . HIS B 1 75 ? -7.312 -38.375 -37.094 1 86.94 75 HIS B O 1
ATOM 4765 N N . VAL B 1 76 ? -6.066 -40.125 -37.219 1 90 76 VAL B N 1
ATOM 4766 C CA . VAL B 1 76 ? -6.902 -40.906 -36.312 1 90 76 VAL B CA 1
ATOM 4767 C C . VAL B 1 76 ? -6.945 -40.25 -34.938 1 90 76 VAL B C 1
ATOM 4769 O O . VAL B 1 76 ? -8.016 -40.125 -34.344 1 90 76 VAL B O 1
ATOM 4772 N N . ALA B 1 77 ? -5.805 -39.906 -34.406 1 88.94 77 ALA B N 1
ATOM 4773 C CA . ALA B 1 77 ? -5.727 -39.219 -33.125 1 88.94 77 ALA B CA 1
ATOM 4774 C C . ALA B 1 77 ? -6.594 -37.969 -33.125 1 88.94 77 ALA B C 1
ATOM 4776 O O . ALA B 1 77 ? -7.359 -37.75 -32.188 1 88.94 77 ALA B O 1
ATOM 4777 N N . GLU B 1 78 ? -6.488 -37.188 -34.125 1 86.94 78 GLU B N 1
ATOM 4778 C CA . GLU B 1 78 ? -7.254 -35.969 -34.25 1 86.94 78 GLU B CA 1
ATOM 4779 C C . GLU B 1 78 ? -8.75 -36.25 -34.281 1 86.94 78 GLU B C 1
ATOM 4781 O O . GLU B 1 78 ? -9.547 -35.531 -33.688 1 86.94 78 GLU B O 1
ATOM 4786 N N . GLN B 1 79 ? -9.094 -37.25 -35.031 1 87.25 79 GLN B N 1
ATOM 4787 C CA . GLN B 1 79 ? -10.508 -37.594 -35.156 1 87.25 79 GLN B CA 1
ATOM 4788 C C . GLN B 1 79 ? -11.078 -38.062 -33.812 1 87.25 79 GLN B C 1
ATOM 4790 O O . GLN B 1 79 ? -12.234 -37.781 -33.5 1 87.25 79 GLN B O 1
ATOM 4795 N N . ILE B 1 80 ? -10.305 -38.781 -33.156 1 87.62 80 ILE B N 1
ATOM 4796 C CA . ILE B 1 80 ? -10.734 -39.219 -31.828 1 87.62 80 ILE B CA 1
ATOM 4797 C C . ILE B 1 80 ? -11.016 -38 -30.953 1 87.62 80 ILE B C 1
ATOM 4799 O O . ILE B 1 80 ? -12.055 -37.938 -30.281 1 87.62 80 ILE B O 1
ATOM 4803 N N . VAL B 1 81 ? -10.125 -37.094 -30.938 1 84.19 81 VAL B N 1
ATOM 4804 C CA . VAL B 1 81 ? -10.258 -35.875 -30.141 1 84.19 81 VAL B CA 1
ATOM 4805 C C . VAL B 1 81 ? -11.531 -35.125 -30.531 1 84.19 81 VAL B C 1
ATOM 4807 O O . VAL B 1 81 ? -12.297 -34.688 -29.672 1 84.19 81 VAL B O 1
ATOM 4810 N N . LYS B 1 82 ? -11.734 -35 -31.766 1 82.25 82 LYS B N 1
ATOM 4811 C CA . LYS B 1 82 ? -12.906 -34.312 -32.281 1 82.25 82 LYS B CA 1
ATOM 4812 C C . LYS B 1 82 ? -14.195 -35.031 -31.891 1 82.25 82 LYS B C 1
ATOM 4814 O O . LYS B 1 82 ? -15.188 -34.375 -31.547 1 82.25 82 LYS B O 1
ATOM 4819 N N . SER B 1 83 ? -14.102 -36.219 -31.922 1 84.31 83 SER B N 1
ATOM 4820 C CA . SER B 1 83 ? -15.297 -37 -31.688 1 84.31 83 SER B CA 1
ATOM 4821 C C . SER B 1 83 ? -15.625 -37.062 -30.188 1 84.31 83 SER B C 1
ATOM 4823 O O . SER B 1 83 ? -16.781 -37.312 -29.812 1 84.31 83 SER B O 1
ATOM 4825 N N . LEU B 1 84 ? -14.688 -37.062 -29.359 1 82 84 LEU B N 1
ATOM 4826 C CA . LEU B 1 84 ? -14.906 -37.125 -27.922 1 82 84 LEU B CA 1
ATOM 4827 C C . LEU B 1 84 ? -15.68 -35.906 -27.438 1 82 84 LEU B C 1
ATOM 4829 O O . LEU B 1 84 ? -16.438 -36 -26.469 1 82 84 LEU B O 1
ATOM 4833 N N . GLY B 1 85 ? -15.75 -34.906 -28.062 1 65.25 85 GLY B N 1
ATOM 4834 C CA . GLY B 1 85 ? -16.594 -33.75 -27.797 1 65.25 85 GLY B CA 1
ATOM 4835 C C . GLY B 1 85 ? -16.234 -33.031 -26.516 1 65.25 85 GLY B C 1
ATOM 4836 O O . GLY B 1 85 ? -15.141 -32.469 -26.406 1 65.25 85 GLY B O 1
ATOM 4837 N N . SER B 1 86 ? -17.109 -33.344 -25.391 1 66.38 86 SER B N 1
ATOM 4838 C CA . SER B 1 86 ? -17.172 -32.594 -24.141 1 66.38 86 SER B CA 1
ATOM 4839 C C . SER B 1 86 ? -16.234 -33.188 -23.094 1 66.38 86 SER B C 1
ATOM 4841 O O . SER B 1 86 ? -16.688 -33.594 -22.016 1 66.38 86 SER B O 1
ATOM 4843 N N . ILE B 1 87 ? -14.992 -33.375 -23.453 1 69.12 87 ILE B N 1
ATOM 4844 C CA . ILE B 1 87 ? -14.008 -33.844 -22.469 1 69.12 87 ILE B CA 1
ATOM 4845 C C . ILE B 1 87 ? -13.203 -32.625 -21.969 1 69.12 87 ILE B C 1
ATOM 4847 O O . ILE B 1 87 ? -12.805 -31.766 -22.75 1 69.12 87 ILE B O 1
ATOM 4851 N N . PRO B 1 88 ? -13.023 -32.656 -20.625 1 68.81 88 PRO B N 1
ATOM 4852 C CA . PRO B 1 88 ? -12.391 -31.469 -20.031 1 68.81 88 PRO B CA 1
ATOM 4853 C C . PRO B 1 88 ? -11.062 -31.109 -20.688 1 68.81 88 PRO B C 1
ATOM 4855 O O . PRO B 1 88 ? -10.844 -29.969 -21.078 1 68.81 88 PRO B O 1
ATOM 4858 N N . THR B 1 89 ? -10.117 -32.062 -20.75 1 80 89 THR B N 1
ATOM 4859 C CA . THR B 1 89 ? -8.812 -31.781 -21.344 1 80 89 THR B CA 1
ATOM 4860 C C . THR B 1 89 ? -8.227 -33.031 -22 1 80 89 THR B C 1
ATOM 4862 O O . THR B 1 89 ? -8.156 -34.094 -21.391 1 80 89 THR B O 1
ATOM 4865 N N . VAL B 1 90 ? -7.992 -32.875 -23.25 1 85.12 90 VAL B N 1
ATOM 4866 C CA . VAL B 1 90 ? -7.301 -33.938 -24 1 85.12 90 VAL B CA 1
ATOM 4867 C C . VAL B 1 90 ? -5.93 -33.438 -24.438 1 85.12 90 VAL B C 1
ATOM 4869 O O . VAL B 1 90 ? -5.805 -32.312 -24.969 1 85.12 90 VAL B O 1
ATOM 4872 N N . ILE B 1 91 ? -4.934 -34.281 -24.156 1 87.88 91 ILE B N 1
ATOM 4873 C CA . ILE B 1 91 ? -3.58 -33.938 -24.578 1 87.88 91 ILE B CA 1
ATOM 4874 C C . ILE B 1 91 ? -3.094 -34.938 -25.625 1 87.88 91 ILE B C 1
ATOM 4876 O O . ILE B 1 91 ? -3.258 -36.156 -25.453 1 87.88 91 ILE B O 1
ATOM 4880 N N . ILE B 1 92 ? -2.619 -34.406 -26.688 1 89.5 92 ILE B N 1
ATOM 4881 C CA . ILE B 1 92 ? -1.928 -35.25 -27.656 1 89.5 92 ILE B CA 1
ATOM 4882 C C . ILE B 1 92 ? -0.418 -35.125 -27.484 1 89.5 92 ILE B C 1
ATOM 4884 O O . ILE B 1 92 ? 0.124 -34 -27.594 1 89.5 92 ILE B O 1
ATOM 4888 N N . LEU B 1 93 ? 0.186 -36.156 -27.156 1 92.06 93 LEU B N 1
ATOM 4889 C CA . LEU B 1 93 ? 1.636 -36.219 -27 1 92.06 93 LEU B CA 1
ATOM 4890 C C . LEU B 1 93 ? 2.285 -36.938 -28.172 1 92.06 93 LEU B C 1
ATOM 4892 O O . LEU B 1 93 ? 2.119 -38.156 -28.328 1 92.06 93 LEU B O 1
ATOM 4896 N N . SER B 1 94 ? 3.059 -36.219 -28.938 1 92.69 94 SER B N 1
ATOM 4897 C CA . SER B 1 94 ? 3.711 -36.812 -30.109 1 92.69 94 SER B CA 1
ATOM 4898 C C . SER B 1 94 ? 5.078 -37.375 -29.75 1 92.69 94 SER B C 1
ATOM 4900 O O . SER B 1 94 ? 5.906 -36.688 -29.141 1 92.69 94 SER B O 1
ATOM 4902 N N . GLN B 1 95 ? 5.305 -38.531 -30.172 1 93.69 95 GLN B N 1
ATOM 4903 C CA . GLN B 1 95 ? 6.594 -39.188 -29.969 1 93.69 95 GLN B CA 1
ATOM 4904 C C . GLN B 1 95 ? 7.715 -38.406 -30.656 1 93.69 95 GLN B C 1
ATOM 4906 O O . GLN B 1 95 ? 8.867 -38.469 -30.219 1 93.69 95 GLN B O 1
ATOM 4911 N N . ASP B 1 96 ? 7.391 -37.625 -31.641 1 90.38 96 ASP B N 1
ATOM 4912 C CA . ASP B 1 96 ? 8.367 -36.875 -32.406 1 90.38 96 ASP B CA 1
ATOM 4913 C C . ASP B 1 96 ? 9.07 -35.844 -31.547 1 90.38 96 ASP B C 1
ATOM 4915 O O . ASP B 1 96 ? 10.18 -35.375 -31.875 1 90.38 96 ASP B O 1
ATOM 4919 N N . SER B 1 97 ? 8.422 -35.5 -30.5 1 93.25 97 SER B N 1
ATOM 4920 C CA . SER B 1 97 ? 9.008 -34.5 -29.609 1 93.25 97 SER B CA 1
ATOM 4921 C C . SER B 1 97 ? 10.156 -35.094 -28.797 1 93.25 97 SER B C 1
ATOM 4923 O O . SER B 1 97 ? 10.93 -34.344 -28.188 1 93.25 97 SER B O 1
ATOM 4925 N N . PHE B 1 98 ? 10.352 -36.344 -28.891 1 95.75 98 PHE B N 1
ATOM 4926 C CA . PHE B 1 98 ? 11.258 -37 -27.938 1 95.75 98 PHE B CA 1
ATOM 4927 C C . PHE B 1 98 ? 12.461 -37.594 -28.672 1 95.75 98 PHE B C 1
ATOM 4929 O O . PHE B 1 98 ? 13.086 -38.531 -28.188 1 95.75 98 PHE B O 1
ATOM 4936 N N . TYR B 1 99 ? 12.734 -37.094 -29.859 1 94.38 99 TYR B N 1
ATOM 4937 C CA . TYR B 1 99 ? 14.016 -37.469 -30.469 1 94.38 99 TYR B CA 1
ATOM 4938 C C . TYR B 1 99 ? 15.18 -37 -29.594 1 94.38 99 TYR B C 1
ATOM 4940 O O . TYR B 1 99 ? 15.094 -35.969 -28.922 1 94.38 99 TYR B O 1
ATOM 4948 N N . LYS B 1 100 ? 16.234 -37.75 -29.609 1 94.31 100 LYS B N 1
ATOM 4949 C CA . LYS B 1 100 ? 17.391 -37.438 -28.797 1 94.31 100 LYS B CA 1
ATOM 4950 C C . LYS B 1 100 ? 18.125 -36.219 -29.328 1 94.31 100 LYS B C 1
ATOM 4952 O O . LYS B 1 100 ? 17.969 -35.844 -30.5 1 94.31 100 LYS B O 1
ATOM 4957 N N . PHE B 1 101 ? 18.828 -35.594 -28.359 1 94 101 PHE B N 1
ATOM 4958 C CA . PHE B 1 101 ? 19.719 -34.5 -28.734 1 94 101 PHE B CA 1
ATOM 4959 C C . PHE B 1 101 ? 20.875 -35.031 -29.578 1 94 101 PHE B C 1
ATOM 4961 O O . PHE B 1 101 ? 21.469 -36.062 -29.266 1 94 101 PHE B O 1
ATOM 4968 N N . HIS B 1 102 ? 21.203 -34.281 -30.641 1 93.5 102 HIS B N 1
ATOM 4969 C CA . HIS B 1 102 ? 22.234 -34.75 -31.562 1 93.5 102 HIS B CA 1
ATOM 4970 C C . HIS B 1 102 ? 23.516 -33.969 -31.406 1 93.5 102 HIS B C 1
ATOM 4972 O O . HIS B 1 102 ? 23.484 -32.75 -31.188 1 93.5 102 HIS B O 1
ATOM 4978 N N . THR B 1 103 ? 24.594 -34.656 -31.5 1 93.44 103 THR B N 1
ATOM 4979 C CA . THR B 1 103 ? 25.906 -34.031 -31.516 1 93.44 103 THR B CA 1
ATOM 4980 C C . THR B 1 103 ? 26.141 -33.312 -32.844 1 93.44 103 THR B C 1
ATOM 4982 O O . THR B 1 103 ? 25.406 -33.531 -33.812 1 93.44 103 THR B O 1
ATOM 4985 N N . PRO B 1 104 ? 27.188 -32.5 -32.875 1 92.69 104 PRO B N 1
ATOM 4986 C CA . PRO B 1 104 ? 27.484 -31.828 -34.156 1 92.69 104 PRO B CA 1
ATOM 4987 C C . PRO B 1 104 ? 27.75 -32.812 -35.281 1 92.69 104 PRO B C 1
ATOM 4989 O O . PRO B 1 104 ? 27.328 -32.562 -36.438 1 92.69 104 PRO B O 1
ATOM 4992 N N . GLU B 1 105 ? 28.422 -33.875 -35 1 92.94 105 GLU B N 1
ATOM 4993 C CA . GLU B 1 105 ? 28.688 -34.875 -36 1 92.94 105 GLU B CA 1
ATOM 4994 C C . GLU B 1 105 ? 27.391 -35.531 -36.5 1 92.94 105 GLU B C 1
ATOM 4996 O O . GLU B 1 105 ? 27.203 -35.719 -37.688 1 92.94 105 GLU B O 1
ATOM 5001 N N . GLU B 1 106 ? 26.578 -35.812 -35.562 1 91.62 106 GLU B N 1
ATOM 5002 C CA . GLU B 1 106 ? 25.297 -36.406 -35.906 1 91.62 106 GLU B CA 1
ATOM 5003 C C . GLU B 1 106 ? 24.438 -35.438 -36.719 1 91.62 106 GLU B C 1
ATOM 5005 O O . GLU B 1 106 ? 23.688 -35.875 -37.625 1 91.62 106 GLU B O 1
ATOM 5010 N N . LEU B 1 107 ? 24.516 -34.219 -36.469 1 91.25 107 LEU B N 1
ATOM 5011 C CA . LEU B 1 107 ? 23.75 -33.219 -37.156 1 91.25 107 LEU B CA 1
ATOM 5012 C C . LEU B 1 107 ? 24.172 -33.125 -38.625 1 91.25 107 LEU B C 1
ATOM 5014 O O . LEU B 1 107 ? 23.328 -32.938 -39.5 1 91.25 107 LEU B O 1
ATOM 5018 N N . GLU B 1 108 ? 25.422 -33.188 -38.781 1 91.38 108 GLU B N 1
ATOM 5019 C CA . GLU B 1 108 ? 25.922 -33.188 -40.156 1 91.38 108 GLU B CA 1
ATOM 5020 C C . GLU B 1 108 ? 25.359 -34.375 -40.938 1 91.38 108 GLU B C 1
ATOM 5022 O O . GLU B 1 108 ? 24.953 -34.219 -42.094 1 91.38 108 GLU B O 1
ATOM 5027 N N . LEU B 1 109 ? 25.375 -35.5 -40.312 1 89.38 109 LEU B N 1
ATOM 5028 C CA . LEU B 1 109 ? 24.828 -36.688 -40.938 1 89.38 109 LEU B CA 1
ATOM 5029 C C . LEU B 1 109 ? 23.328 -36.531 -41.219 1 89.38 109 LEU B C 1
ATOM 5031 O O . LEU B 1 109 ? 22.828 -36.969 -42.25 1 89.38 109 LEU B O 1
ATOM 5035 N N . ALA B 1 110 ? 22.641 -35.969 -40.344 1 86.19 110 ALA B N 1
ATOM 5036 C CA . ALA B 1 110 ? 21.203 -35.75 -40.5 1 86.19 110 ALA B CA 1
ATOM 5037 C C . ALA B 1 110 ? 20.906 -34.844 -41.688 1 86.19 110 ALA B C 1
ATOM 5039 O O . ALA B 1 110 ? 20 -35.156 -42.5 1 86.19 110 ALA B O 1
ATOM 5040 N N . HIS B 1 111 ? 21.656 -33.812 -41.812 1 85.25 111 HIS B N 1
ATOM 5041 C CA . HIS B 1 111 ? 21.438 -32.875 -42.938 1 85.25 111 HIS B CA 1
ATOM 5042 C C . HIS B 1 111 ? 21.797 -33.531 -44.25 1 85.25 111 HIS B C 1
ATOM 5044 O O . HIS B 1 111 ? 21.266 -33.125 -45.312 1 85.25 111 HIS B O 1
ATOM 5050 N N . ALA B 1 112 ? 22.656 -34.5 -44.125 1 83.06 112 ALA B N 1
ATOM 5051 C CA . ALA B 1 112 ? 23.062 -35.25 -45.312 1 83.06 112 ALA B CA 1
ATOM 5052 C C . ALA B 1 112 ? 22.125 -36.438 -45.562 1 83.06 112 ALA B C 1
ATOM 5054 O O . ALA B 1 112 ? 22.391 -37.25 -46.438 1 83.06 112 ALA B O 1
ATOM 5055 N N . ASN B 1 113 ? 21.062 -36.562 -44.781 1 80.56 113 ASN B N 1
ATOM 5056 C CA . ASN B 1 113 ? 20.094 -37.625 -44.875 1 80.56 113 ASN B CA 1
ATOM 5057 C C . ASN B 1 113 ? 20.75 -39 -44.625 1 80.56 113 ASN B C 1
ATOM 5059 O O . ASN B 1 113 ? 20.406 -40 -45.25 1 80.56 113 ASN B O 1
ATOM 5063 N N . LYS B 1 114 ? 21.703 -39.031 -43.781 1 85.56 114 LYS B N 1
ATOM 5064 C CA . LYS B 1 114 ? 22.438 -40.25 -43.531 1 85.56 114 LYS B CA 1
ATOM 5065 C C . LYS B 1 114 ? 22.234 -40.719 -42.094 1 85.56 114 LYS B C 1
ATOM 5067 O O . LYS B 1 114 ? 22.812 -41.75 -41.688 1 85.56 114 LYS B O 1
ATOM 5072 N N . LEU B 1 115 ? 21.5 -40.031 -41.406 1 87.44 115 LEU B N 1
ATOM 5073 C CA . LEU B 1 115 ? 21.188 -40.438 -40.031 1 87.44 115 LEU B CA 1
ATOM 5074 C C . LEU B 1 115 ? 19.859 -41.188 -39.969 1 87.44 115 LEU B C 1
ATOM 5076 O O . LEU B 1 115 ? 18.891 -40.781 -40.594 1 87.44 115 LEU B O 1
ATOM 5080 N N . ASP B 1 116 ? 19.797 -42.25 -39.219 1 90.19 116 ASP B N 1
ATOM 5081 C CA . ASP B 1 116 ? 18.609 -43.094 -39.094 1 90.19 116 ASP B CA 1
ATOM 5082 C C . ASP B 1 116 ? 17.719 -42.594 -37.938 1 90.19 116 ASP B C 1
ATOM 5084 O O . ASP B 1 116 ? 17.906 -43 -36.812 1 90.19 116 ASP B O 1
ATOM 5088 N N . PHE B 1 117 ? 16.672 -41.906 -38.312 1 88.62 117 PHE B N 1
ATOM 5089 C CA . PHE B 1 117 ? 15.727 -41.406 -37.344 1 88.62 117 PHE B CA 1
ATOM 5090 C C . PHE B 1 117 ? 14.648 -42.438 -37.031 1 88.62 117 PHE B C 1
ATOM 5092 O O . PHE B 1 117 ? 13.859 -42.281 -36.125 1 88.62 117 PHE B O 1
ATOM 5099 N N . ASP B 1 118 ? 14.648 -43.469 -37.75 1 89.31 118 ASP B N 1
ATOM 5100 C CA . ASP B 1 118 ? 13.562 -44.438 -37.656 1 89.31 118 ASP B CA 1
ATOM 5101 C C . ASP B 1 118 ? 13.984 -45.656 -36.844 1 89.31 118 ASP B C 1
ATOM 5103 O O . ASP B 1 118 ? 13.25 -46.656 -36.75 1 89.31 118 ASP B O 1
ATOM 5107 N N . HIS B 1 119 ? 15.125 -45.625 -36.25 1 92.38 119 HIS B N 1
ATOM 5108 C CA . HIS B 1 119 ? 15.555 -46.625 -35.281 1 92.38 119 HIS B CA 1
ATOM 5109 C C . HIS B 1 119 ? 15.078 -46.25 -33.875 1 92.38 119 HIS B C 1
ATOM 5111 O O . HIS B 1 119 ? 15.055 -45.094 -33.5 1 92.38 119 HIS B O 1
ATOM 5117 N N . PRO B 1 120 ? 14.688 -47.281 -33.094 1 93.25 120 PRO B N 1
ATOM 5118 C CA . PRO B 1 120 ? 14.227 -47.031 -31.734 1 93.25 120 PRO B CA 1
ATOM 5119 C C . PRO B 1 120 ? 15.242 -46.219 -30.922 1 93.25 120 PRO B C 1
ATOM 5121 O O . PRO B 1 120 ? 14.867 -45.469 -30.031 1 93.25 120 PRO B O 1
ATOM 5124 N N . ASP B 1 121 ? 16.5 -46.312 -31.266 1 92.38 121 ASP B N 1
ATOM 5125 C CA . ASP B 1 121 ? 17.578 -45.656 -30.531 1 92.38 121 ASP B CA 1
ATOM 5126 C C . ASP B 1 121 ? 17.594 -44.156 -30.797 1 92.38 121 ASP B C 1
ATOM 5128 O O . ASP B 1 121 ? 18.25 -43.406 -30.062 1 92.38 121 ASP B O 1
ATOM 5132 N N . ALA B 1 122 ? 16.922 -43.781 -31.781 1 93.12 122 ALA B N 1
ATOM 5133 C CA . ALA B 1 122 ? 16.859 -42.344 -32.094 1 93.12 122 ALA B CA 1
ATOM 5134 C C . ALA B 1 122 ? 15.953 -41.594 -31.109 1 93.12 122 ALA B C 1
ATOM 5136 O O . ALA B 1 122 ? 16.031 -40.375 -31 1 93.12 122 ALA B O 1
ATOM 5137 N N . LEU B 1 123 ? 15.133 -42.312 -30.422 1 94.88 123 LEU B N 1
ATOM 5138 C CA . LEU B 1 123 ? 14.133 -41.75 -29.531 1 94.88 123 LEU B CA 1
ATOM 5139 C C . LEU B 1 123 ? 14.57 -41.844 -28.078 1 94.88 123 LEU B C 1
ATOM 5141 O O . LEU B 1 123 ? 15.18 -42.844 -27.672 1 94.88 123 LEU B O 1
ATOM 5145 N N . ASP B 1 124 ? 14.352 -40.812 -27.328 1 95.5 124 ASP B N 1
ATOM 5146 C CA . ASP B 1 124 ? 14.547 -40.844 -25.875 1 95.5 124 ASP B CA 1
ATOM 5147 C C . ASP B 1 124 ? 13.344 -41.438 -25.172 1 95.5 124 ASP B C 1
ATOM 5149 O O . ASP B 1 124 ? 12.547 -40.719 -24.547 1 95.5 124 ASP B O 1
ATOM 5153 N N . ILE B 1 125 ? 13.289 -42.719 -25.125 1 94.5 125 ILE B N 1
ATOM 5154 C CA . ILE B 1 125 ? 12.125 -43.469 -24.656 1 94.5 125 ILE B CA 1
ATOM 5155 C C . ILE B 1 125 ? 11.945 -43.25 -23.156 1 94.5 125 ILE B C 1
ATOM 5157 O O . ILE B 1 125 ? 10.828 -43 -22.688 1 94.5 125 ILE B O 1
ATOM 5161 N N . PRO B 1 126 ? 13.039 -43.25 -22.375 1 95.06 126 PRO B N 1
ATOM 5162 C CA . PRO B 1 126 ? 12.867 -43 -20.953 1 95.06 126 PRO B CA 1
ATOM 5163 C C . PRO B 1 126 ? 12.227 -41.656 -20.656 1 95.06 126 PRO B C 1
ATOM 5165 O O . PRO B 1 126 ? 11.352 -41.531 -19.797 1 95.06 126 PRO B O 1
ATOM 5168 N N . MET B 1 127 ? 12.633 -40.688 -21.359 1 95.75 127 MET B N 1
ATOM 5169 C CA . MET B 1 127 ? 12.047 -39.375 -21.188 1 95.75 127 MET B CA 1
ATOM 5170 C C . MET B 1 127 ? 10.57 -39.375 -21.578 1 95.75 127 MET B C 1
ATOM 5172 O O . MET B 1 127 ? 9.734 -38.781 -20.875 1 95.75 127 MET B O 1
ATOM 5176 N N . PHE B 1 128 ? 10.305 -40 -22.688 1 96.19 128 PHE B N 1
ATOM 5177 C CA . PHE B 1 128 ? 8.93 -40.094 -23.156 1 96.19 128 PHE B CA 1
ATOM 5178 C C . PHE B 1 128 ? 8.055 -40.781 -22.109 1 96.19 128 PHE B C 1
ATOM 5180 O O . PHE B 1 128 ? 6.996 -40.281 -21.75 1 96.19 128 PHE B O 1
ATOM 5187 N N . ALA B 1 129 ? 8.516 -41.812 -21.594 1 96.31 129 ALA B N 1
ATOM 5188 C CA . ALA B 1 129 ? 7.785 -42.594 -20.578 1 96.31 129 ALA B CA 1
ATOM 5189 C C . ALA B 1 129 ? 7.598 -41.781 -19.297 1 96.31 129 ALA B C 1
ATOM 5191 O O . ALA B 1 129 ? 6.527 -41.812 -18.688 1 96.31 129 ALA B O 1
ATOM 5192 N N . SER B 1 130 ? 8.602 -41.156 -18.938 1 95.94 130 SER B N 1
ATOM 5193 C CA . SER B 1 130 ? 8.547 -40.375 -17.719 1 95.94 130 SER B CA 1
ATOM 5194 C C . SER B 1 130 ? 7.508 -39.25 -17.844 1 95.94 130 SER B C 1
ATOM 5196 O O . SER B 1 130 ? 6.695 -39.062 -16.938 1 95.94 130 SER B O 1
ATOM 5198 N N . CYS B 1 131 ? 7.582 -38.5 -18.938 1 95.5 131 CYS B N 1
ATOM 5199 C CA . CYS B 1 131 ? 6.625 -37.438 -19.156 1 95.5 131 CYS B CA 1
ATOM 5200 C C . CYS B 1 131 ? 5.199 -37.969 -19.188 1 95.5 131 CYS B C 1
ATOM 5202 O O . CYS B 1 131 ? 4.293 -37.375 -18.594 1 95.5 131 CYS B O 1
ATOM 5204 N N . LEU B 1 132 ? 5.039 -39.031 -19.875 1 96.12 132 LEU B N 1
ATOM 5205 C CA . LEU B 1 132 ? 3.723 -39.656 -19.984 1 96.12 132 LEU B CA 1
ATOM 5206 C C . LEU B 1 132 ? 3.229 -40.125 -18.625 1 96.12 132 LEU B C 1
ATOM 5208 O O . LEU B 1 132 ? 2.051 -39.969 -18.297 1 96.12 132 LEU B O 1
ATOM 5212 N N . ALA B 1 133 ? 4.082 -40.719 -17.859 1 95.94 133 ALA B N 1
ATOM 5213 C CA . ALA B 1 133 ? 3.729 -41.188 -16.531 1 95.94 133 ALA B CA 1
ATOM 5214 C C . ALA B 1 133 ? 3.287 -40.031 -15.641 1 95.94 133 ALA B C 1
ATOM 5216 O O . ALA B 1 133 ? 2.32 -40.156 -14.883 1 95.94 133 ALA B O 1
ATOM 5217 N N . ASP B 1 134 ? 4.035 -39.031 -15.695 1 94.62 134 ASP B N 1
ATOM 5218 C CA . ASP B 1 134 ? 3.672 -37.844 -14.93 1 94.62 134 ASP B CA 1
ATOM 5219 C C . ASP B 1 134 ? 2.273 -37.344 -15.297 1 94.62 134 ASP B C 1
ATOM 5221 O O . ASP B 1 134 ? 1.438 -37.125 -14.422 1 94.62 134 ASP B O 1
ATOM 5225 N N . LEU B 1 135 ? 2.064 -37.188 -16.562 1 94.19 135 LEU B N 1
ATOM 5226 C CA . LEU B 1 135 ? 0.775 -36.688 -17.047 1 94.19 135 LEU B CA 1
ATOM 5227 C C . LEU B 1 135 ? -0.347 -37.625 -16.656 1 94.19 135 LEU B C 1
ATOM 5229 O O . LEU B 1 135 ? -1.438 -37.219 -16.281 1 94.19 135 LEU B O 1
ATOM 5233 N N . LYS B 1 136 ? -0.09 -38.906 -16.797 1 94.5 136 LYS B N 1
ATOM 5234 C CA . LYS B 1 136 ? -1.082 -39.906 -16.406 1 94.5 136 LYS B CA 1
ATOM 5235 C C . LYS B 1 136 ? -1.44 -39.781 -14.93 1 94.5 136 LYS B C 1
ATOM 5237 O O . LYS B 1 136 ? -2.604 -39.938 -14.555 1 94.5 136 LYS B O 1
ATOM 5242 N N . ALA B 1 137 ? -0.444 -39.531 -14.117 1 92.81 137 ALA B N 1
ATOM 5243 C CA . ALA B 1 137 ? -0.633 -39.375 -12.68 1 92.81 137 ALA B CA 1
ATOM 5244 C C . ALA B 1 137 ? -1.189 -38 -12.336 1 92.81 137 ALA B C 1
ATOM 5246 O O . ALA B 1 137 ? -1.17 -37.562 -11.18 1 92.81 137 ALA B O 1
ATOM 5247 N N . CYS B 1 138 ? -1.569 -37.25 -13.242 1 90.5 138 CYS B N 1
ATOM 5248 C CA . CYS B 1 138 ? -2.195 -35.938 -13.102 1 90.5 138 CYS B CA 1
ATOM 5249 C C . CYS B 1 138 ? -1.194 -34.906 -12.594 1 90.5 138 CYS B C 1
ATOM 5251 O O . CYS B 1 138 ? -1.571 -33.938 -11.914 1 90.5 138 CYS B O 1
ATOM 5253 N N . LYS B 1 139 ? 0.036 -35.188 -12.891 1 92.94 139 LYS B N 1
ATOM 5254 C CA . LYS B 1 139 ? 1.084 -34.219 -12.555 1 92.94 139 LYS B CA 1
ATOM 5255 C C . LYS B 1 139 ? 1.476 -33.375 -13.773 1 92.94 139 LYS B C 1
ATOM 5257 O O . LYS B 1 139 ? 1.174 -33.75 -14.906 1 92.94 139 LYS B O 1
ATOM 5262 N N . GLN B 1 140 ? 2.037 -32.219 -13.438 1 92.75 140 GLN B N 1
ATOM 5263 C CA . GLN B 1 140 ? 2.557 -31.406 -14.531 1 92.75 140 GLN B CA 1
ATOM 5264 C C . GLN B 1 140 ? 3.812 -32.031 -15.133 1 92.75 140 GLN B C 1
ATOM 5266 O O . GLN B 1 140 ? 4.508 -32.812 -14.469 1 92.75 140 GLN B O 1
ATOM 5271 N N . SER B 1 141 ? 4.016 -31.75 -16.391 1 93.94 141 SER B N 1
ATOM 5272 C CA . SER B 1 141 ? 5.234 -32.188 -17.062 1 93.94 141 SER B CA 1
ATOM 5273 C C . SER B 1 141 ? 5.715 -31.156 -18.062 1 93.94 141 SER B C 1
ATOM 5275 O O . SER B 1 141 ? 4.934 -30.312 -18.531 1 93.94 141 SER B O 1
ATOM 5277 N N . ASN B 1 142 ? 7.016 -31.172 -18.297 1 93.94 142 ASN B N 1
ATOM 5278 C CA . ASN B 1 142 ? 7.625 -30.359 -19.328 1 93.94 142 ASN B CA 1
ATOM 5279 C C . ASN B 1 142 ? 8.07 -31.188 -20.531 1 93.94 142 ASN B C 1
ATOM 5281 O O . ASN B 1 142 ? 9.062 -31.922 -20.438 1 93.94 142 ASN B O 1
ATOM 5285 N N . ILE B 1 143 ? 7.387 -31 -21.625 1 94.38 143 ILE B N 1
ATOM 5286 C CA . ILE B 1 143 ? 7.609 -31.797 -22.828 1 94.38 143 ILE B CA 1
ATOM 5287 C C . ILE B 1 143 ? 8.688 -31.156 -23.688 1 94.38 143 ILE B C 1
ATOM 5289 O O . ILE B 1 143 ? 8.633 -29.953 -23.969 1 94.38 143 ILE B O 1
ATOM 5293 N N . PRO B 1 144 ? 9.641 -31.969 -24.094 1 94.62 144 PRO B N 1
ATOM 5294 C CA . PRO B 1 144 ? 10.648 -31.406 -25 1 94.62 144 PRO B CA 1
ATOM 5295 C C . PRO B 1 144 ? 10.062 -30.984 -26.344 1 94.62 144 PRO B C 1
ATOM 5297 O O . PRO B 1 144 ? 9 -31.469 -26.734 1 94.62 144 PRO B O 1
ATOM 5300 N N . VAL B 1 145 ? 10.75 -30.125 -27 1 92.31 145 VAL B N 1
ATOM 5301 C CA . VAL B 1 145 ? 10.391 -29.656 -28.328 1 92.31 145 VAL B CA 1
ATOM 5302 C C . VAL B 1 145 ? 11.508 -30 -29.312 1 92.31 145 VAL B C 1
ATOM 5304 O O . VAL B 1 145 ? 12.68 -29.75 -29.047 1 92.31 145 VAL B O 1
ATOM 5307 N N . TYR B 1 146 ? 11.055 -30.609 -30.391 1 91.38 146 TYR B N 1
ATOM 5308 C CA . TYR B 1 146 ? 12.023 -31 -31.406 1 91.38 146 TYR B CA 1
ATOM 5309 C C . TYR B 1 146 ? 11.797 -30.219 -32.688 1 91.38 146 TYR B C 1
ATOM 5311 O O . TYR B 1 146 ? 10.664 -30.094 -33.188 1 91.38 146 TYR B O 1
ATOM 5319 N N . SER B 1 147 ? 12.828 -29.688 -33.281 1 87.69 147 SER B N 1
ATOM 5320 C CA . SER B 1 147 ? 12.781 -29 -34.562 1 87.69 147 SER B CA 1
ATOM 5321 C C . SER B 1 147 ? 13.188 -29.906 -35.719 1 87.69 147 SER B C 1
ATOM 5323 O O . SER B 1 147 ? 14.344 -30.328 -35.781 1 87.69 147 SER B O 1
ATOM 5325 N N . PHE B 1 148 ? 12.328 -30.125 -36.562 1 81.62 148 PHE B N 1
ATOM 5326 C CA . PHE B 1 148 ? 12.625 -30.984 -37.688 1 81.62 148 PHE B CA 1
ATOM 5327 C C . PHE B 1 148 ? 13.508 -30.25 -38.719 1 81.62 148 PHE B C 1
ATOM 5329 O O . PHE B 1 148 ? 14.312 -30.875 -39.406 1 81.62 148 PHE B O 1
ATOM 5336 N N . SER B 1 149 ? 13.289 -28.969 -38.812 1 80.44 149 SER B N 1
ATOM 5337 C CA . SER B 1 149 ? 14.117 -28.188 -39.719 1 80.44 149 SER B CA 1
ATOM 5338 C C . SER B 1 149 ? 15.57 -28.172 -39.25 1 80.44 149 SER B C 1
ATOM 5340 O O . SER B 1 149 ? 16.484 -28.328 -40.062 1 80.44 149 SER B O 1
ATOM 5342 N N . GLU B 1 150 ? 15.711 -28.156 -37.906 1 85.31 150 GLU B N 1
ATOM 5343 C CA . GLU B 1 150 ? 17.062 -28.094 -37.375 1 85.31 150 GLU B CA 1
ATOM 5344 C C . GLU B 1 150 ? 17.562 -29.484 -37 1 85.31 150 GLU B C 1
ATOM 5346 O O . GLU B 1 150 ? 18.75 -29.672 -36.75 1 85.31 150 GLU B O 1
ATOM 5351 N N . HIS B 1 151 ? 16.719 -30.359 -37.062 1 87 151 HIS B N 1
ATOM 5352 C CA . HIS B 1 151 ? 17.016 -31.734 -36.656 1 87 151 HIS B CA 1
ATOM 5353 C C . HIS B 1 151 ? 17.609 -31.781 -35.25 1 87 151 HIS B C 1
ATOM 5355 O O . HIS B 1 151 ? 18.625 -32.438 -35.031 1 87 151 HIS B O 1
ATOM 5361 N N . GLN B 1 152 ? 16.969 -30.953 -34.375 1 91.06 152 GLN B N 1
ATOM 5362 C CA . GLN B 1 152 ? 17.547 -30.844 -33.031 1 91.06 152 GLN B CA 1
ATOM 5363 C C . GLN B 1 152 ? 16.453 -30.609 -32 1 91.06 152 GLN B C 1
ATOM 5365 O O . GLN B 1 152 ? 15.445 -29.953 -32.281 1 91.06 152 GLN B O 1
ATOM 5370 N N . ARG B 1 153 ? 16.734 -31.188 -30.797 1 92.81 153 ARG B N 1
ATOM 5371 C CA . ARG B 1 153 ? 15.906 -30.844 -29.641 1 92.81 153 ARG B CA 1
ATOM 5372 C C . ARG B 1 153 ? 16.219 -29.422 -29.156 1 92.81 153 ARG B C 1
ATOM 5374 O O . ARG B 1 153 ? 17.375 -29.078 -28.922 1 92.81 153 ARG B O 1
ATOM 5381 N N . LEU B 1 154 ? 15.234 -28.688 -28.984 1 92.31 154 LEU B N 1
ATOM 5382 C CA . LEU B 1 154 ? 15.406 -27.297 -28.578 1 92.31 154 LEU B CA 1
ATOM 5383 C C . LEU B 1 154 ? 15.539 -27.188 -27.062 1 92.31 154 LEU B C 1
ATOM 5385 O O . LEU B 1 154 ? 15.266 -28.156 -26.344 1 92.31 154 LEU B O 1
ATOM 5389 N N . ALA B 1 155 ? 16.016 -26.047 -26.641 1 90.62 155 ALA B N 1
ATOM 5390 C CA . ALA B 1 155 ? 16.156 -25.797 -25.203 1 90.62 155 ALA B CA 1
ATOM 5391 C C . ALA B 1 155 ? 14.797 -25.562 -24.547 1 90.62 155 ALA B C 1
ATOM 5393 O O . ALA B 1 155 ? 14.594 -25.906 -23.391 1 90.62 155 ALA B O 1
ATOM 5394 N N . GLU B 1 156 ? 13.953 -25.078 -25.25 1 90.88 156 GLU B N 1
ATOM 5395 C CA . GLU B 1 156 ? 12.625 -24.766 -24.734 1 90.88 156 GLU B CA 1
ATOM 5396 C C . GLU B 1 156 ? 11.797 -26.031 -24.531 1 90.88 156 GLU B C 1
ATOM 5398 O O . GLU B 1 156 ? 12.031 -27.047 -25.203 1 90.88 156 GLU B O 1
ATOM 5403 N N . THR B 1 157 ? 10.969 -26.078 -23.562 1 92.12 157 THR B N 1
ATOM 5404 C CA . THR B 1 157 ? 10.023 -27.156 -23.312 1 92.12 157 THR B CA 1
ATOM 5405 C C . THR B 1 157 ? 8.594 -26.625 -23.25 1 92.12 157 THR B C 1
ATOM 5407 O O . THR B 1 157 ? 8.375 -25.406 -23.156 1 92.12 157 THR B O 1
ATOM 5410 N N . LYS B 1 158 ? 7.727 -27.5 -23.406 1 90.81 158 LYS B N 1
ATOM 5411 C CA . LYS B 1 158 ? 6.316 -27.156 -23.312 1 90.81 158 LYS B CA 1
ATOM 5412 C C . LYS B 1 158 ? 5.699 -27.688 -22.016 1 90.81 158 LYS B C 1
ATOM 5414 O O . LYS B 1 158 ? 5.73 -28.906 -21.766 1 90.81 158 LYS B O 1
ATOM 5419 N N . TYR B 1 159 ? 5.203 -26.75 -21.266 1 89.88 159 TYR B N 1
ATOM 5420 C CA . TYR B 1 159 ? 4.543 -27.062 -20.016 1 89.88 159 TYR B CA 1
ATOM 5421 C C . TYR B 1 159 ? 3.141 -27.609 -20.25 1 89.88 159 TYR B C 1
ATOM 5423 O O . TYR B 1 159 ? 2.342 -27.016 -20.969 1 89.88 159 TYR B O 1
ATOM 5431 N N . LEU B 1 160 ? 2.828 -28.906 -19.703 1 90.56 160 LEU B N 1
ATOM 5432 C CA . LEU B 1 160 ? 1.503 -29.5 -19.844 1 90.56 160 LEU B CA 1
ATOM 5433 C C . LEU B 1 160 ? 0.978 -29.969 -18.484 1 90.56 160 LEU B C 1
ATOM 5435 O O . LEU B 1 160 ? 1.741 -30.469 -17.656 1 90.56 160 LEU B O 1
ATOM 5439 N N . TYR B 1 161 ? -0.327 -29.781 -18.328 1 90.06 161 TYR B N 1
ATOM 5440 C CA . TYR B 1 161 ? -0.994 -30.219 -17.109 1 90.06 161 TYR B CA 1
ATOM 5441 C C . TYR B 1 161 ? -2.48 -30.438 -17.359 1 90.06 161 TYR B C 1
ATOM 5443 O O . TYR B 1 161 ? -3.07 -29.828 -18.25 1 90.06 161 TYR B O 1
ATOM 5451 N N . GLY B 1 162 ? -3.025 -31.406 -16.547 1 83.81 162 GLY B N 1
ATOM 5452 C CA . GLY B 1 162 ? -4.469 -31.469 -16.391 1 83.81 162 GLY B CA 1
ATOM 5453 C C . GLY B 1 162 ? -5.145 -32.375 -17.406 1 83.81 162 GLY B C 1
ATOM 5454 O O . GLY B 1 162 ? -6.285 -32.125 -17.812 1 83.81 162 GLY B O 1
ATOM 5455 N N . ALA B 1 163 ? -4.602 -33.344 -17.812 1 85.81 163 ALA B N 1
ATOM 5456 C CA . ALA B 1 163 ? -5.184 -34.188 -18.844 1 85.81 163 ALA B CA 1
ATOM 5457 C C . ALA B 1 163 ? -6.152 -35.188 -18.234 1 85.81 163 ALA B C 1
ATOM 5459 O O . ALA B 1 163 ? -5.875 -35.781 -17.188 1 85.81 163 ALA B O 1
ATOM 5460 N N . THR B 1 164 ? -7.289 -35.188 -18.875 1 86.06 164 THR B N 1
ATOM 5461 C CA . THR B 1 164 ? -8.203 -36.281 -18.562 1 86.06 164 THR B CA 1
ATOM 5462 C C . THR B 1 164 ? -7.938 -37.469 -19.484 1 86.06 164 THR B C 1
ATOM 5464 O O . THR B 1 164 ? -8.023 -38.625 -19.047 1 86.06 164 THR B O 1
ATOM 5467 N N . VAL B 1 165 ? -7.664 -37.094 -20.703 1 89.94 165 VAL B N 1
ATOM 5468 C CA . VAL B 1 165 ? -7.293 -38.062 -21.703 1 89.94 165 VAL B CA 1
ATOM 5469 C C . VAL B 1 165 ? -5.977 -37.688 -22.359 1 89.94 165 VAL B C 1
ATOM 5471 O O . VAL B 1 165 ? -5.766 -36.5 -22.688 1 89.94 165 VAL B O 1
ATOM 5474 N N . ILE B 1 166 ? -5.141 -38.688 -22.547 1 93.44 166 ILE B N 1
ATOM 5475 C CA . ILE B 1 166 ? -3.867 -38.469 -23.219 1 93.44 166 ILE B CA 1
ATOM 5476 C C . ILE B 1 166 ? -3.744 -39.375 -24.422 1 93.44 166 ILE B C 1
ATOM 5478 O O . ILE B 1 166 ? -3.969 -40.594 -24.312 1 93.44 166 ILE B O 1
ATOM 5482 N N . ILE B 1 167 ? -3.482 -38.781 -25.547 1 93.88 167 ILE B N 1
ATOM 5483 C CA . ILE B 1 167 ? -3.195 -39.594 -26.734 1 93.88 167 ILE B CA 1
ATOM 5484 C C . ILE B 1 167 ? -1.707 -39.5 -27.062 1 93.88 167 ILE B C 1
ATOM 5486 O O . ILE B 1 167 ? -1.2 -38.438 -27.422 1 93.88 167 ILE B O 1
ATOM 5490 N N . ALA B 1 168 ? -1.066 -40.562 -26.828 1 95.88 168 ALA B N 1
ATOM 5491 C CA . ALA B 1 168 ? 0.338 -40.688 -27.219 1 95.88 168 ALA B CA 1
ATOM 5492 C C . ALA B 1 168 ? 0.479 -41.312 -28.594 1 95.88 168 ALA B C 1
ATOM 5494 O O . ALA B 1 168 ? 0.146 -42.5 -28.781 1 95.88 168 ALA B O 1
ATOM 5495 N N . GLU B 1 169 ? 0.976 -40.562 -29.547 1 94.44 169 GLU B N 1
ATOM 5496 C CA . GLU B 1 169 ? 1.049 -41.125 -30.891 1 94.44 169 GLU B CA 1
ATOM 5497 C C . GLU B 1 169 ? 2.479 -41.062 -31.422 1 94.44 169 GLU B C 1
ATOM 5499 O O . GLU B 1 169 ? 3.24 -40.156 -31.109 1 94.44 169 GLU B O 1
ATOM 5504 N N . GLY B 1 170 ? 2.807 -42.031 -32.219 1 94.19 170 GLY B N 1
ATOM 5505 C CA . GLY B 1 170 ? 4.125 -42.125 -32.844 1 94.19 170 GLY B CA 1
ATOM 5506 C C . GLY B 1 170 ? 4.344 -43.438 -33.594 1 94.19 170 GLY B C 1
ATOM 5507 O O . GLY B 1 170 ? 3.582 -44.375 -33.406 1 94.19 170 GLY B O 1
ATOM 5508 N N . ILE B 1 171 ? 5.391 -43.469 -34.375 1 93.5 171 ILE B N 1
ATOM 5509 C CA . ILE B 1 171 ? 5.699 -44.625 -35.188 1 93.5 171 ILE B CA 1
ATOM 5510 C C . ILE B 1 171 ? 6.066 -45.812 -34.281 1 93.5 171 ILE B C 1
ATOM 5512 O O . ILE B 1 171 ? 5.723 -46.969 -34.562 1 93.5 171 ILE B O 1
ATOM 5516 N N . MET B 1 172 ? 6.645 -45.562 -33.188 1 94.75 172 MET B N 1
ATOM 5517 C CA . MET B 1 172 ? 7.102 -46.625 -32.281 1 94.75 172 MET B CA 1
ATOM 5518 C C . MET B 1 172 ? 6.43 -46.5 -30.922 1 94.75 172 MET B C 1
ATOM 5520 O O . MET B 1 172 ? 7.023 -46.875 -29.906 1 94.75 172 MET B O 1
ATOM 5524 N N . ALA B 1 173 ? 5.246 -46.031 -30.922 1 95.75 173 ALA B N 1
ATOM 5525 C CA . ALA B 1 173 ? 4.543 -45.781 -29.656 1 95.75 173 ALA B CA 1
ATOM 5526 C C . ALA B 1 173 ? 4.262 -47.094 -28.938 1 95.75 173 ALA B C 1
ATOM 5528 O O . ALA B 1 173 ? 4.141 -47.125 -27.703 1 95.75 173 ALA B O 1
ATOM 5529 N N . LEU B 1 174 ? 4.203 -48.219 -29.672 1 96.81 174 LEU B N 1
ATOM 5530 C CA . LEU B 1 174 ? 3.867 -49.469 -29.047 1 96.81 174 LEU B CA 1
ATOM 5531 C C . LEU B 1 174 ? 5.098 -50.375 -28.953 1 96.81 174 LEU B C 1
ATOM 5533 O O . LEU B 1 174 ? 4.988 -51.562 -28.609 1 96.81 174 LEU B O 1
ATOM 5537 N N . HIS B 1 175 ? 6.254 -49.875 -29.203 1 96 175 HIS B N 1
ATOM 5538 C CA . HIS B 1 175 ? 7.469 -50.656 -29.281 1 96 175 HIS B CA 1
ATOM 5539 C C . HIS B 1 175 ? 8 -51 -27.906 1 96 175 HIS B C 1
ATOM 5541 O O . HIS B 1 175 ? 8.352 -52.156 -27.625 1 96 175 HIS B O 1
ATOM 5547 N N . ASP B 1 176 ? 8.109 -50.062 -27.078 1 95.56 176 ASP B N 1
ATOM 5548 C CA . ASP B 1 176 ? 8.734 -50.188 -25.781 1 95.56 176 ASP B CA 1
ATOM 5549 C C . ASP B 1 176 ? 7.734 -50.688 -24.734 1 95.56 176 ASP B C 1
ATOM 5551 O O . ASP B 1 176 ? 6.602 -50.219 -24.672 1 95.56 176 ASP B O 1
ATOM 5555 N N . ALA B 1 177 ? 8.172 -51.594 -23.906 1 95.38 177 ALA B N 1
ATOM 5556 C CA . ALA B 1 177 ? 7.301 -52.219 -22.922 1 95.38 177 ALA B CA 1
ATOM 5557 C C . ALA B 1 177 ? 6.91 -51.219 -21.828 1 95.38 177 ALA B C 1
ATOM 5559 O O . ALA B 1 177 ? 5.781 -51.25 -21.328 1 95.38 177 ALA B O 1
ATOM 5560 N N . ALA B 1 178 ? 7.828 -50.469 -21.469 1 94.19 178 ALA B N 1
ATOM 5561 C CA . ALA B 1 178 ? 7.559 -49.5 -20.422 1 94.19 178 ALA B CA 1
ATOM 5562 C C . ALA B 1 178 ? 6.449 -48.531 -20.844 1 94.19 178 ALA B C 1
ATOM 5564 O O . ALA B 1 178 ? 5.602 -48.156 -20.031 1 94.19 178 ALA B O 1
ATOM 5565 N N . LEU B 1 179 ? 6.438 -48.125 -22.094 1 96.31 179 LEU B N 1
ATOM 5566 C CA . LEU B 1 179 ? 5.387 -47.281 -22.625 1 96.31 179 LEU B CA 1
ATOM 5567 C C . LEU B 1 179 ? 4.055 -48 -22.672 1 96.31 179 LEU B C 1
ATOM 5569 O O . LEU B 1 179 ? 3.016 -47.469 -22.312 1 96.31 179 LEU B O 1
ATOM 5573 N N . ARG B 1 180 ? 4.07 -49.219 -23.047 1 97.12 180 ARG B N 1
ATOM 5574 C CA . ARG B 1 180 ? 2.854 -50 -23.172 1 97.12 180 ARG B CA 1
ATOM 5575 C C . ARG B 1 180 ? 2.16 -50.188 -21.828 1 97.12 180 ARG B C 1
ATOM 5577 O O . ARG B 1 180 ? 0.933 -50.281 -21.766 1 97.12 180 ARG B O 1
ATOM 5584 N N . GLU B 1 181 ? 2.941 -50.25 -20.828 1 96.25 181 GLU B N 1
ATOM 5585 C CA . GLU B 1 181 ? 2.391 -50.406 -19.484 1 96.25 181 GLU B CA 1
ATOM 5586 C C . GLU B 1 181 ? 1.598 -49.188 -19.062 1 96.25 181 GLU B C 1
ATOM 5588 O O . GLU B 1 181 ? 0.739 -49.25 -18.172 1 96.25 181 GLU B O 1
ATOM 5593 N N . LEU B 1 182 ? 1.888 -48.062 -19.625 1 96.81 182 LEU B N 1
ATOM 5594 C CA . LEU B 1 182 ? 1.228 -46.812 -19.266 1 96.81 182 LEU B CA 1
ATOM 5595 C C . LEU B 1 182 ? -0.086 -46.656 -20.016 1 96.81 182 LEU B C 1
ATOM 5597 O O . LEU B 1 182 ? -0.94 -45.875 -19.625 1 96.81 182 LEU B O 1
ATOM 5601 N N . TYR B 1 183 ? -0.262 -47.375 -21.109 1 97.25 183 TYR B N 1
ATOM 5602 C CA . TYR B 1 183 ? -1.434 -47.219 -21.969 1 97.25 183 TYR B CA 1
ATOM 5603 C C . TYR B 1 183 ? -2.637 -47.969 -21.391 1 97.25 183 TYR B C 1
ATOM 5605 O O . TYR B 1 183 ? -2.506 -49.062 -20.891 1 97.25 183 TYR B O 1
ATOM 5613 N N . ASP B 1 184 ? -3.775 -47.312 -21.469 1 94.75 184 ASP B N 1
ATOM 5614 C CA . ASP B 1 184 ? -5.043 -47.969 -21.141 1 94.75 184 ASP B CA 1
ATOM 5615 C C . ASP B 1 184 ? -5.688 -48.594 -22.375 1 94.75 184 ASP B C 1
ATOM 5617 O O . ASP B 1 184 ? -6.477 -49.531 -22.266 1 94.75 184 ASP B O 1
ATOM 5621 N N . LEU B 1 185 ? -5.449 -48.031 -23.484 1 95.56 185 LEU B N 1
ATOM 5622 C CA . LEU B 1 185 ? -5.902 -48.5 -24.781 1 95.56 185 LEU B CA 1
ATOM 5623 C C . LEU B 1 185 ? -4.793 -48.375 -25.812 1 95.56 185 LEU B C 1
ATOM 5625 O O . LEU B 1 185 ? -4.16 -47.312 -25.938 1 95.56 185 LEU B O 1
ATOM 5629 N N . LYS B 1 186 ? -4.551 -49.438 -26.531 1 97.56 186 LYS B N 1
ATOM 5630 C CA . LYS B 1 186 ? -3.51 -49.469 -27.547 1 97.56 186 LYS B CA 1
ATOM 5631 C C . LYS B 1 186 ? -4.109 -49.656 -28.938 1 97.56 186 LYS B C 1
ATOM 5633 O O . LYS B 1 186 ? -4.797 -50.625 -29.203 1 97.56 186 LYS B O 1
ATOM 5638 N N . ILE B 1 187 ? -3.768 -48.719 -29.828 1 96.19 187 ILE B N 1
ATOM 5639 C CA . ILE B 1 187 ? -4.316 -48.75 -31.188 1 96.19 187 ILE B CA 1
ATOM 5640 C C . ILE B 1 187 ? -3.176 -48.812 -32.188 1 96.19 187 ILE B C 1
ATOM 5642 O O . ILE B 1 187 ? -2.162 -48.125 -32.062 1 96.19 187 ILE B O 1
ATOM 5646 N N . PHE B 1 188 ? -3.332 -49.656 -33.156 1 96.94 188 PHE B N 1
ATOM 5647 C CA . PHE B 1 188 ? -2.408 -49.688 -34.281 1 96.94 188 PHE B CA 1
ATOM 5648 C C . PHE B 1 188 ? -3.123 -49.312 -35.594 1 96.94 188 PHE B C 1
ATOM 5650 O O . PHE B 1 188 ? -4.145 -49.938 -35.938 1 96.94 188 PHE B O 1
ATOM 5657 N N . VAL B 1 189 ? -2.641 -48.375 -36.25 1 95.69 189 VAL B N 1
ATOM 5658 C CA . VAL B 1 189 ? -3.229 -47.938 -37.531 1 95.69 189 VAL B CA 1
ATOM 5659 C C . VAL B 1 189 ? -2.553 -48.656 -38.688 1 95.69 189 VAL B C 1
ATOM 5661 O O . VAL B 1 189 ? -1.356 -48.469 -38.906 1 95.69 189 VAL B O 1
ATOM 5664 N N . GLN B 1 190 ? -3.277 -49.344 -39.344 1 93.69 190 GLN B N 1
ATOM 5665 C CA . GLN B 1 190 ? -2.762 -50.156 -40.438 1 93.69 190 GLN B CA 1
ATOM 5666 C C . GLN B 1 190 ? -3.074 -49.5 -41.781 1 93.69 190 GLN B C 1
ATOM 5668 O O . GLN B 1 190 ? -4.184 -49.031 -42 1 93.69 190 GLN B O 1
ATOM 5673 N N . CYS B 1 191 ? -2.059 -49.469 -42.656 1 91.56 191 CYS B N 1
ATOM 5674 C CA . CYS B 1 191 ? -2.158 -48.938 -44 1 91.56 191 CYS B CA 1
ATOM 5675 C C . CYS B 1 191 ? -1.177 -49.656 -44.938 1 91.56 191 CYS B C 1
ATOM 5677 O O . CYS B 1 191 ? -0.102 -50.062 -44.5 1 91.56 191 CYS B O 1
ATOM 5679 N N . ASP B 1 192 ? -1.586 -49.656 -46.156 1 88.88 192 ASP B N 1
ATOM 5680 C CA . ASP B 1 192 ? -0.719 -50.312 -47.156 1 88.88 192 ASP B CA 1
ATOM 5681 C C . ASP B 1 192 ? 0.56 -49.531 -47.375 1 88.88 192 ASP B C 1
ATOM 5683 O O . ASP B 1 192 ? 0.528 -48.281 -47.406 1 88.88 192 ASP B O 1
ATOM 5687 N N . SER B 1 193 ? 1.624 -50.25 -47.625 1 88.44 193 SER B N 1
ATOM 5688 C CA . SER B 1 193 ? 2.939 -49.625 -47.719 1 88.44 193 SER B CA 1
ATOM 5689 C C . SER B 1 193 ? 3.006 -48.656 -48.906 1 88.44 193 SER B C 1
ATOM 5691 O O . SER B 1 193 ? 3.658 -47.594 -48.812 1 88.44 193 SER B O 1
ATOM 5693 N N . ASP B 1 194 ? 2.377 -49.031 -49.906 1 84.25 194 ASP B N 1
ATOM 5694 C CA . ASP B 1 194 ? 2.414 -48.188 -51.094 1 84.25 194 ASP B CA 1
ATOM 5695 C C . ASP B 1 194 ? 1.683 -46.875 -50.844 1 84.25 194 ASP B C 1
ATOM 5697 O O . ASP B 1 194 ? 2.148 -45.812 -51.25 1 84.25 194 ASP B O 1
ATOM 5701 N N . LEU B 1 195 ? 0.68 -47 -50.25 1 85.19 195 LEU B N 1
ATOM 5702 C CA . LEU B 1 195 ? -0.074 -45.812 -49.906 1 85.19 195 LEU B CA 1
ATOM 5703 C C . LEU B 1 195 ? 0.692 -44.969 -48.875 1 85.19 195 LEU B C 1
ATOM 5705 O O . LEU B 1 195 ? 0.723 -43.719 -49 1 85.19 195 LEU B O 1
ATOM 5709 N N . MET B 1 196 ? 1.277 -45.562 -47.938 1 88.19 196 MET B N 1
ATOM 5710 C CA . MET B 1 196 ? 2.082 -44.844 -46.938 1 88.19 196 MET B CA 1
ATOM 5711 C C . MET B 1 196 ? 3.219 -44.062 -47.625 1 88.19 196 MET B C 1
ATOM 5713 O O . MET B 1 196 ? 3.461 -42.906 -47.312 1 88.19 196 MET B O 1
ATOM 5717 N N . LEU B 1 197 ? 3.832 -44.719 -48.531 1 87 197 LEU B N 1
ATOM 5718 C CA . LEU B 1 197 ? 4.934 -44.094 -49.25 1 87 197 LEU B CA 1
ATOM 5719 C C . LEU B 1 197 ? 4.438 -42.875 -50.062 1 87 197 LEU B C 1
ATOM 5721 O O . LEU B 1 197 ? 5.059 -41.812 -50.031 1 87 197 LEU B O 1
ATOM 5725 N N . ALA B 1 198 ? 3.311 -43.125 -50.719 1 84.44 198 ALA B N 1
ATOM 5726 C CA . ALA B 1 198 ? 2.748 -42.031 -51.531 1 84.44 198 ALA B CA 1
ATOM 5727 C C . ALA B 1 198 ? 2.438 -40.812 -50.656 1 84.44 198 ALA B C 1
ATOM 5729 O O . ALA B 1 198 ? 2.787 -39.688 -51.031 1 84.44 198 ALA B O 1
ATOM 5730 N N . ARG B 1 199 ? 1.854 -41 -49.594 1 87.69 199 ARG B N 1
ATOM 5731 C CA . ARG B 1 199 ? 1.476 -39.938 -48.688 1 87.69 199 ARG B CA 1
ATOM 5732 C C . ARG B 1 199 ? 2.707 -39.25 -48.094 1 87.69 199 ARG B C 1
ATOM 5734 O O . ARG B 1 199 ? 2.727 -38.031 -47.906 1 87.69 199 ARG B O 1
ATOM 5741 N N . ARG B 1 200 ? 3.713 -40.031 -47.75 1 87.25 200 ARG B N 1
ATOM 5742 C CA . ARG B 1 200 ? 4.949 -39.5 -47.188 1 87.25 200 ARG B CA 1
ATOM 5743 C C . ARG B 1 200 ? 5.648 -38.562 -48.156 1 87.25 200 ARG B C 1
ATOM 5745 O O . ARG B 1 200 ? 6.137 -37.5 -47.781 1 87.25 200 ARG B O 1
ATOM 5752 N N . ILE B 1 201 ? 5.676 -39.031 -49.344 1 84.5 201 ILE B N 1
ATOM 5753 C CA . ILE B 1 201 ? 6.312 -38.219 -50.375 1 84.5 201 ILE B CA 1
ATOM 5754 C C . ILE B 1 201 ? 5.609 -36.844 -50.469 1 84.5 201 ILE B C 1
ATOM 5756 O O . ILE B 1 201 ? 6.262 -35.812 -50.438 1 84.5 201 ILE B O 1
ATOM 5760 N N . LYS B 1 202 ? 4.332 -36.938 -50.531 1 86.56 202 LYS B N 1
ATOM 5761 C CA . LYS B 1 202 ? 3.551 -35.688 -50.625 1 86.56 202 LYS B CA 1
ATOM 5762 C C . LYS B 1 202 ? 3.793 -34.812 -49.438 1 86.56 202 LYS B C 1
ATOM 5764 O O . LYS B 1 202 ? 4.086 -33.625 -49.562 1 86.56 202 LYS B O 1
ATOM 5769 N N . ARG B 1 203 ? 3.701 -35.281 -48.219 1 83.44 203 ARG B N 1
ATOM 5770 C CA . ARG B 1 203 ? 3.846 -34.562 -46.969 1 83.44 203 ARG B CA 1
ATOM 5771 C C . ARG B 1 203 ? 5.246 -33.969 -46.844 1 83.44 203 ARG B C 1
ATOM 5773 O O . ARG B 1 203 ? 5.395 -32.812 -46.5 1 83.44 203 ARG B O 1
ATOM 5780 N N . ASP B 1 204 ? 6.32 -34.75 -47.062 1 79.69 204 ASP B N 1
ATOM 5781 C CA . ASP B 1 204 ? 7.695 -34.312 -46.844 1 79.69 204 ASP B CA 1
ATOM 5782 C C . ASP B 1 204 ? 8.102 -33.219 -47.844 1 79.69 204 ASP B C 1
ATOM 5784 O O . ASP B 1 204 ? 8.883 -32.344 -47.531 1 79.69 204 ASP B O 1
ATOM 5788 N N . LEU B 1 205 ? 7.52 -33.375 -49 1 79.94 205 LEU B N 1
ATOM 5789 C CA . LEU B 1 205 ? 7.797 -32.375 -50 1 79.94 205 LEU B CA 1
ATOM 5790 C C . LEU B 1 205 ? 7.105 -31.047 -49.656 1 79.94 205 LEU B C 1
ATOM 5792 O O . LEU B 1 205 ? 7.703 -29.969 -49.75 1 79.94 205 LEU B O 1
ATOM 5796 N N . GLU B 1 206 ? 5.918 -31.109 -49.188 1 81.38 206 GLU B N 1
ATOM 5797 C CA . GLU B 1 206 ? 5.094 -29.938 -48.969 1 81.38 206 GLU B CA 1
ATOM 5798 C C . GLU B 1 206 ? 5.395 -29.312 -47.594 1 81.38 206 GLU B C 1
ATOM 5800 O O . GLU B 1 206 ? 5.449 -28.078 -47.469 1 81.38 206 GLU B O 1
ATOM 5805 N N . GLN B 1 207 ? 5.645 -30.188 -46.625 1 76.88 207 GLN B N 1
ATOM 5806 C CA . GLN B 1 207 ? 5.629 -29.656 -45.281 1 76.88 207 GLN B CA 1
ATOM 5807 C C . GLN B 1 207 ? 7.031 -29.672 -44.656 1 76.88 207 GLN B C 1
ATOM 5809 O O . GLN B 1 207 ? 7.297 -28.969 -43.688 1 76.88 207 GLN B O 1
ATOM 5814 N N . ARG B 1 208 ? 7.906 -30.5 -45.219 1 73 208 ARG B N 1
ATOM 5815 C CA . ARG B 1 208 ? 9.18 -30.672 -44.531 1 73 208 ARG B CA 1
ATOM 5816 C C . ARG B 1 208 ? 10.344 -30.203 -45.406 1 73 208 ARG B C 1
ATOM 5818 O O . ARG B 1 208 ? 11.508 -30.359 -45.031 1 73 208 ARG B O 1
ATOM 5825 N N . GLY B 1 209 ? 10.039 -29.703 -46.625 1 70.69 209 GLY B N 1
ATOM 5826 C CA . GLY B 1 209 ? 11.031 -29.109 -47.5 1 70.69 209 GLY B CA 1
ATOM 5827 C C . GLY B 1 209 ? 12.055 -30.109 -48 1 70.69 209 GLY B C 1
ATOM 5828 O O . GLY B 1 209 ? 13.227 -29.766 -48.188 1 70.69 209 GLY B O 1
ATOM 5829 N N . ARG B 1 210 ? 11.664 -31.344 -48.156 1 77.25 210 ARG B N 1
ATOM 5830 C CA . ARG B 1 210 ? 12.586 -32.375 -48.656 1 77.25 210 ARG B CA 1
ATOM 5831 C C . ARG B 1 210 ? 12.422 -32.594 -50.156 1 77.25 210 ARG B C 1
ATOM 5833 O O . ARG B 1 210 ? 11.469 -32.094 -50.75 1 77.25 210 ARG B O 1
ATOM 5840 N N . ASN B 1 211 ? 13.461 -33.219 -50.812 1 80.38 211 ASN B N 1
ATOM 5841 C CA . ASN B 1 211 ? 13.352 -33.562 -52.219 1 80.38 211 ASN B CA 1
ATOM 5842 C C . ASN B 1 211 ? 12.992 -35.031 -52.406 1 80.38 211 ASN B C 1
ATOM 5844 O O . ASN B 1 211 ? 13.195 -35.844 -51.5 1 80.38 211 ASN B O 1
ATOM 5848 N N . VAL B 1 212 ? 12.406 -35.375 -53.625 1 83.69 212 VAL B N 1
ATOM 5849 C CA . VAL B 1 212 ? 11.828 -36.688 -53.875 1 83.69 212 VAL B CA 1
ATOM 5850 C C . VAL B 1 212 ? 12.922 -37.75 -53.812 1 83.69 212 VAL B C 1
ATOM 5852 O O . VAL B 1 212 ? 12.703 -38.812 -53.25 1 83.69 212 VAL B O 1
ATOM 5855 N N . GLU B 1 213 ? 14.047 -37.469 -54.375 1 82.12 213 GLU B N 1
ATOM 5856 C CA . GLU B 1 213 ? 15.133 -38.438 -54.375 1 82.12 213 GLU B CA 1
ATOM 5857 C C . GLU B 1 213 ? 15.594 -38.781 -52.969 1 82.12 213 GLU B C 1
ATOM 5859 O O . GLU B 1 213 ? 15.797 -39.938 -52.625 1 82.12 213 GLU B O 1
ATOM 5864 N N . GLY B 1 214 ? 15.703 -37.812 -52.281 1 78.56 214 GLY B N 1
ATOM 5865 C CA . GLY B 1 214 ? 16.109 -38 -50.906 1 78.56 214 GLY B CA 1
ATOM 5866 C C . GLY B 1 214 ? 15.102 -38.781 -50.094 1 78.56 214 GLY B C 1
ATOM 5867 O O . GLY B 1 214 ? 15.469 -39.625 -49.281 1 78.56 214 GLY B O 1
ATOM 5868 N N . VAL B 1 215 ? 13.867 -38.5 -50.312 1 83.44 215 VAL B N 1
ATOM 5869 C CA . VAL B 1 215 ? 12.789 -39.188 -49.594 1 83.44 215 VAL B CA 1
ATOM 5870 C C . VAL B 1 215 ? 12.789 -40.656 -49.938 1 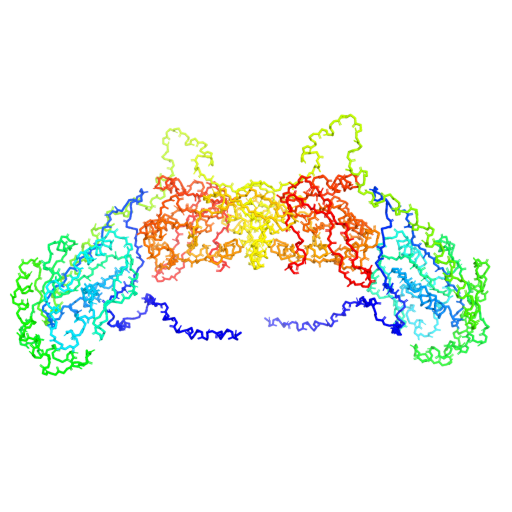83.44 215 VAL B C 1
ATOM 5872 O O . VAL B 1 215 ? 12.664 -41.5 -49.031 1 83.44 215 VAL B O 1
ATOM 5875 N N . LEU B 1 216 ? 12.922 -40.938 -51.156 1 85.69 216 LEU B N 1
ATOM 5876 C CA . LEU B 1 216 ? 12.898 -42.312 -51.625 1 85.69 216 LEU B CA 1
ATOM 5877 C C . LEU B 1 216 ? 14.109 -43.094 -51.094 1 85.69 216 LEU B C 1
ATOM 5879 O O . LEU B 1 216 ? 14 -44.25 -50.719 1 85.69 216 LEU B O 1
ATOM 5883 N N . ASP B 1 217 ? 15.211 -42.406 -51.125 1 85.38 217 ASP B N 1
ATOM 5884 C CA . ASP B 1 217 ? 16.422 -43.031 -50.625 1 85.38 217 ASP B CA 1
ATOM 5885 C C . ASP B 1 217 ? 16.281 -43.344 -49.125 1 85.38 217 ASP B C 1
ATOM 5887 O O . ASP B 1 217 ? 16.609 -44.469 -48.688 1 85.38 217 ASP B O 1
ATOM 5891 N N . GLN B 1 218 ? 15.883 -42.438 -48.438 1 84.75 218 GLN B N 1
ATOM 5892 C CA . GLN B 1 218 ? 15.672 -42.625 -47 1 84.75 218 GLN B CA 1
ATOM 5893 C C . GLN B 1 218 ? 14.648 -43.719 -46.719 1 84.75 218 GLN B C 1
ATOM 5895 O O . GLN B 1 218 ? 14.781 -44.469 -45.75 1 84.75 218 GLN B O 1
ATOM 5900 N N . TYR B 1 219 ? 13.625 -43.656 -47.531 1 86.94 219 TYR B N 1
ATOM 5901 C CA . TYR B 1 219 ? 12.57 -44.656 -47.375 1 86.94 219 TYR B CA 1
ATOM 5902 C C . TYR B 1 219 ? 13.117 -46.062 -47.531 1 86.94 219 TYR B C 1
ATOM 5904 O O . TYR B 1 219 ? 12.859 -46.938 -46.688 1 86.94 219 TYR B O 1
ATOM 5912 N N . LEU B 1 220 ? 13.883 -46.312 -48.5 1 88.5 220 LEU B N 1
ATOM 5913 C CA . LEU B 1 220 ? 14.391 -47.656 -48.781 1 88.5 220 LEU B CA 1
ATOM 5914 C C . LEU B 1 220 ? 15.484 -48.031 -47.812 1 88.5 220 LEU B C 1
ATOM 5916 O O . LEU B 1 220 ? 15.586 -49.188 -47.406 1 88.5 220 LEU B O 1
ATOM 5920 N N . ARG B 1 221 ? 16.188 -47.094 -47.375 1 89.19 221 ARG B N 1
ATOM 5921 C CA . ARG B 1 221 ? 17.344 -47.375 -46.531 1 89.19 221 ARG B CA 1
ATOM 5922 C C . ARG B 1 221 ? 16.922 -47.531 -45.062 1 89.19 221 ARG B C 1
ATOM 5924 O O . ARG B 1 221 ? 17.453 -48.375 -44.344 1 89.19 221 ARG B O 1
ATOM 5931 N N . PHE B 1 222 ? 16.047 -46.688 -44.688 1 89.5 222 PHE B N 1
ATOM 5932 C CA . PHE B 1 222 ? 15.828 -46.625 -43.25 1 89.5 222 PHE B CA 1
ATOM 5933 C C . PHE B 1 222 ? 14.367 -46.875 -42.906 1 89.5 222 PHE B C 1
ATOM 5935 O O . PHE B 1 222 ? 14.055 -47.688 -42.062 1 89.5 222 PHE B O 1
ATOM 5942 N N . VAL B 1 223 ? 13.422 -46.281 -43.562 1 90 223 VAL B N 1
ATOM 5943 C CA . VAL B 1 223 ? 12.016 -46.219 -43.156 1 90 223 VAL B CA 1
ATOM 5944 C C . VAL B 1 223 ? 11.375 -47.594 -43.312 1 90 223 VAL B C 1
ATOM 5946 O O . VAL B 1 223 ? 10.789 -48.125 -42.375 1 90 223 VAL B O 1
ATOM 5949 N N . LYS B 1 224 ? 11.516 -48.125 -44.5 1 92.12 224 LYS B N 1
ATOM 5950 C CA . L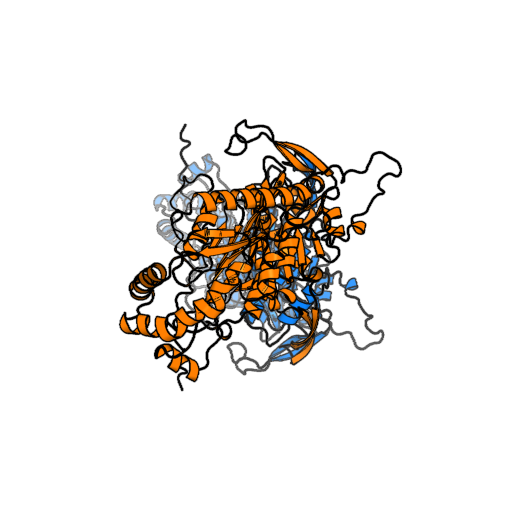YS B 1 224 ? 10.883 -49.438 -44.781 1 92.12 224 LYS B CA 1
ATOM 5951 C C . LYS B 1 224 ? 11.445 -50.531 -43.906 1 92.12 224 LYS B C 1
ATOM 5953 O O . LYS B 1 224 ? 10.695 -51.281 -43.281 1 92.12 224 LYS B O 1
ATOM 5958 N N . PRO B 1 225 ? 12.711 -50.594 -43.812 1 92.12 225 PRO B N 1
ATOM 5959 C CA . PRO B 1 225 ? 13.25 -51.594 -42.875 1 92.12 225 PRO B CA 1
ATOM 5960 C C . PRO B 1 225 ? 12.797 -51.406 -41.438 1 92.12 225 PRO B C 1
ATOM 5962 O O . PRO B 1 225 ? 12.492 -52.375 -40.75 1 92.12 225 PRO B O 1
ATOM 5965 N N . SER B 1 226 ? 12.82 -50.219 -41.062 1 93.12 226 SER B N 1
ATOM 5966 C CA . SER B 1 226 ? 12.352 -49.906 -39.719 1 93.12 226 SER B CA 1
ATOM 5967 C C . SER B 1 226 ? 10.906 -50.344 -39.5 1 93.12 226 SER B C 1
ATOM 5969 O O . SER B 1 226 ? 10.562 -50.938 -38.469 1 93.12 226 SER B O 1
ATOM 5971 N N . TYR B 1 227 ? 10.062 -50.031 -40.438 1 93.81 227 TYR B N 1
ATOM 5972 C CA . TYR B 1 227 ? 8.656 -50.438 -40.375 1 93.81 227 TYR B CA 1
ATOM 5973 C C . TYR B 1 227 ? 8.508 -51.938 -40.25 1 93.81 227 TYR B C 1
ATOM 5975 O O . TYR B 1 227 ? 7.75 -52.406 -39.375 1 93.81 227 TYR B O 1
ATOM 5983 N N . ASP B 1 228 ? 9.25 -52.656 -40.969 1 93.62 228 ASP B N 1
ATOM 5984 C CA . ASP B 1 228 ? 9.125 -54.094 -41.031 1 93.62 228 ASP B CA 1
ATOM 5985 C C . ASP B 1 228 ? 9.695 -54.75 -39.75 1 93.62 228 ASP B C 1
ATOM 5987 O O . ASP B 1 228 ? 9.172 -55.75 -39.281 1 93.62 228 ASP B O 1
ATOM 5991 N N . ASN B 1 229 ? 10.648 -54.125 -39.219 1 94.12 229 ASN B N 1
ATOM 5992 C CA . ASN B 1 229 ? 11.367 -54.781 -38.125 1 94.12 229 ASN B CA 1
ATOM 5993 C C . ASN B 1 229 ? 10.875 -54.25 -36.781 1 94.12 229 ASN B C 1
ATOM 5995 O O . ASN B 1 229 ? 10.875 -55 -35.781 1 94.12 229 ASN B O 1
ATOM 5999 N N . PHE B 1 230 ? 10.461 -53 -36.75 1 94.25 230 PHE B N 1
ATOM 6000 C CA . PHE B 1 230 ? 10.25 -52.438 -35.438 1 94.25 230 PHE B CA 1
ATOM 6001 C C . PHE B 1 230 ? 8.82 -51.938 -35.281 1 94.25 230 PHE B C 1
ATOM 6003 O O . PHE B 1 230 ? 8.312 -51.844 -34.156 1 94.25 230 PHE B O 1
ATOM 6010 N N . VAL B 1 231 ? 8.109 -51.594 -36.312 1 95.56 231 VAL B N 1
ATOM 6011 C CA . VAL B 1 231 ? 6.809 -50.938 -36.188 1 95.56 231 VAL B CA 1
ATOM 6012 C C . VAL B 1 231 ? 5.699 -51.969 -36.438 1 95.56 231 VAL B C 1
ATOM 6014 O O . VAL B 1 231 ? 4.93 -52.281 -35.531 1 95.56 231 VAL B O 1
ATOM 6017 N N . ARG B 1 232 ? 5.734 -52.562 -37.531 1 94.31 232 ARG B N 1
ATOM 6018 C CA . ARG B 1 232 ? 4.68 -53.469 -37.938 1 94.31 232 ARG B CA 1
ATOM 6019 C C . ARG B 1 232 ? 4.504 -54.594 -36.938 1 94.31 232 ARG B C 1
ATOM 6021 O O . ARG B 1 232 ? 3.375 -54.938 -36.562 1 94.31 232 ARG B O 1
ATOM 6028 N N . PRO B 1 233 ? 5.551 -55.156 -36.406 1 95.06 233 PRO B N 1
ATOM 6029 C CA . PRO B 1 233 ? 5.383 -56.25 -35.438 1 95.06 233 PRO B CA 1
ATOM 6030 C C . PRO B 1 233 ? 4.656 -55.812 -34.188 1 95.06 233 PRO B C 1
ATOM 6032 O O . PRO B 1 233 ? 4.102 -56.656 -33.469 1 95.06 233 PRO B O 1
ATOM 6035 N N . THR B 1 234 ? 4.707 -54.562 -33.906 1 95.69 234 THR B N 1
ATOM 6036 C CA . THR B 1 234 ? 4.109 -54.094 -32.656 1 95.69 234 THR B CA 1
ATOM 6037 C C . THR B 1 234 ? 2.586 -54.094 -32.75 1 95.69 234 THR B C 1
ATOM 6039 O O . THR B 1 234 ? 1.897 -53.906 -31.734 1 95.69 234 THR B O 1
ATOM 6042 N N . SER B 1 235 ? 1.993 -54.312 -33.906 1 95.56 235 SER B N 1
ATOM 6043 C CA . SER B 1 235 ? 0.552 -54.5 -34.062 1 95.56 235 SER B CA 1
ATOM 6044 C C . SER B 1 235 ? 0.024 -55.625 -33.188 1 95.56 235 SER B C 1
ATOM 6046 O O . SER B 1 235 ? -1.146 -55.625 -32.812 1 95.56 235 SER B O 1
ATOM 6048 N N . SER B 1 236 ? 0.91 -56.531 -32.875 1 95.75 236 SER B N 1
ATOM 6049 C CA . SER B 1 236 ? 0.522 -57.656 -32.031 1 95.75 236 SER B CA 1
ATOM 6050 C C . SER B 1 236 ? 0.21 -57.219 -30.609 1 95.75 236 SER B C 1
ATOM 6052 O O . SER B 1 236 ? -0.471 -57.938 -29.859 1 95.75 236 SER B O 1
ATOM 6054 N N . HIS B 1 237 ? 0.696 -56.125 -30.234 1 96.12 237 HIS B N 1
ATOM 6055 C CA . HIS B 1 237 ? 0.462 -55.594 -28.891 1 96.12 237 HIS B CA 1
ATOM 6056 C C . HIS B 1 237 ? -0.8 -54.75 -28.844 1 96.12 237 HIS B C 1
ATOM 6058 O O . HIS B 1 237 ? -1.236 -54.344 -27.75 1 96.12 237 HIS B O 1
ATOM 6064 N N . ALA B 1 238 ? -1.413 -54.438 -29.938 1 96.56 238 ALA B N 1
ATOM 6065 C CA . ALA B 1 238 ? -2.551 -53.531 -30.016 1 96.56 238 ALA B CA 1
ATOM 6066 C C . ALA B 1 238 ? -3.83 -54.188 -29.531 1 96.56 238 ALA B C 1
ATOM 6068 O O . ALA B 1 238 ? -4.016 -55.406 -29.734 1 96.56 238 ALA B O 1
ATOM 6069 N N . ASP B 1 239 ? -4.641 -53.406 -28.922 1 94.12 239 ASP B N 1
ATOM 6070 C CA . ASP B 1 239 ? -5.977 -53.875 -28.562 1 94.12 239 ASP B CA 1
ATOM 6071 C C . ASP B 1 239 ? -6.914 -53.812 -29.766 1 94.12 239 ASP B C 1
ATOM 6073 O O . ASP B 1 239 ? -7.859 -54.594 -29.875 1 94.12 239 ASP B O 1
ATOM 6077 N N . ILE B 1 240 ? -6.688 -52.844 -30.594 1 93.62 240 ILE B N 1
ATOM 6078 C CA . ILE B 1 240 ? -7.512 -52.625 -31.781 1 93.62 240 ILE B CA 1
ATOM 6079 C C . ILE B 1 240 ? -6.633 -52.188 -32.938 1 93.62 240 ILE B C 1
ATOM 6081 O O . ILE B 1 240 ? -5.703 -51.406 -32.781 1 93.62 240 ILE B O 1
ATOM 6085 N N . ILE B 1 241 ? -6.93 -52.719 -34.062 1 94.25 241 ILE B N 1
ATOM 6086 C CA . ILE B 1 241 ? -6.285 -52.312 -35.312 1 94.25 241 ILE B CA 1
ATOM 6087 C C . ILE B 1 241 ? -7.273 -51.5 -36.156 1 94.25 241 ILE B C 1
ATOM 6089 O O . ILE B 1 241 ? -8.383 -51.969 -36.438 1 94.25 241 ILE B O 1
ATOM 6093 N N . VAL B 1 242 ? -6.898 -50.344 -36.531 1 94.06 242 VAL B N 1
ATOM 6094 C CA . VAL B 1 242 ? -7.754 -49.406 -37.281 1 94.06 242 VAL B CA 1
ATOM 6095 C C . VAL B 1 242 ? -7.168 -49.188 -38.688 1 94.06 242 VAL B C 1
ATOM 6097 O O . VAL B 1 242 ? -5.957 -48.969 -38.812 1 94.06 242 VAL B O 1
ATOM 6100 N N . PRO B 1 243 ? -8.016 -49.25 -39.625 1 91.44 243 PRO B N 1
ATOM 6101 C CA . PRO B 1 243 ? -7.496 -48.938 -40.938 1 91.44 243 PRO B CA 1
ATOM 6102 C C . PRO B 1 243 ? -7.109 -47.438 -41.094 1 91.44 243 PRO B C 1
ATOM 6104 O O . PRO B 1 243 ? -7.754 -46.594 -40.5 1 91.44 243 PRO B O 1
ATOM 6107 N N . GLY B 1 244 ? -6.094 -47.25 -41.906 1 87.62 244 GLY B N 1
ATOM 6108 C CA . GLY B 1 244 ? -5.602 -45.875 -42.125 1 87.62 244 GLY B CA 1
ATOM 6109 C C . GLY B 1 244 ? -6.535 -45.031 -42.969 1 87.62 244 GLY B C 1
ATOM 6110 O O . GLY B 1 244 ? -6.309 -43.844 -43.125 1 87.62 244 GLY B O 1
ATOM 6111 N N . HIS B 1 245 ? -7.523 -45.656 -43.5 1 83.12 245 HIS B N 1
ATOM 6112 C CA . HIS B 1 245 ? -8.539 -44.938 -44.281 1 83.12 245 HIS B CA 1
ATOM 6113 C C . HIS B 1 245 ? -9.922 -45.562 -44.031 1 83.12 245 HIS B C 1
ATOM 6115 O O . HIS B 1 245 ? -10.039 -46.719 -43.656 1 83.12 245 HIS B O 1
ATOM 6121 N N . ASN B 1 246 ? -10.977 -44.719 -44.25 1 84 246 ASN B N 1
ATOM 6122 C CA . ASN B 1 246 ? -12.359 -45.125 -44.094 1 84 246 ASN B CA 1
ATOM 6123 C C . ASN B 1 246 ? -12.602 -45.781 -42.75 1 84 246 ASN B C 1
ATOM 6125 O O . ASN B 1 246 ? -13.102 -46.906 -42.656 1 84 246 ASN B O 1
ATOM 6129 N N . ASN B 1 247 ? -12.164 -45.094 -41.688 1 88.12 247 ASN B N 1
ATOM 6130 C CA . ASN B 1 247 ? -12.164 -45.688 -40.344 1 88.12 247 ASN B CA 1
ATOM 6131 C C . ASN B 1 247 ? -13.18 -45 -39.438 1 88.12 247 ASN B C 1
ATOM 6133 O O . ASN B 1 247 ? -13.031 -45 -38.219 1 88.12 247 ASN B O 1
ATOM 6137 N N . LYS B 1 248 ? -14.234 -44.375 -39.906 1 89.88 248 LYS B N 1
ATOM 6138 C CA . LYS B 1 248 ? -15.219 -43.625 -39.156 1 89.88 248 LYS B CA 1
ATOM 6139 C C . LYS B 1 248 ? -15.883 -44.5 -38.094 1 89.88 248 LYS B C 1
ATOM 6141 O O . LYS B 1 248 ? -16.047 -44.062 -36.938 1 89.88 248 LYS B O 1
ATOM 6146 N N . VAL B 1 249 ? -16.234 -45.656 -38.469 1 85.25 249 VAL B N 1
ATOM 6147 C CA . VAL B 1 249 ? -16.922 -46.562 -37.562 1 85.25 249 VAL B CA 1
ATOM 6148 C C . VAL B 1 249 ? -16 -46.969 -36.438 1 85.25 249 VAL B C 1
ATOM 6150 O O . VAL B 1 249 ? -16.406 -47 -35.281 1 85.25 249 VAL B O 1
ATOM 6153 N N . ALA B 1 250 ? -14.789 -47.312 -36.812 1 88.5 250 ALA B N 1
ATOM 6154 C CA . ALA B 1 250 ? -13.812 -47.719 -35.781 1 88.5 250 ALA B CA 1
ATOM 6155 C C . ALA B 1 250 ? -13.602 -46.594 -34.781 1 88.5 250 ALA B C 1
ATOM 6157 O O . ALA B 1 250 ? -13.539 -46.812 -33.562 1 88.5 250 ALA B O 1
ATOM 6158 N N . ILE B 1 251 ? -13.523 -45.375 -35.219 1 91.62 251 ILE B N 1
ATOM 6159 C CA . ILE B 1 251 ? -13.312 -44.219 -34.375 1 91.62 251 ILE B CA 1
ATOM 6160 C C . ILE B 1 251 ? -14.508 -44.031 -33.438 1 91.62 251 ILE B C 1
ATOM 6162 O O . ILE B 1 251 ? -14.328 -43.75 -32.25 1 91.62 251 ILE B O 1
ATOM 6166 N N . GLU B 1 252 ? -15.648 -44.188 -33.969 1 89.75 252 GLU B N 1
ATOM 6167 C CA . GLU B 1 252 ? -16.844 -44.031 -33.125 1 89.75 252 GLU B CA 1
ATOM 6168 C C . GLU B 1 252 ? -16.875 -45.094 -32.031 1 89.75 252 GLU B C 1
ATOM 6170 O O . GLU B 1 252 ? -17.266 -44.781 -30.891 1 89.75 252 GLU B O 1
ATOM 6175 N N . LEU B 1 253 ? -16.5 -46.25 -32.375 1 86.81 253 LEU B N 1
ATOM 6176 C CA . LEU B 1 253 ? -16.469 -47.312 -31.391 1 86.81 253 LEU B CA 1
ATOM 6177 C C . LEU B 1 253 ? -15.445 -47.031 -30.297 1 86.81 253 LEU B C 1
ATOM 6179 O O . LEU B 1 253 ? -15.703 -47.25 -29.109 1 86.81 253 LEU B O 1
ATOM 6183 N N . ILE B 1 254 ? -14.367 -46.625 -30.719 1 90.38 254 ILE B N 1
ATOM 6184 C CA . ILE B 1 254 ? -13.297 -46.281 -29.797 1 90.38 254 ILE B CA 1
ATOM 6185 C C . ILE B 1 254 ? -13.766 -45.156 -28.859 1 90.38 254 ILE B C 1
ATOM 6187 O O . ILE B 1 254 ? -13.586 -45.25 -27.641 1 90.38 254 ILE B O 1
ATOM 6191 N N . CYS B 1 255 ? -14.375 -44.156 -29.375 1 90.56 255 CYS B N 1
ATOM 6192 C CA . CYS B 1 255 ? -14.852 -43 -28.578 1 90.56 255 CYS B CA 1
ATOM 6193 C C . CYS B 1 255 ? -15.914 -43.438 -27.594 1 90.56 255 CYS B C 1
ATOM 6195 O O . CYS B 1 255 ? -15.953 -42.969 -26.453 1 90.56 255 CYS B O 1
ATOM 6197 N N . THR B 1 256 ? -16.75 -44.25 -28 1 88.88 256 THR B N 1
ATOM 6198 C CA . THR B 1 256 ? -17.781 -44.812 -27.094 1 88.88 256 THR B CA 1
ATOM 6199 C C . THR B 1 256 ? -17.125 -45.531 -25.922 1 88.88 256 THR B C 1
ATOM 6201 O O . THR B 1 256 ? -17.562 -45.375 -24.781 1 88.88 256 THR B O 1
ATOM 6204 N N . HIS B 1 257 ? -16.172 -46.281 -26.234 1 89.31 257 HIS B N 1
ATOM 6205 C CA . HIS B 1 257 ? -15.453 -47 -25.188 1 89.31 257 HIS B CA 1
ATOM 6206 C C . HIS B 1 257 ? -14.781 -46.031 -24.219 1 89.31 257 HIS B C 1
ATOM 6208 O O . HIS B 1 257 ? -14.844 -46.219 -23.016 1 89.31 257 HIS B O 1
ATOM 6214 N N . ILE B 1 258 ? -14.117 -45.094 -24.75 1 87.31 258 ILE B N 1
ATOM 6215 C CA . ILE B 1 258 ? -13.422 -44.094 -23.938 1 87.31 258 ILE B CA 1
ATOM 6216 C C . ILE B 1 258 ? -14.422 -43.406 -23.016 1 87.31 258 ILE B C 1
ATOM 6218 O O . ILE B 1 258 ? -14.172 -43.25 -21.828 1 87.31 258 ILE B O 1
ATOM 6222 N N . ARG B 1 259 ? -15.523 -42.969 -23.531 1 85.69 259 ARG B N 1
ATOM 6223 C CA . ARG B 1 259 ? -16.562 -42.281 -22.75 1 85.69 259 ARG B CA 1
ATOM 6224 C C . ARG B 1 259 ? -17.047 -43.156 -21.609 1 85.69 259 ARG B C 1
ATOM 6226 O O . ARG B 1 259 ? -17.25 -42.688 -20.5 1 85.69 259 ARG B O 1
ATOM 6233 N N . ARG B 1 260 ? -17.25 -44.375 -21.938 1 85.5 260 ARG B N 1
ATOM 6234 C CA . ARG B 1 260 ? -17.703 -45.312 -20.938 1 85.5 260 ARG B CA 1
ATOM 6235 C C . ARG B 1 260 ? -16.672 -45.469 -19.812 1 85.5 260 ARG B C 1
ATOM 6237 O O . ARG B 1 260 ? -17.016 -45.469 -18.641 1 85.5 260 ARG B O 1
ATOM 6244 N N . GLN B 1 261 ? -15.453 -45.594 -20.188 1 83.12 261 GLN B N 1
ATOM 6245 C CA . GLN B 1 261 ? -14.375 -45.688 -19.203 1 83.12 261 GLN B CA 1
ATOM 6246 C C . GLN B 1 261 ? -14.281 -44.438 -18.328 1 83.12 261 GLN B C 1
ATOM 6248 O O . GLN B 1 261 ? -14.047 -44.562 -17.125 1 83.12 261 GLN B O 1
ATOM 6253 N N . LEU B 1 262 ? -14.438 -43.344 -18.922 1 81.06 262 LEU B N 1
ATOM 6254 C CA . LEU B 1 262 ? -14.391 -42.094 -18.188 1 81.06 262 LEU B CA 1
ATOM 6255 C C . LEU B 1 262 ? -15.562 -41.969 -17.203 1 81.06 262 LEU B C 1
ATOM 6257 O O . LEU B 1 262 ? -15.398 -41.469 -16.094 1 81.06 262 LEU B O 1
ATOM 6261 N N . GLN B 1 263 ? -16.719 -42.312 -17.594 1 77.12 263 GLN B N 1
ATOM 6262 C CA . GLN B 1 263 ? -17.891 -42.312 -16.734 1 77.12 263 GLN B CA 1
ATOM 6263 C C . GLN B 1 263 ? -17.719 -43.219 -15.539 1 77.12 263 GLN B C 1
ATOM 6265 O O . GLN B 1 263 ? -18.125 -42.906 -14.422 1 77.12 263 GLN B O 1
ATOM 6270 N N . GLU B 1 264 ? -17.219 -44.312 -15.75 1 76.31 264 GLU B N 1
ATOM 6271 C CA . GLU B 1 264 ? -16.984 -45.281 -14.672 1 76.31 264 GLU B CA 1
ATOM 6272 C C . GLU B 1 264 ? -16 -44.719 -13.648 1 76.31 264 GLU B C 1
ATOM 6274 O O . GLU B 1 264 ? -16.172 -44.906 -12.445 1 76.31 264 GLU B O 1
ATOM 6279 N N . ARG B 1 265 ? -15.07 -44.094 -14.117 1 72.31 265 ARG B N 1
ATOM 6280 C CA . ARG B 1 265 ? -14.062 -43.469 -13.25 1 72.31 265 ARG B CA 1
ATOM 6281 C C . ARG B 1 265 ? -14.641 -42.312 -12.453 1 72.31 265 ARG B C 1
ATOM 6283 O O . ARG B 1 265 ? -14.25 -42.094 -11.305 1 72.31 265 ARG B O 1
ATOM 6290 N N . SER B 1 266 ? -15.477 -41.469 -13.008 1 68 266 SER B N 1
ATOM 6291 C CA . SER B 1 266 ? -16.094 -40.344 -12.359 1 68 266 SER B CA 1
ATOM 6292 C C . SER B 1 266 ? -17.062 -40.781 -11.258 1 68 266 SER B C 1
ATOM 6294 O O . SER B 1 266 ? -17.156 -40.125 -10.219 1 68 266 SER B O 1
ATOM 6296 N N . HIS B 1 267 ? -17.969 -41.594 -11.461 1 55.97 267 HIS B N 1
ATOM 6297 C CA . HIS B 1 267 ? -18.984 -42.062 -10.531 1 55.97 267 HIS B CA 1
ATOM 6298 C C . HIS B 1 267 ? -18.344 -42.562 -9.234 1 55.97 267 HIS B C 1
ATOM 6300 O O . HIS B 1 267 ? -18.953 -42.5 -8.164 1 55.97 267 HIS B O 1
ATOM 6306 N N . GLN B 1 268 ? -17.328 -42.906 -9.234 1 53 268 GLN B N 1
ATOM 6307 C CA . GLN B 1 268 ? -16.656 -43.375 -8.023 1 53 268 GLN B CA 1
ATOM 6308 C C . GLN B 1 268 ? -16.344 -42.25 -7.074 1 53 268 GLN B C 1
ATOM 6310 O O . GLN B 1 268 ? -16.312 -42.438 -5.855 1 53 268 GLN B O 1
ATOM 6315 N N . PHE B 1 269 ? -16.297 -40.969 -7.531 1 51.22 269 PHE B N 1
ATOM 6316 C CA . PHE B 1 269 ? -15.758 -39.844 -6.742 1 51.22 269 PHE B CA 1
ATOM 6317 C C . PHE B 1 269 ? -16.875 -38.969 -6.227 1 51.22 269 PHE B C 1
ATOM 6319 O O . PHE B 1 269 ? -16.766 -38.375 -5.137 1 51.22 269 PHE B O 1
ATOM 6326 N N . ARG B 1 270 ? -17.969 -38.594 -6.945 1 46.62 270 ARG B N 1
ATOM 6327 C CA . ARG B 1 270 ? -18.984 -37.562 -6.68 1 46.62 270 ARG B CA 1
ATOM 6328 C C . ARG B 1 270 ? -19.703 -37.844 -5.367 1 46.62 270 ARG B C 1
ATOM 6330 O O . ARG B 1 270 ? -20.062 -36.938 -4.645 1 46.62 270 ARG B O 1
ATOM 6337 N N . SER B 1 271 ? -19.938 -39 -5.094 1 42.47 271 SER B N 1
ATOM 6338 C CA . SER B 1 271 ? -20.875 -39.219 -4 1 42.47 271 SER B CA 1
ATOM 6339 C C . SER B 1 271 ? -20.359 -38.594 -2.699 1 42.47 271 SER B C 1
ATOM 6341 O O . SER B 1 271 ? -21.141 -38.156 -1.855 1 42.47 271 SER B O 1
ATOM 6343 N N . LYS B 1 272 ? -19.094 -38.469 -2.447 1 44.69 272 LYS B N 1
ATOM 6344 C CA . LYS B 1 272 ? -18.656 -38.156 -1.088 1 44.69 272 LYS B CA 1
ATOM 6345 C C . LYS B 1 272 ? -18.234 -36.688 -0.952 1 44.69 272 LYS B C 1
ATOM 6347 O O . LYS B 1 272 ? -18.031 -36.219 0.16 1 44.69 272 LYS B O 1
ATOM 6352 N N . LEU B 1 273 ? -17.953 -36 -2.027 1 43.59 273 LEU B N 1
ATOM 6353 C CA . LEU B 1 273 ? -17.344 -34.688 -1.868 1 43.59 273 LEU B CA 1
ATOM 6354 C C . LEU B 1 273 ? -18.391 -33.625 -1.71 1 43.59 273 LEU B C 1
ATOM 6356 O O . LEU B 1 273 ? -18.094 -32.5 -1.259 1 43.59 273 LEU B O 1
ATOM 6360 N N . ALA B 1 274 ? -19.672 -33.781 -2.311 1 38.09 274 ALA B N 1
ATOM 6361 C CA . ALA B 1 274 ? -20.656 -32.688 -2.25 1 38.09 274 ALA B CA 1
ATOM 6362 C C . ALA B 1 274 ? -21.125 -32.438 -0.819 1 38.09 274 ALA B C 1
ATOM 6364 O O . ALA B 1 274 ? -22 -31.625 -0.577 1 38.09 274 ALA B O 1
ATOM 6365 N N . ILE B 1 275 ? -21.359 -33.5 0.01 1 38.56 275 ILE B N 1
ATOM 6366 C CA . ILE B 1 275 ? -22.312 -33.469 1.112 1 38.56 275 ILE B CA 1
ATOM 6367 C C . ILE B 1 275 ? -21.844 -32.469 2.166 1 38.56 275 ILE B C 1
ATOM 6369 O O . ILE B 1 275 ? -20.797 -32.656 2.803 1 38.56 275 ILE B O 1
ATOM 6373 N N . PRO B 1 276 ? -22.219 -31.328 2.08 1 39.84 276 PRO B N 1
ATOM 6374 C CA . PRO B 1 276 ? -22.172 -30.5 3.285 1 39.84 276 PRO B CA 1
ATOM 6375 C C . PRO B 1 276 ? -22.531 -31.281 4.551 1 39.84 276 PRO B C 1
ATOM 6377 O O . PRO B 1 276 ? -22.297 -30.797 5.664 1 39.84 276 PRO B O 1
ATOM 6380 N N . HIS B 1 277 ? -23.422 -32.281 4.477 1 38.06 277 HIS B N 1
ATOM 6381 C CA . HIS B 1 277 ? -24.094 -32.906 5.605 1 38.06 277 HIS B CA 1
ATOM 6382 C C . HIS B 1 277 ? -23.094 -33.531 6.57 1 38.06 277 HIS B C 1
ATOM 6384 O O . HIS B 1 277 ? -23.422 -33.781 7.734 1 38.06 277 HIS B O 1
ATOM 6390 N N . ARG B 1 278 ? -22.172 -34.25 6.023 1 38.75 278 ARG B N 1
ATOM 6391 C CA . ARG B 1 278 ? -21.266 -34.906 6.98 1 38.75 278 ARG B CA 1
ATOM 6392 C C . ARG B 1 278 ? -20.531 -33.844 7.805 1 38.75 278 ARG B C 1
ATOM 6394 O O . ARG B 1 278 ? -19.828 -34.188 8.766 1 38.75 278 ARG B O 1
ATOM 6401 N N . TYR B 1 279 ? -20.578 -32.688 7.301 1 38.28 279 TYR B N 1
ATOM 6402 C CA . TYR B 1 279 ? -19.812 -31.688 8.031 1 38.28 279 TYR B CA 1
ATOM 6403 C C . TYR B 1 279 ? -20.578 -31.203 9.25 1 38.28 279 TYR B C 1
ATOM 6405 O O . TYR B 1 279 ? -20.094 -30.344 9.992 1 38.28 279 TYR B O 1
ATOM 6413 N N . LEU B 1 280 ? -21.984 -31.406 9.164 1 37.12 280 LEU B N 1
ATOM 6414 C CA . LEU B 1 280 ? -22.75 -31.062 10.359 1 37.12 280 LEU B CA 1
ATOM 6415 C C . LEU B 1 280 ? -22.578 -32.125 11.438 1 37.12 280 LEU B C 1
ATOM 6417 O O . LEU B 1 280 ? -22.484 -33.312 11.141 1 37.12 280 LEU B O 1
ATOM 6421 N N . PRO B 1 281 ? -22.391 -31.859 12.648 1 34.16 281 PRO B N 1
ATOM 6422 C CA . PRO B 1 281 ? -22.391 -32.844 13.742 1 34.16 281 PRO B CA 1
ATOM 6423 C C . PRO B 1 281 ? -23.547 -33.812 13.625 1 34.16 281 PRO B C 1
ATOM 6425 O O . PRO B 1 281 ? -24.641 -33.469 13.188 1 34.16 281 PRO B O 1
ATOM 6428 N N . SER B 1 282 ? -23.438 -35.125 13.312 1 30.83 282 SER B N 1
ATOM 6429 C CA . SER B 1 282 ? -24.469 -36.094 13.672 1 30.83 282 SER B CA 1
ATOM 6430 C C . SER B 1 282 ? -25.203 -35.656 14.938 1 30.83 282 SER B C 1
ATOM 6432 O O . SER B 1 282 ? -24.625 -35.031 15.82 1 30.83 282 SER B O 1
ATOM 6434 N N . ARG B 1 283 ? -26.531 -35.719 15.141 1 32.97 283 ARG B N 1
ATOM 6435 C CA . ARG B 1 283 ? -27.391 -35.562 16.312 1 32.97 283 ARG B CA 1
ATOM 6436 C C . ARG B 1 283 ? -26.781 -36.25 17.531 1 32.97 283 ARG B C 1
ATOM 6438 O O . ARG B 1 283 ? -27.406 -36.312 18.594 1 32.97 283 ARG B O 1
ATOM 6445 N N . GLY B 1 284 ? -26.375 -37.594 17.469 1 31.53 284 GLY B N 1
ATOM 6446 C CA . GLY B 1 284 ? -26.125 -38.188 18.781 1 31.53 284 GLY B CA 1
ATOM 6447 C C . GLY B 1 284 ? -25.266 -37.312 19.672 1 31.53 284 GLY B C 1
ATOM 6448 O O . GLY B 1 284 ? -24.766 -36.281 19.234 1 31.53 284 GLY B O 1
ATOM 6449 N N . GLY B 1 285 ? -24.484 -37.969 20.719 1 32.16 285 GLY B N 1
ATOM 6450 C CA . GLY B 1 285 ? -24.172 -37.438 22.031 1 32.16 285 GLY B CA 1
ATOM 6451 C C . GLY B 1 285 ? -23.453 -36.094 21.984 1 32.16 285 GLY B C 1
ATOM 6452 O O . GLY B 1 285 ? -24.109 -35.062 21.938 1 32.16 285 GLY B O 1
ATOM 6453 N N . SER B 1 286 ? -22.016 -36.188 22.312 1 30.81 286 SER B N 1
ATOM 6454 C CA . SER B 1 286 ? -21.438 -35.031 23.031 1 30.81 286 SER B CA 1
ATOM 6455 C C . SER B 1 286 ? -21.391 -33.812 22.141 1 30.81 286 SER B C 1
ATOM 6457 O O . SER B 1 286 ? -21.156 -33.906 20.938 1 30.81 286 SER B O 1
ATOM 6459 N N . PRO B 1 287 ? -22.156 -32.656 22.469 1 32.75 287 PRO B N 1
ATOM 6460 C CA . PRO B 1 287 ? -22 -31.312 21.906 1 32.75 287 PRO B CA 1
ATOM 6461 C C . PRO B 1 287 ? -20.641 -31.094 21.25 1 32.75 287 PRO B C 1
ATOM 6463 O O . PRO B 1 287 ? -19.625 -31.484 21.812 1 32.75 287 PRO B O 1
ATOM 6466 N N . LEU B 1 288 ? -20.531 -31.359 20.016 1 34.59 288 LEU B N 1
ATOM 6467 C CA . LEU B 1 288 ? -19.25 -31.016 19.406 1 34.59 288 LEU B CA 1
ATOM 6468 C C . LEU B 1 288 ? -18.578 -29.875 20.172 1 34.59 288 LEU B C 1
ATOM 6470 O O . LEU B 1 288 ? -19.172 -28.812 20.344 1 34.59 288 LEU B O 1
ATOM 6474 N N . GLY B 1 289 ? -17.859 -30.141 21.156 1 34.75 289 GLY B N 1
ATOM 6475 C CA . GLY B 1 289 ? -17.188 -29.219 22.047 1 34.75 289 GLY B CA 1
ATOM 6476 C C . GLY B 1 289 ? -16.766 -27.922 21.359 1 34.75 289 GLY B C 1
ATOM 6477 O O . GLY B 1 289 ? -16.719 -27.859 20.125 1 34.75 289 GLY B O 1
ATOM 6478 N N . LYS B 1 290 ? -16.828 -26.719 21.969 1 38.75 290 LYS B N 1
ATOM 6479 C CA . LYS B 1 290 ? -16.188 -25.438 21.719 1 38.75 290 LYS B CA 1
ATOM 6480 C C . LYS B 1 290 ? -14.898 -25.594 20.922 1 38.75 290 LYS B C 1
ATOM 6482 O O . LYS B 1 290 ? -13.828 -25.766 21.5 1 38.75 290 LYS B O 1
ATOM 6487 N N . ASP B 1 291 ? -14.852 -26.266 19.891 1 38.28 291 ASP B N 1
ATOM 6488 C CA . ASP B 1 291 ? -13.57 -26.281 19.188 1 38.28 291 ASP B CA 1
ATOM 6489 C C . ASP B 1 291 ? -13.047 -24.875 18.969 1 38.28 291 ASP B C 1
ATOM 6491 O O . ASP B 1 291 ? -13.641 -24.094 18.219 1 38.28 291 ASP B O 1
ATOM 6495 N N . LYS B 1 292 ? -12.445 -24.219 19.734 1 49.81 292 LYS B N 1
ATOM 6496 C CA . LYS B 1 292 ? -11.734 -22.938 19.766 1 49.81 292 LYS B CA 1
ATOM 6497 C C . LYS B 1 292 ? -10.82 -22.797 18.547 1 49.81 292 LYS B C 1
ATOM 6499 O O . LYS B 1 292 ? -10.234 -23.781 18.094 1 49.81 292 LYS B O 1
ATOM 6504 N N . SER B 1 293 ? -11.078 -21.672 17.703 1 56.31 293 SER B N 1
ATOM 6505 C CA . SER B 1 293 ? -10.117 -21.266 16.688 1 56.31 293 SER B CA 1
ATOM 6506 C C . SER B 1 293 ? -8.75 -21.891 16.922 1 56.31 293 SER B C 1
ATOM 6508 O O . SER B 1 293 ? -8.031 -22.203 15.969 1 56.31 293 SER B O 1
ATOM 6510 N N . GLU B 1 294 ? -8.492 -22.156 18.109 1 58.41 294 GLU B N 1
ATOM 6511 C CA . GLU B 1 294 ? -7.195 -22.734 18.469 1 58.41 294 GLU B CA 1
ATOM 6512 C C . GLU B 1 294 ? -7.047 -24.141 17.922 1 58.41 294 GLU B C 1
ATOM 6514 O O . GLU B 1 294 ? -5.941 -24.578 17.578 1 58.41 294 GLU B O 1
ATOM 6519 N N . ASP B 1 295 ? -8.266 -24.766 17.703 1 63.94 295 ASP B N 1
ATOM 6520 C CA . ASP B 1 295 ? -8.203 -26.156 17.297 1 63.94 295 ASP B CA 1
ATOM 6521 C C . ASP B 1 295 ? -7.988 -26.281 15.789 1 63.94 295 ASP B C 1
ATOM 6523 O O . ASP B 1 295 ? -7.477 -27.281 15.305 1 63.94 295 ASP B O 1
ATOM 6527 N N . LEU B 1 296 ? -8.281 -25.25 15.125 1 76.94 296 LEU B N 1
ATOM 6528 C CA . LEU B 1 296 ? -8.203 -25.297 13.672 1 76.94 296 LEU B CA 1
ATOM 6529 C C . LEU B 1 296 ? -6.82 -24.859 13.188 1 76.94 296 LEU B C 1
ATOM 6531 O O . LEU B 1 296 ? -6.523 -24.938 11.992 1 76.94 296 LEU B O 1
ATOM 6535 N N . ASN B 1 297 ? -5.871 -24.578 14.047 1 84.19 297 ASN B N 1
ATOM 6536 C CA . ASN B 1 297 ? -4.508 -24.172 13.711 1 84.19 297 ASN B CA 1
ATOM 6537 C C . ASN B 1 297 ? -4.5 -23.078 12.648 1 84.19 297 ASN B C 1
ATOM 6539 O O . ASN B 1 297 ? -3.785 -23.172 11.648 1 84.19 297 ASN B O 1
ATOM 6543 N N . LEU B 1 298 ? -5.422 -22.156 12.812 1 92 298 LEU B N 1
ATOM 6544 C CA . LEU B 1 298 ? -5.484 -20.984 11.945 1 92 298 LEU B CA 1
ATOM 6545 C C . LEU B 1 298 ? -4.629 -19.844 12.508 1 92 298 LEU B C 1
ATOM 6547 O O . LEU B 1 298 ? -4.574 -19.641 13.719 1 92 298 LEU B O 1
ATOM 6551 N N . SER B 1 299 ? -3.855 -19.219 11.656 1 95.38 299 SER B N 1
ATOM 6552 C CA . SER B 1 299 ? -3.207 -17.969 12.023 1 95.38 299 SER B CA 1
ATOM 6553 C C . SER B 1 299 ? -4.125 -16.781 11.773 1 95.38 299 SER B C 1
ATOM 6555 O O . SER B 1 299 ? -4.23 -16.297 10.641 1 95.38 299 SER B O 1
ATOM 6557 N N . VAL B 1 300 ? -4.777 -16.328 12.812 1 95.5 300 VAL B N 1
ATOM 6558 C CA . VAL B 1 300 ? -5.734 -15.234 12.703 1 95.5 300 VAL B CA 1
ATOM 6559 C C . VAL B 1 300 ? -5.055 -13.914 13.062 1 95.5 300 VAL B C 1
ATOM 6561 O O . VAL B 1 300 ? -4.383 -13.812 14.086 1 95.5 300 VAL B O 1
ATOM 6564 N N . HIS B 1 301 ? -5.199 -12.938 12.141 1 95.69 301 HIS B N 1
ATOM 6565 C CA . HIS B 1 301 ? -4.652 -11.617 12.414 1 95.69 301 HIS B CA 1
ATOM 6566 C C . HIS B 1 301 ? -5.184 -11.062 13.734 1 95.69 301 HIS B C 1
ATOM 6568 O O . HIS B 1 301 ? -6.371 -11.211 14.039 1 95.69 301 HIS B O 1
ATOM 6574 N N . PRO B 1 302 ? -4.297 -10.406 14.555 1 92.75 302 PRO B N 1
ATOM 6575 C CA . PRO B 1 302 ? -4.785 -9.812 15.805 1 92.75 302 PRO B CA 1
ATOM 6576 C C . PRO B 1 302 ? -5.965 -8.867 15.578 1 92.75 302 PRO B C 1
ATOM 6578 O O . PRO B 1 302 ? -5.938 -8.039 14.664 1 92.75 302 PRO B O 1
ATOM 6581 N N . GLN B 1 303 ? -6.961 -9 16.438 1 92.81 303 GLN B N 1
ATOM 6582 C CA . GLN B 1 303 ? -8.195 -8.242 16.266 1 92.81 303 GLN B CA 1
ATOM 6583 C C . GLN B 1 303 ? -8.078 -6.852 16.875 1 92.81 303 GLN B C 1
ATOM 6585 O O . GLN B 1 303 ? -8.688 -6.566 17.906 1 92.81 303 GLN B O 1
ATOM 6590 N N . THR B 1 304 ? -7.418 -5.926 16.203 1 92.62 304 THR B N 1
ATOM 6591 C CA . THR B 1 304 ? -7.27 -4.539 16.625 1 92.62 304 THR B CA 1
ATOM 6592 C C . THR B 1 304 ? -8.508 -3.729 16.266 1 92.62 304 THR B C 1
ATOM 6594 O O . THR B 1 304 ? -9.305 -4.137 15.422 1 92.62 304 THR B O 1
ATOM 6597 N N . PRO B 1 305 ? -8.766 -2.605 16.953 1 91.62 305 PRO B N 1
ATOM 6598 C CA . PRO B 1 305 ? -9.914 -1.764 16.594 1 91.62 305 PRO B CA 1
ATOM 6599 C C . PRO B 1 305 ? -9.898 -1.337 15.125 1 91.62 305 PRO B C 1
ATOM 6601 O O . PRO B 1 305 ? -10.945 -1.269 14.492 1 91.62 305 PRO B O 1
ATOM 6604 N N . GLN B 1 306 ? -8.711 -1.101 14.727 1 91.44 306 GLN B N 1
ATOM 6605 C CA . GLN B 1 306 ? -8.57 -0.71 13.328 1 91.44 306 GLN B CA 1
ATOM 6606 C C . GLN B 1 306 ? -9.039 -1.824 12.391 1 91.44 306 GLN B C 1
ATOM 6608 O O . GLN B 1 306 ? -9.758 -1.57 11.43 1 91.44 306 GLN B O 1
ATOM 6613 N N . LEU B 1 307 ? -8.609 -3.027 12.664 1 94.69 307 LEU B N 1
ATOM 6614 C CA . LEU B 1 307 ? -9.031 -4.164 11.859 1 94.69 307 LEU B CA 1
ATOM 6615 C C . LEU B 1 307 ? -10.539 -4.348 11.922 1 94.69 307 LEU B C 1
ATOM 6617 O O . LEU B 1 307 ? -11.188 -4.57 10.898 1 94.69 307 LEU B O 1
ATOM 6621 N N . GLN B 1 308 ? -11.078 -4.234 13.086 1 94.12 308 GLN B N 1
ATOM 6622 C CA . GLN B 1 308 ? -12.523 -4.352 13.258 1 94.12 308 GLN B CA 1
ATOM 6623 C C . GLN B 1 308 ? -13.258 -3.264 12.477 1 94.12 308 GLN B C 1
ATOM 6625 O O . GLN B 1 308 ? -14.336 -3.506 11.93 1 94.12 308 GLN B O 1
ATOM 6630 N N . GLY B 1 309 ? -12.664 -2.092 12.484 1 93.88 309 GLY B N 1
ATOM 6631 C CA . GLY B 1 309 ? -13.234 -1.022 11.68 1 93.88 309 GLY B CA 1
ATOM 6632 C C . GLY B 1 309 ? -13.273 -1.347 10.203 1 93.88 309 GLY B C 1
ATOM 6633 O O . GLY B 1 309 ? -14.258 -1.056 9.523 1 93.88 309 GLY B O 1
ATOM 6634 N N . ILE B 1 310 ? -12.211 -1.926 9.727 1 95.06 310 ILE B N 1
ATOM 6635 C CA . ILE B 1 310 ? -12.141 -2.314 8.328 1 95.06 310 ILE B CA 1
ATOM 6636 C C . ILE B 1 310 ? -13.242 -3.33 8.016 1 95.06 310 ILE B C 1
ATOM 6638 O O . ILE B 1 310 ? -13.953 -3.195 7.016 1 95.06 310 ILE B O 1
ATOM 6642 N N . TYR B 1 311 ? -13.406 -4.348 8.836 1 94.38 311 TYR B N 1
ATOM 6643 C CA . TYR B 1 311 ? -14.43 -5.367 8.609 1 94.38 311 TYR B CA 1
ATOM 6644 C C . TYR B 1 311 ? -15.828 -4.762 8.68 1 94.38 311 TYR B C 1
ATOM 6646 O O . TYR B 1 311 ? -16.734 -5.191 7.965 1 94.38 311 TYR B O 1
ATOM 6654 N N . THR B 1 312 ? -16.031 -3.783 9.617 1 94.06 312 THR B N 1
ATOM 6655 C CA . THR B 1 312 ? -17.312 -3.1 9.68 1 94.06 312 THR B CA 1
ATOM 6656 C C . THR B 1 312 ? -17.672 -2.482 8.336 1 94.06 312 THR B C 1
ATOM 6658 O O . THR B 1 312 ? -18.797 -2.613 7.863 1 94.06 312 THR B O 1
ATOM 6661 N N . ILE B 1 313 ? -16.734 -1.853 7.734 1 93.88 313 ILE B N 1
ATOM 6662 C CA . ILE B 1 313 ? -16.938 -1.209 6.441 1 93.88 313 ILE B CA 1
ATOM 6663 C C . ILE B 1 313 ? -17.188 -2.268 5.371 1 93.88 313 ILE B C 1
ATOM 6665 O O . ILE B 1 313 ? -18.141 -2.152 4.582 1 93.88 313 ILE B O 1
ATOM 6669 N N . LEU B 1 314 ? -16.422 -3.381 5.352 1 93.31 314 LEU B N 1
ATOM 6670 C CA . LEU B 1 314 ? -16.484 -4.395 4.305 1 93.31 314 LEU B CA 1
ATOM 6671 C C . LEU B 1 314 ? -17.734 -5.246 4.43 1 93.31 314 LEU B C 1
ATOM 6673 O O . LEU B 1 314 ? -18.203 -5.816 3.445 1 93.31 314 LEU B O 1
ATOM 6677 N N . ARG B 1 315 ? -18.297 -5.328 5.598 1 91.62 315 ARG B N 1
ATOM 6678 C CA . ARG B 1 315 ? -19.469 -6.145 5.84 1 91.62 315 ARG B CA 1
ATOM 6679 C C . ARG B 1 315 ? -20.75 -5.344 5.613 1 91.62 315 ARG B C 1
ATOM 6681 O O . ARG B 1 315 ? -21.844 -5.91 5.559 1 91.62 315 ARG B O 1
ATOM 6688 N N . SER B 1 316 ? -20.641 -4.039 5.445 1 91.88 316 SER B N 1
ATOM 6689 C CA . SER B 1 316 ? -21.812 -3.174 5.344 1 91.88 316 SER B CA 1
ATOM 6690 C C . SER B 1 316 ? -22.406 -3.213 3.941 1 91.88 316 SER B C 1
ATOM 6692 O O . SER B 1 316 ? -21.688 -3.094 2.949 1 91.88 316 SER B O 1
ATOM 6694 N N . LYS B 1 317 ? -23.656 -3.301 3.834 1 88.88 317 LYS B N 1
ATOM 6695 C CA . LYS B 1 317 ? -24.344 -3.289 2.549 1 88.88 317 LYS B CA 1
ATOM 6696 C C . LYS B 1 317 ? -24.312 -1.902 1.912 1 88.88 317 LYS B C 1
ATOM 6698 O O . LYS B 1 317 ? -24.453 -1.766 0.696 1 88.88 317 LYS B O 1
ATOM 6703 N N . ASP B 1 318 ? -24.031 -0.863 2.752 1 90.56 318 ASP B N 1
ATOM 6704 C CA . ASP B 1 318 ? -24.109 0.521 2.295 1 90.56 318 ASP B CA 1
ATOM 6705 C C . ASP B 1 318 ? -22.734 1.017 1.836 1 90.56 318 ASP B C 1
ATOM 6707 O O . ASP B 1 318 ? -22.609 2.146 1.358 1 90.56 318 ASP B O 1
ATOM 6711 N N . THR B 1 319 ? -21.734 0.146 1.97 1 91.38 319 THR B N 1
ATOM 6712 C CA . THR B 1 319 ? -20.406 0.566 1.557 1 91.38 319 THR B CA 1
ATOM 6713 C C . THR B 1 319 ? -20.344 0.77 0.046 1 91.38 319 THR B C 1
ATOM 6715 O O . THR B 1 319 ? -20.797 -0.084 -0.719 1 91.38 319 THR B O 1
ATOM 6718 N N . SER B 1 320 ? -19.844 1.957 -0.373 1 91.31 320 SER B N 1
ATOM 6719 C CA . SER B 1 320 ? -19.672 2.219 -1.799 1 91.31 320 SER B CA 1
ATOM 6720 C C . SER B 1 320 ? -18.641 1.279 -2.42 1 91.31 320 SER B C 1
ATOM 6722 O O . SER B 1 320 ? -17.812 0.72 -1.715 1 91.31 320 SER B O 1
ATOM 6724 N N . ARG B 1 321 ? -18.734 1.092 -3.734 1 89.69 321 ARG B N 1
ATOM 6725 C CA . ARG B 1 321 ? -17.797 0.238 -4.449 1 89.69 321 ARG B CA 1
ATOM 6726 C C . ARG B 1 321 ? -16.359 0.736 -4.273 1 89.69 321 ARG B C 1
ATOM 6728 O O . ARG B 1 321 ? -15.445 -0.058 -4.059 1 89.69 321 ARG B O 1
ATOM 6735 N N . GLN B 1 322 ? -16.188 2.02 -4.363 1 90.5 322 GLN B N 1
ATOM 6736 C CA . GLN B 1 322 ? -14.852 2.611 -4.23 1 90.5 322 GLN B CA 1
ATOM 6737 C C . GLN B 1 322 ? -14.273 2.346 -2.844 1 90.5 322 GLN B C 1
ATOM 6739 O O . GLN B 1 322 ? -13.109 1.961 -2.719 1 90.5 322 GLN B O 1
ATOM 6744 N N . ASP B 1 323 ? -15.125 2.521 -1.851 1 91.62 323 ASP B N 1
ATOM 6745 C CA . ASP B 1 323 ? -14.68 2.26 -0.486 1 91.62 323 ASP B CA 1
ATOM 6746 C C . ASP B 1 323 ? -14.375 0.778 -0.283 1 91.62 323 ASP B C 1
ATOM 6748 O O . ASP B 1 323 ? -13.391 0.425 0.377 1 91.62 323 ASP B O 1
ATOM 6752 N N . PHE B 1 324 ? -15.211 -0.055 -0.884 1 92.75 324 PHE B N 1
ATOM 6753 C CA . PHE B 1 324 ? -15 -1.49 -0.738 1 92.75 324 PHE B CA 1
ATOM 6754 C C . PHE B 1 324 ? -13.641 -1.898 -1.306 1 92.75 324 PHE B C 1
ATOM 6756 O O . PHE B 1 324 ? -12.875 -2.609 -0.651 1 92.75 324 PHE B O 1
ATOM 6763 N N . ILE B 1 325 ? -13.367 -1.427 -2.475 1 91.5 325 ILE B N 1
ATOM 6764 C CA . ILE B 1 325 ? -12.117 -1.766 -3.139 1 91.5 325 ILE B CA 1
ATOM 6765 C C . ILE B 1 325 ? -10.938 -1.248 -2.314 1 91.5 325 ILE B C 1
ATOM 6767 O O . ILE B 1 325 ? -9.961 -1.965 -2.1 1 91.5 325 ILE B O 1
ATOM 6771 N N . PHE B 1 326 ? -11.047 -0.031 -1.85 1 93 326 PHE B N 1
ATOM 6772 C CA . PHE B 1 326 ? -9.977 0.59 -1.079 1 93 326 PHE B CA 1
ATOM 6773 C C . PHE B 1 326 ? -9.68 -0.214 0.181 1 93 326 PHE B C 1
ATOM 6775 O O . PHE B 1 326 ? -8.523 -0.527 0.467 1 93 326 PHE B O 1
ATOM 6782 N N . PHE B 1 327 ? -10.68 -0.536 0.931 1 94.56 327 PHE B N 1
ATOM 6783 C CA . PHE B 1 327 ? -10.477 -1.19 2.217 1 94.56 327 PHE B CA 1
ATOM 6784 C C . PHE B 1 327 ? -10.133 -2.664 2.027 1 94.56 327 PHE B C 1
ATOM 6786 O O . PHE B 1 327 ? -9.43 -3.254 2.848 1 94.56 327 PHE B O 1
ATOM 6793 N N . ALA B 1 328 ? -10.633 -3.301 0.943 1 94.5 328 ALA B N 1
ATOM 6794 C CA . ALA B 1 328 ? -10.219 -4.664 0.623 1 94.5 328 ALA B CA 1
ATOM 6795 C C . ALA B 1 328 ? -8.727 -4.719 0.309 1 94.5 328 ALA B C 1
ATOM 6797 O O . ALA B 1 328 ? -8.023 -5.633 0.756 1 94.5 328 ALA B O 1
ATOM 6798 N N . ASP B 1 329 ? -8.297 -3.752 -0.435 1 94.19 329 ASP B N 1
ATOM 6799 C CA . ASP B 1 329 ? -6.875 -3.664 -0.755 1 94.19 329 ASP B CA 1
ATOM 6800 C C . ASP B 1 329 ? -6.035 -3.48 0.508 1 94.19 329 ASP B C 1
ATOM 6802 O O . ASP B 1 329 ? -4.973 -4.09 0.648 1 94.19 329 ASP B O 1
ATOM 6806 N N . ARG B 1 330 ? -6.52 -2.594 1.313 1 95.62 330 ARG B N 1
ATOM 6807 C CA . ARG B 1 330 ? -5.844 -2.354 2.584 1 95.62 330 ARG B CA 1
ATOM 6808 C C . ARG B 1 330 ? -5.773 -3.631 3.416 1 95.62 330 ARG B C 1
ATOM 6810 O O . ARG B 1 330 ? -4.719 -3.967 3.961 1 95.62 330 ARG B O 1
ATOM 6817 N N . LEU B 1 331 ? -6.891 -4.305 3.504 1 96.69 331 LEU B N 1
ATOM 6818 C CA . LEU B 1 331 ? -6.941 -5.547 4.262 1 96.69 331 LEU B CA 1
ATOM 6819 C C . LEU B 1 331 ? -6.027 -6.602 3.646 1 96.69 331 LEU B C 1
ATOM 6821 O O . LEU B 1 331 ? -5.324 -7.316 4.367 1 96.69 331 LEU B O 1
ATOM 6825 N N . ALA B 1 332 ? -6.051 -6.719 2.316 1 97 332 ALA B N 1
ATOM 6826 C CA . ALA B 1 332 ? -5.176 -7.656 1.613 1 97 332 ALA B CA 1
ATOM 6827 C C . ALA B 1 332 ? -3.711 -7.398 1.952 1 97 332 ALA B C 1
ATOM 6829 O O . ALA B 1 332 ? -2.963 -8.328 2.256 1 97 332 ALA B O 1
ATOM 6830 N N . THR B 1 333 ? -3.332 -6.125 1.922 1 96.62 333 THR B N 1
ATOM 6831 C CA . THR B 1 333 ? -1.957 -5.746 2.227 1 96.62 333 THR B CA 1
ATOM 6832 C C . THR B 1 333 ? -1.584 -6.156 3.648 1 96.62 333 THR B C 1
ATOM 6834 O O . THR B 1 333 ? -0.519 -6.734 3.873 1 96.62 333 THR B O 1
ATOM 6837 N N . MET B 1 334 ? -2.469 -5.902 4.566 1 96.56 334 MET B N 1
ATOM 6838 C CA . MET B 1 334 ? -2.248 -6.246 5.969 1 96.56 334 MET B CA 1
ATOM 6839 C C . MET B 1 334 ? -2.074 -7.75 6.141 1 96.56 334 MET B C 1
ATOM 6841 O O . MET B 1 334 ? -1.182 -8.195 6.859 1 96.56 334 MET B O 1
ATOM 6845 N N . LEU B 1 335 ? -2.855 -8.5 5.477 1 97.62 335 LEU B N 1
ATOM 6846 C CA . LEU B 1 335 ? -2.85 -9.945 5.652 1 97.62 335 LEU B CA 1
ATOM 6847 C C . LEU B 1 335 ? -1.628 -10.57 4.992 1 97.62 335 LEU B C 1
ATOM 6849 O O . LEU B 1 335 ? -1.073 -11.547 5.496 1 97.62 335 LEU B O 1
ATOM 6853 N N . ILE B 1 336 ? -1.229 -10.078 3.814 1 97.44 336 ILE B N 1
ATOM 6854 C CA . ILE B 1 336 ? -0.027 -10.594 3.164 1 97.44 336 ILE B CA 1
ATOM 6855 C C . ILE B 1 336 ? 1.191 -10.32 4.043 1 97.44 336 ILE B C 1
ATOM 6857 O O . ILE B 1 336 ? 2.053 -11.188 4.207 1 97.44 336 ILE B O 1
ATOM 6861 N N . GLU B 1 337 ? 1.249 -9.102 4.645 1 95.62 337 GLU B N 1
ATOM 6862 C CA . GLU B 1 337 ? 2.32 -8.797 5.59 1 95.62 337 GLU B CA 1
ATOM 6863 C C . GLU B 1 337 ? 2.332 -9.797 6.742 1 95.62 337 GLU B C 1
ATOM 6865 O O . GLU B 1 337 ? 3.391 -10.305 7.117 1 95.62 337 GLU B O 1
ATOM 6870 N N . PHE B 1 338 ? 1.181 -10.047 7.25 1 96.25 338 PHE B N 1
ATOM 6871 C CA . PHE B 1 338 ? 1.034 -10.977 8.367 1 96.25 338 PHE B CA 1
ATOM 6872 C C . PHE B 1 338 ? 1.449 -12.383 7.953 1 96.25 338 PHE B C 1
ATOM 6874 O O . PHE B 1 338 ? 2.07 -13.109 8.734 1 96.25 338 PHE B O 1
ATOM 6881 N N . ALA B 1 339 ? 1.174 -12.758 6.734 1 97.19 339 ALA B N 1
ATOM 6882 C CA . ALA B 1 339 ? 1.446 -14.094 6.215 1 97.19 339 ALA B CA 1
ATOM 6883 C C . ALA B 1 339 ? 2.945 -14.312 6.027 1 97.19 339 ALA B C 1
ATOM 6885 O O . ALA B 1 339 ? 3.426 -15.445 6.094 1 97.19 339 ALA B O 1
ATOM 6886 N N . LEU B 1 340 ? 3.688 -13.25 5.805 1 95.38 340 LEU B N 1
ATOM 6887 C CA . LEU B 1 340 ? 5.117 -13.352 5.539 1 95.38 340 LEU B CA 1
ATOM 6888 C C . LEU B 1 340 ? 5.852 -13.922 6.75 1 95.38 340 LEU B C 1
ATOM 6890 O O . LEU B 1 340 ? 6.984 -14.391 6.629 1 95.38 340 LEU B O 1
ATOM 6894 N N . GLN B 1 341 ? 5.23 -13.867 7.918 1 92.25 341 GLN B N 1
ATOM 6895 C CA . GLN B 1 341 ? 5.867 -14.375 9.133 1 92.25 341 GLN B CA 1
ATOM 6896 C C . GLN B 1 341 ? 6.023 -15.891 9.07 1 92.25 341 GLN B C 1
ATOM 6898 O O . GLN B 1 341 ? 6.789 -16.469 9.844 1 92.25 341 GLN B O 1
ATOM 6903 N N . HIS B 1 342 ? 5.289 -16.531 8.156 1 91.25 342 HIS B N 1
ATOM 6904 C CA . HIS B 1 342 ? 5.297 -17.984 8.07 1 91.25 342 HIS B CA 1
ATOM 6905 C C . HIS B 1 342 ? 6.359 -18.469 7.086 1 91.25 342 HIS B C 1
ATOM 6907 O O . HIS B 1 342 ? 6.508 -19.672 6.875 1 91.25 342 HIS B O 1
ATOM 6913 N N . LEU B 1 343 ? 7.117 -17.594 6.484 1 94.44 343 LEU B N 1
ATOM 6914 C CA . LEU B 1 343 ? 8.234 -17.953 5.625 1 94.44 343 LEU B CA 1
ATOM 6915 C C . LEU B 1 343 ? 9.492 -18.234 6.449 1 94.44 343 LEU B C 1
ATOM 6917 O O . LEU B 1 343 ? 9.578 -17.812 7.609 1 94.44 343 LEU B O 1
ATOM 6921 N N . PRO B 1 344 ? 10.359 -18.969 5.918 1 94.56 344 PRO B N 1
ATOM 6922 C CA . PRO B 1 344 ? 11.617 -19.203 6.629 1 94.56 344 PRO B CA 1
ATOM 6923 C C . PRO B 1 344 ? 12.555 -18 6.605 1 94.56 344 PRO B C 1
ATOM 6925 O O . PRO B 1 344 ? 12.672 -17.328 5.582 1 94.56 344 PRO B O 1
ATOM 6928 N N . TYR B 1 345 ? 13.148 -17.656 7.758 1 95.19 345 TYR B N 1
ATOM 6929 C CA . TYR B 1 345 ? 14.109 -16.578 7.895 1 95.19 345 TYR B CA 1
ATOM 6930 C C . TYR B 1 345 ? 15.438 -17.078 8.438 1 95.19 345 TYR B C 1
ATOM 6932 O O . TYR B 1 345 ? 15.469 -18.016 9.25 1 95.19 345 TYR B O 1
ATOM 6940 N N . THR B 1 346 ? 16.5 -16.578 7.965 1 95 346 THR B N 1
ATOM 6941 C CA . THR B 1 346 ? 17.828 -16.922 8.438 1 95 346 THR B CA 1
ATOM 6942 C C . THR B 1 346 ? 18.594 -15.68 8.891 1 95 346 THR B C 1
ATOM 6944 O O . THR B 1 346 ? 18.328 -14.578 8.406 1 95 346 THR B O 1
ATOM 6947 N N . PRO B 1 347 ? 19.453 -15.867 9.906 1 94.56 347 PRO B N 1
ATOM 6948 C CA . PRO B 1 347 ? 20.281 -14.719 10.312 1 94.56 347 PRO B CA 1
ATOM 6949 C C . PRO B 1 347 ? 21.109 -14.156 9.164 1 94.56 347 PRO B C 1
ATOM 6951 O O . PRO B 1 347 ? 21.594 -14.914 8.32 1 94.56 347 PRO B O 1
ATOM 6954 N N . HIS B 1 348 ? 21.219 -12.859 9.07 1 93.25 348 HIS B N 1
ATOM 6955 C CA . HIS B 1 348 ? 21.969 -12.164 8.031 1 93.25 348 HIS B CA 1
ATOM 6956 C C . HIS B 1 348 ? 22.719 -10.969 8.609 1 93.25 348 HIS B C 1
ATOM 6958 O O . HIS B 1 348 ? 22.109 -10.07 9.203 1 93.25 348 HIS B O 1
ATOM 6964 N N . HIS B 1 349 ? 23.969 -10.984 8.469 1 92.38 349 HIS B N 1
ATOM 6965 C CA . HIS B 1 349 ? 24.812 -9.906 8.969 1 92.38 349 HIS B CA 1
ATOM 6966 C C . HIS B 1 349 ? 25.062 -8.852 7.895 1 92.38 349 HIS B C 1
ATOM 6968 O O . HIS B 1 349 ? 25.391 -9.188 6.754 1 92.38 349 HIS B O 1
ATOM 6974 N N . ILE B 1 350 ? 24.812 -7.633 8.273 1 91.12 350 ILE B N 1
ATOM 6975 C CA . ILE B 1 350 ? 25.031 -6.559 7.305 1 91.12 350 ILE B CA 1
ATOM 6976 C C . ILE B 1 350 ? 25.875 -5.453 7.941 1 91.12 350 ILE B C 1
ATOM 6978 O O . ILE B 1 350 ? 26.078 -5.445 9.156 1 91.12 350 ILE B O 1
ATOM 6982 N N . VAL B 1 351 ? 26.359 -4.559 7.082 1 89.38 351 VAL B N 1
ATOM 6983 C CA . VAL B 1 351 ? 27.109 -3.385 7.523 1 89.38 351 VAL B CA 1
ATOM 6984 C C . VAL B 1 351 ? 26.266 -2.127 7.32 1 89.38 351 VAL B C 1
ATOM 6986 O O . VAL B 1 351 ? 25.688 -1.934 6.254 1 89.38 351 VAL B O 1
ATOM 6989 N N . THR B 1 352 ? 26.156 -1.315 8.375 1 85.81 352 THR B N 1
ATOM 6990 C CA . THR B 1 352 ? 25.344 -0.101 8.32 1 85.81 352 THR B CA 1
ATOM 6991 C C . THR B 1 352 ? 26.156 1.058 7.742 1 85.81 352 THR B C 1
ATOM 6993 O O . THR B 1 352 ? 27.391 1.058 7.809 1 85.81 352 THR B O 1
ATOM 6996 N N . PRO B 1 353 ? 25.531 2.082 7.125 1 79.31 353 PRO B N 1
ATOM 6997 C CA . PRO B 1 353 ? 26.234 3.219 6.531 1 79.31 353 PRO B CA 1
ATOM 6998 C C . PRO B 1 353 ? 26.828 4.164 7.582 1 79.31 353 PRO B C 1
ATOM 7000 O O . PRO B 1 353 ? 27.703 4.969 7.273 1 79.31 353 PRO B O 1
ATOM 7003 N N . VAL B 1 354 ? 26.391 4.336 8.766 1 72.88 354 VAL B N 1
ATOM 7004 C CA . VAL B 1 354 ? 26.781 5.328 9.766 1 72.88 354 VAL B CA 1
ATOM 7005 C C . VAL B 1 354 ? 28.188 5.039 10.266 1 72.88 354 VAL B C 1
ATOM 7007 O O . VAL B 1 354 ? 29.047 5.926 10.273 1 72.88 354 VAL B O 1
ATOM 7010 N N . ASP B 1 355 ? 28.625 3.896 10.734 1 70.12 355 ASP B N 1
ATOM 7011 C CA . ASP B 1 355 ? 29.938 3.594 11.273 1 70.12 355 ASP B CA 1
ATOM 7012 C C . ASP B 1 355 ? 30.406 2.205 10.844 1 70.12 355 ASP B C 1
ATOM 7014 O O . ASP B 1 355 ? 31.141 1.534 11.578 1 70.12 355 ASP B O 1
ATOM 7018 N N . GLU B 1 356 ? 29.859 1.907 9.758 1 76.44 356 GLU B N 1
ATOM 7019 C CA . GLU B 1 356 ? 30.219 0.577 9.266 1 76.44 356 GLU B CA 1
ATOM 7020 C C . GLU B 1 356 ? 30.062 -0.47 10.367 1 76.44 356 GLU B C 1
ATOM 7022 O O . GLU B 1 356 ? 30.922 -1.341 10.523 1 76.44 356 GLU B O 1
ATOM 7027 N N . SER B 1 357 ? 29.125 -0.151 11.148 1 78.06 357 SER B N 1
ATOM 7028 C CA . SER B 1 357 ? 28.828 -1.105 12.211 1 78.06 357 SER B CA 1
ATOM 7029 C C . SER B 1 357 ? 28.062 -2.312 11.68 1 78.06 357 SER B C 1
ATOM 7031 O O . SER B 1 357 ? 27.375 -2.215 10.672 1 78.06 357 SER B O 1
ATOM 7033 N N . VAL B 1 358 ? 28.375 -3.422 12.367 1 84.31 358 VAL B N 1
ATOM 7034 C CA . VAL B 1 358 ? 27.734 -4.668 11.961 1 84.31 358 VAL B CA 1
ATOM 7035 C C . VAL B 1 358 ? 26.391 -4.801 12.664 1 84.31 358 VAL B C 1
ATOM 7037 O O . VAL B 1 358 ? 26.266 -4.516 13.859 1 84.31 358 VAL B O 1
ATOM 7040 N N . PHE B 1 359 ? 25.375 -5.078 11.852 1 87.69 359 PHE B N 1
ATOM 7041 C CA . PHE B 1 359 ? 24.031 -5.316 12.359 1 87.69 359 PHE B CA 1
ATOM 7042 C C . PHE B 1 359 ? 23.594 -6.742 12.07 1 87.69 359 PHE B C 1
ATOM 7044 O O . PHE B 1 359 ? 23.719 -7.219 10.938 1 87.69 359 PHE B O 1
ATOM 7051 N N . ASN B 1 360 ? 23.156 -7.422 13.156 1 90 360 ASN B N 1
ATOM 7052 C CA . ASN B 1 360 ? 22.656 -8.781 13.016 1 90 360 ASN B CA 1
ATOM 7053 C C . ASN B 1 360 ? 21.141 -8.789 12.789 1 90 360 ASN B C 1
ATOM 7055 O O . ASN B 1 360 ? 20.375 -8.57 13.727 1 90 360 ASN B O 1
ATOM 7059 N N . GLY B 1 361 ? 20.781 -9.062 11.5 1 93 361 GLY B N 1
ATOM 7060 C CA . GLY B 1 361 ? 19.359 -9.086 11.164 1 93 361 GLY B CA 1
ATOM 7061 C C . GLY B 1 361 ? 18.906 -10.406 10.586 1 93 361 GLY B C 1
ATOM 7062 O O . GLY B 1 361 ? 19.5 -11.453 10.867 1 93 361 GLY B O 1
ATOM 7063 N N . LEU B 1 362 ? 17.734 -10.406 10.031 1 93.19 362 LEU B N 1
ATOM 7064 C CA . LEU B 1 362 ? 17.141 -11.578 9.406 1 93.19 362 LEU B CA 1
ATOM 7065 C C . LEU B 1 362 ? 16.875 -11.336 7.926 1 93.19 362 LEU B C 1
ATOM 7067 O O . LEU B 1 362 ? 16.703 -10.195 7.5 1 93.19 362 LEU B O 1
ATOM 7071 N N . LYS B 1 363 ? 16.984 -12.375 7.141 1 93.44 363 LYS B N 1
ATOM 7072 C CA . LYS B 1 363 ? 16.625 -12.352 5.727 1 93.44 363 LYS B CA 1
ATOM 7073 C C . LYS B 1 363 ? 15.75 -13.547 5.363 1 93.44 363 LYS B C 1
ATOM 7075 O O . LYS B 1 363 ? 15.883 -14.625 5.945 1 93.44 363 LYS B O 1
ATOM 7080 N N . ILE B 1 364 ? 14.836 -13.32 4.496 1 91.31 364 ILE B N 1
ATOM 7081 C CA . ILE B 1 364 ? 13.984 -14.398 4.02 1 91.31 364 ILE B CA 1
ATOM 7082 C C . ILE B 1 364 ? 14.828 -15.461 3.32 1 91.31 364 ILE B C 1
ATOM 7084 O O . ILE B 1 364 ? 15.695 -15.133 2.508 1 91.31 364 ILE B O 1
ATOM 7088 N N . ASP B 1 365 ? 14.586 -16.672 3.713 1 91 365 ASP B N 1
ATOM 7089 C CA . ASP B 1 365 ? 15.32 -17.781 3.127 1 91 365 ASP B CA 1
ATOM 7090 C C . ASP B 1 365 ? 14.5 -18.469 2.025 1 91 365 ASP B C 1
ATOM 7092 O O . ASP B 1 365 ? 14.141 -19.641 2.145 1 91 365 ASP B O 1
ATOM 7096 N N . SER B 1 366 ? 14.094 -17.797 1.01 1 89.38 366 SER B N 1
ATOM 7097 C CA . SER B 1 366 ? 13.391 -18.312 -0.155 1 89.38 366 SER B CA 1
ATOM 7098 C C . SER B 1 366 ? 13.711 -17.5 -1.406 1 89.38 366 SER B C 1
ATOM 7100 O O . SER B 1 366 ? 13.641 -16.266 -1.389 1 89.38 366 SER B O 1
ATOM 7102 N N . LYS B 1 367 ? 14.07 -18.219 -2.387 1 88.5 367 LYS B N 1
ATOM 7103 C CA . LYS B 1 367 ? 14.422 -17.578 -3.646 1 88.5 367 LYS B CA 1
ATOM 7104 C C . LYS B 1 367 ? 13.203 -17.438 -4.555 1 88.5 367 LYS B C 1
ATOM 7106 O O . LYS B 1 367 ? 13.125 -16.5 -5.359 1 88.5 367 LYS B O 1
ATOM 7111 N N . TYR B 1 368 ? 12.281 -18.375 -4.398 1 94.75 368 TYR B N 1
ATOM 7112 C CA . TYR B 1 368 ? 11.133 -18.406 -5.293 1 94.75 368 TYR B CA 1
ATOM 7113 C C . TYR B 1 368 ? 9.836 -18.188 -4.52 1 94.75 368 TYR B C 1
ATOM 7115 O O . TYR B 1 368 ? 9.406 -19.047 -3.748 1 94.75 368 TYR B O 1
ATOM 7123 N N . MET B 1 369 ? 9.32 -16.984 -4.613 1 96.06 369 MET B N 1
ATOM 7124 C CA . MET B 1 369 ? 8.023 -16.656 -4.031 1 96.06 369 MET B CA 1
ATOM 7125 C C . MET B 1 369 ? 7.043 -16.203 -5.109 1 96.06 369 MET B C 1
ATOM 7127 O O . MET B 1 369 ? 7.406 -15.43 -5.996 1 96.06 369 MET B O 1
ATOM 7131 N N . CYS B 1 370 ? 5.852 -16.734 -5.078 1 97.94 370 CYS B N 1
ATOM 7132 C CA . CYS B 1 370 ? 4.867 -16.312 -6.066 1 97.94 370 CYS B CA 1
ATOM 7133 C C . CYS B 1 370 ? 3.457 -16.359 -5.488 1 97.94 370 CYS B C 1
ATOM 7135 O O . CYS B 1 370 ? 3.258 -16.828 -4.363 1 97.94 370 CYS B O 1
ATOM 7137 N N . GLY B 1 371 ? 2.592 -15.688 -6.18 1 98.25 371 GLY B N 1
ATOM 7138 C CA . GLY B 1 371 ? 1.19 -15.688 -5.789 1 98.25 371 GLY B CA 1
ATOM 7139 C C . GLY B 1 371 ? 0.293 -16.406 -6.777 1 98.25 371 GLY B C 1
ATOM 7140 O O . GLY B 1 371 ? 0.574 -16.422 -7.98 1 98.25 371 GLY B O 1
ATOM 7141 N N . VAL B 1 372 ? -0.76 -17.047 -6.277 1 98.56 372 VAL B N 1
ATOM 7142 C CA . VAL B 1 372 ? -1.818 -17.625 -7.094 1 98.56 372 VAL B CA 1
ATOM 7143 C C . VAL B 1 372 ? -3.182 -17.188 -6.566 1 98.56 372 VAL B C 1
ATOM 7145 O O . VAL B 1 372 ? -3.496 -17.406 -5.391 1 98.56 372 VAL B O 1
ATOM 7148 N N . THR B 1 373 ? -3.967 -16.578 -7.383 1 97.62 373 THR B N 1
ATOM 7149 C CA . THR B 1 373 ? -5.293 -16.125 -6.984 1 97.62 373 THR B CA 1
ATOM 7150 C C . THR B 1 373 ? -6.371 -17.094 -7.473 1 97.62 373 THR B C 1
ATOM 7152 O O . THR B 1 373 ? -6.301 -17.594 -8.594 1 97.62 373 THR B O 1
ATOM 7155 N N . ILE B 1 374 ? -7.281 -17.422 -6.602 1 96.31 374 ILE B N 1
ATOM 7156 C CA . ILE B 1 374 ? -8.461 -18.172 -6.996 1 96.31 374 ILE B CA 1
ATOM 7157 C C . ILE B 1 374 ? -9.555 -17.219 -7.469 1 96.31 374 ILE B C 1
ATOM 7159 O O . ILE B 1 374 ? -10.109 -16.453 -6.676 1 96.31 374 ILE B O 1
ATOM 7163 N N . LEU B 1 375 ? -9.805 -17.25 -8.703 1 90.75 375 LEU B N 1
ATOM 7164 C CA . LEU B 1 375 ? -10.797 -16.344 -9.281 1 90.75 375 LEU B CA 1
ATOM 7165 C C . LEU B 1 375 ? -12.203 -16.875 -9.062 1 90.75 375 LEU B C 1
ATOM 7167 O O . LEU B 1 375 ? -12.43 -18.078 -9.07 1 90.75 375 LEU B O 1
ATOM 7171 N N . ARG B 1 376 ? -13.117 -15.992 -8.719 1 78.62 376 ARG B N 1
ATOM 7172 C CA . ARG B 1 376 ? -13.031 -14.57 -9.023 1 78.62 376 ARG B CA 1
ATOM 7173 C C . ARG B 1 376 ? -12.633 -13.766 -7.793 1 78.62 376 ARG B C 1
ATOM 7175 O O . ARG B 1 376 ? -11.883 -12.797 -7.898 1 78.62 376 ARG B O 1
ATOM 7182 N N . SER B 1 377 ? -12.891 -14.195 -6.598 1 87.19 377 SER B N 1
ATOM 7183 C CA . SER B 1 377 ? -12.789 -13.391 -5.387 1 87.19 377 SER B CA 1
ATOM 7184 C C . SER B 1 377 ? -11.328 -13.219 -4.965 1 87.19 377 SER B C 1
ATOM 7186 O O . SER B 1 377 ? -10.969 -12.203 -4.367 1 87.19 377 SER B O 1
ATOM 7188 N N . GLY B 1 378 ? -10.484 -14.125 -5.344 1 93.25 378 GLY B N 1
ATOM 7189 C CA . GLY B 1 378 ? -9.078 -14.031 -4.973 1 93.25 378 GLY B CA 1
ATOM 7190 C C . GLY B 1 378 ? -8.375 -12.852 -5.617 1 93.25 378 GLY B C 1
ATOM 7191 O O . GLY B 1 378 ? -7.305 -12.438 -5.16 1 93.25 378 GLY B O 1
ATOM 7192 N N . GLY B 1 379 ? -8.93 -12.344 -6.66 1 92.06 379 GLY B N 1
ATOM 7193 C CA . GLY B 1 379 ? -8.344 -11.203 -7.348 1 92.06 379 GLY B CA 1
ATOM 7194 C C . GLY B 1 379 ? -8.203 -9.984 -6.465 1 92.06 379 GLY B C 1
ATOM 7195 O O . GLY B 1 379 ? -7.371 -9.109 -6.73 1 92.06 379 GLY B O 1
ATOM 7196 N N . THR B 1 380 ? -8.969 -9.867 -5.438 1 92.19 380 THR B N 1
ATOM 7197 C CA . THR B 1 380 ? -8.953 -8.734 -4.52 1 92.19 380 THR B CA 1
ATOM 7198 C C . THR B 1 380 ? -7.629 -8.664 -3.766 1 92.19 380 THR B C 1
ATOM 7200 O O . THR B 1 380 ? -7.281 -7.621 -3.207 1 92.19 380 THR B O 1
ATOM 7203 N N . PHE B 1 381 ? -6.887 -9.727 -3.812 1 95.81 381 PHE B N 1
ATOM 7204 C CA . PHE B 1 381 ? -5.637 -9.781 -3.062 1 95.81 381 PHE B CA 1
ATOM 7205 C C . PHE B 1 381 ? -4.469 -9.312 -3.92 1 95.81 381 PHE B C 1
ATOM 7207 O O . PHE B 1 381 ? -3.385 -9.031 -3.402 1 95.81 381 PHE B O 1
ATOM 7214 N N . GLU B 1 382 ? -4.633 -9.32 -5.211 1 93.88 382 GLU B N 1
ATOM 7215 C CA . GLU B 1 382 ? -3.494 -9.18 -6.113 1 93.88 382 GLU B CA 1
ATOM 7216 C C . GLU B 1 382 ? -2.746 -7.875 -5.863 1 93.88 382 GLU B C 1
ATOM 7218 O O . GLU B 1 382 ? -1.517 -7.867 -5.77 1 93.88 382 GLU B O 1
ATOM 7223 N N . ARG B 1 383 ? -3.469 -6.738 -5.754 1 93.06 383 ARG B N 1
ATOM 7224 C CA . ARG B 1 383 ? -2.82 -5.453 -5.527 1 93.06 383 ARG B CA 1
ATOM 7225 C C . ARG B 1 383 ? -2.078 -5.441 -4.195 1 93.06 383 ARG B C 1
ATOM 7227 O O . ARG B 1 383 ? -0.939 -4.977 -4.117 1 93.06 383 ARG B O 1
ATOM 7234 N N . GLY B 1 384 ? -2.746 -5.906 -3.154 1 94.88 384 GLY B N 1
ATOM 7235 C CA . GLY B 1 384 ? -2.102 -5.984 -1.853 1 94.88 384 GLY B CA 1
ATOM 7236 C C . GLY B 1 384 ? -0.866 -6.863 -1.852 1 94.88 384 GLY B C 1
ATOM 7237 O O . GLY B 1 384 ? 0.133 -6.539 -1.206 1 94.88 384 GLY B O 1
ATOM 7238 N N . PHE B 1 385 ? -0.947 -7.918 -2.594 1 96.94 385 PHE B N 1
ATOM 7239 C CA . PHE B 1 385 ? 0.179 -8.836 -2.709 1 96.94 385 PHE B CA 1
ATOM 7240 C C . PHE B 1 385 ? 1.383 -8.141 -3.336 1 96.94 385 PHE B C 1
ATOM 7242 O O . PHE B 1 385 ? 2.496 -8.227 -2.816 1 96.94 385 PHE B O 1
ATOM 7249 N N . ARG B 1 386 ? 1.229 -7.422 -4.383 1 93.88 386 ARG B N 1
ATOM 7250 C CA . ARG B 1 386 ? 2.305 -6.77 -5.125 1 93.88 386 ARG B CA 1
ATOM 7251 C C . ARG B 1 386 ? 2.891 -5.605 -4.328 1 93.88 386 ARG B C 1
ATOM 7253 O O . ARG B 1 386 ? 4.059 -5.25 -4.512 1 93.88 386 ARG B O 1
ATOM 7260 N N . ARG B 1 387 ? 2.105 -5.066 -3.443 1 91.31 387 ARG B N 1
ATOM 7261 C CA . ARG B 1 387 ? 2.584 -3.975 -2.605 1 91.31 387 ARG B CA 1
ATOM 7262 C C . ARG B 1 387 ? 3.578 -4.477 -1.562 1 91.31 387 ARG B C 1
ATOM 7264 O O . ARG B 1 387 ? 4.434 -3.721 -1.1 1 91.31 387 ARG B O 1
ATOM 7271 N N . VAL B 1 388 ? 3.424 -5.695 -1.217 1 94.5 388 VAL B N 1
ATOM 7272 C CA . VAL B 1 388 ? 4.227 -6.25 -0.132 1 94.5 388 VAL B CA 1
ATOM 7273 C C . VAL B 1 388 ? 5.406 -7.027 -0.708 1 94.5 388 VAL B C 1
ATOM 7275 O O . VAL B 1 388 ? 6.52 -6.957 -0.18 1 94.5 388 VAL B O 1
ATOM 7278 N N . ILE B 1 389 ? 5.145 -7.82 -1.732 1 93.12 389 ILE B N 1
ATOM 7279 C CA . ILE B 1 389 ? 6.18 -8.633 -2.354 1 93.12 389 ILE B CA 1
ATOM 7280 C C . ILE B 1 389 ? 6.457 -8.133 -3.77 1 93.12 389 ILE B C 1
ATOM 7282 O O . ILE B 1 389 ? 5.652 -8.352 -4.68 1 93.12 389 ILE B O 1
ATOM 7286 N N . ASN B 1 390 ? 7.637 -7.602 -3.846 1 86.06 390 ASN B N 1
ATOM 7287 C CA . ASN B 1 390 ? 8.008 -6.957 -5.102 1 86.06 390 ASN B CA 1
ATOM 7288 C C . ASN B 1 390 ? 8.461 -7.977 -6.141 1 86.06 390 ASN B C 1
ATOM 7290 O O . ASN B 1 390 ? 9.148 -8.945 -5.809 1 86.06 390 ASN B O 1
ATOM 7294 N N . ASP B 1 391 ? 8.078 -7.77 -7.395 1 84.12 391 ASP B N 1
ATOM 7295 C CA . ASP B 1 391 ? 8.578 -8.484 -8.562 1 84.12 391 ASP B CA 1
ATOM 7296 C C . ASP B 1 391 ? 8.297 -9.984 -8.453 1 84.12 391 ASP B C 1
ATOM 7298 O O . ASP B 1 391 ? 9.141 -10.805 -8.805 1 84.12 391 ASP B O 1
ATOM 7302 N N . SER B 1 392 ? 7.262 -10.352 -7.805 1 93.06 392 SER B N 1
ATOM 7303 C CA . SER B 1 392 ? 6.871 -11.758 -7.719 1 93.06 392 SER B CA 1
ATOM 7304 C C . SER B 1 392 ? 5.766 -12.094 -8.711 1 93.06 392 SER B C 1
ATOM 7306 O O . SER B 1 392 ? 4.785 -11.352 -8.828 1 93.06 392 SER B O 1
ATOM 7308 N N . PRO B 1 393 ? 5.961 -13.195 -9.5 1 96.38 393 PRO B N 1
ATOM 7309 C CA . PRO B 1 393 ? 4.926 -13.562 -10.469 1 96.38 393 PRO B CA 1
ATOM 7310 C C . PRO B 1 393 ? 3.629 -14.016 -9.805 1 96.38 393 PRO B C 1
ATOM 7312 O O . PRO B 1 393 ? 3.664 -14.594 -8.711 1 96.38 393 PRO B O 1
ATOM 7315 N N . VAL B 1 394 ? 2.537 -13.648 -10.445 1 97.06 394 VAL B N 1
ATOM 7316 C CA . VAL B 1 394 ? 1.225 -14.047 -9.945 1 97.06 394 VAL B CA 1
ATOM 7317 C C . VAL B 1 394 ? 0.474 -14.828 -11.016 1 97.06 394 VAL B C 1
ATOM 7319 O O . VAL B 1 394 ? 0.5 -14.461 -12.195 1 97.06 394 VAL B O 1
ATOM 7322 N N . GLY B 1 395 ? -0.044 -15.992 -10.664 1 97.38 395 GLY B N 1
ATOM 7323 C CA . GLY B 1 395 ? -0.924 -16.781 -11.516 1 97.38 395 GLY B CA 1
ATOM 7324 C C . GLY B 1 395 ? -2.355 -16.812 -11.016 1 97.38 395 GLY B C 1
ATOM 7325 O O . GLY B 1 395 ? -2.709 -16.109 -10.07 1 97.38 395 GLY B O 1
ATOM 7326 N N . SER B 1 396 ? -3.195 -17.609 -11.711 1 97 396 SER B N 1
ATOM 7327 C CA . SER B 1 396 ? -4.602 -17.641 -11.32 1 97 396 SER B CA 1
ATOM 7328 C C . SER B 1 396 ? -5.23 -18.984 -11.633 1 97 396 SER B C 1
ATOM 7330 O O . SER B 1 396 ? -4.75 -19.719 -12.508 1 97 396 SER B O 1
ATOM 7332 N N . LEU B 1 397 ? -6.223 -19.359 -10.875 1 96.12 397 LEU B N 1
ATOM 7333 C CA . LEU B 1 397 ? -7.09 -20.516 -11.07 1 96.12 397 LEU B CA 1
ATOM 7334 C C . LEU B 1 397 ? -8.555 -20.094 -11.094 1 96.12 397 LEU B C 1
ATOM 7336 O O . LEU B 1 397 ? -9.008 -19.328 -10.227 1 96.12 397 LEU B O 1
ATOM 7340 N N . LEU B 1 398 ? -9.242 -20.5 -12.109 1 93.31 398 LEU B N 1
ATOM 7341 C CA . LEU B 1 398 ? -10.68 -20.281 -12.148 1 93.31 398 LEU B CA 1
ATOM 7342 C C . LEU B 1 398 ? -11.445 -21.562 -11.812 1 93.31 398 LEU B C 1
ATOM 7344 O O . LEU B 1 398 ? -11.398 -22.531 -12.562 1 93.31 398 LEU B O 1
ATOM 7348 N N . ILE B 1 399 ? -12.055 -21.531 -10.695 1 90.19 399 ILE B N 1
ATOM 7349 C CA . ILE B 1 399 ? -12.82 -22.672 -10.211 1 90.19 399 ILE B CA 1
ATOM 7350 C C . ILE B 1 399 ? -14.273 -22.25 -9.969 1 90.19 399 ILE B C 1
ATOM 7352 O O . ILE B 1 399 ? -14.531 -21.281 -9.258 1 90.19 399 ILE B O 1
ATOM 7356 N N . GLN B 1 400 ? -15.133 -22.938 -10.578 1 83.06 400 GLN B N 1
ATOM 7357 C CA . GLN B 1 400 ? -16.562 -22.641 -10.422 1 83.06 400 GLN B CA 1
ATOM 7358 C C . GLN B 1 400 ? -17.344 -23.891 -10.055 1 83.06 400 GLN B C 1
ATOM 7360 O O . GLN B 1 400 ? -16.969 -25 -10.414 1 83.06 400 GLN B O 1
ATOM 7365 N N . SER B 1 401 ? -18.375 -23.609 -9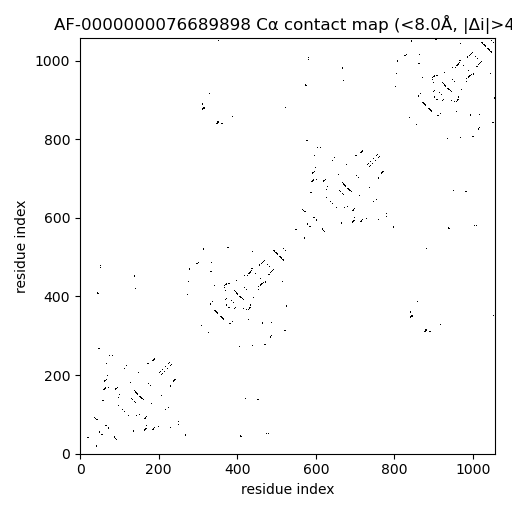.312 1 76.94 401 SER B N 1
ATOM 7366 C CA . SER B 1 401 ? -19.266 -24.719 -8.969 1 76.94 401 SER B CA 1
ATOM 7367 C C . SER B 1 401 ? -20.203 -25.062 -10.117 1 76.94 401 SER B C 1
ATOM 7369 O O . SER B 1 401 ? -20.766 -24.172 -10.758 1 76.94 401 SER B O 1
ATOM 7371 N N . ASP B 1 402 ? -20.234 -26.297 -10.344 1 73.94 402 ASP B N 1
ATOM 7372 C CA . ASP B 1 402 ? -21.219 -26.75 -11.32 1 73.94 402 ASP B CA 1
ATOM 7373 C C . ASP B 1 402 ? -22.625 -26.391 -10.883 1 73.94 402 ASP B C 1
ATOM 7375 O O . ASP B 1 402 ? -22.984 -26.531 -9.711 1 73.94 402 ASP B O 1
ATOM 7379 N N . ALA B 1 403 ? -23.422 -25.875 -11.734 1 66.56 403 ALA B N 1
ATOM 7380 C CA . ALA B 1 403 ? -24.766 -25.375 -11.422 1 66.56 403 ALA B CA 1
ATOM 7381 C C . ALA B 1 403 ? -25.672 -26.5 -10.945 1 66.56 403 ALA B C 1
ATOM 7383 O O . ALA B 1 403 ? -26.516 -26.297 -10.078 1 66.56 403 ALA B O 1
ATOM 7384 N N . GLN B 1 404 ? -25.484 -27.641 -11.516 1 64.69 404 GLN B N 1
ATOM 7385 C CA . GLN B 1 404 ? -26.391 -28.766 -11.242 1 64.69 404 GLN B CA 1
ATOM 7386 C C . GLN B 1 404 ? -25.906 -29.594 -10.055 1 64.69 404 GLN B C 1
ATOM 7388 O O . GLN B 1 404 ? -26.688 -29.906 -9.156 1 64.69 404 GLN B O 1
ATOM 7393 N N . THR B 1 405 ? -24.672 -29.875 -10 1 65.81 405 THR B N 1
ATOM 7394 C CA . THR B 1 405 ? -24.141 -30.828 -9.023 1 65.81 405 THR B CA 1
ATOM 7395 C C . THR B 1 405 ? -23.5 -30.094 -7.848 1 65.81 405 THR B C 1
ATOM 7397 O O . THR B 1 405 ? -23.328 -30.672 -6.773 1 65.81 405 THR B O 1
ATOM 7400 N N . GLY B 1 406 ? -23.094 -28.859 -8.055 1 71.38 406 GLY B N 1
ATOM 7401 C CA . GLY B 1 406 ? -22.406 -28.109 -7.016 1 71.38 406 GLY B CA 1
ATOM 7402 C C . GLY B 1 406 ? -20.938 -28.453 -6.906 1 71.38 406 GLY B C 1
ATOM 7403 O O . GLY B 1 406 ? -20.203 -27.859 -6.102 1 71.38 406 GLY B O 1
ATOM 7404 N N . GLU B 1 407 ? -20.5 -29.391 -7.715 1 76.12 407 GLU B N 1
ATOM 7405 C CA . GLU B 1 407 ? -19.094 -29.797 -7.68 1 76.12 407 GLU B CA 1
ATOM 7406 C C . GLU B 1 407 ? -18.188 -28.719 -8.25 1 76.12 407 GLU B C 1
ATOM 7408 O O . GLU B 1 407 ? -18.562 -28.031 -9.211 1 76.12 407 GLU B O 1
ATOM 7413 N N . PRO B 1 408 ? -17.031 -28.625 -7.594 1 85.5 408 PRO B N 1
ATOM 7414 C CA . PRO B 1 408 ? -16.109 -27.656 -8.172 1 85.5 408 PRO B CA 1
ATOM 7415 C C . PRO B 1 408 ? -15.539 -28.094 -9.523 1 85.5 408 PRO B C 1
ATOM 7417 O O . PRO B 1 408 ? -15.258 -29.281 -9.711 1 85.5 408 PRO B O 1
ATOM 7420 N N . LEU B 1 409 ? -15.477 -27.172 -10.477 1 86.25 409 LEU B N 1
ATOM 7421 C CA . LEU B 1 409 ? -14.891 -27.406 -11.789 1 86.25 409 LEU B CA 1
ATOM 7422 C C . LEU B 1 409 ? -13.703 -26.484 -12.031 1 86.25 409 LEU B C 1
ATOM 7424 O O . LEU B 1 409 ? -13.797 -25.281 -11.828 1 86.25 409 LEU B O 1
ATOM 7428 N N . LEU B 1 410 ? -12.609 -27.078 -12.328 1 89.75 410 LEU B N 1
ATOM 7429 C CA . LEU B 1 410 ? -11.453 -26.297 -12.742 1 89.75 410 LEU B CA 1
ATOM 7430 C C . LEU B 1 410 ? -11.602 -25.828 -14.18 1 89.75 410 LEU B C 1
ATOM 7432 O O . LEU B 1 410 ? -11.555 -26.625 -15.109 1 89.75 410 LEU B O 1
ATOM 7436 N N . LEU B 1 411 ? -11.719 -24.578 -14.383 1 87.31 411 LEU B N 1
ATOM 7437 C CA . LEU B 1 411 ? -12.031 -24.062 -15.703 1 87.31 411 LEU B CA 1
ATOM 7438 C C . LEU B 1 411 ? -10.789 -23.484 -16.375 1 87.31 411 LEU B C 1
ATOM 7440 O O . LEU B 1 411 ? -10.664 -23.5 -17.594 1 87.31 411 LEU B O 1
ATOM 7444 N N . HIS B 1 412 ? -9.953 -22.953 -15.539 1 88.12 412 HIS B N 1
ATOM 7445 C CA . HIS B 1 412 ? -8.766 -22.312 -16.094 1 88.12 412 HIS B CA 1
ATOM 7446 C C . HIS B 1 412 ? -7.586 -22.422 -15.133 1 88.12 412 HIS B C 1
ATOM 7448 O O . HIS B 1 412 ? -7.746 -22.281 -13.922 1 88.12 412 HIS B O 1
ATOM 7454 N N . VAL B 1 413 ? -6.402 -22.672 -15.758 1 92.25 413 VAL B N 1
ATOM 7455 C CA . VAL B 1 413 ? -5.168 -22.766 -14.984 1 92.25 413 VAL B CA 1
ATOM 7456 C C . VAL B 1 413 ? -4.09 -21.891 -15.617 1 92.25 413 VAL B C 1
ATOM 7458 O O . VAL B 1 413 ? -3.701 -22.109 -16.766 1 92.25 413 VAL B O 1
ATOM 7461 N N . GLN B 1 414 ? -3.668 -20.891 -14.977 1 94.38 414 GLN B N 1
ATOM 7462 C CA . GLN B 1 414 ? -2.523 -20.047 -15.32 1 94.38 414 GLN B CA 1
ATOM 7463 C C . GLN B 1 414 ? -1.596 -19.859 -14.125 1 94.38 414 GLN B C 1
ATOM 7465 O O . GLN B 1 414 ? -1.768 -18.938 -13.336 1 94.38 414 GLN B O 1
ATOM 7470 N N . LEU B 1 415 ? -0.603 -20.719 -14.086 1 96.75 415 LEU B N 1
ATOM 7471 C CA . LEU B 1 415 ? 0.271 -20.703 -12.922 1 96.75 415 LEU B CA 1
ATOM 7472 C C . LEU B 1 415 ? 1.542 -19.906 -13.203 1 96.75 415 LEU B C 1
ATOM 7474 O O . LEU B 1 415 ? 1.954 -19.781 -14.359 1 96.75 415 LEU B O 1
ATOM 7478 N N . PRO B 1 416 ? 2.123 -19.359 -12.188 1 96.88 416 PRO B N 1
ATOM 7479 C CA . PRO B 1 416 ? 3.381 -18.625 -12.375 1 96.88 416 PRO B CA 1
ATOM 7480 C C . PRO B 1 416 ? 4.539 -19.547 -12.773 1 96.88 416 PRO B C 1
ATOM 7482 O O . PRO B 1 416 ? 4.492 -20.75 -12.516 1 96.88 416 PRO B O 1
ATOM 7485 N N . ILE B 1 417 ? 5.539 -18.969 -13.312 1 95.06 417 ILE B N 1
ATOM 7486 C CA . ILE B 1 417 ? 6.676 -19.688 -13.875 1 95.06 417 ILE B CA 1
ATOM 7487 C C . ILE B 1 417 ? 7.359 -20.5 -12.781 1 95.06 417 ILE B C 1
ATOM 7489 O O . ILE B 1 417 ? 7.871 -21.594 -13.047 1 95.06 417 ILE B O 1
ATOM 7493 N N . TYR B 1 418 ? 7.332 -20.094 -11.547 1 95.88 418 TYR B N 1
ATOM 7494 C CA . TYR B 1 418 ? 8.047 -20.719 -10.438 1 95.88 418 TYR B CA 1
ATOM 7495 C C . TYR B 1 418 ? 7.406 -22.062 -10.07 1 95.88 418 TYR B C 1
ATOM 7497 O O . TYR B 1 418 ? 8 -22.859 -9.344 1 95.88 418 TYR B O 1
ATOM 7505 N N . VAL B 1 419 ? 6.172 -22.266 -10.617 1 96.56 419 VAL B N 1
ATOM 7506 C CA . VAL B 1 419 ? 5.473 -23.5 -10.273 1 96.56 419 VAL B CA 1
ATOM 7507 C C . VAL B 1 419 ? 5.359 -24.391 -11.508 1 96.56 419 VAL B C 1
ATOM 7509 O O . VAL B 1 419 ? 4.844 -25.516 -11.43 1 96.56 419 VAL B O 1
ATOM 7512 N N . ARG B 1 420 ? 5.914 -23.984 -12.625 1 94.81 420 ARG B N 1
ATOM 7513 C CA . ARG B 1 420 ? 5.719 -24.719 -13.883 1 94.81 420 ARG B CA 1
ATOM 7514 C C . ARG B 1 420 ? 6.887 -25.656 -14.148 1 94.81 420 ARG B C 1
ATOM 7516 O O . ARG B 1 420 ? 6.871 -26.406 -15.133 1 94.81 420 ARG B O 1
ATOM 7523 N N . PHE B 1 421 ? 7.879 -25.562 -13.328 1 93.81 421 PHE B N 1
ATOM 7524 C CA . PHE B 1 421 ? 8.992 -26.5 -13.336 1 93.81 421 PHE B CA 1
ATOM 7525 C C . PHE B 1 421 ? 9.133 -27.188 -11.984 1 93.81 421 PHE B C 1
ATOM 7527 O O . PHE B 1 421 ? 9.289 -26.531 -10.953 1 93.81 421 PHE B O 1
ATOM 7534 N N . ARG B 1 422 ? 9.156 -28.438 -11.984 1 91.75 422 ARG B N 1
ATOM 7535 C CA . ARG B 1 422 ? 9.109 -29.219 -10.75 1 91.75 422 ARG B CA 1
ATOM 7536 C C . ARG B 1 422 ? 10.297 -28.875 -9.844 1 91.75 422 ARG B C 1
ATOM 7538 O O . ARG B 1 422 ? 10.133 -28.734 -8.633 1 91.75 422 ARG B O 1
ATOM 7545 N N . HIS B 1 423 ? 11.461 -28.75 -10.391 1 91.62 423 HIS B N 1
ATOM 7546 C CA . HIS B 1 423 ? 12.656 -28.516 -9.594 1 91.62 423 HIS B CA 1
ATOM 7547 C C . HIS B 1 423 ? 12.625 -27.125 -8.945 1 91.62 423 HIS B C 1
ATOM 7549 O O . HIS B 1 423 ? 13.258 -26.922 -7.906 1 91.62 423 HIS B O 1
ATOM 7555 N N . ILE B 1 424 ? 11.883 -26.234 -9.461 1 95.25 424 ILE B N 1
ATOM 7556 C CA . ILE B 1 424 ? 11.703 -24.906 -8.883 1 95.25 424 ILE B CA 1
ATOM 7557 C C . ILE B 1 424 ? 10.523 -24.906 -7.922 1 95.25 424 ILE B C 1
ATOM 7559 O O . ILE B 1 424 ? 10.602 -24.359 -6.824 1 95.25 424 ILE B O 1
ATOM 7563 N N . ALA B 1 425 ? 9.508 -25.656 -8.328 1 96.44 425 ALA B N 1
ATOM 7564 C CA . ALA B 1 425 ? 8.266 -25.688 -7.566 1 96.44 425 ALA B CA 1
ATOM 7565 C C . ALA B 1 425 ? 8.492 -26.25 -6.168 1 96.44 425 ALA B C 1
ATOM 7567 O O . ALA B 1 425 ? 7.875 -25.797 -5.199 1 96.44 425 ALA B O 1
ATOM 7568 N N . GLU B 1 426 ? 9.383 -27.156 -6.094 1 95.88 426 GLU B N 1
ATOM 7569 C CA . GLU B 1 426 ? 9.672 -27.797 -4.816 1 95.88 426 GLU B CA 1
ATOM 7570 C C . GLU B 1 426 ? 10.266 -26.812 -3.82 1 95.88 426 GLU B C 1
ATOM 7572 O O . GLU B 1 426 ? 10.164 -27 -2.607 1 95.88 426 GLU B O 1
ATOM 7577 N N . LYS B 1 427 ? 10.828 -25.766 -4.34 1 96.25 427 LYS B N 1
ATOM 7578 C CA . LYS B 1 427 ? 11.492 -24.766 -3.496 1 96.25 427 LYS B CA 1
ATOM 7579 C C . LYS B 1 427 ? 10.664 -23.5 -3.379 1 96.25 427 LYS B C 1
ATOM 7581 O O . LYS B 1 427 ? 11.008 -22.594 -2.621 1 96.25 427 LYS B O 1
ATOM 7586 N N . ALA B 1 428 ? 9.641 -23.469 -4.109 1 97.06 428 ALA B N 1
ATOM 7587 C CA . ALA B 1 428 ? 8.852 -22.234 -4.191 1 97.06 428 ALA B CA 1
ATOM 7588 C C . ALA B 1 428 ? 7.875 -22.125 -3.027 1 97.06 428 ALA B C 1
ATOM 7590 O O . ALA B 1 428 ? 7.301 -23.125 -2.596 1 97.06 428 ALA B O 1
ATOM 7591 N N . TYR B 1 429 ? 7.766 -20.969 -2.467 1 97.81 429 TYR B N 1
ATOM 7592 C CA . TYR B 1 429 ? 6.676 -20.656 -1.553 1 97.81 429 TYR B CA 1
ATOM 7593 C C . TYR B 1 429 ? 5.535 -19.969 -2.287 1 97.81 429 TYR B C 1
ATOM 7595 O O . TYR B 1 429 ? 5.754 -18.984 -3.016 1 97.81 429 TYR B O 1
ATOM 7603 N N . VAL B 1 430 ? 4.332 -20.469 -2.127 1 98.44 430 VAL B N 1
ATOM 7604 C CA . VAL B 1 430 ? 3.193 -19.984 -2.896 1 98.44 430 VAL B CA 1
ATOM 7605 C C . VAL B 1 430 ? 2.156 -19.375 -1.955 1 98.44 430 VAL B C 1
ATOM 7607 O O . VAL B 1 430 ? 1.699 -20.031 -1.018 1 98.44 430 VAL B O 1
ATOM 7610 N N . PHE B 1 431 ? 1.869 -18.125 -2.178 1 98.5 431 PHE B N 1
ATOM 7611 C CA . PHE B 1 431 ? 0.727 -17.5 -1.523 1 98.5 431 PHE B CA 1
ATOM 7612 C C . PHE B 1 431 ? -0.555 -17.766 -2.305 1 98.5 431 PHE B C 1
ATOM 7614 O O . PHE B 1 431 ? -0.762 -17.188 -3.377 1 98.5 431 PHE B O 1
ATOM 7621 N N . LEU B 1 432 ? -1.342 -18.656 -1.802 1 98.69 432 LEU B N 1
ATOM 7622 C CA . LEU B 1 432 ? -2.641 -18.969 -2.389 1 98.69 432 LEU B CA 1
ATOM 7623 C C . LEU B 1 432 ? -3.73 -18.094 -1.798 1 98.69 432 LEU B C 1
ATOM 7625 O O . LEU B 1 432 ? -3.928 -18.062 -0.581 1 98.69 432 LEU B O 1
ATOM 7629 N N . MET B 1 433 ? -4.41 -17.359 -2.67 1 98.25 433 MET B N 1
ATOM 7630 C CA . MET B 1 433 ? -5.223 -16.266 -2.164 1 98.25 433 MET B CA 1
ATOM 7631 C C . MET B 1 433 ? -6.668 -16.391 -2.625 1 98.25 433 MET B C 1
ATOM 7633 O O . MET B 1 433 ? -6.934 -16.562 -3.818 1 98.25 433 MET B O 1
ATOM 7637 N N . ASP B 1 434 ? -7.582 -16.344 -1.752 1 96 434 ASP B N 1
ATOM 7638 C CA . ASP B 1 434 ? -9.023 -16.297 -1.965 1 96 434 ASP B CA 1
ATOM 7639 C C . ASP B 1 434 ? -9.711 -15.422 -0.924 1 96 434 ASP B C 1
ATOM 7641 O O . ASP B 1 434 ? -9.195 -15.242 0.182 1 96 434 ASP B O 1
ATOM 7645 N N . ALA B 1 435 ? -10.828 -14.828 -1.316 1 93.69 435 ALA B N 1
ATOM 7646 C CA . ALA B 1 435 ? -11.469 -13.883 -0.405 1 93.69 435 ALA B CA 1
ATOM 7647 C C . ALA B 1 435 ? -12.062 -14.602 0.802 1 93.69 435 ALA B C 1
ATOM 7649 O O . ALA B 1 435 ? -12.023 -14.086 1.922 1 93.69 435 ALA B O 1
ATOM 7650 N N . GLN B 1 436 ? -12.594 -15.766 0.523 1 90.81 436 GLN B N 1
ATOM 7651 C CA . GLN B 1 436 ? -13.289 -16.453 1.606 1 90.81 436 GLN B CA 1
ATOM 7652 C C . GLN B 1 436 ? -13.141 -17.969 1.484 1 90.81 436 GLN B C 1
ATOM 7654 O O . GLN B 1 436 ? -13.039 -18.5 0.377 1 90.81 436 GLN B O 1
ATOM 7659 N N . ILE B 1 437 ? -13.102 -18.609 2.645 1 90.31 437 ILE B N 1
ATOM 7660 C CA . ILE B 1 437 ? -13.227 -20.062 2.711 1 90.31 437 ILE B CA 1
ATOM 7661 C C . ILE B 1 437 ? -14.57 -20.438 3.322 1 90.31 437 ILE B C 1
ATOM 7663 O O . ILE B 1 437 ? -14.742 -20.391 4.543 1 90.31 437 ILE B O 1
ATOM 7667 N N . GLY B 1 438 ? -15.492 -20.734 2.477 1 87.19 438 GLY B N 1
ATOM 7668 C CA . GLY B 1 438 ? -16.781 -21.234 2.904 1 87.19 438 GLY B CA 1
ATOM 7669 C C . GLY B 1 438 ? -16.844 -22.75 2.957 1 87.19 438 GLY B C 1
ATOM 7670 O O . GLY B 1 438 ? -16.406 -23.359 3.93 1 87.19 438 GLY B O 1
ATOM 7671 N N . THR B 1 439 ? -17.312 -23.328 1.821 1 80.31 439 THR B N 1
ATOM 7672 C CA . THR B 1 439 ? -17.391 -24.781 1.723 1 80.31 439 THR B CA 1
ATOM 7673 C C . THR B 1 439 ? -16 -25.391 1.547 1 80.31 439 THR B C 1
ATOM 7675 O O . THR B 1 439 ? -15.797 -26.578 1.759 1 80.31 439 THR B O 1
ATOM 7678 N N . ALA B 1 440 ? -15.008 -24.625 1.104 1 88.19 440 ALA B N 1
ATOM 7679 C CA . ALA B 1 440 ? -13.594 -24.984 0.958 1 88.19 440 ALA B CA 1
ATOM 7680 C C . ALA B 1 440 ? -13.352 -25.75 -0.339 1 88.19 440 ALA B C 1
ATOM 7682 O O . ALA B 1 440 ? -12.258 -26.266 -0.57 1 88.19 440 ALA B O 1
ATOM 7683 N N . ALA B 1 441 ? -14.352 -25.844 -1.187 1 87.62 441 ALA B N 1
ATOM 7684 C CA . ALA B 1 441 ? -14.211 -26.625 -2.416 1 87.62 441 ALA B CA 1
ATOM 7685 C C . ALA B 1 441 ? -13.125 -26.031 -3.316 1 87.62 441 ALA B C 1
ATOM 7687 O O . ALA B 1 441 ? -12.242 -26.75 -3.787 1 87.62 441 ALA B O 1
ATOM 7688 N N . ALA B 1 442 ? -13.211 -24.734 -3.547 1 91.31 442 ALA B N 1
ATOM 7689 C CA . ALA B 1 442 ? -12.242 -24.078 -4.418 1 91.31 442 ALA B CA 1
ATOM 7690 C C . ALA B 1 442 ? -10.844 -24.125 -3.811 1 91.31 442 ALA B C 1
ATOM 7692 O O . ALA B 1 442 ? -9.859 -24.375 -4.512 1 91.31 442 ALA B O 1
ATOM 7693 N N . ALA B 1 443 ? -10.789 -23.906 -2.527 1 94.69 443 ALA B N 1
ATOM 7694 C CA . ALA B 1 443 ? -9.508 -23.969 -1.83 1 94.69 443 ALA B CA 1
ATOM 7695 C C . ALA B 1 443 ? -8.891 -25.359 -1.936 1 94.69 443 ALA B C 1
ATOM 7697 O O . ALA B 1 443 ? -7.703 -25.5 -2.23 1 94.69 443 ALA B O 1
ATOM 7698 N N . PHE B 1 444 ? -9.688 -26.344 -1.738 1 94.25 444 PHE B N 1
ATOM 7699 C CA . PHE B 1 444 ? -9.234 -27.719 -1.788 1 94.25 444 PHE B CA 1
ATOM 7700 C C . PHE B 1 444 ? -8.648 -28.062 -3.154 1 94.25 444 PHE B C 1
ATOM 7702 O O . PHE B 1 444 ? -7.52 -28.547 -3.246 1 94.25 444 PHE B O 1
ATOM 7709 N N . MET B 1 445 ? -9.391 -27.75 -4.152 1 93.56 445 MET B N 1
ATOM 7710 C CA . MET B 1 445 ? -8.953 -28.047 -5.512 1 93.56 445 MET B CA 1
ATOM 7711 C C . MET B 1 445 ? -7.68 -27.281 -5.855 1 93.56 445 MET B C 1
ATOM 7713 O O . MET B 1 445 ? -6.773 -27.828 -6.484 1 93.56 445 MET B O 1
ATOM 7717 N N . SER B 1 446 ? -7.578 -26.062 -5.449 1 97.12 446 SER B N 1
ATOM 7718 C CA . SER B 1 446 ? -6.406 -25.234 -5.746 1 97.12 446 SER B CA 1
ATOM 7719 C C . SER B 1 446 ? -5.156 -25.812 -5.082 1 97.12 446 SER B C 1
ATOM 7721 O O . SER B 1 446 ? -4.078 -25.812 -5.68 1 97.12 446 SER B O 1
ATOM 7723 N N . ILE B 1 447 ? -5.301 -26.219 -3.84 1 97.5 447 ILE B N 1
ATOM 7724 C CA . ILE B 1 447 ? -4.168 -26.812 -3.141 1 97.5 447 ILE B CA 1
ATOM 7725 C C . ILE B 1 447 ? -3.719 -28.078 -3.871 1 97.5 447 ILE B C 1
ATOM 7727 O O . ILE B 1 447 ? -2.52 -28.297 -4.062 1 97.5 447 ILE B O 1
ATOM 7731 N N . ARG B 1 448 ? -4.672 -28.859 -4.336 1 94.75 448 ARG B N 1
ATOM 7732 C CA . ARG B 1 448 ? -4.359 -30.078 -5.074 1 94.75 448 ARG B CA 1
ATOM 7733 C C . ARG B 1 448 ? -3.592 -29.766 -6.352 1 94.75 448 ARG B C 1
ATOM 7735 O O . ARG B 1 448 ? -2.648 -30.469 -6.711 1 94.75 448 ARG B O 1
ATOM 7742 N N . VAL B 1 449 ? -4.016 -28.75 -7.047 1 95.88 449 VAL B N 1
ATOM 7743 C CA . VAL B 1 449 ? -3.352 -28.344 -8.281 1 95.88 449 VAL B CA 1
ATOM 7744 C C . VAL B 1 449 ? -1.895 -28 -7.984 1 95.88 449 VAL B C 1
ATOM 7746 O O . VAL B 1 449 ? -0.994 -28.391 -8.727 1 95.88 449 VAL B O 1
ATOM 7749 N N . LEU B 1 450 ? -1.669 -27.281 -6.906 1 97.94 450 LEU B N 1
ATOM 7750 C CA . LEU B 1 450 ? -0.306 -26.906 -6.555 1 97.94 450 LEU B CA 1
ATOM 7751 C C . LEU B 1 450 ? 0.53 -28.125 -6.199 1 97.94 450 LEU B C 1
ATOM 7753 O O . LEU B 1 450 ? 1.691 -28.234 -6.602 1 97.94 450 LEU B O 1
ATOM 7757 N N . LEU B 1 451 ? -0.084 -29.031 -5.496 1 96.88 451 LEU B N 1
ATOM 7758 C CA . LEU B 1 451 ? 0.622 -30.25 -5.141 1 96.88 451 LEU B CA 1
ATOM 7759 C C . LEU B 1 451 ? 0.96 -31.062 -6.391 1 96.88 451 LEU B C 1
ATOM 7761 O O . LEU B 1 451 ? 2.039 -31.656 -6.48 1 96.88 451 LEU B O 1
ATOM 7765 N N . ASP B 1 452 ? 0.058 -31.094 -7.352 1 95.38 452 ASP B N 1
ATOM 7766 C CA . ASP B 1 452 ? 0.281 -31.781 -8.617 1 95.38 452 ASP B CA 1
ATOM 7767 C C . ASP B 1 452 ? 1.471 -31.188 -9.367 1 95.38 452 ASP B C 1
ATOM 7769 O O . ASP B 1 452 ? 2.029 -31.828 -10.266 1 95.38 452 ASP B O 1
ATOM 7773 N N . HIS B 1 453 ? 1.882 -30 -9.008 1 97.12 453 HIS B N 1
ATOM 7774 C CA . HIS B 1 453 ? 2.986 -29.328 -9.68 1 97.12 453 HIS B CA 1
ATOM 7775 C C . HIS B 1 453 ? 4.277 -29.453 -8.883 1 97.12 453 HIS B C 1
ATOM 7777 O O . HIS B 1 453 ? 5.309 -28.891 -9.258 1 97.12 453 HIS B O 1
ATOM 7783 N N . GLY B 1 454 ? 4.191 -30.156 -7.742 1 96.06 454 GLY B N 1
ATOM 7784 C CA . GLY B 1 454 ? 5.391 -30.438 -6.977 1 96.06 454 GLY B CA 1
ATOM 7785 C C . GLY B 1 454 ? 5.613 -29.469 -5.828 1 96.06 454 GLY B C 1
ATOM 7786 O O . GLY B 1 454 ? 6.609 -29.578 -5.109 1 96.06 454 GLY B O 1
ATOM 7787 N N . VAL B 1 455 ? 4.715 -28.516 -5.648 1 97.94 455 VAL B N 1
ATOM 7788 C CA . VAL B 1 455 ? 4.832 -27.609 -4.512 1 97.94 455 VAL B CA 1
ATOM 7789 C C . VAL B 1 455 ? 4.629 -28.391 -3.211 1 97.94 455 VAL B C 1
ATOM 7791 O O . VAL B 1 455 ? 3.697 -29.188 -3.1 1 97.94 455 VAL B O 1
ATOM 7794 N N . LYS B 1 456 ? 5.473 -28.172 -2.283 1 97.44 456 LYS B N 1
ATOM 7795 C CA . LYS B 1 456 ? 5.324 -28.844 -0.993 1 97.44 456 LYS B CA 1
ATOM 7796 C C . LYS B 1 456 ? 4.184 -28.234 -0.184 1 97.44 456 LYS B C 1
ATOM 7798 O O . LYS B 1 456 ? 3.961 -27.016 -0.234 1 97.44 456 LYS B O 1
ATOM 7803 N N . GLN B 1 457 ? 3.527 -29.047 0.562 1 97.06 457 GLN B N 1
ATOM 7804 C CA . GLN B 1 457 ? 2.387 -28.609 1.355 1 97.06 457 GLN B CA 1
ATOM 7805 C C . GLN B 1 457 ? 2.785 -27.484 2.311 1 97.06 457 GLN B C 1
ATOM 7807 O O . GLN B 1 457 ? 2.055 -26.5 2.467 1 97.06 457 GLN B O 1
ATOM 7812 N N . ASP B 1 458 ? 3.93 -27.578 2.963 1 97.06 458 ASP B N 1
ATOM 7813 C CA . ASP B 1 458 ? 4.355 -26.609 3.961 1 97.06 458 ASP B CA 1
ATOM 7814 C C . ASP B 1 458 ? 4.879 -25.328 3.299 1 97.06 458 ASP B C 1
ATOM 7816 O O . ASP B 1 458 ? 5.246 -24.375 3.984 1 97.06 458 ASP B O 1
ATOM 7820 N N . HIS B 1 459 ? 4.898 -25.312 1.964 1 98 459 HIS B N 1
ATOM 7821 C CA . HIS B 1 459 ? 5.297 -24.109 1.224 1 98 459 HIS B CA 1
ATOM 7822 C C . HIS B 1 459 ? 4.078 -23.344 0.722 1 98 459 HIS B C 1
ATOM 7824 O O . HIS B 1 459 ? 4.215 -22.344 0.016 1 98 459 HIS B O 1
ATOM 7830 N N . ILE B 1 460 ? 2.932 -23.859 1.077 1 98.38 460 ILE B N 1
ATOM 7831 C CA . ILE B 1 460 ? 1.7 -23.188 0.669 1 98.38 460 ILE B CA 1
ATOM 7832 C C . ILE B 1 460 ? 1.144 -22.375 1.835 1 98.38 460 ILE B C 1
ATOM 7834 O O . ILE B 1 460 ? 0.889 -22.906 2.912 1 98.38 460 ILE B O 1
ATOM 7838 N N . VAL B 1 461 ? 1.062 -21.078 1.635 1 98.25 461 VAL B N 1
ATOM 7839 C CA . VAL B 1 461 ? 0.411 -20.188 2.586 1 98.25 461 VAL B CA 1
ATOM 7840 C C . VAL B 1 461 ? -0.917 -19.703 2.014 1 98.25 461 VAL B C 1
ATOM 7842 O O . VAL B 1 461 ? -0.938 -18.891 1.081 1 98.25 461 VAL B O 1
ATOM 7845 N N . PHE B 1 462 ? -1.996 -20.203 2.535 1 98.44 462 PHE B N 1
ATOM 7846 C CA . PHE B 1 462 ? -3.324 -19.797 2.094 1 98.44 462 PHE B CA 1
ATOM 7847 C C . PHE B 1 462 ? -3.777 -18.547 2.838 1 98.44 462 PHE B C 1
ATOM 7849 O O . PHE B 1 462 ? -3.885 -18.547 4.066 1 98.44 462 PHE B O 1
ATOM 7856 N N . VAL B 1 463 ? -4.02 -17.453 2.109 1 98.31 463 VAL B N 1
ATOM 7857 C CA . VAL B 1 463 ? -4.406 -16.188 2.713 1 98.31 463 VAL B CA 1
ATOM 7858 C C . VAL B 1 463 ? -5.844 -15.844 2.322 1 98.31 463 VAL B C 1
ATOM 7860 O O . VAL B 1 463 ? -6.203 -15.898 1.145 1 98.31 463 VAL B O 1
ATOM 7863 N N . THR B 1 464 ? -6.676 -15.523 3.283 1 97.19 464 THR B N 1
ATOM 7864 C CA . THR B 1 464 ? -8.078 -15.227 3.033 1 97.19 464 THR B CA 1
ATOM 7865 C C . THR B 1 464 ? -8.594 -14.164 4.008 1 97.19 464 THR B C 1
ATOM 7867 O O . THR B 1 464 ? -8.023 -13.984 5.086 1 97.19 464 THR B O 1
ATOM 7870 N N . PHE B 1 465 ? -9.664 -13.414 3.57 1 96.31 465 PHE B N 1
ATOM 7871 C CA . PHE B 1 465 ? -10.242 -12.398 4.441 1 96.31 465 PHE B CA 1
ATOM 7872 C C . PHE B 1 465 ? -11.023 -13.047 5.578 1 96.31 465 PHE B C 1
ATOM 7874 O O . PHE B 1 465 ? -10.953 -12.602 6.723 1 96.31 465 PHE B O 1
ATOM 7881 N N . LEU B 1 466 ? -11.773 -14.078 5.176 1 93.31 466 LEU B N 1
ATOM 7882 C CA . LEU B 1 466 ? -12.758 -14.625 6.098 1 93.31 466 LEU B CA 1
ATOM 7883 C C . LEU B 1 466 ? -12.828 -16.141 5.988 1 93.31 466 LEU B C 1
ATOM 7885 O O . LEU B 1 466 ? -12.828 -16.688 4.883 1 93.31 466 LEU B O 1
ATOM 7889 N N . VAL B 1 467 ? -12.875 -16.781 7.141 1 92 467 VAL B N 1
ATOM 7890 C CA . VAL B 1 467 ? -13.047 -18.234 7.199 1 92 467 VAL B CA 1
ATOM 7891 C C . VAL B 1 467 ? -14.32 -18.578 7.961 1 92 467 VAL B C 1
ATOM 7893 O O . VAL B 1 467 ? -14.609 -17.969 9 1 92 467 VAL B O 1
ATOM 7896 N N . ALA B 1 468 ? -15.078 -19.438 7.402 1 86.69 468 ALA B N 1
ATOM 7897 C CA . ALA B 1 468 ? -16.234 -19.953 8.133 1 86.69 468 ALA B CA 1
ATOM 7898 C C . ALA B 1 468 ? -15.852 -21.156 8.992 1 86.69 468 ALA B C 1
ATOM 7900 O O . ALA B 1 468 ? -15.492 -22.219 8.461 1 86.69 468 ALA B O 1
ATOM 7901 N N . LYS B 1 469 ? -16 -21 10.227 1 83.5 469 LYS B N 1
ATOM 7902 C CA . LYS B 1 469 ? -15.602 -22.031 11.172 1 83.5 469 LYS B CA 1
ATOM 7903 C C . LYS B 1 469 ? -16.375 -23.328 10.922 1 83.5 469 LYS B C 1
ATOM 7905 O O . LYS B 1 469 ? -15.805 -24.422 10.977 1 83.5 469 LYS B O 1
ATOM 7910 N N . GLY B 1 470 ? -17.641 -23.203 10.758 1 76.81 470 GLY B N 1
ATOM 7911 C CA . GLY B 1 470 ? -18.469 -24.359 10.516 1 76.81 470 GLY B CA 1
ATOM 7912 C C . GLY B 1 470 ? -18.453 -24.828 9.07 1 76.81 470 GLY B C 1
ATOM 7913 O O . GLY B 1 470 ? -19.25 -25.672 8.672 1 76.81 470 GLY B O 1
ATOM 7914 N N . GLY B 1 471 ? -17.531 -24.312 8.352 1 80 471 GLY B N 1
ATOM 7915 C CA . GLY B 1 471 ? -17.453 -24.672 6.945 1 80 471 GLY B CA 1
ATOM 7916 C C . GLY B 1 471 ? -16.422 -25.75 6.656 1 80 471 GLY B C 1
ATOM 7917 O O . GLY B 1 471 ? -16.297 -26.719 7.402 1 80 471 GLY B O 1
ATOM 7918 N N . GLY B 1 472 ? -15.789 -25.609 5.5 1 83 472 GLY B N 1
ATOM 7919 C CA . GLY B 1 472 ? -14.906 -26.656 5.004 1 83 472 GLY B CA 1
ATOM 7920 C C . GLY B 1 472 ? -13.492 -26.547 5.535 1 83 472 GLY B C 1
ATOM 7921 O O . GLY B 1 472 ? -12.609 -27.312 5.141 1 83 472 GLY B O 1
ATOM 7922 N N . ILE B 1 473 ? -13.211 -25.594 6.477 1 89.06 473 ILE B N 1
ATOM 7923 C CA . ILE B 1 473 ? -11.852 -25.391 6.957 1 89.06 473 ILE B CA 1
ATOM 7924 C C . ILE B 1 473 ? -11.375 -26.641 7.695 1 89.06 473 ILE B C 1
ATOM 7926 O O . ILE B 1 473 ? -10.195 -27 7.633 1 89.06 473 ILE B O 1
ATOM 7930 N N . SER B 1 474 ? -12.211 -27.344 8.328 1 85.81 474 SER B N 1
ATOM 7931 C CA . SER B 1 474 ? -11.836 -28.562 9.039 1 85.81 474 SER B CA 1
ATOM 7932 C C . SER B 1 474 ? -11.391 -29.656 8.07 1 85.81 474 SER B C 1
ATOM 7934 O O . SER B 1 474 ? -10.453 -30.406 8.352 1 85.81 474 SER B O 1
ATOM 7936 N N . VAL B 1 475 ? -12.094 -29.719 6.965 1 86.19 475 VAL B N 1
ATOM 7937 C CA . VAL B 1 475 ? -11.742 -30.688 5.93 1 86.19 475 VAL B CA 1
ATOM 7938 C C . VAL B 1 475 ? -10.375 -30.359 5.34 1 86.19 475 VAL B C 1
ATOM 7940 O O . VAL B 1 475 ? -9.547 -31.25 5.137 1 86.19 475 VAL B O 1
ATOM 7943 N N . LEU B 1 476 ? -10.148 -29.094 5.086 1 92.19 476 LEU B N 1
ATOM 7944 C CA . LEU B 1 476 ? -8.867 -28.656 4.543 1 92.19 476 LEU B CA 1
ATOM 7945 C C . LEU B 1 476 ? -7.73 -29 5.496 1 92.19 476 LEU B C 1
ATOM 7947 O O . LEU B 1 476 ? -6.68 -29.484 5.066 1 92.19 476 LEU B O 1
ATOM 7951 N N . ARG B 1 477 ? -7.973 -28.812 6.703 1 91.12 477 ARG B N 1
ATOM 7952 C CA . ARG B 1 477 ? -6.938 -29.062 7.703 1 91.12 477 ARG B CA 1
ATOM 7953 C C . ARG B 1 477 ? -6.621 -30.547 7.82 1 91.12 477 ARG B C 1
ATOM 7955 O O . ARG B 1 477 ? -5.473 -30.922 8.055 1 91.12 477 ARG B O 1
ATOM 7962 N N . ARG B 1 478 ? -7.582 -31.281 7.707 1 88.12 478 ARG B N 1
ATOM 7963 C CA . ARG B 1 478 ? -7.391 -32.719 7.77 1 88.12 478 ARG B CA 1
ATOM 7964 C C . ARG B 1 478 ? -6.637 -33.219 6.543 1 88.12 478 ARG B C 1
ATOM 7966 O O . ARG B 1 478 ? -5.691 -34 6.668 1 88.12 478 ARG B O 1
ATOM 7973 N N . ALA B 1 479 ? -7.086 -32.781 5.414 1 90.88 479 ALA B N 1
ATOM 7974 C CA . ALA B 1 479 ? -6.512 -33.25 4.156 1 90.88 479 ALA B CA 1
ATOM 7975 C C . ALA B 1 479 ? -5.105 -32.688 3.955 1 90.88 479 ALA B C 1
ATOM 7977 O O . ALA B 1 479 ? -4.238 -33.375 3.391 1 90.88 479 ALA B O 1
ATOM 7978 N N . PHE B 1 480 ? -4.879 -31.469 4.387 1 95.06 480 PHE B N 1
ATOM 7979 C CA . PHE B 1 480 ? -3.611 -30.781 4.172 1 95.06 480 PHE B CA 1
ATOM 7980 C C . PHE B 1 480 ? -3.1 -30.172 5.469 1 95.06 480 PHE B C 1
ATOM 7982 O O . PHE B 1 480 ? -3.043 -28.953 5.605 1 95.06 480 PHE B O 1
ATOM 7989 N N . PRO B 1 481 ? -2.613 -30.906 6.352 1 94 481 PRO B N 1
ATOM 7990 C CA . PRO B 1 481 ? -2.264 -30.438 7.695 1 94 481 PRO B CA 1
ATOM 7991 C C . PRO B 1 481 ? -1.06 -29.5 7.699 1 94 481 PRO B C 1
ATOM 7993 O O . PRO B 1 481 ? -0.86 -28.75 8.656 1 94 481 PRO B O 1
ATOM 7996 N N . HIS B 1 482 ? -0.25 -29.484 6.633 1 95.81 482 HIS B N 1
ATOM 7997 C CA . HIS B 1 482 ? 0.979 -28.703 6.664 1 95.81 482 HIS B CA 1
ATOM 7998 C C . HIS B 1 482 ? 0.812 -27.391 5.918 1 95.81 482 HIS B C 1
ATOM 8000 O O . HIS B 1 482 ? 1.728 -26.562 5.895 1 95.81 482 HIS B O 1
ATOM 8006 N N . VAL B 1 483 ? -0.35 -27.188 5.289 1 97 483 VAL B N 1
ATOM 8007 C CA . VAL B 1 483 ? -0.641 -25.891 4.68 1 97 483 VAL B CA 1
ATOM 8008 C C . VAL B 1 483 ? -0.875 -24.844 5.77 1 97 483 VAL B C 1
ATOM 8010 O O . VAL B 1 483 ? -1.529 -25.125 6.777 1 97 483 VAL B O 1
ATOM 8013 N N . LYS B 1 484 ? -0.303 -23.656 5.613 1 97.12 484 LYS B N 1
ATOM 8014 C CA . LYS B 1 484 ? -0.53 -22.578 6.559 1 97.12 484 LYS B CA 1
ATOM 8015 C C . LYS B 1 484 ? -1.731 -21.734 6.145 1 97.12 484 LYS B C 1
ATOM 8017 O O . LYS B 1 484 ? -1.753 -21.172 5.047 1 97.12 484 LYS B O 1
ATOM 8022 N N . PHE B 1 485 ? -2.682 -21.688 7.035 1 97.12 485 PHE B N 1
ATOM 8023 C CA . PHE B 1 485 ? -3.871 -20.891 6.766 1 97.12 485 PHE B CA 1
ATOM 8024 C C . PHE B 1 485 ? -3.834 -19.578 7.551 1 97.12 485 PHE B C 1
ATOM 8026 O O . PHE B 1 485 ? -3.773 -19.594 8.781 1 97.12 485 PHE B O 1
ATOM 8033 N N . VAL B 1 486 ? -3.836 -18.438 6.824 1 97.44 486 VAL B N 1
ATOM 8034 C CA . VAL B 1 486 ? -3.809 -17.094 7.398 1 97.44 486 VAL B CA 1
ATOM 8035 C C . VAL B 1 486 ? -5.105 -16.359 7.059 1 97.44 486 VAL B C 1
ATOM 8037 O O . VAL B 1 486 ? -5.52 -16.328 5.898 1 97.44 486 VAL B O 1
ATOM 8040 N N . CYS B 1 487 ? -5.816 -15.812 8.062 1 96.75 487 CYS B N 1
ATOM 8041 C CA . CYS B 1 487 ? -7.055 -15.102 7.773 1 96.75 487 CYS B CA 1
ATOM 8042 C C . CYS B 1 487 ? -7.203 -13.875 8.672 1 96.75 487 CYS B C 1
ATOM 8044 O O . CYS B 1 487 ? -6.445 -13.711 9.625 1 96.75 487 CYS B O 1
ATOM 8046 N N . GLY B 1 488 ? -8.07 -12.992 8.258 1 96.44 488 GLY B N 1
ATOM 8047 C CA . GLY B 1 488 ? -8.32 -11.797 9.039 1 96.44 488 GLY B CA 1
ATOM 8048 C C . GLY B 1 488 ? -9.375 -11.984 10.109 1 96.44 488 GLY B C 1
ATOM 8049 O O . GLY B 1 488 ? -9.305 -11.352 11.172 1 96.44 488 GLY B O 1
ATOM 8050 N N . ALA B 1 489 ? -10.344 -12.781 9.805 1 93.94 489 ALA B N 1
ATOM 8051 C CA . ALA B 1 489 ? -11.43 -13.023 10.742 1 93.94 489 ALA B CA 1
ATOM 8052 C C . ALA B 1 489 ? -12.055 -14.398 10.531 1 93.94 489 ALA B C 1
ATOM 8054 O O . ALA B 1 489 ? -11.867 -15.016 9.477 1 93.94 489 ALA B O 1
ATOM 8055 N N . VAL B 1 490 ? -12.734 -14.898 11.547 1 91.56 490 VAL B N 1
ATOM 8056 C CA . VAL B 1 490 ? -13.422 -16.188 11.508 1 91.56 490 VAL B CA 1
ATOM 8057 C C . VAL B 1 490 ? -14.891 -16 11.883 1 91.56 490 VAL B C 1
ATOM 8059 O O . VAL B 1 490 ? -15.203 -15.406 12.922 1 91.56 490 VAL B O 1
ATOM 8062 N N . ASP B 1 491 ? -15.734 -16.391 10.984 1 87.06 491 ASP B N 1
ATOM 8063 C CA . ASP B 1 491 ? -17.172 -16.359 11.25 1 87.06 491 ASP B CA 1
ATOM 8064 C C . ASP B 1 491 ? -17.688 -17.703 11.727 1 87.06 491 ASP B C 1
ATOM 8066 O O . ASP B 1 491 ? -17.062 -18.734 11.453 1 87.06 491 ASP B O 1
ATOM 8070 N N . ASP B 1 492 ? -18.812 -17.703 12.367 1 76 492 ASP B N 1
ATOM 8071 C CA . ASP B 1 492 ? -19.281 -18.922 13.031 1 76 492 ASP B CA 1
ATOM 8072 C C . ASP B 1 492 ? -20.078 -19.797 12.062 1 76 492 ASP B C 1
ATOM 8074 O O . ASP B 1 492 ? -19.844 -21 11.977 1 76 492 ASP B O 1
ATOM 8078 N N . VAL B 1 493 ? -21.094 -19.141 11.406 1 69.44 493 VAL B N 1
ATOM 8079 C CA . VAL B 1 493 ? -22.094 -20.031 10.836 1 69.44 493 VAL B CA 1
ATOM 8080 C C . VAL B 1 493 ? -22.109 -19.891 9.312 1 69.44 493 VAL B C 1
ATOM 8082 O O . VAL B 1 493 ? -21.812 -18.812 8.789 1 69.44 493 VAL B O 1
ATOM 8085 N N . MET B 1 494 ? -22.219 -21.016 8.711 1 71.06 494 MET B N 1
ATOM 8086 C CA . MET B 1 494 ? -22.641 -21.047 7.309 1 71.06 494 MET B CA 1
ATOM 8087 C C . MET B 1 494 ? -24.109 -21.406 7.18 1 71.06 494 MET B C 1
ATOM 8089 O O . MET B 1 494 ? -24.594 -22.312 7.879 1 71.06 494 MET B O 1
ATOM 8093 N N . LYS B 1 495 ? -24.812 -20.547 6.543 1 68.69 495 LYS B N 1
ATOM 8094 C CA . LYS B 1 495 ? -26.234 -20.828 6.359 1 68.69 495 LYS B CA 1
ATOM 8095 C C . LYS B 1 495 ? -26.547 -21.078 4.891 1 68.69 495 LYS B C 1
ATOM 8097 O O . LYS B 1 495 ? -25.938 -20.5 3.998 1 68.69 495 LYS B O 1
ATOM 8102 N N . GLU B 1 496 ? -27.469 -22.016 4.754 1 65.62 496 GLU B N 1
ATOM 8103 C CA . GLU B 1 496 ? -27.953 -22.328 3.412 1 65.62 496 GLU B CA 1
ATOM 8104 C C . GLU B 1 496 ? -28.938 -21.266 2.934 1 65.62 496 GLU B C 1
ATOM 8106 O O . GLU B 1 496 ? -29.781 -20.781 3.707 1 65.62 496 GLU B O 1
ATOM 8111 N N . ARG B 1 497 ? -28.656 -20.703 1.78 1 62.88 497 ARG B N 1
ATOM 8112 C CA . ARG B 1 497 ? -29.578 -19.734 1.196 1 62.88 497 ARG B CA 1
ATOM 8113 C C . ARG B 1 497 ? -29.953 -20.125 -0.231 1 62.88 497 ARG B C 1
ATOM 8115 O O . ARG B 1 497 ? -29.141 -20.719 -0.946 1 62.88 497 ARG B O 1
ATOM 8122 N N . TRP B 1 498 ? -31.234 -19.859 -0.463 1 60.06 498 TRP B N 1
ATOM 8123 C CA . TRP B 1 498 ? -31.703 -20.094 -1.828 1 60.06 498 TRP B CA 1
ATOM 8124 C C . TRP B 1 498 ? -31.625 -18.797 -2.648 1 60.06 498 TRP B C 1
ATOM 8126 O O . TRP B 1 498 ? -32 -17.734 -2.178 1 60.06 498 TRP B O 1
ATOM 8136 N N . VAL B 1 499 ? -30.781 -18.672 -3.602 1 59.78 499 VAL B N 1
ATOM 8137 C CA . VAL B 1 499 ? -30.734 -17.5 -4.469 1 59.78 499 VAL B CA 1
ATOM 8138 C C . VAL B 1 499 ? -31.516 -17.766 -5.75 1 59.78 499 VAL B C 1
ATOM 8140 O O . VAL B 1 499 ? -31.578 -18.906 -6.227 1 59.78 499 VAL B O 1
ATOM 8143 N N . GLU B 1 500 ? -32.25 -16.688 -6.137 1 56.59 500 GLU B N 1
ATOM 8144 C CA . GLU B 1 500 ? -33.031 -16.812 -7.359 1 56.59 500 GLU B CA 1
ATOM 8145 C C . GLU B 1 500 ? -32.156 -17.203 -8.547 1 56.59 500 GLU B C 1
ATOM 8147 O O . GLU B 1 500 ? -31.047 -16.703 -8.688 1 56.59 500 GLU B O 1
ATOM 8152 N N . GLY B 1 501 ? -32.375 -18.312 -9.125 1 53.41 501 GLY B N 1
ATOM 8153 C CA . GLY B 1 501 ? -31.641 -18.828 -10.281 1 53.41 501 GLY B CA 1
ATOM 8154 C C . GLY B 1 501 ? -31.688 -17.906 -11.484 1 53.41 501 GLY B C 1
ATOM 8155 O O . GLY B 1 501 ? -32.656 -17.172 -11.664 1 53.41 501 GLY B O 1
ATOM 8156 N N . TYR B 1 502 ? -30.656 -17.406 -12 1 53.78 502 TYR B N 1
ATOM 8157 C CA . TYR B 1 502 ? -30.688 -16.734 -13.289 1 53.78 502 TYR B CA 1
ATOM 8158 C C . TYR B 1 502 ? -30.969 -17.719 -14.422 1 53.78 502 TYR B C 1
ATOM 8160 O O . TYR B 1 502 ? -30.375 -18.797 -14.477 1 53.78 502 TYR B O 1
ATOM 8168 N N . ARG B 1 503 ? -32.031 -17.312 -15.156 1 53.19 503 ARG B N 1
ATOM 8169 C CA . ARG B 1 503 ? -32.312 -18.094 -16.359 1 53.19 503 ARG B CA 1
ATOM 8170 C C . ARG B 1 503 ? -31.156 -18.031 -17.344 1 53.19 503 ARG B C 1
ATOM 8172 O O . ARG B 1 503 ? -30.766 -16.938 -17.766 1 53.19 503 ARG B O 1
ATOM 8179 N N . GLY B 1 504 ? -30.188 -18.969 -17.297 1 49.03 504 GLY B N 1
ATOM 8180 C CA . GLY B 1 504 ? -29.141 -19.062 -18.312 1 49.03 504 GLY B CA 1
ATOM 8181 C C . GLY B 1 504 ? -28.922 -20.484 -18.797 1 49.03 504 GLY B C 1
ATOM 8182 O O . GLY B 1 504 ? -29.75 -21.375 -18.547 1 49.03 504 GLY B O 1
ATOM 8183 N N . GLU B 1 505 ? -28 -20.734 -19.625 1 48.88 505 GLU B N 1
ATOM 8184 C CA . GLU B 1 505 ? -27.766 -22 -20.328 1 48.88 505 GLU B CA 1
ATOM 8185 C C . GLU B 1 505 ? -27.828 -23.172 -19.359 1 48.88 505 GLU B C 1
ATOM 8187 O O . GLU B 1 505 ? -28.375 -24.234 -19.688 1 48.88 505 GLU B O 1
ATOM 8192 N N . GLY B 1 506 ? -27.438 -22.969 -18.203 1 49.44 506 GLY B N 1
ATOM 8193 C CA . GLY B 1 506 ? -27.375 -24.109 -17.297 1 49.44 506 GLY B CA 1
ATOM 8194 C C . GLY B 1 506 ? -28.547 -24.125 -16.312 1 49.44 506 GLY B C 1
ATOM 8195 O O . GLY B 1 506 ? -28.672 -25.078 -15.531 1 49.44 506 GLY B O 1
ATOM 8196 N N . ASN B 1 507 ? -29.359 -23.031 -16.328 1 53.72 507 ASN B N 1
ATOM 8197 C CA . ASN B 1 507 ? -30.547 -22.938 -15.484 1 53.72 507 ASN B CA 1
ATOM 8198 C C . ASN B 1 507 ? -31.75 -22.438 -16.281 1 53.72 507 ASN B C 1
ATOM 8200 O O . ASN B 1 507 ? -32.25 -21.328 -16.031 1 53.72 507 ASN B O 1
ATOM 8204 N N . PRO B 1 508 ? -32.125 -23.234 -17.25 1 59.34 508 PRO B N 1
ATOM 8205 C CA . PRO B 1 508 ? -33.188 -22.766 -18.125 1 59.34 508 PRO B CA 1
ATOM 8206 C C . PRO B 1 508 ? -34.469 -22.391 -17.375 1 59.34 508 PRO B C 1
ATOM 8208 O O . PRO B 1 508 ? -35.219 -21.516 -17.797 1 59.34 508 PRO B O 1
ATOM 8211 N N . GLU B 1 509 ? -34.688 -23.031 -16.266 1 61.66 509 GLU B N 1
ATOM 8212 C CA . GLU B 1 509 ? -35.938 -22.828 -15.586 1 61.66 509 GLU B CA 1
ATOM 8213 C C . GLU B 1 509 ? -35.812 -21.766 -14.492 1 61.66 509 GLU B C 1
ATOM 8215 O O . GLU B 1 509 ? -36.812 -21.375 -13.891 1 61.66 509 GLU B O 1
ATOM 8220 N N . GLY B 1 510 ? -34.625 -21.203 -14.383 1 57.16 510 GLY B N 1
ATOM 8221 C CA . GLY B 1 510 ? -34.406 -20.172 -13.391 1 57.16 510 GLY B CA 1
ATOM 8222 C C . GLY B 1 510 ? -34.594 -20.656 -11.969 1 57.16 510 GLY B C 1
ATOM 8223 O O . GLY B 1 510 ? -35.125 -19.922 -11.125 1 57.16 510 GLY B O 1
ATOM 8224 N N . LEU B 1 511 ? -34.438 -21.938 -11.812 1 59.41 511 LEU B N 1
ATOM 8225 C CA . LEU B 1 511 ? -34.625 -22.531 -10.5 1 59.41 511 LEU B CA 1
ATOM 8226 C C . LEU B 1 511 ? -33.625 -21.984 -9.492 1 59.41 511 LEU B C 1
ATOM 8228 O O . LEU B 1 511 ? -32.469 -21.703 -9.844 1 59.41 511 LEU B O 1
ATOM 8232 N N . PRO B 1 512 ? -34.219 -21.75 -8.375 1 60.72 512 PRO B N 1
ATOM 8233 C CA . PRO B 1 512 ? -33.375 -21.219 -7.32 1 60.72 512 PRO B CA 1
ATOM 8234 C C . PRO B 1 512 ? -32.188 -22.141 -6.98 1 60.72 512 PRO B C 1
ATOM 8236 O O . PRO B 1 512 ? -32.312 -23.359 -7.145 1 60.72 512 PRO B O 1
ATOM 8239 N N . LYS B 1 513 ? -31.047 -21.609 -6.883 1 61.34 513 LYS B N 1
ATOM 8240 C CA . LYS B 1 513 ? -29.859 -22.359 -6.52 1 61.34 513 LYS B CA 1
ATOM 8241 C C . LYS B 1 513 ? -29.547 -22.219 -5.031 1 61.34 513 LYS B C 1
ATOM 8243 O O . LYS B 1 513 ? -29.703 -21.141 -4.461 1 61.34 513 LYS B O 1
ATOM 8248 N N . LYS B 1 514 ? -29.359 -23.438 -4.445 1 60.69 514 LYS B N 1
ATOM 8249 C CA . LYS B 1 514 ? -28.938 -23.484 -3.047 1 60.69 514 LYS B CA 1
ATOM 8250 C C . LYS B 1 514 ? -27.469 -23.078 -2.902 1 60.69 514 LYS B C 1
ATOM 8252 O O . LYS B 1 514 ? -26.609 -23.625 -3.584 1 60.69 514 LYS B O 1
ATOM 8257 N N . ILE B 1 515 ? -27.328 -21.938 -2.254 1 64 515 ILE B N 1
ATOM 8258 C CA . ILE B 1 515 ? -25.938 -21.531 -2.043 1 64 515 ILE B CA 1
ATOM 8259 C C . ILE B 1 515 ? -25.656 -21.406 -0.547 1 64 515 ILE B C 1
ATOM 8261 O O . ILE B 1 515 ? -26.578 -21.25 0.253 1 64 515 ILE B O 1
ATOM 8265 N N . TRP B 1 516 ? -24.469 -21.75 -0.165 1 66.38 516 TRP B N 1
ATOM 8266 C CA . TRP B 1 516 ? -24.016 -21.562 1.212 1 66.38 516 TRP B CA 1
ATOM 8267 C C . TRP B 1 516 ? -23.391 -20.188 1.398 1 66.38 516 TRP B C 1
ATOM 8269 O O . TRP B 1 516 ? -22.547 -19.766 0.597 1 66.38 516 TRP B O 1
ATOM 8279 N N . VAL B 1 517 ? -24 -19.5 2.346 1 69.31 517 VAL B N 1
ATOM 8280 C CA . VAL B 1 517 ? -23.469 -18.172 2.572 1 69.31 517 VAL B CA 1
ATOM 8281 C C . VAL B 1 517 ? -22.953 -18.047 4.008 1 69.31 517 VAL B C 1
ATOM 8283 O O . VAL B 1 517 ? -23.516 -18.656 4.922 1 69.31 517 VAL B O 1
ATOM 8286 N N . MET B 1 518 ? -21.891 -17.375 4.164 1 76.38 518 MET B N 1
ATOM 8287 C CA . MET B 1 518 ? -21.297 -17.109 5.477 1 76.38 518 MET B CA 1
ATOM 8288 C C . MET B 1 518 ? -22.047 -15.992 6.195 1 76.38 518 MET B C 1
ATOM 8290 O O . MET B 1 518 ? -22.438 -15 5.574 1 76.38 518 MET B O 1
ATOM 8294 N N . GLN B 1 519 ? -22.391 -16.188 7.461 1 75.88 519 GLN B N 1
ATOM 8295 C CA . GLN B 1 519 ? -23 -15.156 8.305 1 75.88 519 GLN B CA 1
ATOM 8296 C C . GLN B 1 519 ? -22.094 -14.797 9.477 1 75.88 519 GLN B C 1
ATOM 8298 O O . GLN B 1 519 ? -21.641 -15.68 10.211 1 75.88 519 GLN B O 1
ATOM 8303 N N . PRO B 1 520 ? -21.828 -13.555 9.773 1 79.31 520 PRO B N 1
ATOM 8304 C CA . PRO B 1 520 ? -22.375 -12.406 9.031 1 79.31 520 PRO B CA 1
ATOM 8305 C C . PRO B 1 520 ? -21.797 -12.297 7.621 1 79.31 520 PRO B C 1
ATOM 8307 O O . PRO B 1 520 ? -22.484 -11.82 6.711 1 79.31 520 PRO B O 1
ATOM 8310 N N . GLY B 1 521 ? -20.656 -12.727 7.434 1 79.62 521 GLY B N 1
ATOM 8311 C CA . GLY B 1 521 ? -20.047 -12.758 6.117 1 79.62 521 GLY B CA 1
ATOM 8312 C C . GLY B 1 521 ? -19.781 -11.375 5.543 1 79.62 521 GLY B C 1
ATOM 8313 O O . GLY B 1 521 ? -20 -10.367 6.215 1 79.62 521 GLY B O 1
ATOM 8314 N N . MET B 1 522 ? -19.234 -11.227 4.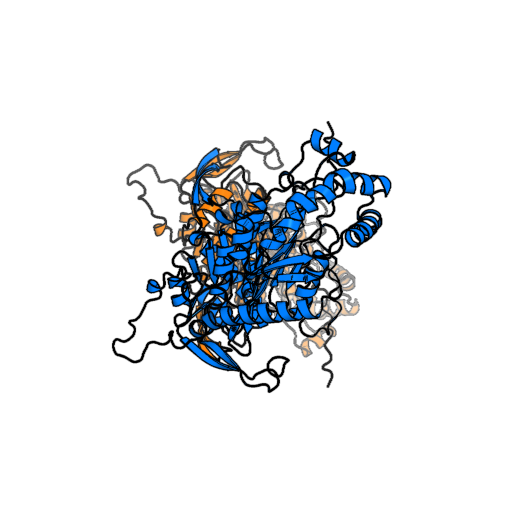32 1 82.88 522 MET B N 1
ATOM 8315 C CA . MET B 1 522 ? -18.938 -9.992 3.604 1 82.88 522 MET B CA 1
ATOM 8316 C C . MET B 1 522 ? -19.672 -9.961 2.26 1 82.88 522 MET B C 1
ATOM 8318 O O . MET B 1 522 ? -19.406 -9.086 1.431 1 82.88 522 MET B O 1
ATOM 8322 N N . GLY B 1 523 ? -20.578 -10.844 2.084 1 73.88 523 GLY B N 1
ATOM 8323 C CA . GLY B 1 523 ? -21.234 -10.938 0.788 1 73.88 523 GLY B CA 1
ATOM 8324 C C . GLY B 1 523 ? -20.344 -11.562 -0.277 1 73.88 523 GLY B C 1
ATOM 8325 O O . GLY B 1 523 ? -19.328 -12.172 0.037 1 73.88 523 GLY B O 1
ATOM 8326 N N . GLN B 1 524 ? -20.812 -11.5 -1.551 1 65.5 524 GLN B N 1
ATOM 8327 C CA . GLN B 1 524 ? -20.031 -12.047 -2.656 1 65.5 524 GLN B CA 1
ATOM 8328 C C . GLN B 1 524 ? -18.969 -11.062 -3.117 1 65.5 524 GLN B C 1
ATOM 8330 O O . GLN B 1 524 ? -19.281 -10.031 -3.717 1 65.5 524 GLN B O 1
ATOM 8335 N N . ILE B 1 525 ? -17.812 -11.086 -2.65 1 65.88 525 ILE B N 1
ATOM 8336 C CA . ILE B 1 525 ? -16.719 -10.148 -2.875 1 65.88 525 ILE B CA 1
ATOM 8337 C C . ILE B 1 525 ? -16.281 -10.203 -4.34 1 65.88 525 ILE B C 1
ATOM 8339 O O . ILE B 1 525 ? -15.945 -9.18 -4.93 1 65.88 525 ILE B O 1
ATOM 8343 N N . GLY B 1 526 ? -16.344 -11.234 -5.148 1 53.66 526 GLY B N 1
ATOM 8344 C CA . GLY B 1 526 ? -15.867 -11.344 -6.52 1 53.66 526 GLY B CA 1
ATOM 8345 C C . GLY B 1 526 ? -16.75 -10.617 -7.516 1 53.66 526 GLY B C 1
ATOM 8346 O O . GLY B 1 526 ? -16.312 -10.32 -8.633 1 53.66 526 GLY B O 1
ATOM 8347 N N . VAL B 1 527 ? -17.984 -10.266 -7.156 1 42.5 527 VAL B N 1
ATOM 8348 C CA . VAL B 1 527 ? -18.906 -9.602 -8.07 1 42.5 527 VAL B CA 1
ATOM 8349 C C . VAL B 1 527 ? -18.688 -8.094 -8.023 1 42.5 527 VAL B C 1
ATOM 8351 O O . VAL B 1 527 ? -18.969 -7.387 -8.992 1 42.5 527 VAL B O 1
ATOM 8354 N N . PHE B 1 528 ? -18.156 -7.621 -7.039 1 40.62 528 PHE B N 1
ATOM 8355 C CA . PHE B 1 528 ? -17.969 -6.18 -6.914 1 40.62 528 PHE B CA 1
ATOM 8356 C C . PHE B 1 528 ? -16.672 -5.734 -7.574 1 40.62 528 PHE B C 1
ATOM 8358 O O . PHE B 1 528 ? -16.469 -4.543 -7.809 1 40.62 528 PHE B O 1
ATOM 8365 N N . ILE B 1 529 ? -15.766 -6.621 -7.754 1 41.09 529 ILE B N 1
ATOM 8366 C CA . ILE B 1 529 ? -14.477 -6.195 -8.281 1 41.09 529 ILE B CA 1
ATOM 8367 C C . ILE B 1 529 ? -14.383 -6.543 -9.766 1 41.09 529 ILE B C 1
ATOM 8369 O O . ILE B 1 529 ? -14.766 -7.637 -10.18 1 41.09 529 ILE B O 1
#

Radius of gyration: 41.51 Å; Cα contacts (8 Å, |Δi|>4): 2053; chains: 2; bounding box: 74×127×96 Å